Protein 1OBB (pdb70)

Radius of gyration: 33.07 Å; Cα contacts (8 Å, |Δi|>4): 1761; chains: 2; bounding box: 70×50×116 Å

CATH classification: 3.90.1820.10

Sequence (952 aa):
PSVKIGIIGAGSAVFSLRLVSDLCKTPGLSGSTVTLMDIDEERLDAILTIAKKYVEEVGADLKFEKTMNLDDVIIDADFVINTAMVGGHTYLEKVRQIGEKYGYYRGIDAQEFNMVSDYYTFSNYNQLKYFVDIARKIEKLSPKAWYLQAANPIFEGTTLVTRTVPIKAVGFHGHYGVMEIVEKLGLEEEKVDWQVAGVNHGIWLNRFRYNGGNAYPLLDKWIEEKSKDWKPENPFNDQLSPAAIDMYRFYGVMPIGDTVRNSSWRYHRDLETKKKWYGEPWGGADSEIGWKWYQDTLGKVTEITKKVAKFIKENPSVRLSDLGSVLGKDLSEKQFVLEVEKILDPERKSGEQHIPFIDALLNDNKARFVVNIPNKGIIHGIDDDVVVEVPALVDKNGIHPEKIEPPLPDRVVKYYLRPRIMRMEMALEAFLTGDIRRIIKELLYRDPRTKSDEQVEKVIEEILALPENEEMRKHYLKVKIGIIGAGSAVFSLRLVSDLCKTPGLSGSTVTLMDIDEERLDAILTIAKKYVEEVGADLKFEKTMNLDDVIIDADFVINTAMVGGHTYLEKVRQIGEKYGYYRGIDAQEFNMVSDYYTFSNYNQLKYFVDIARKIEKLSPKAWYLQAANPIFEGTTLVTRTVPIKAVGFHGHYGVMEIVEKLGLEEEKVDWQVAGVNHGIWLNRFRRYNGGNAYPLLDKWIEEKSKDWKPENPFNDQLSPAAIDMYRFYGVMPIGDTVRNSSWRYHRDLETKKKWYGEPWGGADSEIGWKWYQDTLGKVTEITKKVAKFIKENPSVRLSDLGSVLGKDLSEKQFVLEVEKILDPERKSGEQHIPFIDALLNDNKARFVVNIPNKGIIHGIDDDVVVEVPALVDKNGIHPEKIEPPLPDRVVKYYLRPRIMRMEMALEAFLTGDIRIIKELLYRDPRTKSDEQVEKVIEEILALPENEEMRKHYLK

Structure (mmCIF, N/CA/C/O backbone):
data_1OBB
#
_entry.id   1OBB
#
_cell.length_a   75.000
_cell.length_b   85.700
_cell.length_c   83.600
_cell.angle_alpha   90.00
_cell.angle_beta   106.00
_cell.angle_gamma   90.00
#
_symmetry.space_group_name_H-M   'P 1 21 1'
#
loop_
_entity.id
_entity.type
_entity.pdbx_description
1 polymer ALPHA-GLUCOSIDASE
2 branched alpha-D-glucopyranose-(1-4)-alpha-D-glucopyranose
3 non-polymer NICOTINAMIDE-ADENINE-DINUCLEOTIDE
4 water water
#
loop_
_atom_site.group_PDB
_atom_site.id
_atom_site.type_symbol
_atom_site.label_atom_id
_atom_site.label_alt_id
_atom_site.label_comp_id
_atom_site.label_asym_id
_atom_site.label_entity_id
_atom_site.label_seq_id
_atom_site.pdbx_PDB_ins_code
_atom_site.Cartn_x
_atom_site.Cartn_y
_atom_site.Cartn_z
_atom_site.occupancy
_atom_site.B_iso_or_equiv
_atom_site.auth_seq_id
_atom_site.auth_comp_id
_atom_site.auth_asym_id
_atom_site.auth_atom_id
_atom_site.pdbx_PDB_model_num
ATOM 1 N N . PRO A 1 2 ? 26.695 62.569 44.336 1.00 48.14 2 PRO A N 1
ATOM 2 C CA . PRO A 1 2 ? 25.697 61.488 44.583 1.00 46.89 2 PRO A CA 1
ATOM 3 C C . PRO A 1 2 ? 26.157 60.126 44.035 1.00 45.65 2 PRO A C 1
ATOM 4 O O . PRO A 1 2 ? 27.089 60.029 43.224 1.00 44.89 2 PRO A O 1
ATOM 8 N N . SER A 1 3 ? 25.492 59.076 44.489 1.00 43.59 3 SER A N 1
ATOM 9 C CA . SER A 1 3 ? 25.822 57.728 44.069 1.00 41.23 3 SER A CA 1
ATOM 10 C C . SER A 1 3 ? 25.191 57.441 42.692 1.00 39.01 3 SER A C 1
ATOM 11 O O . SER A 1 3 ? 24.005 57.679 42.492 1.00 37.64 3 SER A O 1
ATOM 14 N N . VAL A 1 4 ? 25.994 56.967 41.743 1.00 35.19 4 VAL A N 1
ATOM 15 C CA . VAL A 1 4 ? 25.480 56.615 40.424 1.00 32.26 4 VAL A CA 1
ATOM 16 C C . VAL A 1 4 ? 24.710 55.297 40.601 1.00 31.95 4 VAL A C 1
ATOM 17 O O . VAL A 1 4 ? 25.218 54.370 41.229 1.00 29.88 4 VAL A O 1
ATOM 21 N N . LYS A 1 5 ? 23.489 55.210 40.073 1.00 31.13 5 LYS A N 1
ATOM 22 C CA . LYS A 1 5 ? 22.721 53.972 40.209 1.00 31.70 5 LYS A CA 1
ATOM 23 C C . LYS A 1 5 ? 22.766 53.149 38.917 1.00 29.46 5 LYS A C 1
ATOM 24 O O . LYS A 1 5 ? 22.432 53.633 37.846 1.00 27.94 5 LYS A O 1
ATOM 30 N N . ILE A 1 6 ? 23.191 51.903 39.038 1.00 27.59 6 ILE A N 1
ATOM 31 C CA . ILE A 1 6 ? 23.291 51.025 37.900 1.00 27.06 6 ILE A CA 1
ATOM 32 C C . ILE A 1 6 ? 22.479 49.777 38.204 1.00 26.84 6 ILE A C 1
ATOM 33 O O . ILE A 1 6 ? 22.700 49.126 39.229 1.00 25.73 6 ILE A O 1
ATOM 38 N N . GLY A 1 7 ? 21.532 49.465 37.320 1.00 24.96 7 GLY A N 1
ATOM 39 C CA . GLY A 1 7 ? 20.705 48.280 37.497 1.00 25.80 7 GLY A CA 1
ATOM 40 C C . GLY A 1 7 ? 21.058 47.199 36.484 1.00 26.13 7 GLY A C 1
ATOM 41 O O . GLY A 1 7 ? 21.278 47.501 35.309 1.00 26.77 7 GLY A O 1
ATOM 42 N N . ILE A 1 8 ? 21.104 45.942 36.934 1.00 25.39 8 ILE A N 1
ATOM 43 C CA . ILE A 1 8 ? 21.428 44.828 36.071 1.00 23.49 8 ILE A CA 1
ATOM 44 C C . ILE A 1 8 ? 20.263 43.841 36.059 1.00 24.73 8 ILE A C 1
ATOM 45 O O . ILE A 1 8 ? 19.875 43.304 37.122 1.00 23.39 8 ILE A O 1
ATOM 50 N N . ILE A 1 9 ? 19.682 43.665 34.860 1.00 22.69 9 ILE A N 1
ATOM 51 C CA . ILE A 1 9 ? 18.545 42.755 34.624 1.00 22.95 9 ILE A CA 1
ATOM 52 C C . ILE A 1 9 ? 19.194 41.464 34.117 1.00 22.51 9 ILE A C 1
ATOM 53 O O . ILE A 1 9 ? 19.938 41.480 33.129 1.00 24.05 9 ILE A O 1
ATOM 58 N N . GLY A 1 10 ? 18.901 40.347 34.791 1.00 23.93 10 GLY A N 1
ATOM 59 C CA . GLY A 1 10 ? 19.527 39.075 34.456 1.00 23.10 10 GLY A CA 1
ATOM 60 C C . GLY A 1 10 ? 20.824 38.928 35.248 1.00 24.76 10 GLY A C 1
ATOM 61 O O . GLY A 1 10 ? 21.730 38.198 34.846 1.00 24.89 10 GLY A O 1
ATOM 62 N N . ALA A 1 11 ? 20.920 39.625 36.379 1.00 26.20 11 ALA A N 1
ATOM 63 C CA . ALA A 1 11 ? 22.128 39.605 37.208 1.00 28.44 11 ALA A CA 1
ATOM 64 C C . ALA A 1 11 ? 22.619 38.206 37.624 1.00 31.04 11 ALA A C 1
ATOM 65 O O . ALA A 1 11 ? 23.782 38.043 38.010 1.00 29.96 11 ALA A O 1
ATOM 67 N N . GLY A 1 12 ? 21.729 37.221 37.533 1.00 31.81 12 GLY A N 1
ATOM 68 C CA . GLY A 1 12 ? 22.066 35.851 37.871 1.00 33.46 12 GLY A CA 1
ATOM 69 C C . GLY A 1 12 ? 23.177 35.279 37.004 1.00 34.04 12 GLY A C 1
ATOM 70 O O . GLY A 1 12 ? 23.710 34.199 37.281 1.00 34.41 12 GLY A O 1
ATOM 71 N N . SER A 1 13 ? 23.513 35.988 35.933 1.00 33.40 13 SER A N 1
ATOM 72 C CA . SER A 1 13 ? 24.593 35.565 35.051 1.00 33.18 13 SER A CA 1
ATOM 73 C C . SER A 1 13 ? 25.864 36.069 35.771 1.00 33.25 13 SER A C 1
ATOM 74 O O . SER A 1 13 ? 26.353 37.184 35.539 1.00 31.97 13 SER A O 1
ATOM 77 N N . ALA A 1 14 ? 26.366 35.220 36.663 1.00 31.92 14 ALA A N 1
ATOM 78 C CA . ALA A 1 14 ? 27.504 35.507 37.528 1.00 32.38 14 ALA A CA 1
ATOM 79 C C . ALA A 1 14 ? 28.809 36.075 37.000 1.00 30.59 14 ALA A C 1
ATOM 80 O O . ALA A 1 14 ? 29.273 37.101 37.496 1.00 30.03 14 ALA A O 1
ATOM 82 N N . VAL A 1 15 ? 29.431 35.407 36.043 1.00 30.28 15 VAL A N 1
ATOM 83 C CA . VAL A 1 15 ? 30.695 35.911 35.534 1.00 30.41 15 VAL A CA 1
ATOM 84 C C . VAL A 1 15 ? 30.534 37.367 35.066 1.00 28.78 15 VAL A C 1
ATOM 85 O O . VAL A 1 15 ? 31.280 38.242 35.477 1.00 26.06 15 VAL A O 1
ATOM 89 N N . PHE A 1 16 ? 29.526 37.611 34.241 1.00 28.41 16 PHE A N 1
ATOM 90 C CA . PHE A 1 16 ? 29.227 38.952 33.734 1.00 27.84 16 PHE A CA 1
ATOM 91 C C . PHE A 1 16 ? 29.029 39.961 34.873 1.00 27.05 16 PHE A C 1
ATOM 92 O O . PHE A 1 16 ? 29.679 40.995 34.905 1.00 26.73 16 PHE A O 1
ATOM 100 N N . SER A 1 17 ? 28.136 39.660 35.811 1.00 26.13 17 SER A N 1
ATOM 101 C CA . SER A 1 17 ? 27.877 40.589 36.912 1.00 25.16 17 SER A CA 1
ATOM 102 C C . SER A 1 17 ? 29.124 40.876 37.738 1.00 26.36 17 SER A C 1
ATOM 103 O O . SER A 1 17 ? 29.363 42.027 38.091 1.00 25.46 17 SER A O 1
ATOM 106 N N . LEU A 1 18 ? 29.928 39.850 38.015 1.00 24.75 18 LEU A N 1
ATOM 107 C CA . LEU A 1 18 ? 31.133 40.034 38.820 1.00 27.15 18 LEU A CA 1
ATOM 108 C C . LEU A 1 18 ? 32.176 40.846 38.060 1.00 27.35 18 LEU A C 1
ATOM 109 O O . LEU A 1 18 ? 32.981 41.563 38.672 1.00 30.23 18 LEU A O 1
ATOM 114 N N . ARG A 1 19 ? 32.179 40.729 36.738 1.00 25.30 19 ARG A N 1
ATOM 115 C CA . ARG A 1 19 ? 33.122 41.506 35.936 1.00 26.90 19 ARG A CA 1
ATOM 116 C C . ARG A 1 19 ? 32.758 42.975 36.029 1.00 28.13 19 ARG A C 1
ATOM 117 O O . ARG A 1 19 ? 33.630 43.836 36.141 1.00 27.04 19 ARG A O 1
ATOM 125 N N . LEU A 1 20 ? 31.456 43.258 35.989 1.00 28.41 20 LEU A N 1
ATOM 126 C CA . LEU A 1 20 ? 30.972 44.633 36.085 1.00 27.15 20 LEU A CA 1
ATOM 127 C C . LEU A 1 20 ? 31.189 45.180 37.490 1.00 27.86 20 LEU A C 1
ATOM 128 O O . LEU A 1 20 ? 31.599 46.355 37.676 1.00 25.43 20 LEU A O 1
ATOM 133 N N . VAL A 1 21 ? 30.909 44.349 38.491 1.00 27.18 21 VAL A N 1
ATOM 134 C CA . VAL A 1 21 ? 31.105 44.786 39.868 1.00 28.02 21 VAL A CA 1
ATOM 135 C C . VAL A 1 21 ? 32.579 45.079 40.158 1.00 28.36 21 VAL A C 1
ATOM 136 O O . VAL A 1 21 ? 32.902 46.119 40.732 1.00 28.48 21 VAL A O 1
ATOM 140 N N . SER A 1 22 ? 33.465 44.171 39.759 1.00 27.79 22 SER A N 1
ATOM 141 C CA . SER A 1 22 ? 34.885 44.389 39.997 1.00 28.81 22 SER A CA 1
ATOM 142 C C . SER A 1 22 ? 35.407 45.600 39.204 1.00 28.85 22 SER A C 1
ATOM 143 O O . SER A 1 22 ? 36.252 46.351 39.696 1.00 27.49 22 SER A O 1
ATOM 146 N N . ASP A 1 23 ? 34.907 45.805 37.987 1.00 27.47 23 ASP A N 1
ATOM 147 C CA . ASP A 1 23 ? 35.378 46.943 37.207 1.00 27.18 23 ASP A CA 1
ATOM 148 C C . ASP A 1 23 ? 34.996 48.214 37.933 1.00 26.77 23 ASP A C 1
ATOM 149 O O . ASP A 1 23 ? 35.779 49.162 38.005 1.00 28.96 23 ASP A O 1
ATOM 154 N N . LEU A 1 24 ? 33.791 48.245 38.484 1.00 25.68 24 LEU A N 1
ATOM 155 C CA . LEU A 1 24 ? 33.364 49.436 39.199 1.00 25.68 24 LEU A CA 1
ATOM 156 C C . LEU A 1 24 ? 34.299 49.721 40.356 1.00 28.34 24 LEU A C 1
ATOM 157 O O . LEU A 1 24 ? 34.721 50.862 40.560 1.00 27.93 24 LEU A O 1
ATOM 162 N N . CYS A 1 25 ? 34.623 48.687 41.123 1.00 28.29 25 CYS A N 1
ATOM 163 C CA . CYS A 1 25 ? 35.513 48.865 42.265 1.00 30.42 25 CYS A CA 1
ATOM 164 C C . CYS A 1 25 ? 36.862 49.431 41.844 1.00 32.21 25 CYS A C 1
ATOM 165 O O . CYS A 1 25 ? 37.503 50.197 42.588 1.00 31.61 25 CYS A O 1
ATOM 168 N N . LYS A 1 26 ? 37.291 49.051 40.643 1.00 31.84 26 LYS A N 1
ATOM 169 C CA . LYS A 1 26 ? 38.556 49.513 40.104 1.00 31.55 26 LYS A CA 1
ATOM 170 C C . LYS A 1 26 ? 38.492 50.858 39.401 1.00 31.90 26 LYS A C 1
ATOM 171 O O . LYS A 1 26 ? 39.511 51.295 38.851 1.00 32.28 26 LYS A O 1
ATOM 177 N N . THR A 1 27 ? 37.330 51.518 39.438 1.00 31.22 27 THR A N 1
ATOM 178 C CA . THR A 1 27 ? 37.142 52.813 38.754 1.00 30.62 27 THR A CA 1
ATOM 179 C C . THR A 1 27 ? 36.877 53.925 39.759 1.00 32.22 27 THR A C 1
ATOM 180 O O . THR A 1 27 ? 35.741 54.118 40.191 1.00 32.09 27 THR A O 1
ATOM 184 N N . PRO A 1 28 ? 37.928 54.687 40.133 1.00 32.96 28 PRO A N 1
ATOM 185 C CA . PRO A 1 28 ? 37.868 55.798 41.101 1.00 34.35 28 PRO A CA 1
ATOM 186 C C . PRO A 1 28 ? 36.656 56.696 40.978 1.00 35.79 28 PRO A C 1
ATOM 187 O O . PRO A 1 28 ? 35.972 56.970 41.972 1.00 37.40 28 PRO A O 1
ATOM 191 N N . GLY A 1 29 ? 36.371 57.130 39.756 1.00 35.84 29 GLY A N 1
ATOM 192 C CA . GLY A 1 29 ? 35.245 58.016 39.526 1.00 36.68 29 GLY A CA 1
ATOM 193 C C . GLY A 1 29 ? 33.874 57.398 39.737 1.00 37.16 29 GLY A C 1
ATOM 194 O O . GLY A 1 29 ? 32.876 58.117 39.800 1.00 37.70 29 GLY A O 1
ATOM 195 N N . LEU A 1 30 ? 33.812 56.074 39.859 1.00 36.53 30 LEU A N 1
ATOM 196 C CA . LEU A 1 30 ? 32.524 55.401 40.020 1.00 36.11 30 LEU A CA 1
ATOM 197 C C . LEU A 1 30 ? 32.421 54.671 41.331 1.00 38.21 30 LEU A C 1
ATOM 198 O O . LEU A 1 30 ? 31.510 53.867 41.554 1.00 37.09 30 LEU A O 1
ATOM 203 N N . SER A 1 31 ? 33.375 54.944 42.210 1.00 39.80 31 SER A N 1
ATOM 204 C CA . SER A 1 31 ? 33.315 54.335 43.509 1.00 41.90 31 SER A CA 1
ATOM 205 C C . SER A 1 31 ? 32.075 54.912 44.183 1.00 40.57 31 SER A C 1
ATOM 206 O O . SER A 1 31 ? 31.609 56.032 43.853 1.00 41.10 31 SER A O 1
ATOM 209 N N . GLY A 1 32 ? 31.538 54.131 45.109 1.00 38.37 32 GLY A N 1
ATOM 210 C CA . GLY A 1 32 ? 30.365 54.546 45.839 1.00 35.61 32 GLY A CA 1
ATOM 211 C C . GLY A 1 32 ? 29.087 54.324 45.068 1.00 34.72 32 GLY A C 1
ATOM 212 O O . GLY A 1 32 ? 28.026 54.747 45.518 1.00 33.81 32 GLY A O 1
ATOM 213 N N . SER A 1 33 ? 29.164 53.677 43.907 1.00 33.13 33 SER A N 1
ATOM 214 C CA . SER A 1 33 ? 27.943 53.449 43.125 1.00 31.22 33 SER A CA 1
ATOM 215 C C . SER A 1 33 ? 27.032 52.416 43.779 1.00 30.58 33 SER A C 1
ATOM 216 O O . SER A 1 33 ? 27.479 51.592 44.565 1.00 31.20 33 SER A O 1
ATOM 219 N N . THR A 1 34 ? 25.747 52.471 43.445 1.00 29.83 34 THR A N 1
ATOM 220 C CA . THR A 1 34 ? 24.794 51.518 43.964 1.00 30.08 34 THR A CA 1
ATOM 221 C C . THR A 1 34 ? 24.368 50.652 42.791 1.00 30.53 34 THR A C 1
ATOM 222 O O . THR A 1 34 ? 23.914 51.152 41.749 1.00 29.82 34 THR A O 1
ATOM 226 N N . VAL A 1 35 ? 24.555 49.346 42.970 1.00 29.08 35 VAL A N 1
ATOM 227 C CA . VAL A 1 35 ? 24.218 48.354 41.971 1.00 28.18 35 VAL A CA 1
ATOM 228 C C . VAL A 1 35 ? 23.002 47.542 42.432 1.00 27.53 35 VAL A C 1
ATOM 229 O O . VAL A 1 35 ? 23.040 46.882 43.477 1.00 26.21 35 VAL A O 1
ATOM 233 N N . THR A 1 36 ? 21.922 47.609 41.662 1.00 27.50 36 THR A N 1
ATOM 234 C CA . THR A 1 36 ? 20.721 46.848 41.983 1.00 27.65 36 THR A CA 1
ATOM 235 C C . THR A 1 36 ? 20.771 45.652 41.064 1.00 27.89 36 THR A C 1
ATOM 236 O O . THR A 1 36 ? 20.817 45.798 39.828 1.00 26.59 36 THR A O 1
ATOM 240 N N . LEU A 1 37 ? 20.794 44.467 41.665 1.00 26.16 37 LEU A N 1
ATOM 241 C CA . LEU A 1 37 ? 20.849 43.218 40.908 1.00 27.31 37 LEU A CA 1
ATOM 242 C C . LEU A 1 37 ? 19.458 42.608 40.831 1.00 27.17 37 LEU A C 1
ATOM 243 O O . LEU A 1 37 ? 18.805 42.395 41.855 1.00 26.82 37 LEU A O 1
ATOM 248 N N . MET A 1 38 ? 18.997 42.347 39.617 1.00 27.88 38 MET A N 1
ATOM 249 C CA . MET A 1 38 ? 17.675 41.790 39.439 1.00 27.64 38 MET A CA 1
ATOM 250 C C . MET A 1 38 ? 17.650 40.503 38.616 1.00 28.15 38 MET A C 1
ATOM 251 O O . MET A 1 38 ? 18.390 40.345 37.633 1.00 25.98 38 MET A O 1
ATOM 256 N N . ASP A 1 39 ? 16.809 39.565 39.044 1.00 27.38 39 ASP A N 1
ATOM 257 C CA . ASP A 1 39 ? 16.635 38.314 38.330 1.00 28.66 39 ASP A CA 1
ATOM 258 C C . ASP A 1 39 ? 15.300 37.702 38.726 1.00 31.07 39 ASP A C 1
ATOM 259 O O . ASP A 1 39 ? 14.630 38.205 39.633 1.00 30.76 39 ASP A O 1
ATOM 264 N N . ILE A 1 40 ? 14.870 36.665 38.013 1.00 32.16 40 ILE A N 1
ATOM 265 C CA . ILE A 1 40 ? 13.623 35.999 38.393 1.00 34.59 40 ILE A CA 1
ATOM 266 C C . ILE A 1 40 ? 13.982 34.690 39.084 1.00 35.44 40 ILE A C 1
ATOM 267 O O . ILE A 1 40 ? 13.117 34.020 39.655 1.00 36.55 40 ILE A O 1
ATOM 272 N N . ASP A 1 41 ? 15.263 34.329 39.018 1.00 36.19 41 ASP A N 1
ATOM 273 C CA . ASP A 1 41 ? 15.750 33.112 39.644 1.00 37.49 41 ASP A CA 1
ATOM 274 C C . ASP A 1 41 ? 16.385 33.497 40.992 1.00 37.64 41 ASP A C 1
ATOM 275 O O . ASP A 1 41 ? 17.554 33.868 41.045 1.00 36.41 41 ASP A O 1
ATOM 280 N N . GLU A 1 42 ? 15.617 33.380 42.073 1.00 39.26 42 GLU A N 1
ATOM 281 C CA . GLU A 1 42 ? 16.094 33.752 43.400 1.00 40.89 42 GLU A CA 1
ATOM 282 C C . GLU A 1 42 ? 17.408 33.121 43.853 1.00 40.59 42 GLU A C 1
ATOM 283 O O . GLU A 1 42 ? 18.218 33.778 44.505 1.00 39.09 42 GLU A O 1
ATOM 289 N N . GLU A 1 43 ? 17.622 31.850 43.523 1.00 41.61 43 GLU A N 1
ATOM 290 C CA . GLU A 1 43 ? 18.856 31.166 43.904 1.00 42.14 43 GLU A CA 1
ATOM 291 C C . GLU A 1 43 ? 20.059 31.830 43.214 1.00 40.49 43 GLU A C 1
ATOM 292 O O . GLU A 1 43 ? 21.027 32.224 43.868 1.00 39.17 43 GLU A O 1
ATOM 298 N N . ARG A 1 44 ? 20.002 31.912 41.885 1.00 37.88 44 ARG A N 1
ATOM 299 C CA . ARG A 1 44 ? 21.097 32.510 41.124 1.00 36.33 44 ARG A CA 1
ATOM 300 C C . ARG A 1 44 ? 21.309 33.958 41.586 1.00 33.49 44 ARG A C 1
ATOM 301 O O . ARG A 1 44 ? 22.441 34.431 41.681 1.00 31.98 44 ARG A O 1
ATOM 309 N N . LEU A 1 45 ? 20.211 34.643 41.895 1.00 32.30 45 LEU A N 1
ATOM 310 C CA . LEU A 1 45 ? 20.281 36.024 42.355 1.00 33.10 45 LEU A CA 1
ATOM 311 C C . LEU A 1 45 ? 21.011 36.105 43.699 1.00 33.06 45 LEU A C 1
ATOM 312 O O . LEU A 1 45 ? 21.948 36.894 43.877 1.00 31.45 45 LEU A O 1
ATOM 317 N N . ASP A 1 46 ? 20.588 35.279 44.646 1.00 33.48 46 ASP A N 1
ATOM 318 C CA . ASP A 1 46 ? 21.220 35.268 45.971 1.00 35.06 46 ASP A CA 1
ATOM 319 C C . ASP A 1 46 ? 22.698 34.900 45.892 1.00 35.00 46 ASP A C 1
ATOM 320 O O . ASP A 1 46 ? 23.539 35.456 46.613 1.00 35.39 46 ASP A O 1
ATOM 325 N N . ALA A 1 47 ? 23.019 33.973 44.999 1.00 34.49 47 ALA A N 1
ATOM 326 C CA . ALA A 1 47 ? 24.398 33.538 44.826 1.00 34.70 47 ALA A CA 1
ATOM 327 C C . ALA A 1 47 ? 25.314 34.686 44.376 1.00 34.14 47 ALA A C 1
ATOM 328 O O . ALA A 1 47 ? 26.393 34.876 44.951 1.00 33.37 47 ALA A O 1
ATOM 330 N N . ILE A 1 48 ? 24.890 35.449 43.363 1.00 32.12 48 ILE A N 1
ATOM 331 C CA . ILE A 1 48 ? 25.726 36.549 42.882 1.00 31.70 48 ILE A CA 1
ATOM 332 C C . ILE A 1 48 ? 25.809 37.637 43.948 1.00 29.99 48 ILE A C 1
ATOM 333 O O . ILE A 1 48 ? 26.858 38.241 44.127 1.00 28.93 48 ILE A O 1
ATOM 338 N N . LEU A 1 49 ? 24.721 37.892 44.662 1.00 30.25 49 LEU A N 1
ATOM 339 C CA . LEU A 1 49 ? 24.768 38.898 45.741 1.00 31.17 49 LEU A CA 1
ATOM 340 C C . LEU A 1 49 ? 25.801 38.522 46.804 1.00 30.53 49 LEU A C 1
ATOM 341 O O . LEU A 1 49 ? 26.556 39.378 47.277 1.00 30.01 49 LEU A O 1
ATOM 346 N N . THR A 1 50 ? 25.841 37.241 47.158 1.00 29.43 50 THR A N 1
ATOM 347 C CA . THR A 1 50 ? 26.792 36.719 48.144 1.00 30.73 50 THR A CA 1
ATOM 348 C C . THR A 1 50 ? 28.216 36.907 47.687 1.00 31.28 50 THR A C 1
ATOM 349 O O . THR A 1 50 ? 29.065 37.372 48.439 1.00 30.60 50 THR A O 1
ATOM 353 N N . ILE A 1 51 ? 28.489 36.527 46.447 1.00 32.23 51 ILE A N 1
ATOM 354 C CA . ILE A 1 51 ? 29.839 36.633 45.949 1.00 32.97 51 ILE A CA 1
ATOM 355 C C . ILE A 1 51 ? 30.262 38.084 45.711 1.00 32.07 51 ILE A C 1
ATOM 356 O O . ILE A 1 51 ? 31.396 38.452 46.015 1.00 32.86 51 ILE A O 1
ATOM 361 N N . ALA A 1 52 ? 29.358 38.906 45.195 1.00 30.02 52 ALA A N 1
ATOM 362 C CA . ALA A 1 52 ? 29.690 40.303 44.938 1.00 31.34 52 ALA A CA 1
ATOM 363 C C . ALA A 1 52 ? 29.944 41.052 46.259 1.00 29.30 52 ALA A C 1
ATOM 364 O O . ALA A 1 52 ? 30.870 41.843 46.348 1.00 28.72 52 ALA A O 1
ATOM 366 N N . LYS A 1 53 ? 29.111 40.804 47.271 1.00 30.63 53 LYS A N 1
ATOM 367 C CA . LYS A 1 53 ? 29.297 41.442 48.578 1.00 31.96 53 LYS A CA 1
ATOM 368 C C . LYS A 1 53 ? 30.633 41.009 49.184 1.00 32.36 53 LYS A C 1
ATOM 369 O O . LYS A 1 53 ? 31.376 41.817 49.749 1.00 31.41 53 LYS A O 1
ATOM 375 N N . LYS A 1 54 ? 30.959 39.728 49.053 1.00 32.83 54 LYS A N 1
ATOM 376 C CA . LYS A 1 54 ? 32.228 39.246 49.574 1.00 33.37 54 LYS A CA 1
ATOM 377 C C . LYS A 1 54 ? 33.362 39.998 48.885 1.00 34.32 54 LYS A C 1
ATOM 378 O O . LYS A 1 54 ? 34.282 40.497 49.539 1.00 35.08 54 LYS A O 1
ATOM 384 N N . TYR A 1 55 ? 33.283 40.084 47.558 1.00 32.35 55 TYR A N 1
ATOM 385 C CA . TYR A 1 55 ? 34.319 40.754 46.766 1.00 32.85 55 TYR A CA 1
ATOM 386 C C . TYR A 1 55 ? 34.570 42.192 47.200 1.00 32.52 55 TYR A C 1
ATOM 387 O O . TYR A 1 55 ? 35.713 42.587 47.460 1.00 31.69 55 TYR A O 1
ATOM 396 N N . VAL A 1 56 ? 33.499 42.976 47.269 1.00 32.67 56 VAL A N 1
ATOM 397 C CA . VAL A 1 56 ? 33.607 44.384 47.645 1.00 33.06 56 VAL A CA 1
ATOM 398 C C . VAL A 1 56 ? 34.268 44.577 49.007 1.00 35.52 56 VAL A C 1
ATOM 399 O O . VAL A 1 56 ? 35.086 45.490 49.184 1.00 34.52 56 VAL A O 1
ATOM 403 N N . GLU A 1 57 ? 33.916 43.724 49.963 1.00 36.49 57 GLU A N 1
ATOM 404 C CA . GLU A 1 57 ? 34.490 43.819 51.307 1.00 39.70 57 GLU A CA 1
ATOM 405 C C . GLU A 1 57 ? 35.958 43.395 51.306 1.00 39.10 57 GLU A C 1
ATOM 406 O O . GLU A 1 57 ? 36.806 44.075 51.883 1.00 40.15 57 GLU A O 1
ATOM 412 N N . GLU A 1 58 ? 36.253 42.285 50.640 1.00 37.86 58 GLU A N 1
ATOM 413 C CA . GLU A 1 58 ? 37.615 41.786 50.543 1.00 39.21 58 GLU A CA 1
ATOM 414 C C . GLU A 1 58 ? 38.563 42.780 49.878 1.00 40.10 58 GLU A C 1
ATOM 415 O O . GLU A 1 58 ? 39.728 42.876 50.269 1.00 40.25 58 GLU A O 1
ATOM 421 N N . VAL A 1 59 ? 38.084 43.517 48.874 1.00 39.46 59 VAL A N 1
ATOM 422 C CA . VAL A 1 59 ? 38.945 44.477 48.185 1.00 39.58 59 VAL A CA 1
ATOM 423 C C . VAL A 1 59 ? 38.900 45.903 48.727 1.00 40.14 59 VAL A C 1
ATOM 424 O O . VAL A 1 59 ? 39.574 46.782 48.190 1.00 40.79 59 VAL A O 1
ATOM 428 N N . GLY A 1 60 ? 38.107 46.128 49.773 1.00 39.51 60 GLY A N 1
ATOM 429 C CA . GLY A 1 60 ? 38.014 47.445 50.387 1.00 40.03 60 GLY A CA 1
ATOM 430 C C . GLY A 1 60 ? 37.147 48.504 49.713 1.00 41.50 60 GLY A C 1
ATOM 431 O O . GLY A 1 60 ? 37.152 49.670 50.136 1.00 40.74 60 GLY A O 1
ATOM 432 N N . ALA A 1 61 ? 36.392 48.109 48.685 1.00 40.14 61 ALA A N 1
ATOM 433 C CA . ALA A 1 61 ? 35.533 49.033 47.942 1.00 40.97 61 ALA A CA 1
ATOM 434 C C . ALA A 1 61 ? 34.298 49.497 48.710 1.00 40.79 61 ALA A C 1
ATOM 435 O O . ALA A 1 61 ? 33.901 48.875 49.676 1.00 41.09 61 ALA A O 1
ATOM 437 N N . ASP A 1 62 ? 33.673 50.586 48.275 1.00 42.04 62 ASP A N 1
ATOM 438 C CA . ASP A 1 62 ? 32.486 51.028 48.983 1.00 45.46 62 ASP A CA 1
ATOM 439 C C . ASP A 1 62 ? 31.181 50.926 48.167 1.00 44.64 62 ASP A C 1
ATOM 440 O O . ASP A 1 62 ? 30.205 51.634 48.443 1.00 45.26 62 ASP A O 1
ATOM 445 N N . LEU A 1 63 ? 31.168 50.022 47.183 1.00 42.69 63 LEU A N 1
ATOM 446 C CA . LEU A 1 63 ? 29.983 49.765 46.349 1.00 41.55 63 LEU A CA 1
ATOM 447 C C . LEU A 1 63 ? 28.826 49.253 47.205 1.00 40.44 63 LEU A C 1
ATOM 448 O O . LEU A 1 63 ? 29.013 48.391 48.062 1.00 39.24 63 LEU A O 1
ATOM 453 N N . LYS A 1 64 ? 27.628 49.768 46.970 1.00 39.97 64 LYS A N 1
ATOM 454 C CA . LYS A 1 64 ? 26.469 49.310 47.723 1.00 39.85 64 LYS A CA 1
ATOM 455 C C . LYS A 1 64 ? 25.590 48.461 46.797 1.00 38.81 64 LYS A C 1
ATOM 456 O O . LYS A 1 64 ? 25.489 48.744 45.592 1.00 37.76 64 LYS A O 1
ATOM 462 N N . PHE A 1 65 ? 24.960 47.427 47.349 1.00 37.16 65 PHE A N 1
ATOM 463 C CA . PHE A 1 65 ? 24.087 46.550 46.558 1.00 37.02 65 PHE A CA 1
ATOM 464 C C . PHE A 1 65 ? 22.618 46.587 46.995 1.00 37.37 65 PHE A C 1
ATOM 465 O O . PHE A 1 65 ? 22.306 46.918 48.131 1.00 36.22 65 PHE A O 1
ATOM 473 N N . GLU A 1 66 ? 21.729 46.256 46.065 1.00 37.92 66 GLU A N 1
ATOM 474 C CA . GLU A 1 66 ? 20.311 46.129 46.342 1.00 37.83 66 GLU A CA 1
ATOM 475 C C . GLU A 1 66 ? 19.874 44.907 45.546 1.00 37.39 66 GLU A C 1
ATOM 476 O O . GLU A 1 66 ? 20.419 44.612 44.479 1.00 33.87 66 GLU A O 1
ATOM 482 N N . LYS A 1 67 ? 18.891 44.198 46.082 1.00 37.01 67 LYS A N 1
ATOM 483 C CA . LYS A 1 67 ? 18.358 42.993 45.469 1.00 38.19 67 LYS A CA 1
ATOM 484 C C . LYS A 1 67 ? 16.889 43.182 45.102 1.00 36.76 67 LYS A C 1
ATOM 485 O O . LYS A 1 67 ? 16.145 43.818 45.857 1.00 37.96 67 LYS A O 1
ATOM 491 N N . THR A 1 68 ? 16.474 42.658 43.944 1.00 34.76 68 THR A N 1
ATOM 492 C CA . THR A 1 68 ? 15.058 42.723 43.548 1.00 33.64 68 THR A CA 1
ATOM 493 C C . THR A 1 68 ? 14.698 41.717 42.457 1.00 34.96 68 THR A C 1
ATOM 494 O O . THR A 1 68 ? 15.552 41.258 41.683 1.00 32.68 68 THR A O 1
ATOM 498 N N . MET A 1 69 ? 13.424 41.351 42.420 1.00 34.30 69 MET A N 1
ATOM 499 C CA . MET A 1 69 ? 12.954 40.414 41.428 1.00 35.67 69 MET A CA 1
ATOM 500 C C . MET A 1 69 ? 11.928 41.176 40.641 1.00 34.43 69 MET A C 1
ATOM 501 O O . MET A 1 69 ? 11.184 40.620 39.845 1.00 32.82 69 MET A O 1
ATOM 506 N N . ASN A 1 70 ? 11.925 42.479 40.867 1.00 34.43 70 ASN A N 1
ATOM 507 C CA . ASN A 1 70 ? 10.960 43.360 40.247 1.00 35.28 70 ASN A CA 1
ATOM 508 C C . ASN A 1 70 ? 11.598 44.370 39.279 1.00 34.20 70 ASN A C 1
ATOM 509 O O . ASN A 1 70 ? 12.516 45.094 39.650 1.00 33.25 70 ASN A O 1
ATOM 514 N N . LEU A 1 71 ? 11.103 44.415 38.046 1.00 32.12 71 LEU A N 1
ATOM 515 C CA . LEU A 1 71 ? 11.627 45.317 37.017 1.00 32.10 71 LEU A CA 1
ATOM 516 C C . LEU A 1 71 ? 11.573 46.795 37.430 1.00 31.14 71 LEU A C 1
ATOM 517 O O . LEU A 1 71 ? 12.518 47.551 37.188 1.00 28.31 71 LEU A O 1
ATOM 522 N N . ASP A 1 72 ? 10.473 47.211 38.060 1.00 29.05 72 ASP A N 1
ATOM 523 C CA . ASP A 1 72 ? 10.348 48.609 38.464 1.00 30.88 72 ASP A CA 1
ATOM 524 C C . ASP A 1 72 ? 11.449 49.051 39.439 1.00 29.97 72 ASP A C 1
ATOM 525 O O . ASP A 1 72 ? 11.973 50.163 39.337 1.00 31.61 72 ASP A O 1
ATOM 530 N N . ASP A 1 73 ? 11.813 48.192 40.378 1.00 30.89 73 ASP A N 1
ATOM 531 C CA . ASP A 1 73 ? 12.829 48.579 41.352 1.00 31.59 73 ASP A CA 1
ATOM 532 C C . ASP A 1 73 ? 14.238 48.681 40.776 1.00 31.85 73 ASP A C 1
ATOM 533 O O . ASP A 1 73 ? 15.069 49.410 41.295 1.00 31.26 73 ASP A O 1
ATOM 538 N N . VAL A 1 74 ? 14.520 47.947 39.707 1.00 31.21 74 VAL A N 1
ATOM 539 C CA . VAL A 1 74 ? 15.844 48.031 39.134 1.00 28.69 74 VAL A CA 1
ATOM 540 C C . VAL A 1 74 ? 15.913 49.241 38.201 1.00 28.18 74 VAL A C 1
ATOM 541 O O . VAL A 1 74 ? 16.981 49.775 37.938 1.00 30.06 74 VAL A O 1
ATOM 545 N N . ILE A 1 75 ? 14.764 49.730 37.757 1.00 27.13 75 ILE A N 1
ATOM 546 C CA . ILE A 1 75 ? 14.742 50.858 36.831 1.00 27.18 75 ILE A CA 1
ATOM 547 C C . ILE A 1 75 ? 14.540 52.219 37.489 1.00 27.83 75 ILE A C 1
ATOM 548 O O . ILE A 1 75 ? 15.131 53.208 37.061 1.00 25.94 75 ILE A O 1
ATOM 553 N N . ILE A 1 76 ? 13.712 52.272 38.530 1.00 27.94 76 ILE A N 1
ATOM 554 C CA . ILE A 1 76 ? 13.439 53.545 39.214 1.00 30.05 76 ILE A CA 1
ATOM 555 C C . ILE A 1 76 ? 14.723 54.136 39.773 1.00 28.62 76 ILE A C 1
ATOM 556 O O . ILE A 1 76 ? 15.467 53.443 40.436 1.00 30.36 76 ILE A O 1
ATOM 561 N N . ASP A 1 77 ? 14.982 55.407 39.494 1.00 28.82 77 ASP A N 1
ATOM 562 C CA . ASP A 1 77 ? 16.188 56.059 39.985 1.00 31.91 77 ASP A CA 1
ATOM 563 C C . ASP A 1 77 ? 17.488 55.636 39.310 1.00 31.39 77 ASP A C 1
ATOM 564 O O . ASP A 1 77 ? 18.565 56.164 39.650 1.00 32.69 77 ASP A O 1
ATOM 569 N N . ALA A 1 78 ? 17.422 54.707 38.366 1.00 27.58 78 ALA A N 1
ATOM 570 C CA . ALA A 1 78 ? 18.648 54.278 37.695 1.00 25.73 78 ALA A CA 1
ATOM 571 C C . ALA A 1 78 ? 19.214 55.286 36.696 1.00 26.03 78 ALA A C 1
ATOM 572 O O . ALA A 1 78 ? 18.480 56.050 36.049 1.00 25.95 78 ALA A O 1
ATOM 574 N N . ASP A 1 79 ? 20.536 55.313 36.600 1.00 22.73 79 ASP A N 1
ATOM 575 C CA . ASP A 1 79 ? 21.230 56.159 35.639 1.00 23.30 79 ASP A CA 1
ATOM 576 C C . ASP A 1 79 ? 21.545 55.268 34.430 1.00 23.54 79 ASP A C 1
ATOM 577 O O . ASP A 1 79 ? 21.617 55.729 33.286 1.00 22.83 79 ASP A O 1
ATOM 582 N N . PHE A 1 80 ? 21.768 53.985 34.697 1.00 23.73 80 PHE A N 1
ATOM 583 C CA . PHE A 1 80 ? 22.041 53.037 33.618 1.00 25.89 80 PHE A CA 1
ATOM 584 C C . PHE A 1 80 ? 21.330 51.721 33.935 1.00 24.69 80 PHE A C 1
ATOM 585 O O . PHE A 1 80 ? 21.300 51.288 35.079 1.00 24.17 80 PHE A O 1
ATOM 593 N N . VAL A 1 81 ? 20.754 51.106 32.906 1.00 24.42 81 VAL A N 1
ATOM 594 C CA . VAL A 1 81 ? 20.060 49.834 33.063 1.00 21.85 81 VAL A CA 1
ATOM 595 C C . VAL A 1 81 ? 20.666 48.857 32.051 1.00 21.01 81 VAL A C 1
ATOM 596 O O . VAL A 1 81 ? 20.505 49.016 30.844 1.00 21.43 81 VAL A O 1
ATOM 600 N N . ILE A 1 82 ? 21.335 47.834 32.553 1.00 21.39 82 ILE A N 1
ATOM 601 C CA . ILE A 1 82 ? 22.012 46.877 31.706 1.00 21.21 82 ILE A CA 1
ATOM 602 C C . ILE A 1 82 ? 21.196 45.610 31.651 1.00 22.47 82 ILE A C 1
ATOM 603 O O . ILE A 1 82 ? 20.903 45.000 32.686 1.00 24.11 82 ILE A O 1
ATOM 608 N N . ASN A 1 83 ? 20.801 45.231 30.441 1.00 20.65 83 ASN A N 1
ATOM 609 C CA . ASN A 1 83 ? 20.005 44.036 30.273 1.00 22.60 83 ASN A CA 1
ATOM 610 C C . ASN A 1 83 ? 20.790 42.859 29.689 1.00 22.44 83 ASN A C 1
ATOM 611 O O . ASN A 1 83 ? 21.209 42.883 28.521 1.00 21.84 83 ASN A O 1
ATOM 616 N N . THR A 1 84 ? 20.955 41.830 30.507 1.00 22.87 84 THR A N 1
ATOM 617 C CA . THR A 1 84 ? 21.623 40.619 30.088 1.00 22.48 84 THR A CA 1
ATOM 618 C C . THR A 1 84 ? 20.664 39.413 30.257 1.00 24.44 84 THR A C 1
ATOM 619 O O . THR A 1 84 ? 21.100 38.274 30.173 1.00 25.49 84 THR A O 1
ATOM 623 N N . ALA A 1 85 ? 19.360 39.667 30.437 1.00 20.73 85 ALA A N 1
ATOM 624 C CA . ALA A 1 85 ? 18.393 38.573 30.602 1.00 25.25 85 ALA A CA 1
ATOM 625 C C . ALA A 1 85 ? 18.056 37.767 29.329 1.00 25.46 85 ALA A C 1
ATOM 626 O O . ALA A 1 85 ? 18.010 38.314 28.242 1.00 24.20 85 ALA A O 1
ATOM 628 N N . MET A 1 86 ? 17.827 36.460 29.464 1.00 27.17 86 MET A N 1
ATOM 629 C CA . MET A 1 86 ? 17.403 35.660 28.308 1.00 27.85 86 MET A CA 1
ATOM 630 C C . MET A 1 86 ? 16.073 34.997 28.698 1.00 27.97 86 MET A C 1
ATOM 631 O O . MET A 1 86 ? 16.051 33.949 29.331 1.00 26.17 86 MET A O 1
ATOM 636 N N . VAL A 1 87 ? 14.967 35.629 28.325 1.00 28.02 87 VAL A N 1
ATOM 637 C CA . VAL A 1 87 ? 13.645 35.114 28.652 1.00 27.91 87 VAL A CA 1
ATOM 638 C C . VAL A 1 87 ? 13.514 33.707 28.066 1.00 27.76 87 VAL A C 1
ATOM 639 O O . VAL A 1 87 ? 13.782 33.494 26.877 1.00 25.94 87 VAL A O 1
ATOM 643 N N . GLY A 1 88 ? 13.107 32.770 28.924 1.00 28.46 88 GLY A N 1
ATOM 644 C CA . GLY A 1 88 ? 12.944 31.380 28.530 1.00 26.75 88 GLY A CA 1
ATOM 645 C C . GLY A 1 88 ? 14.194 30.537 28.743 1.00 28.23 88 GLY A C 1
ATOM 646 O O . GLY A 1 88 ? 14.111 29.297 28.823 1.00 26.44 88 GLY A O 1
ATOM 647 N N . GLY A 1 89 ? 15.354 31.196 28.835 1.00 26.74 89 GLY A N 1
ATOM 648 C CA . GLY A 1 89 ? 16.617 30.489 29.034 1.00 27.83 89 GLY A CA 1
ATOM 649 C C . GLY A 1 89 ? 16.972 29.456 27.965 1.00 28.22 89 GLY A C 1
ATOM 650 O O . GLY A 1 89 ? 16.394 29.417 26.885 1.00 29.34 89 GLY A O 1
ATOM 651 N N . HIS A 1 90 ? 17.929 28.596 28.265 1.00 28.91 90 HIS A N 1
ATOM 652 C CA . HIS A 1 90 ? 18.325 27.592 27.298 1.00 31.24 90 HIS A CA 1
ATOM 653 C C . HIS A 1 90 ? 17.285 26.492 27.103 1.00 30.38 90 HIS A C 1
ATOM 654 O O . HIS A 1 90 ? 17.282 25.806 26.078 1.00 28.71 90 HIS A O 1
ATOM 661 N N . THR A 1 91 ? 16.384 26.349 28.067 1.00 30.43 91 THR A N 1
ATOM 662 C CA . THR A 1 91 ? 15.346 25.330 27.953 1.00 31.19 91 THR A CA 1
ATOM 663 C C . THR A 1 91 ? 14.395 25.724 26.803 1.00 29.87 91 THR A C 1
ATOM 664 O O . THR A 1 91 ? 13.997 24.883 25.999 1.00 29.25 91 THR A O 1
ATOM 668 N N . TYR A 1 92 ? 14.055 27.012 26.717 1.00 27.14 92 TYR A N 1
ATOM 669 C CA . TYR A 1 92 ? 13.184 27.468 25.641 1.00 26.09 92 TYR A CA 1
ATOM 670 C C . TYR A 1 92 ? 13.911 27.307 24.304 1.00 25.45 92 TYR A C 1
ATOM 671 O O . TYR A 1 92 ? 13.333 26.772 23.353 1.00 23.09 92 TYR A O 1
ATOM 680 N N . LEU A 1 93 ? 15.174 27.749 24.230 1.00 23.46 93 LEU A N 1
ATOM 681 C CA . LEU A 1 93 ? 15.935 27.626 22.990 1.00 26.12 93 LEU A CA 1
ATOM 682 C C . LEU A 1 93 ? 15.966 26.173 22.473 1.00 26.70 93 LEU A C 1
ATOM 683 O O . LEU A 1 93 ? 15.760 25.900 21.276 1.00 26.35 93 LEU A O 1
ATOM 688 N N . GLU A 1 94 ? 16.218 25.225 23.362 1.00 25.63 94 GLU A N 1
ATOM 689 C CA . GLU A 1 94 ? 16.293 23.862 22.874 1.00 26.45 94 GLU A CA 1
ATOM 690 C C . GLU A 1 94 ? 14.950 23.225 22.524 1.00 24.69 94 GLU A C 1
ATOM 691 O O . GLU A 1 94 ? 14.890 22.491 21.532 1.00 23.14 94 GLU A O 1
ATOM 697 N N . LYS A 1 95 ? 13.890 23.497 23.293 1.00 24.93 95 LYS A N 1
ATOM 698 C CA . LYS A 1 95 ? 12.567 22.934 22.972 1.00 27.52 95 LYS A CA 1
ATOM 699 C C . LYS A 1 95 ? 12.220 23.388 21.551 1.00 27.11 95 LYS A C 1
ATOM 700 O O . LYS A 1 95 ? 11.796 22.606 20.698 1.00 25.15 95 LYS A O 1
ATOM 706 N N . VAL A 1 96 ? 12.390 24.681 21.298 1.00 27.57 96 VAL A N 1
ATOM 707 C CA . VAL A 1 96 ? 12.111 25.205 19.954 1.00 24.81 96 VAL A CA 1
ATOM 708 C C . VAL A 1 96 ? 13.004 24.571 18.885 1.00 23.64 96 VAL A C 1
ATOM 709 O O . VAL A 1 96 ? 12.531 24.145 17.806 1.00 24.66 96 VAL A O 1
ATOM 713 N N . ARG A 1 97 ? 14.300 24.494 19.140 1.00 22.46 97 ARG A N 1
ATOM 714 C CA . ARG A 1 97 ? 15.179 23.884 18.153 1.00 24.11 97 ARG A CA 1
ATOM 715 C C . ARG A 1 97 ? 14.707 22.448 17.805 1.00 26.62 97 ARG A C 1
ATOM 716 O O . ARG A 1 97 ? 14.722 22.052 16.639 1.00 24.20 97 ARG A O 1
ATOM 724 N N . GLN A 1 98 ? 14.322 21.670 18.815 1.00 28.49 98 GLN A N 1
ATOM 725 C CA . GLN A 1 98 ? 13.854 20.296 18.578 1.00 29.84 98 GLN A CA 1
ATOM 726 C C . GLN A 1 98 ? 12.590 20.280 17.736 1.00 28.08 98 GLN A C 1
ATOM 727 O O . GLN A 1 98 ? 12.416 19.389 16.897 1.00 27.47 98 GLN A O 1
ATOM 733 N N . ILE A 1 99 ? 11.703 21.254 17.955 1.00 26.98 99 ILE A N 1
ATOM 734 C CA . ILE A 1 99 ? 10.481 21.334 17.170 1.00 25.59 99 ILE A CA 1
ATOM 735 C C . ILE A 1 99 ? 10.914 21.617 15.720 1.00 27.07 99 ILE A C 1
ATOM 736 O O . ILE A 1 99 ? 10.398 21.011 14.761 1.00 25.50 99 ILE A O 1
ATOM 741 N N . GLY A 1 100 ? 11.875 22.519 15.549 1.00 24.41 100 GLY A N 1
ATOM 742 C CA . GLY A 1 100 ? 12.329 22.813 14.204 1.00 23.95 100 GLY A CA 1
ATOM 743 C C . GLY A 1 100 ? 12.873 21.574 13.514 1.00 26.15 100 GLY A C 1
ATOM 744 O O . GLY A 1 100 ? 12.475 21.248 12.387 1.00 25.49 100 GLY A O 1
ATOM 745 N N . GLU A 1 101 ? 13.794 20.872 14.176 1.00 24.21 101 GLU A N 1
ATOM 746 C CA . GLU A 1 101 ? 14.389 19.683 13.581 1.00 27.81 101 GLU A CA 1
ATOM 747 C C . GLU A 1 101 ? 13.357 18.590 13.299 1.00 26.22 101 GLU A C 1
ATOM 748 O O . GLU A 1 101 ? 13.482 17.828 12.339 1.00 27.97 101 GLU A O 1
ATOM 754 N N . LYS A 1 102 ? 12.329 18.536 14.115 1.00 27.66 102 LYS A N 1
ATOM 755 C CA . LYS A 1 102 ? 11.283 17.542 13.894 1.00 28.98 102 LYS A CA 1
ATOM 756 C C . LYS A 1 102 ? 10.589 17.815 12.566 1.00 31.90 102 LYS A C 1
ATOM 757 O O . LYS A 1 102 ? 10.036 16.890 11.953 1.00 32.14 102 LYS A O 1
ATOM 763 N N . TYR A 1 103 ? 10.606 19.078 12.111 1.00 30.17 103 TYR A N 1
ATOM 764 C CA . TYR A 1 103 ? 9.986 19.413 10.846 1.00 28.45 103 TYR A CA 1
ATOM 765 C C . TYR A 1 103 ? 10.972 19.716 9.735 1.00 28.15 103 TYR A C 1
ATOM 766 O O . TYR A 1 103 ? 10.688 20.471 8.810 1.00 29.43 103 TYR A O 1
ATOM 775 N N . GLY A 1 104 ? 12.144 19.120 9.826 1.00 28.15 104 GLY A N 1
ATOM 776 C CA . GLY A 1 104 ? 13.120 19.276 8.774 1.00 29.16 104 GLY A CA 1
ATOM 777 C C . GLY A 1 104 ? 13.955 20.532 8.721 1.00 28.52 104 GLY A C 1
ATOM 778 O O . GLY A 1 104 ? 14.498 20.834 7.669 1.00 30.21 104 GLY A O 1
ATOM 779 N N . TYR A 1 105 ? 14.064 21.255 9.831 1.00 27.73 105 TYR A N 1
ATOM 780 C CA . TYR A 1 105 ? 14.896 22.460 9.854 1.00 26.20 105 TYR A CA 1
ATOM 781 C C . TYR A 1 105 ? 16.103 22.200 10.740 1.00 26.35 105 TYR A C 1
ATOM 782 O O . TYR A 1 105 ? 16.032 22.390 11.954 1.00 25.91 105 TYR A O 1
ATOM 791 N N . TYR A 1 106 ? 17.192 21.744 10.134 1.00 26.06 106 TYR A N 1
ATOM 792 C CA . TYR A 1 106 ? 18.422 21.438 10.856 1.00 27.47 106 TYR A CA 1
ATOM 793 C C . TYR A 1 106 ? 18.891 22.672 11.627 1.00 28.59 106 TYR A C 1
ATOM 794 O O . TYR A 1 106 ? 19.026 23.761 11.049 1.00 26.33 106 TYR A O 1
ATOM 803 N N . ARG A 1 107 ? 19.103 22.478 12.927 1.00 26.18 107 ARG A N 1
ATOM 804 C CA . ARG A 1 107 ? 19.535 23.524 13.852 1.00 27.00 107 ARG A CA 1
ATOM 805 C C . ARG A 1 107 ? 18.437 24.535 14.203 1.00 25.85 107 ARG A C 1
ATOM 806 O O . ARG A 1 107 ? 18.723 25.539 14.859 1.00 26.81 107 ARG A O 1
ATOM 814 N N . GLY A 1 108 ? 17.190 24.263 13.782 1.00 24.47 108 GLY A N 1
ATOM 815 C CA . GLY A 1 108 ? 16.046 25.114 14.112 1.00 23.91 108 GLY A CA 1
ATOM 816 C C . GLY A 1 108 ? 15.693 26.191 13.088 1.00 21.76 108 GLY A C 1
ATOM 817 O O . GLY A 1 108 ? 16.558 26.581 12.308 1.00 22.57 108 GLY A O 1
ATOM 818 N N . ILE A 1 109 ? 14.451 26.681 13.086 1.00 22.59 109 ILE A N 1
ATOM 819 C CA . ILE A 1 109 ? 14.062 27.702 12.102 1.00 21.76 109 ILE A CA 1
ATOM 820 C C . ILE A 1 109 ? 14.805 29.046 12.274 1.00 23.25 109 ILE A C 1
ATOM 821 O O . ILE A 1 109 ? 14.957 29.790 11.299 1.00 23.34 109 ILE A O 1
ATOM 826 N N . ASP A 1 110 ? 15.272 29.349 13.490 1.00 23.39 110 ASP A N 1
ATOM 827 C CA . ASP A 1 110 ? 15.982 30.619 13.748 1.00 23.97 110 ASP A CA 1
ATOM 828 C C . ASP A 1 110 ? 17.389 30.657 13.157 1.00 23.49 110 ASP A C 1
ATOM 829 O O . ASP A 1 110 ? 17.996 31.731 13.023 1.00 20.64 110 ASP A O 1
ATOM 834 N N . ALA A 1 111 ? 17.918 29.490 12.810 1.00 22.03 111 ALA A N 1
ATOM 835 C CA . ALA A 1 111 ? 19.244 29.429 12.183 1.00 24.36 111 ALA A CA 1
ATOM 836 C C . ALA A 1 111 ? 18.951 29.796 10.738 1.00 23.96 111 ALA A C 1
ATOM 837 O O . ALA A 1 111 ? 18.184 29.105 10.050 1.00 24.85 111 ALA A O 1
ATOM 839 N N . GLN A 1 112 ? 19.548 30.886 10.292 1.00 23.12 112 GLN A N 1
ATOM 840 C CA . GLN A 1 112 ? 19.313 31.390 8.955 1.00 21.35 112 GLN A CA 1
ATOM 841 C C . GLN A 1 112 ? 20.642 31.794 8.319 1.00 21.54 112 GLN A C 1
ATOM 842 O O . GLN A 1 112 ? 21.669 31.898 8.997 1.00 19.93 112 GLN A O 1
ATOM 848 N N . GLU A 1 113 ? 20.620 31.985 7.005 1.00 20.05 113 GLU A N 1
ATOM 849 C CA . GLU A 1 113 ? 21.797 32.465 6.285 1.00 19.17 113 GLU A CA 1
ATOM 850 C C . GLU A 1 113 ? 22.288 33.716 7.042 1.00 19.60 113 GLU A C 1
ATOM 851 O O . GLU A 1 113 ? 21.510 34.608 7.306 1.00 18.29 113 GLU A O 1
ATOM 857 N N . PHE A 1 114 ? 23.571 33.768 7.401 1.00 19.48 114 PHE A N 1
ATOM 858 C CA . PHE A 1 114 ? 24.160 34.897 8.124 1.00 21.00 114 PHE A CA 1
ATOM 859 C C . PHE A 1 114 ? 23.711 35.080 9.594 1.00 21.06 114 PHE A C 1
ATOM 860 O O . PHE A 1 114 ? 23.987 36.101 10.210 1.00 20.98 114 PHE A O 1
ATOM 868 N N . ASN A 1 115 ? 22.988 34.104 10.135 1.00 19.10 115 ASN A N 1
ATOM 869 C CA . ASN A 1 115 ? 22.670 34.093 11.558 1.00 19.94 115 ASN A CA 1
ATOM 870 C C . ASN A 1 115 ? 22.530 32.665 12.052 1.00 19.22 115 ASN A C 1
ATOM 871 O O . ASN A 1 115 ? 21.416 32.186 12.273 1.00 18.87 115 ASN A O 1
ATOM 876 N N . MET A 1 116 ? 23.681 32.007 12.238 1.00 21.09 116 MET A N 1
ATOM 877 C CA . MET A 1 116 ? 23.750 30.625 12.716 1.00 21.61 116 MET A CA 1
ATOM 878 C C . MET A 1 116 ? 24.009 30.553 14.217 1.00 21.87 116 MET A C 1
ATOM 879 O O . MET A 1 116 ? 23.908 29.474 14.822 1.00 22.26 116 MET A O 1
ATOM 884 N N . VAL A 1 117 ? 24.349 31.690 14.819 1.00 22.53 117 VAL A N 1
ATOM 885 C CA . VAL A 1 117 ? 24.627 31.728 16.256 1.00 22.15 117 VAL A CA 1
ATOM 886 C C . VAL A 1 117 ? 23.435 31.111 17.004 1.00 23.42 117 VAL A C 1
ATOM 887 O O . VAL A 1 117 ? 22.317 31.635 16.983 1.00 21.03 117 VAL A O 1
ATOM 891 N N . SER A 1 118 ? 23.698 29.976 17.664 1.00 22.50 118 SER A N 1
ATOM 892 C CA . SER A 1 118 ? 22.652 29.201 18.324 1.00 24.57 118 SER A CA 1
ATOM 893 C C . SER A 1 118 ? 21.770 29.839 19.363 1.00 23.72 118 SER A C 1
ATOM 894 O O . SER A 1 118 ? 20.666 29.347 19.594 1.00 24.33 118 SER A O 1
ATOM 897 N N . ASP A 1 119 ? 22.214 30.918 19.994 1.00 22.11 119 ASP A N 1
ATOM 898 C CA . ASP A 1 119 ? 21.350 31.548 20.973 1.00 22.87 119 ASP A CA 1
ATOM 899 C C . ASP A 1 119 ? 21.000 32.945 20.489 1.00 24.49 119 ASP A C 1
ATOM 900 O O . ASP A 1 119 ? 20.759 33.859 21.278 1.00 25.17 119 ASP A O 1
ATOM 905 N N . TYR A 1 120 ? 20.968 33.121 19.182 1.00 23.39 120 TYR A N 1
ATOM 906 C CA . TYR A 1 120 ? 20.623 34.440 18.645 1.00 22.99 120 TYR A CA 1
ATOM 907 C C . TYR A 1 120 ? 19.291 34.311 17.907 1.00 21.60 120 TYR A C 1
ATOM 908 O O . TYR A 1 120 ? 19.215 34.579 16.708 1.00 22.85 120 TYR A O 1
ATOM 917 N N . TYR A 1 121 ? 18.238 33.901 18.626 1.00 20.61 121 TYR A N 1
ATOM 918 C CA . TYR A 1 121 ? 16.907 33.737 18.019 1.00 20.07 121 TYR A CA 1
ATOM 919 C C . TYR A 1 121 ? 16.352 35.097 17.649 1.00 19.75 121 TYR A C 1
ATOM 920 O O . TYR A 1 121 ? 16.629 36.087 18.341 1.00 18.52 121 TYR A O 1
ATOM 929 N N . THR A 1 122 ? 15.592 35.168 16.556 1.00 19.68 122 THR A N 1
ATOM 930 C CA . THR A 1 122 ? 15.016 36.467 16.145 1.00 20.58 122 THR A CA 1
ATOM 931 C C . THR A 1 122 ? 13.528 36.360 15.789 1.00 20.52 122 THR A C 1
ATOM 932 O O . THR A 1 122 ? 12.825 37.377 15.717 1.00 21.77 122 THR A O 1
ATOM 936 N N . PHE A 1 123 ? 13.049 35.133 15.593 1.00 19.32 123 PHE A N 1
ATOM 937 C CA . PHE A 1 123 ? 11.654 34.896 15.230 1.00 20.67 123 PHE A CA 1
ATOM 938 C C . PHE A 1 123 ? 10.833 34.103 16.261 1.00 22.11 123 PHE A C 1
ATOM 939 O O . PHE A 1 123 ? 9.694 34.442 16.570 1.00 20.75 123 PHE A O 1
ATOM 947 N N . SER A 1 124 ? 11.396 33.038 16.793 1.00 20.90 124 SER A N 1
ATOM 948 C CA . SER A 1 124 ? 10.609 32.264 17.721 1.00 24.69 124 SER A CA 1
ATOM 949 C C . SER A 1 124 ? 10.604 32.841 19.136 1.00 25.02 124 SER A C 1
ATOM 950 O O . SER A 1 124 ? 9.768 32.450 19.929 1.00 25.63 124 SER A O 1
ATOM 953 N N . ASN A 1 125 ? 11.512 33.786 19.431 1.00 24.93 125 ASN A N 1
ATOM 954 C CA . ASN A 1 125 ? 11.641 34.379 20.763 1.00 22.99 125 ASN A CA 1
ATOM 955 C C . ASN A 1 125 ? 10.906 35.714 20.938 1.00 23.78 125 ASN A C 1
ATOM 956 O O . ASN A 1 125 ? 11.482 36.719 21.363 1.00 22.11 125 ASN A O 1
ATOM 961 N N . TYR A 1 126 ? 9.627 35.693 20.588 1.00 24.31 126 TYR A N 1
ATOM 962 C CA . TYR A 1 126 ? 8.745 36.832 20.737 1.00 23.29 126 TYR A CA 1
ATOM 963 C C . TYR A 1 126 ? 8.836 37.346 22.189 1.00 23.81 126 TYR A C 1
ATOM 964 O O . TYR A 1 126 ? 8.874 38.560 22.430 1.00 25.35 126 TYR A O 1
ATOM 973 N N . ASN A 1 127 ? 8.854 36.428 23.156 1.00 21.33 127 ASN A N 1
ATOM 974 C CA . ASN A 1 127 ? 8.888 36.826 24.559 1.00 21.83 127 ASN A CA 1
ATOM 975 C C . ASN A 1 127 ? 10.149 37.624 24.920 1.00 20.52 127 ASN A C 1
ATOM 976 O O . ASN A 1 127 ? 10.090 38.562 25.726 1.00 20.98 127 ASN A O 1
ATOM 981 N N . GLN A 1 128 ? 11.277 37.251 24.331 1.00 19.12 128 GLN A N 1
ATOM 982 C CA . GLN A 1 128 ? 12.532 37.970 24.569 1.00 20.40 128 GLN A CA 1
ATOM 983 C C . GLN A 1 128 ? 12.442 39.393 23.983 1.00 20.31 128 GLN A C 1
ATOM 984 O O . GLN A 1 128 ? 12.748 40.370 24.675 1.00 20.61 128 GLN A O 1
ATOM 990 N N . LEU A 1 129 ? 12.001 39.515 22.718 1.00 19.49 129 LEU A N 1
ATOM 991 C CA . LEU A 1 129 ? 11.856 40.819 22.049 1.00 20.49 129 LEU A CA 1
ATOM 992 C C . LEU A 1 129 ? 10.884 41.703 22.827 1.00 22.05 129 LEU A C 1
ATOM 993 O O . LEU A 1 129 ? 11.142 42.887 23.053 1.00 19.65 129 LEU A O 1
ATOM 998 N N . LYS A 1 130 ? 9.765 41.117 23.238 1.00 20.06 130 LYS A N 1
ATOM 999 C CA . LYS A 1 130 ? 8.758 41.840 24.005 1.00 22.04 130 LYS A CA 1
ATOM 1000 C C . LYS A 1 130 ? 9.354 42.365 25.329 1.00 21.81 130 LYS A C 1
ATOM 1001 O O . LYS A 1 130 ? 9.003 43.459 25.775 1.00 22.51 130 LYS A O 1
ATOM 1007 N N . TYR A 1 131 ? 10.246 41.593 25.951 1.00 20.76 131 TYR A N 1
ATOM 1008 C CA . TYR A 1 131 ? 10.855 42.031 27.219 1.00 22.19 131 TYR A CA 1
ATOM 1009 C C . TYR A 1 131 ? 11.743 43.257 26.986 1.00 22.28 131 TYR A C 1
ATOM 1010 O O . TYR A 1 131 ? 11.755 44.178 27.801 1.00 22.05 131 TYR A O 1
ATOM 1019 N N . PHE A 1 132 ? 12.476 43.273 25.872 1.00 21.83 132 PHE A N 1
ATOM 1020 C CA . PHE A 1 132 ? 13.329 44.421 25.549 1.00 21.48 132 PHE A CA 1
ATOM 1021 C C . PHE A 1 132 ? 12.436 45.674 25.507 1.00 22.56 132 PHE A C 1
ATOM 1022 O O . PHE A 1 132 ? 12.729 46.701 26.156 1.00 21.72 132 PHE A O 1
ATOM 1030 N N . VAL A 1 133 ? 11.339 45.587 24.751 1.00 22.56 133 VAL A N 1
ATOM 1031 C CA . VAL A 1 133 ? 10.436 46.719 24.611 1.00 23.78 133 VAL A CA 1
ATOM 1032 C C . VAL A 1 133 ? 9.813 47.103 25.947 1.00 24.51 133 VAL A C 1
ATOM 1033 O O . VAL A 1 133 ? 9.692 48.286 26.277 1.00 24.17 133 VAL A O 1
ATOM 1037 N N . ASP A 1 134 ? 9.425 46.108 26.729 1.00 24.16 134 ASP A N 1
ATOM 1038 C CA . ASP A 1 134 ? 8.818 46.394 28.004 1.00 25.44 134 ASP A CA 1
ATOM 1039 C C . ASP A 1 134 ? 9.768 47.097 28.950 1.00 24.51 134 ASP A C 1
ATOM 1040 O O . ASP A 1 134 ? 9.366 48.015 29.664 1.00 24.41 134 ASP A O 1
ATOM 1045 N N . ILE A 1 135 ? 11.038 46.712 28.922 1.00 24.17 135 ILE A N 1
ATOM 1046 C CA . ILE A 1 135 ? 12.027 47.352 29.769 1.00 22.62 135 ILE A CA 1
ATOM 1047 C C . ILE A 1 135 ? 12.198 48.785 29.304 1.00 23.43 135 ILE A C 1
ATOM 1048 O O . ILE A 1 135 ? 12.191 49.708 30.116 1.00 22.19 135 ILE A O 1
ATOM 1053 N N . ALA A 1 136 ? 12.337 48.972 27.992 1.00 22.55 136 ALA A N 1
ATOM 1054 C CA . ALA A 1 136 ? 12.526 50.313 27.449 1.00 24.78 136 ALA A CA 1
ATOM 1055 C C . ALA A 1 136 ? 11.357 51.244 27.779 1.00 23.96 136 ALA A C 1
ATOM 1056 O O . ALA A 1 136 ? 11.572 52.399 28.152 1.00 24.68 136 ALA A O 1
ATOM 1058 N N . ARG A 1 137 ? 10.126 50.755 27.657 1.00 24.25 137 ARG A N 1
ATOM 1059 C CA . ARG A 1 137 ? 8.961 51.588 27.967 1.00 26.83 137 ARG A CA 1
ATOM 1060 C C . ARG A 1 137 ? 8.951 51.946 29.449 1.00 26.80 137 ARG A C 1
ATOM 1061 O O . ARG A 1 137 ? 8.546 53.048 29.811 1.00 26.18 137 ARG A O 1
ATOM 1069 N N . LYS A 1 138 ? 9.377 51.016 30.309 1.00 27.17 138 LYS A N 1
ATOM 1070 C CA . LYS A 1 138 ? 9.422 51.307 31.740 1.00 27.69 138 LYS A CA 1
ATOM 1071 C C . LYS A 1 138 ? 10.481 52.355 32.045 1.00 27.34 138 LYS A C 1
ATOM 1072 O O . LYS A 1 138 ? 10.293 53.184 32.940 1.00 25.98 138 LYS A O 1
ATOM 1078 N N . ILE A 1 139 ? 11.594 52.316 31.308 1.00 25.60 139 ILE A N 1
ATOM 1079 C CA . ILE A 1 139 ? 12.641 53.313 31.483 1.00 25.37 139 ILE A CA 1
ATOM 1080 C C . ILE A 1 139 ? 12.041 54.680 31.057 1.00 25.69 139 ILE A C 1
ATOM 1081 O O . ILE A 1 139 ? 12.111 55.674 31.795 1.00 25.45 139 ILE A O 1
ATOM 1086 N N . GLU A 1 140 ? 11.435 54.723 29.880 1.00 26.08 140 GLU A N 1
ATOM 1087 C CA . GLU A 1 140 ? 10.807 55.948 29.387 1.00 28.60 140 GLU A CA 1
ATOM 1088 C C . GLU A 1 140 ? 9.843 56.541 30.455 1.00 28.08 140 GLU A C 1
ATOM 1089 O O . GLU A 1 140 ? 9.886 57.736 30.755 1.00 26.77 140 GLU A O 1
ATOM 1095 N N . LYS A 1 141 ? 9.010 55.694 31.037 1.00 27.31 141 LYS A N 1
ATOM 1096 C CA . LYS A 1 141 ? 8.053 56.140 32.057 1.00 30.18 141 LYS A CA 1
ATOM 1097 C C . LYS A 1 141 ? 8.649 56.475 33.433 1.00 30.10 141 LYS A C 1
ATOM 1098 O O . LYS A 1 141 ? 8.320 57.495 34.040 1.00 29.16 141 LYS A O 1
ATOM 1104 N N . LEU A 1 142 ? 9.527 55.610 33.920 1.00 30.33 142 LEU A N 1
ATOM 1105 C CA . LEU A 1 142 ? 10.096 55.762 35.244 1.00 30.97 142 LEU A CA 1
ATOM 1106 C C . LEU A 1 142 ? 11.424 56.482 35.384 1.00 32.30 142 LEU A C 1
ATOM 1107 O O . LEU A 1 142 ? 11.642 57.149 36.385 1.00 33.62 142 LEU A O 1
ATOM 1112 N N . SER A 1 143 ? 12.327 56.314 34.426 1.00 31.73 143 SER A N 1
ATOM 1113 C CA . SER A 1 143 ? 13.644 56.968 34.494 1.00 33.43 143 SER A CA 1
ATOM 1114 C C . SER A 1 143 ? 14.004 57.362 33.087 1.00 31.03 143 SER A C 1
ATOM 1115 O O . SER A 1 143 ? 14.919 56.800 32.505 1.00 31.88 143 SER A O 1
ATOM 1118 N N . PRO A 1 144 ? 13.294 58.349 32.531 1.00 30.48 144 PRO A N 1
ATOM 1119 C CA . PRO A 1 144 ? 13.501 58.838 31.169 1.00 30.73 144 PRO A CA 1
ATOM 1120 C C . PRO A 1 144 ? 14.898 59.213 30.722 1.00 32.46 144 PRO A C 1
ATOM 1121 O O . PRO A 1 144 ? 15.210 59.106 29.524 1.00 33.44 144 PRO A O 1
ATOM 1125 N N . LYS A 1 145 ? 15.754 59.632 31.646 1.00 30.24 145 LYS A N 1
ATOM 1126 C CA . LYS A 1 145 ? 17.088 60.012 31.228 1.00 32.29 145 LYS A CA 1
ATOM 1127 C C . LYS A 1 145 ? 18.124 58.904 31.361 1.00 30.46 145 LYS A C 1
ATOM 1128 O O . LYS A 1 145 ? 19.284 59.105 31.037 1.00 30.46 145 LYS A O 1
ATOM 1134 N N . ALA A 1 146 ? 17.708 57.736 31.829 1.00 28.59 146 ALA A N 1
ATOM 1135 C CA . ALA A 1 146 ? 18.646 56.637 31.980 1.00 28.40 146 ALA A CA 1
ATOM 1136 C C . ALA A 1 146 ? 19.012 56.009 30.631 1.00 27.85 146 ALA A C 1
ATOM 1137 O O . ALA A 1 146 ? 18.239 56.066 29.655 1.00 26.50 146 ALA A O 1
ATOM 1139 N N . TRP A 1 147 ? 20.202 55.413 30.588 1.00 25.93 147 TRP A N 1
ATOM 1140 C CA . TRP A 1 147 ? 20.659 54.723 29.388 1.00 24.90 147 TRP A CA 1
ATOM 1141 C C . TRP A 1 147 ? 20.273 53.247 29.460 1.00 24.12 147 TRP A C 1
ATOM 1142 O O . TRP A 1 147 ? 20.428 52.612 30.509 1.00 24.22 147 TRP A O 1
ATOM 1153 N N . TYR A 1 148 ? 19.786 52.708 28.345 1.00 22.18 148 TYR A N 1
ATOM 1154 C CA . TYR A 1 148 ? 19.459 51.273 28.258 1.00 23.81 148 TYR A CA 1
ATOM 1155 C C . TYR A 1 148 ? 20.643 50.618 27.531 1.00 22.22 148 TYR A C 1
ATOM 1156 O O . TYR A 1 148 ? 20.905 50.954 26.375 1.00 23.60 148 TYR A O 1
ATOM 1165 N N . LEU A 1 149 ? 21.363 49.723 28.215 1.00 22.38 149 LEU A N 1
ATOM 1166 C CA . LEU A 1 149 ? 22.527 49.031 27.652 1.00 24.86 149 LEU A CA 1
ATOM 1167 C C . LEU A 1 149 ? 22.170 47.568 27.381 1.00 26.38 149 LEU A C 1
ATOM 1168 O O . LEU A 1 149 ? 22.083 46.754 28.299 1.00 25.75 149 LEU A O 1
ATOM 1173 N N . GLN A 1 150 ? 21.964 47.265 26.111 1.00 25.12 150 GLN A N 1
ATOM 1174 C CA . GLN A 1 150 ? 21.577 45.938 25.668 1.00 27.72 150 GLN A CA 1
ATOM 1175 C C . GLN A 1 150 ? 22.771 44.978 25.555 1.00 26.04 150 GLN A C 1
ATOM 1176 O O . GLN A 1 150 ? 23.627 45.140 24.685 1.00 25.61 150 GLN A O 1
ATOM 1182 N N . ALA A 1 151 ? 22.833 43.994 26.445 1.00 26.45 151 ALA A N 1
ATOM 1183 C CA . ALA A 1 151 ? 23.905 42.998 26.401 1.00 25.72 151 ALA A CA 1
ATOM 1184 C C . ALA A 1 151 ? 23.344 41.656 25.885 1.00 27.34 151 ALA A C 1
ATOM 1185 O O . ALA A 1 151 ? 24.039 40.865 25.223 1.00 26.96 151 ALA A O 1
ATOM 1187 N N . ALA A 1 152 ? 22.070 41.412 26.141 1.00 25.24 152 ALA A N 1
ATOM 1188 C CA . ALA A 1 152 ? 21.438 40.165 25.695 1.00 24.32 152 ALA A CA 1
ATOM 1189 C C . ALA A 1 152 ? 21.170 40.069 24.189 1.00 23.58 152 ALA A C 1
ATOM 1190 O O . ALA A 1 152 ? 20.926 41.079 23.519 1.00 26.21 152 ALA A O 1
ATOM 1192 N N . ASN A 1 153 ? 21.177 38.849 23.655 1.00 22.76 153 ASN A N 1
ATOM 1193 C CA . ASN A 1 153 ? 20.879 38.614 22.242 1.00 22.84 153 ASN A CA 1
ATOM 1194 C C . ASN A 1 153 ? 19.372 38.486 22.068 1.00 21.33 153 ASN A C 1
ATOM 1195 O O . ASN A 1 153 ? 18.674 38.076 22.993 1.00 22.87 153 ASN A O 1
ATOM 1200 N N . PRO A 1 154 ? 18.851 38.848 20.876 1.00 21.49 154 PRO A N 1
ATOM 1201 C CA . PRO A 1 154 ? 19.650 39.343 19.745 1.00 19.59 154 PRO A CA 1
ATOM 1202 C C . PRO A 1 154 ? 19.988 40.839 19.863 1.00 19.84 154 PRO A C 1
ATOM 1203 O O . PRO A 1 154 ? 19.078 41.670 19.965 1.00 19.60 154 PRO A O 1
ATOM 1207 N N . ILE A 1 155 ? 21.276 41.192 19.856 1.00 17.97 155 ILE A N 1
ATOM 1208 C CA . ILE A 1 155 ? 21.643 42.618 19.942 1.00 18.84 155 ILE A CA 1
ATOM 1209 C C . ILE A 1 155 ? 21.239 43.442 18.726 1.00 18.79 155 ILE A C 1
ATOM 1210 O O . ILE A 1 155 ? 20.707 44.561 18.877 1.00 18.98 155 ILE A O 1
ATOM 1215 N N . PHE A 1 156 ? 21.495 42.928 17.521 1.00 18.80 156 PHE A N 1
ATOM 1216 C CA . PHE A 1 156 ? 21.123 43.665 16.298 1.00 20.30 156 PHE A CA 1
ATOM 1217 C C . PHE A 1 156 ? 19.589 43.954 16.269 1.00 19.97 156 PHE A C 1
ATOM 1218 O O . PHE A 1 156 ? 19.147 45.121 16.337 1.00 18.11 156 PHE A O 1
ATOM 1226 N N . GLU A 1 157 ? 18.780 42.907 16.157 1.00 18.40 157 GLU A N 1
ATOM 1227 C CA . GLU A 1 157 ? 17.307 43.068 16.146 1.00 19.30 157 GLU A CA 1
ATOM 1228 C C . GLU A 1 157 ? 16.785 43.862 17.363 1.00 18.24 157 GLU A C 1
ATOM 1229 O O . GLU A 1 157 ? 15.913 44.737 17.227 1.00 17.38 157 GLU A O 1
ATOM 1235 N N . GLY A 1 158 ? 17.322 43.546 18.538 1.00 18.29 158 GLY A N 1
ATOM 1236 C CA . GLY A 1 158 ? 16.868 44.160 19.782 1.00 20.26 158 GLY A CA 1
ATOM 1237 C C . GLY A 1 158 ? 17.104 45.656 19.880 1.00 20.19 158 GLY A C 1
ATOM 1238 O O . GLY A 1 158 ? 16.202 46.436 20.207 1.00 19.62 158 GLY A O 1
ATOM 1239 N N . THR A 1 159 ? 18.328 46.054 19.592 1.00 19.38 159 THR A N 1
ATOM 1240 C CA . THR A 1 159 ? 18.680 47.456 19.663 1.00 20.41 159 THR A CA 1
ATOM 1241 C C . THR A 1 159 ? 17.968 48.233 18.568 1.00 21.20 159 THR A C 1
ATOM 1242 O O . THR A 1 159 ? 17.547 49.369 18.795 1.00 22.24 159 THR A O 1
ATOM 1246 N N . THR A 1 160 ? 17.808 47.620 17.388 1.00 20.07 160 THR A N 1
ATOM 1247 C CA . THR A 1 160 ? 17.099 48.294 16.302 1.00 19.35 160 THR A CA 1
ATOM 1248 C C . THR A 1 160 ? 15.644 48.459 16.735 1.00 20.46 160 THR A C 1
ATOM 1249 O O . THR A 1 160 ? 15.042 49.529 16.575 1.00 20.93 160 THR A O 1
ATOM 1253 N N . LEU A 1 161 ? 15.076 47.404 17.302 1.00 18.02 161 LEU A N 1
ATOM 1254 C CA . LEU A 1 161 ? 13.667 47.470 17.723 1.00 19.88 161 LEU A CA 1
ATOM 1255 C C . LEU A 1 161 ? 13.428 48.582 18.763 1.00 19.52 161 LEU A C 1
ATOM 1256 O O . LEU A 1 161 ? 12.508 49.405 18.620 1.00 19.39 161 LEU A O 1
ATOM 1261 N N . VAL A 1 162 ? 14.252 48.612 19.808 1.00 20.49 162 VAL A N 1
ATOM 1262 C CA . VAL A 1 162 ? 14.138 49.632 20.850 1.00 19.45 162 VAL A CA 1
ATOM 1263 C C . VAL A 1 162 ? 14.389 51.084 20.377 1.00 20.82 162 VAL A C 1
ATOM 1264 O O . VAL A 1 162 ? 13.594 51.999 20.681 1.00 19.77 162 VAL A O 1
ATOM 1268 N N . THR A 1 163 ? 15.465 51.298 19.624 1.00 21.25 163 THR A N 1
ATOM 1269 C CA . THR A 1 163 ? 15.780 52.645 19.164 1.00 21.98 163 THR A CA 1
ATOM 1270 C C . THR A 1 163 ? 14.745 53.172 18.166 1.00 24.13 163 THR A C 1
ATOM 1271 O O . THR A 1 163 ? 14.507 54.380 18.113 1.00 22.28 163 THR A O 1
ATOM 1275 N N . ARG A 1 164 ? 14.123 52.283 17.387 1.00 22.20 164 ARG A N 1
ATOM 1276 C CA . ARG A 1 164 ? 13.119 52.739 16.438 1.00 23.37 164 ARG A CA 1
ATOM 1277 C C . ARG A 1 164 ? 11.783 53.011 17.135 1.00 24.80 164 ARG A C 1
ATOM 1278 O O . ARG A 1 164 ? 11.018 53.859 16.696 1.00 23.86 164 ARG A O 1
ATOM 1286 N N . THR A 1 165 ? 11.519 52.327 18.241 1.00 23.80 165 THR A N 1
ATOM 1287 C CA . THR A 1 165 ? 10.202 52.482 18.846 1.00 27.69 165 THR A CA 1
ATOM 1288 C C . THR A 1 165 ? 10.030 53.184 20.196 1.00 25.69 165 THR A C 1
ATOM 1289 O O . THR A 1 165 ? 8.926 53.601 20.530 1.00 25.54 165 THR A O 1
ATOM 1293 N N . VAL A 1 166 ? 11.092 53.284 20.984 1.00 25.60 166 VAL A N 1
ATOM 1294 C CA . VAL A 1 166 ? 10.988 53.923 22.295 1.00 25.43 166 VAL A CA 1
ATOM 1295 C C . VAL A 1 166 ? 11.978 55.085 22.335 1.00 26.41 166 VAL A C 1
ATOM 1296 O O . VAL A 1 166 ? 13.168 54.919 22.052 1.00 25.83 166 VAL A O 1
ATOM 1300 N N . PRO A 1 167 ? 11.499 56.287 22.686 1.00 27.48 167 PRO A N 1
ATOM 1301 C CA . PRO A 1 167 ? 12.410 57.431 22.726 1.00 27.12 167 PRO A CA 1
ATOM 1302 C C . PRO A 1 167 ? 13.320 57.544 23.957 1.00 28.21 167 PRO A C 1
ATOM 1303 O O . PRO A 1 167 ? 13.156 58.453 24.780 1.00 27.78 167 PRO A O 1
ATOM 1307 N N . ILE A 1 168 ? 14.286 56.632 24.087 1.00 26.24 168 ILE A N 1
ATOM 1308 C CA . ILE A 1 168 ? 15.234 56.684 25.210 1.00 24.58 168 ILE A CA 1
ATOM 1309 C C . ILE A 1 168 ? 16.626 56.507 24.653 1.00 23.27 168 ILE A C 1
ATOM 1310 O O . ILE A 1 168 ? 16.776 56.171 23.481 1.00 23.35 168 ILE A O 1
ATOM 1315 N N . LYS A 1 169 ? 17.650 56.723 25.480 1.00 23.47 169 LYS A N 1
ATOM 1316 C CA . LYS A 1 169 ? 19.014 56.557 25.007 1.00 24.64 169 LYS A CA 1
ATOM 1317 C C . LYS A 1 169 ? 19.292 55.067 25.142 1.00 25.47 169 LYS A C 1
ATOM 1318 O O . LYS A 1 169 ? 19.125 54.496 26.235 1.00 24.48 169 LYS A O 1
ATOM 1324 N N . ALA A 1 170 ? 19.713 54.444 24.045 1.00 25.30 170 ALA A N 1
ATOM 1325 C CA . ALA A 1 170 ? 19.960 52.995 24.053 1.00 25.52 170 ALA A CA 1
ATOM 1326 C C . ALA A 1 170 ? 21.142 52.635 23.161 1.00 26.51 170 ALA A C 1
ATOM 1327 O O . ALA A 1 170 ? 21.275 53.182 22.065 1.00 27.67 170 ALA A O 1
ATOM 1329 N N . VAL A 1 171 ? 21.977 51.712 23.633 1.00 23.88 171 VAL A N 1
ATOM 1330 C CA . VAL A 1 171 ? 23.143 51.276 22.871 1.00 24.89 171 VAL A CA 1
ATOM 1331 C C . VAL A 1 171 ? 23.330 49.795 23.185 1.00 23.94 171 VAL A C 1
ATOM 1332 O O . VAL A 1 171 ? 22.946 49.354 24.262 1.00 25.92 171 VAL A O 1
ATOM 1336 N N . GLY A 1 172 ? 23.889 49.038 22.251 1.00 23.87 172 GLY A N 1
ATOM 1337 C CA . GLY A 1 172 ? 24.166 47.621 22.501 1.00 25.20 172 GLY A CA 1
ATOM 1338 C C . GLY A 1 172 ? 25.667 47.425 22.568 1.00 27.36 172 GLY A C 1
ATOM 1339 O O . GLY A 1 172 ? 26.390 48.141 21.889 1.00 26.03 172 GLY A O 1
ATOM 1340 N N . PHE A 1 173 ? 26.152 46.486 23.387 1.00 29.56 173 PHE A N 1
ATOM 1341 C CA . PHE A 1 173 ? 27.594 46.239 23.513 1.00 33.11 173 PHE A CA 1
ATOM 1342 C C . PHE A 1 173 ? 27.908 44.759 23.392 1.00 36.42 173 PHE A C 1
ATOM 1343 O O . PHE A 1 173 ? 27.203 43.923 23.966 1.00 36.79 173 PHE A O 1
ATOM 1359 N N . HIS A 1 175 ? 31.519 41.817 22.810 1.00 50.04 175 HIS A N 1
ATOM 1360 C CA . HIS A 1 175 ? 32.956 41.527 22.865 1.00 52.10 175 HIS A CA 1
ATOM 1361 C C . HIS A 1 175 ? 33.507 40.971 21.540 1.00 52.17 175 HIS A C 1
ATOM 1362 O O . HIS A 1 175 ? 34.712 40.729 21.413 1.00 51.54 175 HIS A O 1
ATOM 1369 N N . GLY A 1 176 ? 32.621 40.782 20.562 1.00 51.70 176 GLY A N 1
ATOM 1370 C CA . GLY A 1 176 ? 33.008 40.240 19.265 1.00 50.98 176 GLY A CA 1
ATOM 1371 C C . GLY A 1 176 ? 34.278 40.745 18.589 1.00 50.61 176 GLY A C 1
ATOM 1372 O O . GLY A 1 176 ? 35.051 39.953 18.040 1.00 48.41 176 GLY A O 1
ATOM 1373 N N . HIS A 1 177 ? 34.510 42.053 18.646 1.00 50.54 177 HIS A N 1
ATOM 1374 C CA . HIS A 1 177 ? 35.672 42.651 18.001 1.00 51.59 177 HIS A CA 1
ATOM 1375 C C . HIS A 1 177 ? 37.056 42.191 18.495 1.00 51.39 177 HIS A C 1
ATOM 1376 O O . HIS A 1 177 ? 38.053 42.372 17.797 1.00 49.82 177 HIS A O 1
ATOM 1383 N N . TYR A 1 178 ? 37.126 41.599 19.685 1.00 51.82 178 TYR A N 1
ATOM 1384 C CA . TYR A 1 178 ? 38.416 41.139 20.198 1.00 51.36 178 TYR A CA 1
ATOM 1385 C C . TYR A 1 178 ? 39.000 40.005 19.344 1.00 49.04 178 TYR A C 1
ATOM 1386 O O . TYR A 1 178 ? 40.041 39.430 19.678 1.00 48.48 178 TYR A O 1
ATOM 1395 N N . GLY A 1 179 ? 38.320 39.678 18.245 1.00 45.92 179 GLY A N 1
ATOM 1396 C CA . GLY A 1 179 ? 38.831 38.651 17.349 1.00 40.84 179 GLY A CA 1
ATOM 1397 C C . GLY A 1 179 ? 40.027 39.286 16.662 1.00 38.54 179 GLY A C 1
ATOM 1398 O O . GLY A 1 179 ? 40.966 38.612 16.232 1.00 36.76 179 GLY A O 1
ATOM 1399 N N . VAL A 1 180 ? 39.993 40.613 16.571 1.00 36.41 180 VAL A N 1
ATOM 1400 C CA . VAL A 1 180 ? 41.079 41.345 15.957 1.00 36.69 180 VAL A CA 1
ATOM 1401 C C . VAL A 1 180 ? 42.368 41.002 16.709 1.00 36.47 180 VAL A C 1
ATOM 1402 O O . VAL A 1 180 ? 43.426 40.800 16.107 1.00 35.65 180 VAL A O 1
ATOM 1406 N N . MET A 1 181 ? 42.280 40.893 18.025 1.00 35.74 181 MET A N 1
ATOM 1407 C CA . MET A 1 181 ? 43.481 40.599 18.804 1.00 37.27 181 MET A CA 1
ATOM 1408 C C . MET A 1 181 ? 44.103 39.222 18.551 1.00 34.69 181 MET A C 1
ATOM 1409 O O . MET A 1 181 ? 45.313 39.052 18.733 1.00 33.36 181 MET A O 1
ATOM 1414 N N . GLU A 1 182 ? 43.299 38.241 18.128 1.00 33.70 182 GLU A N 1
ATOM 1415 C CA . GLU A 1 182 ? 43.847 36.909 17.845 1.00 31.91 182 GLU A CA 1
ATOM 1416 C C . GLU A 1 182 ? 44.657 36.957 16.563 1.00 32.45 182 GLU A C 1
ATOM 1417 O O . GLU A 1 182 ? 45.723 36.336 16.460 1.00 31.52 182 GLU A O 1
ATOM 1423 N N . ILE A 1 183 ? 44.148 37.697 15.578 1.00 31.54 183 ILE A N 1
ATOM 1424 C CA . ILE A 1 183 ? 44.850 37.845 14.309 1.00 31.26 183 ILE A CA 1
ATOM 1425 C C . ILE A 1 183 ? 46.183 38.572 14.549 1.00 32.05 183 ILE A C 1
ATOM 1426 O O . ILE A 1 183 ? 47.230 38.151 14.054 1.00 31.03 183 ILE A O 1
ATOM 1431 N N . VAL A 1 184 ? 46.137 39.651 15.324 1.00 31.37 184 VAL A N 1
ATOM 1432 C CA . VAL A 1 184 ? 47.334 40.425 15.636 1.00 33.06 184 VAL A CA 1
ATOM 1433 C C . VAL A 1 184 ? 48.391 39.540 16.321 1.00 34.54 184 VAL A C 1
ATOM 1434 O O . VAL A 1 184 ? 49.561 39.503 15.907 1.00 34.26 184 VAL A O 1
ATOM 1438 N N . GLU A 1 185 ? 47.983 38.819 17.357 1.00 34.92 185 GLU A N 1
ATOM 1439 C CA . GLU A 1 185 ? 48.921 37.956 18.066 1.00 38.08 185 GLU A CA 1
ATOM 1440 C C . GLU A 1 185 ? 49.509 36.844 17.173 1.00 38.60 185 GLU A C 1
ATOM 1441 O O . GLU A 1 185 ? 50.716 36.563 17.248 1.00 36.21 185 GLU A O 1
ATOM 1447 N N . LYS A 1 186 ? 48.682 36.240 16.312 1.00 37.00 186 LYS A N 1
ATOM 1448 C CA . LYS A 1 186 ? 49.161 35.170 15.437 1.00 38.65 186 LYS A CA 1
ATOM 1449 C C . LYS A 1 186 ? 50.166 35.691 14.399 1.00 37.96 186 LYS A C 1
ATOM 1450 O O . LYS A 1 186 ? 51.005 34.930 13.891 1.00 37.01 186 LYS A O 1
ATOM 1456 N N . LEU A 1 187 ? 50.092 36.983 14.091 1.00 37.11 187 LEU A N 1
ATOM 1457 C CA . LEU A 1 187 ? 51.011 37.571 13.122 1.00 35.60 187 LEU A CA 1
ATOM 1458 C C . LEU A 1 187 ? 52.233 38.128 13.826 1.00 35.61 187 LEU A C 1
ATOM 1459 O O . LEU A 1 187 ? 53.136 38.657 13.185 1.00 34.00 187 LEU A O 1
ATOM 1464 N N . GLY A 1 188 ? 52.249 38.007 15.148 1.00 36.20 188 GLY A N 1
ATOM 1465 C CA . GLY A 1 188 ? 53.370 38.512 15.928 1.00 37.16 188 GLY A CA 1
ATOM 1466 C C . GLY A 1 188 ? 53.483 40.024 15.952 1.00 37.88 188 GLY A C 1
ATOM 1467 O O . GLY A 1 188 ? 54.578 40.559 16.061 1.00 37.86 188 GLY A O 1
ATOM 1468 N N . LEU A 1 189 ? 52.358 40.724 15.872 1.00 36.53 189 LEU A N 1
ATOM 1469 C CA . LEU A 1 189 ? 52.388 42.177 15.875 1.00 39.12 189 LEU A CA 1
ATOM 1470 C C . LEU A 1 189 ? 52.029 42.784 17.229 1.00 41.23 189 LEU A C 1
ATOM 1471 O O . LEU A 1 189 ? 51.223 42.223 17.988 1.00 40.94 189 LEU A O 1
ATOM 1476 N N . GLU A 1 190 ? 52.615 43.939 17.531 1.00 43.17 190 GLU A N 1
ATOM 1477 C CA . GLU A 1 190 ? 52.315 44.612 18.790 1.00 46.68 190 GLU A CA 1
ATOM 1478 C C . GLU A 1 190 ? 50.942 45.263 18.651 1.00 47.15 190 GLU A C 1
ATOM 1479 O O . GLU A 1 190 ? 50.720 46.050 17.737 1.00 46.78 190 GLU A O 1
ATOM 1485 N N . GLU A 1 191 ? 50.025 44.942 19.557 1.00 48.57 191 GLU A N 1
ATOM 1486 C CA . GLU A 1 191 ? 48.675 45.494 19.480 1.00 50.85 191 GLU A CA 1
ATOM 1487 C C . GLU A 1 191 ? 48.654 47.022 19.399 1.00 50.52 191 GLU A C 1
ATOM 1488 O O . GLU A 1 191 ? 47.928 47.596 18.586 1.00 50.06 191 GLU A O 1
ATOM 1494 N N . GLU A 1 192 ? 49.465 47.677 20.222 1.00 49.84 192 GLU A N 1
ATOM 1495 C CA . GLU A 1 192 ? 49.510 49.137 20.242 1.00 50.20 192 GLU A CA 1
ATOM 1496 C C . GLU A 1 192 ? 50.032 49.740 18.938 1.00 48.37 192 GLU A C 1
ATOM 1497 O O . GLU A 1 192 ? 49.831 50.922 18.677 1.00 48.72 192 GLU A O 1
ATOM 1503 N N . LYS A 1 193 ? 50.704 48.933 18.125 1.00 46.39 193 LYS A N 1
ATOM 1504 C CA . LYS A 1 193 ? 51.225 49.404 16.847 1.00 44.78 193 LYS A CA 1
ATOM 1505 C C . LYS A 1 193 ? 50.232 49.174 15.695 1.00 41.88 193 LYS A C 1
ATOM 1506 O O . LYS A 1 193 ? 50.468 49.602 14.566 1.00 41.27 193 LYS A O 1
ATOM 1512 N N . VAL A 1 194 ? 49.131 48.495 15.981 1.00 39.20 194 VAL A N 1
ATOM 1513 C CA . VAL A 1 194 ? 48.132 48.198 14.953 1.00 37.26 194 VAL A CA 1
ATOM 1514 C C . VAL A 1 194 ? 47.022 49.245 14.877 1.00 36.11 194 VAL A C 1
ATOM 1515 O O . VAL A 1 194 ? 46.453 49.656 15.894 1.00 36.18 194 VAL A O 1
ATOM 1519 N N . ASP A 1 195 ? 46.712 49.673 13.660 1.00 33.04 195 ASP A N 1
ATOM 1520 C CA . ASP A 1 195 ? 45.653 50.650 13.445 1.00 33.10 195 ASP A CA 1
ATOM 1521 C C . ASP A 1 195 ? 44.525 49.851 12.796 1.00 30.80 195 ASP A C 1
ATOM 1522 O O . ASP A 1 195 ? 44.607 49.500 11.616 1.00 29.50 195 ASP A O 1
ATOM 1527 N N . TRP A 1 196 ? 43.502 49.527 13.578 1.00 29.24 196 TRP A N 1
ATOM 1528 C CA . TRP A 1 196 ? 42.389 48.743 13.054 1.00 28.31 196 TRP A CA 1
ATOM 1529 C C . TRP A 1 196 ? 41.041 49.419 13.203 1.00 26.70 196 TRP A C 1
ATOM 1530 O O . TRP A 1 196 ? 40.884 50.361 13.981 1.00 25.78 196 TRP A O 1
ATOM 1541 N N . GLN A 1 197 ? 40.084 48.951 12.415 1.00 25.89 197 GLN A N 1
ATOM 1542 C CA . GLN A 1 197 ? 38.702 49.419 12.508 1.00 25.97 197 GLN A CA 1
ATOM 1543 C C . GLN A 1 197 ? 37.802 48.253 12.049 1.00 25.74 197 GLN A C 1
ATOM 1544 O O . GLN A 1 197 ? 38.218 47.431 11.211 1.00 23.77 197 GLN A O 1
ATOM 1550 N N . VAL A 1 198 ? 36.618 48.136 12.660 1.00 25.02 198 VAL A N 1
ATOM 1551 C CA . VAL A 1 198 ? 35.632 47.134 12.252 1.00 24.26 198 VAL A CA 1
ATOM 1552 C C . VAL A 1 198 ? 34.319 47.842 11.998 1.00 23.83 198 VAL A C 1
ATOM 1553 O O . VAL A 1 198 ? 34.121 48.960 12.471 1.00 26.47 198 VAL A O 1
ATOM 1557 N N . ALA A 1 199 ? 33.435 47.204 11.227 1.00 23.23 199 ALA A N 1
ATOM 1558 C CA . ALA A 1 199 ? 32.135 47.797 10.905 1.00 21.77 199 ALA A CA 1
ATOM 1559 C C . ALA A 1 199 ? 31.189 46.740 10.358 1.00 20.82 199 ALA A C 1
ATOM 1560 O O . ALA A 1 199 ? 31.613 45.782 9.695 1.00 17.90 199 ALA A O 1
ATOM 1562 N N . GLY A 1 200 ? 29.899 46.941 10.621 1.00 20.33 200 GLY A N 1
ATOM 1563 C CA . GLY A 1 200 ? 28.888 46.025 10.133 1.00 19.14 200 GLY A CA 1
ATOM 1564 C C . GLY A 1 200 ? 27.708 46.071 11.084 1.00 19.84 200 GLY A C 1
ATOM 1565 O O . GLY A 1 200 ? 27.289 47.149 11.506 1.00 20.67 200 GLY A O 1
ATOM 1566 N N . VAL A 1 201 ? 27.145 44.919 11.396 1.00 18.34 201 VAL A N 1
ATOM 1567 C CA . VAL A 1 201 ? 26.045 44.878 12.352 1.00 17.94 201 VAL A CA 1
ATOM 1568 C C . VAL A 1 201 ? 26.560 43.895 13.407 1.00 18.89 201 VAL A C 1
ATOM 1569 O O . VAL A 1 201 ? 27.578 43.265 13.171 1.00 18.53 201 VAL A O 1
ATOM 1573 N N . ASN A 1 202 ? 25.871 43.757 14.544 1.00 17.02 202 ASN A N 1
ATOM 1574 C CA . ASN A 1 202 ? 26.350 42.865 15.586 1.00 19.54 202 ASN A CA 1
ATOM 1575 C C . ASN A 1 202 ? 26.455 41.434 15.039 1.00 19.00 202 ASN A C 1
ATOM 1576 O O . ASN A 1 202 ? 25.528 40.950 14.343 1.00 19.56 202 ASN A O 1
ATOM 1581 N N . HIS A 1 203 ? 27.579 40.776 15.333 1.00 18.84 203 HIS A N 1
ATOM 1582 C CA . HIS A 1 203 ? 27.866 39.431 14.821 1.00 19.40 203 HIS A CA 1
ATOM 1583 C C . HIS A 1 203 ? 27.881 39.449 13.281 1.00 19.94 203 HIS A C 1
ATOM 1584 O O . HIS A 1 203 ? 27.651 38.427 12.613 1.00 18.42 203 HIS A O 1
ATOM 1591 N N . GLY A 1 204 ? 28.129 40.624 12.721 1.00 21.28 204 GLY A N 1
ATOM 1592 C CA . GLY A 1 204 ? 28.189 40.739 11.278 1.00 20.23 204 GLY A CA 1
ATOM 1593 C C . GLY A 1 204 ? 29.161 41.877 10.975 1.00 22.64 204 GLY A C 1
ATOM 1594 O O . GLY A 1 204 ? 28.870 42.758 10.144 1.00 20.43 204 GLY A O 1
ATOM 1595 N N . ILE A 1 205 ? 30.312 41.857 11.661 1.00 21.81 205 ILE A N 1
ATOM 1596 C CA . ILE A 1 205 ? 31.322 42.897 11.493 1.00 20.94 205 ILE A CA 1
ATOM 1597 C C . ILE A 1 205 ? 32.562 42.442 10.729 1.00 21.61 205 ILE A C 1
ATOM 1598 O O . ILE A 1 205 ? 32.974 41.274 10.768 1.00 20.75 205 ILE A O 1
ATOM 1603 N N . TRP A 1 206 ? 33.163 43.409 10.056 1.00 21.74 206 TRP A N 1
ATOM 1604 C CA . TRP A 1 206 ? 34.320 43.167 9.208 1.00 20.81 206 TRP A CA 1
ATOM 1605 C C . TRP A 1 206 ? 35.492 44.089 9.515 1.00 22.67 206 TRP A C 1
ATOM 1606 O O . TRP A 1 206 ? 35.308 45.274 9.856 1.00 21.45 206 TRP A O 1
ATOM 1617 N N . LEU A 1 207 ? 36.699 43.546 9.356 1.00 21.38 207 LEU A N 1
ATOM 1618 C CA . LEU A 1 207 ? 37.915 44.308 9.605 1.00 22.76 207 LEU A CA 1
ATOM 1619 C C . LEU A 1 207 ? 38.159 45.186 8.375 1.00 23.95 207 LEU A C 1
ATOM 1620 O O . LEU A 1 207 ? 38.932 44.840 7.463 1.00 27.10 207 LEU A O 1
ATOM 1625 N N . ASN A 1 208 ? 37.483 46.330 8.341 1.00 23.42 208 ASN A N 1
ATOM 1626 C CA . ASN A 1 208 ? 37.574 47.216 7.194 1.00 23.90 208 ASN A CA 1
ATOM 1627 C C . ASN A 1 208 ? 38.906 47.927 7.087 1.00 25.33 208 ASN A C 1
ATOM 1628 O O . ASN A 1 208 ? 39.306 48.317 5.989 1.00 24.38 208 ASN A O 1
ATOM 1633 N N . ARG A 1 209 ? 39.568 48.113 8.230 1.00 25.40 209 ARG A N 1
ATOM 1634 C CA . ARG A 1 209 ? 40.886 48.759 8.248 1.00 26.65 209 ARG A CA 1
ATOM 1635 C C . ARG A 1 209 ? 41.829 47.900 9.082 1.00 26.80 209 ARG A C 1
ATOM 1636 O O . ARG A 1 209 ? 41.487 47.492 10.176 1.00 27.08 209 ARG A O 1
ATOM 1644 N N . PHE A 1 210 ? 43.014 47.604 8.547 1.00 29.20 210 PHE A N 1
ATOM 1645 C CA . PHE A 1 210 ? 43.995 46.785 9.261 1.00 27.59 210 PHE A CA 1
ATOM 1646 C C . PHE A 1 210 ? 45.368 47.231 8.773 1.00 29.42 210 PHE A C 1
ATOM 1647 O O . PHE A 1 210 ? 45.869 46.754 7.745 1.00 27.92 210 PHE A O 1
ATOM 1655 N N . ARG A 1 211 ? 45.952 48.154 9.523 1.00 31.05 211 ARG A N 1
ATOM 1656 C CA . ARG A 1 211 ? 47.250 48.735 9.193 1.00 34.26 211 ARG A CA 1
ATOM 1657 C C . ARG A 1 211 ? 48.291 48.495 10.292 1.00 35.46 211 ARG A C 1
ATOM 1658 O O . ARG A 1 211 ? 47.957 48.362 11.479 1.00 34.30 211 ARG A O 1
ATOM 1666 N N . TYR A 1 212 ? 49.556 48.419 9.891 1.00 36.56 212 TYR A N 1
ATOM 1667 C CA . TYR A 1 212 ? 50.632 48.197 10.847 1.00 40.59 212 TYR A CA 1
ATOM 1668 C C . TYR A 1 212 ? 51.867 48.927 10.338 1.00 42.05 212 TYR A C 1
ATOM 1669 O O . TYR A 1 212 ? 52.333 48.658 9.230 1.00 41.59 212 TYR A O 1
ATOM 1678 N N . ASN A 1 213 ? 52.388 49.848 11.142 1.00 43.81 213 ASN A N 1
ATOM 1679 C CA . ASN A 1 213 ? 53.567 50.621 10.753 1.00 46.54 213 ASN A CA 1
ATOM 1680 C C . ASN A 1 213 ? 53.347 51.448 9.502 1.00 46.48 213 ASN A C 1
ATOM 1681 O O . ASN A 1 213 ? 54.129 51.371 8.557 1.00 47.56 213 ASN A O 1
ATOM 1686 N N . GLY A 1 214 ? 52.273 52.227 9.499 1.00 46.53 214 GLY A N 1
ATOM 1687 C CA . GLY A 1 214 ? 51.961 53.076 8.362 1.00 46.54 214 GLY A CA 1
ATOM 1688 C C . GLY A 1 214 ? 51.586 52.397 7.051 1.00 46.37 214 GLY A C 1
ATOM 1689 O O . GLY A 1 214 ? 51.574 53.059 6.014 1.00 48.38 214 GLY A O 1
ATOM 1690 N N . GLY A 1 215 ? 51.288 51.098 7.063 1.00 43.86 215 GLY A N 1
ATOM 1691 C CA . GLY A 1 215 ? 50.927 50.424 5.819 1.00 41.69 215 GLY A CA 1
ATOM 1692 C C . GLY A 1 215 ? 49.819 49.386 5.965 1.00 39.66 215 GLY A C 1
ATOM 1693 O O . GLY A 1 215 ? 49.506 48.964 7.083 1.00 37.89 215 GLY A O 1
ATOM 1694 N N . ASN A 1 216 ? 49.213 48.978 4.851 1.00 37.36 216 ASN A N 1
ATOM 1695 C CA . ASN A 1 216 ? 48.151 47.979 4.914 1.00 35.48 216 ASN A CA 1
ATOM 1696 C C . ASN A 1 216 ? 48.795 46.689 5.417 1.00 34.99 216 ASN A C 1
ATOM 1697 O O . ASN A 1 216 ? 49.808 46.237 4.891 1.00 34.61 216 ASN A O 1
ATOM 1702 N N . ALA A 1 217 ? 48.214 46.104 6.455 1.00 32.46 217 ALA A N 1
ATOM 1703 C CA . ALA A 1 217 ? 48.763 44.900 7.036 1.00 30.22 217 ALA A CA 1
ATOM 1704 C C . ALA A 1 217 ? 48.152 43.608 6.500 1.00 30.19 217 ALA A C 1
ATOM 1705 O O . ALA A 1 217 ? 48.587 42.526 6.879 1.00 28.43 217 ALA A O 1
ATOM 1707 N N . TYR A 1 218 ? 47.136 43.690 5.637 1.00 29.30 218 TYR A N 1
ATOM 1708 C CA . TYR A 1 218 ? 46.587 42.439 5.116 1.00 28.33 218 TYR A CA 1
ATOM 1709 C C . TYR A 1 218 ? 47.662 41.566 4.436 1.00 28.77 218 TYR A C 1
ATOM 1710 O O . TYR A 1 218 ? 47.570 40.325 4.456 1.00 29.72 218 TYR A O 1
ATOM 1719 N N . PRO A 1 219 ? 48.700 42.181 3.830 1.00 29.97 219 PRO A N 1
ATOM 1720 C CA . PRO A 1 219 ? 49.678 41.277 3.217 1.00 31.11 219 PRO A CA 1
ATOM 1721 C C . PRO A 1 219 ? 50.284 40.327 4.245 1.00 30.84 219 PRO A C 1
ATOM 1722 O O . PRO A 1 219 ? 50.642 39.192 3.917 1.00 30.99 219 PRO A O 1
ATOM 1726 N N . LEU A 1 220 ? 50.372 40.773 5.491 1.00 30.85 220 LEU A N 1
ATOM 1727 C CA . LEU A 1 220 ? 50.932 39.931 6.544 1.00 31.15 220 LEU A CA 1
ATOM 1728 C C . LEU A 1 220 ? 49.993 38.770 6.817 1.00 32.18 220 LEU A C 1
ATOM 1729 O O . LEU A 1 220 ? 50.434 37.648 7.062 1.00 29.29 220 LEU A O 1
ATOM 1734 N N . LEU A 1 221 ? 48.687 39.035 6.769 1.00 31.09 221 LEU A N 1
ATOM 1735 C CA . LEU A 1 221 ? 47.730 37.955 6.985 1.00 30.37 221 LEU A CA 1
ATOM 1736 C C . LEU A 1 221 ? 47.855 36.984 5.811 1.00 30.29 221 LEU A C 1
ATOM 1737 O O . LEU A 1 221 ? 47.840 35.776 6.018 1.00 29.14 221 LEU A O 1
ATOM 1742 N N . ASP A 1 222 ? 47.988 37.514 4.588 1.00 31.11 222 ASP A N 1
ATOM 1743 C CA . ASP A 1 222 ? 48.137 36.666 3.405 1.00 32.97 222 ASP A CA 1
ATOM 1744 C C . ASP A 1 222 ? 49.340 35.733 3.591 1.00 33.43 222 ASP A C 1
ATOM 1745 O O . ASP A 1 222 ? 49.260 34.538 3.311 1.00 33.57 222 ASP A O 1
ATOM 1750 N N . LYS A 1 223 ? 50.451 36.283 4.075 1.00 36.27 223 LYS A N 1
ATOM 1751 C CA . LYS A 1 223 ? 51.650 35.480 4.355 1.00 37.26 223 LYS A CA 1
ATOM 1752 C C . LYS A 1 223 ? 51.330 34.381 5.380 1.00 35.85 223 LYS A C 1
ATOM 1753 O O . LYS A 1 223 ? 51.716 33.214 5.212 1.00 34.25 223 LYS A O 1
ATOM 1759 N N . TRP A 1 224 ? 50.612 34.736 6.443 1.00 34.98 224 TRP A N 1
ATOM 1760 C CA . TRP A 1 224 ? 50.272 33.741 7.447 1.00 34.31 224 TRP A CA 1
ATOM 1761 C C . TRP A 1 224 ? 49.421 32.610 6.853 1.00 34.87 224 TRP A C 1
ATOM 1762 O O . TRP A 1 224 ? 49.629 31.429 7.155 1.00 32.28 224 TRP A O 1
ATOM 1773 N N . ILE A 1 225 ? 48.441 32.967 6.019 1.00 34.30 225 ILE A N 1
ATOM 1774 C CA . ILE A 1 225 ? 47.571 31.959 5.403 1.00 33.71 225 ILE A CA 1
ATOM 1775 C C . ILE A 1 225 ? 48.377 31.014 4.484 1.00 34.66 225 ILE A C 1
ATOM 1776 O O . ILE A 1 225 ? 48.192 29.786 4.485 1.00 33.52 225 ILE A O 1
ATOM 1781 N N . GLU A 1 226 ? 49.282 31.591 3.707 1.00 37.29 226 GLU A N 1
ATOM 1782 C CA . GLU A 1 226 ? 50.084 30.792 2.792 1.00 40.78 226 GLU A CA 1
ATOM 1783 C C . GLU A 1 226 ? 51.036 29.837 3.505 1.00 40.92 226 GLU A C 1
ATOM 1784 O O . GLU A 1 226 ? 51.123 28.669 3.146 1.00 40.68 226 GLU A O 1
ATOM 1790 N N . GLU A 1 227 ? 51.708 30.341 4.538 1.00 42.74 227 GLU A N 1
ATOM 1791 C CA . GLU A 1 227 ? 52.718 29.596 5.286 1.00 43.21 227 GLU A CA 1
ATOM 1792 C C . GLU A 1 227 ? 52.323 28.803 6.521 1.00 44.20 227 GLU A C 1
ATOM 1793 O O . GLU A 1 227 ? 52.908 27.751 6.779 1.00 43.34 227 GLU A O 1
ATOM 1799 N N . LYS A 1 228 ? 51.335 29.273 7.282 1.00 43.37 228 LYS A N 1
ATOM 1800 C CA . LYS A 1 228 ? 50.957 28.570 8.502 1.00 43.39 228 LYS A CA 1
ATOM 1801 C C . LYS A 1 228 ? 49.523 28.034 8.634 1.00 43.06 228 LYS A C 1
ATOM 1802 O O . LYS A 1 228 ? 49.279 27.131 9.440 1.00 42.90 228 LYS A O 1
ATOM 1808 N N . SER A 1 229 ? 48.577 28.545 7.855 1.00 40.59 229 SER A N 1
ATOM 1809 C CA . SER A 1 229 ? 47.199 28.077 8.016 1.00 39.01 229 SER A CA 1
ATOM 1810 C C . SER A 1 229 ? 47.056 26.558 7.900 1.00 38.52 229 SER A C 1
ATOM 1811 O O . SER A 1 229 ? 46.158 25.948 8.496 1.00 36.43 229 SER A O 1
ATOM 1814 N N . LYS A 1 230 ? 47.938 25.932 7.135 1.00 39.27 230 LYS A N 1
ATOM 1815 C CA . LYS A 1 230 ? 47.863 24.487 6.991 1.00 40.16 230 LYS A CA 1
ATOM 1816 C C . LYS A 1 230 ? 47.945 23.783 8.349 1.00 39.55 230 LYS A C 1
ATOM 1817 O O . LYS A 1 230 ? 47.387 22.704 8.527 1.00 39.33 230 LYS A O 1
ATOM 1823 N N . ASP A 1 231 ? 48.610 24.399 9.316 1.00 39.60 231 ASP A N 1
ATOM 1824 C CA . ASP A 1 231 ? 48.755 23.783 10.640 1.00 39.92 231 ASP A CA 1
ATOM 1825 C C . ASP A 1 231 ? 47.700 24.251 11.642 1.00 39.07 231 ASP A C 1
ATOM 1826 O O . ASP A 1 231 ? 47.705 23.843 12.803 1.00 36.73 231 ASP A O 1
ATOM 1831 N N . TRP A 1 232 ? 46.788 25.103 11.185 1.00 38.29 232 TRP A N 1
ATOM 1832 C CA . TRP A 1 232 ? 45.749 25.648 12.059 1.00 35.62 232 TRP A CA 1
ATOM 1833 C C . TRP A 1 232 ? 44.830 24.599 12.674 1.00 35.36 232 TRP A C 1
ATOM 1834 O O . TRP A 1 232 ? 44.377 23.687 12.003 1.00 34.15 232 TRP A O 1
ATOM 1845 N N . LYS A 1 233 ? 44.543 24.750 13.960 1.00 36.22 233 LYS A N 1
ATOM 1846 C CA . LYS A 1 233 ? 43.659 23.832 14.675 1.00 37.16 233 LYS A CA 1
ATOM 1847 C C . LYS A 1 233 ? 42.937 24.664 15.725 1.00 35.57 233 LYS A C 1
ATOM 1848 O O . LYS A 1 233 ? 43.553 25.540 16.349 1.00 36.37 233 LYS A O 1
ATOM 1854 N N . PRO A 1 234 ? 41.623 24.429 15.917 1.00 34.74 234 PRO A N 1
ATOM 1855 C CA . PRO A 1 234 ? 40.883 25.198 16.921 1.00 33.96 234 PRO A CA 1
ATOM 1856 C C . PRO A 1 234 ? 41.073 24.633 18.338 1.00 33.94 234 PRO A C 1
ATOM 1857 O O . PRO A 1 234 ? 41.164 23.423 18.512 1.00 32.61 234 PRO A O 1
ATOM 1861 N N . GLU A 1 235 ? 41.103 25.507 19.341 1.00 33.23 235 GLU A N 1
ATOM 1862 C CA . GLU A 1 235 ? 41.290 25.069 20.724 1.00 34.50 235 GLU A CA 1
ATOM 1863 C C . GLU A 1 235 ? 39.961 24.721 21.382 1.00 33.45 235 GLU A C 1
ATOM 1864 O O . GLU A 1 235 ? 39.916 24.008 22.383 1.00 32.56 235 GLU A O 1
ATOM 1870 N N . ASN A 1 236 ? 38.873 25.246 20.838 1.00 30.42 236 ASN A N 1
ATOM 1871 C CA . ASN A 1 236 ? 37.563 24.939 21.380 1.00 29.50 236 ASN A CA 1
ATOM 1872 C C . ASN A 1 236 ? 36.562 25.251 20.268 1.00 27.95 236 ASN A C 1
ATOM 1873 O O . ASN A 1 236 ? 36.935 25.762 19.232 1.00 27.70 236 ASN A O 1
ATOM 1878 N N . PRO A 1 237 ? 35.292 24.946 20.472 1.00 29.41 237 PRO A N 1
ATOM 1879 C CA . PRO A 1 237 ? 34.282 25.209 19.431 1.00 29.68 237 PRO A CA 1
ATOM 1880 C C . PRO A 1 237 ? 34.192 26.627 18.885 1.00 29.47 237 PRO A C 1
ATOM 1881 O O . PRO A 1 237 ? 33.827 26.807 17.727 1.00 29.21 237 PRO A O 1
ATOM 1885 N N . PHE A 1 238 ? 34.523 27.622 19.709 1.00 29.65 238 PHE A N 1
ATOM 1886 C CA . PHE A 1 238 ? 34.426 29.032 19.320 1.00 28.97 238 PHE A CA 1
ATOM 1887 C C . PHE A 1 238 ? 35.687 29.644 18.719 1.00 30.10 238 PHE A C 1
ATOM 1888 O O . PHE A 1 238 ? 35.657 30.799 18.248 1.00 28.47 238 PHE A O 1
ATOM 1896 N N . ASN A 1 239 ? 36.773 28.877 18.720 1.00 28.57 239 ASN A N 1
ATOM 1897 C CA . ASN A 1 239 ? 38.076 29.343 18.233 1.00 29.16 239 ASN A CA 1
ATOM 1898 C C . ASN A 1 239 ? 38.204 29.278 16.702 1.00 28.76 239 ASN A C 1
ATOM 1899 O O . ASN A 1 239 ? 39.134 28.641 16.177 1.00 27.36 239 ASN A O 1
ATOM 1904 N N . ASP A 1 240 ? 37.306 29.954 15.980 1.00 28.26 240 ASP A N 1
ATOM 1905 C CA . ASP A 1 240 ? 37.346 29.903 14.518 1.00 27.57 240 ASP A CA 1
ATOM 1906 C C . ASP A 1 240 ? 37.753 31.168 13.760 1.00 27.31 240 ASP A C 1
ATOM 1907 O O . ASP A 1 240 ? 37.531 31.262 12.547 1.00 25.81 240 ASP A O 1
ATOM 1912 N N . GLN A 1 241 ? 38.363 32.128 14.451 1.00 25.85 241 GLN A N 1
ATOM 1913 C CA . GLN A 1 241 ? 38.760 33.356 13.801 1.00 25.36 241 GLN A CA 1
ATOM 1914 C C . GLN A 1 241 ? 39.686 33.127 12.596 1.00 26.03 241 GLN A C 1
ATOM 1915 O O . GLN A 1 241 ? 39.647 33.893 11.636 1.00 25.78 241 GLN A O 1
ATOM 1921 N N . LEU A 1 242 ? 40.495 32.070 12.623 1.00 25.83 242 LEU A N 1
ATOM 1922 C CA . LEU A 1 242 ? 41.396 31.780 11.499 1.00 26.91 242 LEU A CA 1
ATOM 1923 C C . LEU A 1 242 ? 41.110 30.433 10.828 1.00 28.11 242 LEU A C 1
ATOM 1924 O O . LEU A 1 242 ? 41.997 29.796 10.239 1.00 30.48 242 LEU A O 1
ATOM 1929 N N . SER A 1 243 ? 39.849 30.011 10.900 1.00 28.22 243 SER A N 1
ATOM 1930 C CA . SER A 1 243 ? 39.397 28.758 10.301 1.00 26.69 243 SER A CA 1
ATOM 1931 C C . SER A 1 243 ? 39.261 28.882 8.784 1.00 26.56 243 SER A C 1
ATOM 1932 O O . SER A 1 243 ? 39.346 29.971 8.230 1.00 26.02 243 SER A O 1
ATOM 1935 N N . PRO A 1 244 ? 39.076 27.751 8.095 1.00 25.96 244 PRO A N 1
ATOM 1936 C CA . PRO A 1 244 ? 38.918 27.802 6.640 1.00 26.89 244 PRO A CA 1
ATOM 1937 C C . PRO A 1 244 ? 37.704 28.671 6.273 1.00 24.99 244 PRO A C 1
ATOM 1938 O O . PRO A 1 244 ? 37.747 29.383 5.283 1.00 26.70 244 PRO A O 1
ATOM 1942 N N . ALA A 1 245 ? 36.643 28.593 7.083 1.00 25.75 245 ALA A N 1
ATOM 1943 C CA . ALA A 1 245 ? 35.419 29.388 6.879 1.00 25.07 245 ALA A CA 1
ATOM 1944 C C . ALA A 1 245 ? 35.806 30.879 6.878 1.00 24.09 245 ALA A C 1
ATOM 1945 O O . ALA A 1 245 ? 35.504 31.606 5.940 1.00 24.94 245 ALA A O 1
ATOM 1947 N N . ALA A 1 246 ? 36.516 31.321 7.909 1.00 24.12 246 ALA A N 1
ATOM 1948 C CA . ALA A 1 246 ? 36.934 32.718 7.964 1.00 25.30 246 ALA A CA 1
ATOM 1949 C C . ALA A 1 246 ? 37.812 33.131 6.785 1.00 24.82 246 ALA A C 1
ATOM 1950 O O . ALA A 1 246 ? 37.582 34.173 6.176 1.00 24.91 246 ALA A O 1
ATOM 1952 N N . ILE A 1 247 ? 38.838 32.339 6.478 1.00 24.46 247 ILE A N 1
ATOM 1953 C CA . ILE A 1 247 ? 39.740 32.657 5.379 1.00 24.61 247 ILE A CA 1
ATOM 1954 C C . ILE A 1 247 ? 38.997 32.748 4.029 1.00 24.09 247 ILE A C 1
ATOM 1955 O O . ILE A 1 247 ? 39.242 33.655 3.237 1.00 23.62 247 ILE A O 1
ATOM 1960 N N . ASP A 1 248 ? 38.097 31.795 3.799 1.00 24.91 248 ASP A N 1
ATOM 1961 C CA . ASP A 1 248 ? 37.303 31.746 2.568 1.00 25.91 248 ASP A CA 1
ATOM 1962 C C . ASP A 1 248 ? 36.376 32.962 2.450 1.00 23.41 248 ASP A C 1
ATOM 1963 O O . ASP A 1 248 ? 36.183 33.457 1.362 1.00 23.44 248 ASP A O 1
ATOM 1968 N N . MET A 1 249 ? 35.808 33.422 3.569 1.00 22.88 249 MET A N 1
ATOM 1969 C CA . MET A 1 249 ? 34.962 34.627 3.547 1.00 23.46 249 MET A CA 1
ATOM 1970 C C . MET A 1 249 ? 35.863 35.816 3.230 1.00 23.58 249 MET A C 1
ATOM 1971 O O . MET A 1 249 ? 35.509 36.699 2.445 1.00 22.41 249 MET A O 1
ATOM 1976 N N . TYR A 1 250 ? 37.057 35.825 3.825 1.00 24.42 250 TYR A N 1
ATOM 1977 C CA . TYR A 1 250 ? 38.005 36.898 3.581 1.00 24.30 250 TYR A CA 1
ATOM 1978 C C . TYR A 1 250 ? 38.366 36.971 2.087 1.00 24.00 250 TYR A C 1
ATOM 1979 O O . TYR A 1 250 ? 38.457 38.049 1.493 1.00 24.70 250 TYR A O 1
ATOM 1988 N N . ARG A 1 251 ? 38.576 35.810 1.488 1.00 22.89 251 ARG A N 1
ATOM 1989 C CA . ARG A 1 251 ? 38.944 35.771 0.076 1.00 24.50 251 ARG A CA 1
ATOM 1990 C C . ARG A 1 251 ? 37.829 36.293 -0.823 1.00 23.48 251 ARG A C 1
ATOM 1991 O O . ARG A 1 251 ? 38.081 37.041 -1.769 1.00 23.46 251 ARG A O 1
ATOM 1999 N N . PHE A 1 252 ? 36.594 35.931 -0.513 1.00 23.99 252 PHE A N 1
ATOM 2000 C CA . PHE A 1 252 ? 35.489 36.424 -1.320 1.00 24.48 252 PHE A CA 1
ATOM 2001 C C . PHE A 1 252 ? 35.142 37.916 -1.084 1.00 23.71 252 PHE A C 1
ATOM 2002 O O . PHE A 1 252 ? 35.004 38.682 -2.042 1.00 21.77 252 PHE A O 1
ATOM 2010 N N . TYR A 1 253 ? 34.954 38.310 0.180 1.00 22.79 253 TYR A N 1
ATOM 2011 C CA . TYR A 1 253 ? 34.570 39.680 0.510 1.00 23.88 253 TYR A CA 1
ATOM 2012 C C . TYR A 1 253 ? 35.691 40.726 0.452 1.00 23.60 253 TYR A C 1
ATOM 2013 O O . TYR A 1 253 ? 35.414 41.907 0.276 1.00 23.88 253 TYR A O 1
ATOM 2022 N N . GLY A 1 254 ? 36.942 40.307 0.637 1.00 25.33 254 GLY A N 1
ATOM 2023 C CA . GLY A 1 254 ? 38.050 41.256 0.568 1.00 24.94 254 GLY A CA 1
ATOM 2024 C C . GLY A 1 254 ? 38.540 41.772 1.906 1.00 25.01 254 GLY A C 1
ATOM 2025 O O . GLY A 1 254 ? 39.569 42.441 1.978 1.00 23.14 254 GLY A O 1
ATOM 2026 N N . VAL A 1 255 ? 37.780 41.499 2.962 1.00 25.04 255 VAL A N 1
ATOM 2027 C CA . VAL A 1 255 ? 38.137 41.890 4.327 1.00 23.89 255 VAL A CA 1
ATOM 2028 C C . VAL A 1 255 ? 37.766 40.728 5.249 1.00 23.22 255 VAL A C 1
ATOM 2029 O O . VAL A 1 255 ? 36.882 39.946 4.958 1.00 21.86 255 VAL A O 1
ATOM 2033 N N . MET A 1 256 ? 38.463 40.610 6.368 1.00 23.79 256 MET A N 1
ATOM 2034 C CA . MET A 1 256 ? 38.212 39.519 7.302 1.00 24.45 256 MET A CA 1
ATOM 2035 C C . MET A 1 256 ? 36.926 39.657 8.141 1.00 23.10 256 MET A C 1
ATOM 2036 O O . MET A 1 256 ? 36.662 40.730 8.673 1.00 23.09 256 MET A O 1
ATOM 2041 N N . PRO A 1 257 ? 36.103 38.590 8.226 1.00 22.49 257 PRO A N 1
ATOM 2042 C CA . PRO A 1 257 ? 34.887 38.692 9.054 1.00 23.25 257 PRO A CA 1
ATOM 2043 C C . PRO A 1 257 ? 35.490 38.597 10.466 1.00 24.33 257 PRO A C 1
ATOM 2044 O O . PRO A 1 257 ? 36.515 37.922 10.640 1.00 24.33 257 PRO A O 1
ATOM 2048 N N . ILE A 1 258 ? 34.897 39.257 11.459 1.00 22.21 258 ILE A N 1
ATOM 2049 C CA . ILE A 1 258 ? 35.470 39.242 12.815 1.00 22.92 258 ILE A CA 1
ATOM 2050 C C . ILE A 1 258 ? 34.561 38.637 13.898 1.00 24.57 258 ILE A C 1
ATOM 2051 O O . ILE A 1 258 ? 33.379 38.964 14.005 1.00 22.14 258 ILE A O 1
ATOM 2056 N N . GLY A 1 259 ? 35.128 37.754 14.717 1.00 24.35 259 GLY A N 1
ATOM 2057 C CA . GLY A 1 259 ? 34.341 37.176 15.798 1.00 24.09 259 GLY A CA 1
ATOM 2058 C C . GLY A 1 259 ? 33.227 36.257 15.330 1.00 24.42 259 GLY A C 1
ATOM 2059 O O . GLY A 1 259 ? 33.422 35.420 14.449 1.00 24.50 259 GLY A O 1
ATOM 2060 N N . ASP A 1 260 ? 32.045 36.434 15.916 1.00 23.42 260 ASP A N 1
ATOM 2061 C CA . ASP A 1 260 ? 30.882 35.608 15.592 1.00 26.07 260 ASP A CA 1
ATOM 2062 C C . ASP A 1 260 ? 30.438 35.743 14.161 1.00 25.04 260 ASP A C 1
ATOM 2063 O O . ASP A 1 260 ? 29.632 34.951 13.688 1.00 25.16 260 ASP A O 1
ATOM 2068 N N . THR A 1 261 ? 30.967 36.750 13.471 1.00 24.64 261 THR A N 1
ATOM 2069 C CA . THR A 1 261 ? 30.632 36.912 12.061 1.00 22.19 261 THR A CA 1
ATOM 2070 C C . THR A 1 261 ? 31.034 35.631 11.299 1.00 21.92 261 THR A C 1
ATOM 2071 O O . THR A 1 261 ? 30.383 35.258 10.328 1.00 23.45 261 THR A O 1
ATOM 2075 N N . VAL A 1 262 ? 32.102 34.964 11.747 1.00 20.45 262 VAL A N 1
ATOM 2076 C CA . VAL A 1 262 ? 32.580 33.736 11.085 1.00 21.33 262 VAL A CA 1
ATOM 2077 C C . VAL A 1 262 ? 31.537 32.619 11.170 1.00 20.89 262 VAL A C 1
ATOM 2078 O O . VAL A 1 262 ? 31.317 31.864 10.214 1.00 21.22 262 VAL A O 1
ATOM 2082 N N . ARG A 1 263 ? 30.888 32.510 12.318 1.00 20.41 263 ARG A N 1
ATOM 2083 C CA . ARG A 1 263 ? 29.832 31.511 12.476 1.00 23.01 263 ARG A CA 1
ATOM 2084 C C . ARG A 1 263 ? 28.665 31.849 11.541 1.00 22.47 263 ARG A C 1
ATOM 2085 O O . ARG A 1 263 ? 27.997 30.956 10.991 1.00 21.56 263 ARG A O 1
ATOM 2093 N N . ASN A 1 264 ? 28.442 33.150 11.372 1.00 19.48 264 ASN A N 1
ATOM 2094 C CA . ASN A 1 264 ? 27.334 33.659 10.574 1.00 21.17 264 ASN A CA 1
ATOM 2095 C C . ASN A 1 264 ? 27.632 33.752 9.080 1.00 21.65 264 ASN A C 1
ATOM 2096 O O . ASN A 1 264 ? 27.604 34.826 8.487 1.00 20.54 264 ASN A O 1
ATOM 2101 N N . SER A 1 265 ? 27.890 32.592 8.483 1.00 21.39 265 SER A N 1
ATOM 2102 C CA . SER A 1 265 ? 28.171 32.460 7.072 1.00 22.32 265 SER A CA 1
ATOM 2103 C C . SER A 1 265 ? 26.855 32.031 6.393 1.00 21.50 265 SER A C 1
ATOM 2104 O O . SER A 1 265 ? 25.794 31.925 7.043 1.00 21.72 265 SER A O 1
ATOM 2107 N N . SER A 1 266 ? 26.932 31.761 5.100 1.00 22.11 266 SER A N 1
ATOM 2108 C CA . SER A 1 266 ? 25.785 31.266 4.344 1.00 23.88 266 SER A CA 1
ATOM 2109 C C . SER A 1 266 ? 25.577 29.781 4.692 1.00 24.80 266 SER A C 1
ATOM 2110 O O . SER A 1 266 ? 26.362 29.197 5.440 1.00 26.55 266 SER A O 1
ATOM 2113 N N . TRP A 1 267 ? 24.527 29.167 4.164 1.00 24.96 267 TRP A N 1
ATOM 2114 C CA . TRP A 1 267 ? 24.277 27.745 4.429 1.00 24.80 267 TRP A CA 1
ATOM 2115 C C . TRP A 1 267 ? 25.394 26.823 3.889 1.00 26.49 267 TRP A C 1
ATOM 2116 O O . TRP A 1 267 ? 25.508 25.680 4.323 1.00 27.79 267 TRP A O 1
ATOM 2127 N N . ARG A 1 268 ? 26.229 27.324 2.977 1.00 26.15 268 ARG A N 1
ATOM 2128 C CA . ARG A 1 268 ? 27.299 26.519 2.399 1.00 27.26 268 ARG A CA 1
ATOM 2129 C C . ARG A 1 268 ? 28.179 25.786 3.429 1.00 27.99 268 ARG A C 1
ATOM 2130 O O . ARG A 1 268 ? 28.522 24.609 3.241 1.00 26.35 268 ARG A O 1
ATOM 2138 N N . TYR A 1 269 ? 28.544 26.463 4.517 1.00 27.80 269 TYR A N 1
ATOM 2139 C CA . TYR A 1 269 ? 29.409 25.830 5.519 1.00 28.15 269 TYR A CA 1
ATOM 2140 C C . TYR A 1 269 ? 28.663 25.026 6.573 1.00 28.50 269 TYR A C 1
ATOM 2141 O O . TYR A 1 269 ? 29.301 24.405 7.436 1.00 30.07 269 TYR A O 1
ATOM 2150 N N . HIS A 1 270 ? 27.338 25.004 6.490 1.00 26.47 270 HIS A N 1
ATOM 2151 C CA . HIS A 1 270 ? 26.500 24.346 7.499 1.00 27.14 270 HIS A CA 1
ATOM 2152 C C . HIS A 1 270 ? 25.474 23.342 6.979 1.00 26.26 270 HIS A C 1
ATOM 2153 O O . HIS A 1 270 ? 24.494 23.063 7.662 1.00 26.78 270 HIS A O 1
ATOM 2160 N N . ARG A 1 271 ? 25.672 22.802 5.791 1.00 27.68 271 ARG A N 1
ATOM 2161 C CA . ARG A 1 271 ? 24.679 21.868 5.252 1.00 30.13 271 ARG A CA 1
ATOM 2162 C C . ARG A 1 271 ? 24.481 20.655 6.161 1.00 30.88 271 ARG A C 1
ATOM 2163 O O . ARG A 1 271 ? 23.369 20.171 6.311 1.00 32.71 271 ARG A O 1
ATOM 2171 N N . ASP A 1 272 ? 25.559 20.180 6.777 1.00 31.04 272 ASP A N 1
ATOM 2172 C CA . ASP A 1 272 ? 25.497 19.039 7.697 1.00 31.08 272 ASP A CA 1
ATOM 2173 C C . ASP A 1 272 ? 26.719 19.059 8.623 1.00 30.42 272 ASP A C 1
ATOM 2174 O O . ASP A 1 272 ? 27.610 19.892 8.449 1.00 28.87 272 ASP A O 1
ATOM 2179 N N . LEU A 1 273 ? 26.764 18.150 9.602 1.00 30.54 273 LEU A N 1
ATOM 2180 C CA . LEU A 1 273 ? 27.871 18.107 10.554 1.00 31.14 273 LEU A CA 1
ATOM 2181 C C . LEU A 1 273 ? 29.230 17.970 9.900 1.00 31.65 273 LEU A C 1
ATOM 2182 O O . LEU A 1 273 ? 30.185 18.667 10.251 1.00 29.81 273 LEU A O 1
ATOM 2187 N N . GLU A 1 274 ? 29.328 17.071 8.926 1.00 32.83 274 GLU A N 1
ATOM 2188 C CA . GLU A 1 274 ? 30.602 16.877 8.267 1.00 32.61 274 GLU A CA 1
ATOM 2189 C C . GLU A 1 274 ? 31.045 18.124 7.520 1.00 31.35 274 GLU A C 1
ATOM 2190 O O . GLU A 1 274 ? 32.235 18.411 7.432 1.00 30.06 274 GLU A O 1
ATOM 2196 N N . THR A 1 275 ? 30.093 18.882 6.988 1.00 30.13 275 THR A N 1
ATOM 2197 C CA . THR A 1 275 ? 30.446 20.104 6.265 1.00 28.73 275 THR A CA 1
ATOM 2198 C C . THR A 1 275 ? 30.944 21.140 7.279 1.00 28.85 275 THR A C 1
ATOM 2199 O O . THR A 1 275 ? 31.920 21.879 7.028 1.00 25.93 275 THR A O 1
ATOM 2203 N N . LYS A 1 276 ? 30.261 21.172 8.424 1.00 27.32 276 LYS A N 1
ATOM 2204 C CA . LYS A 1 276 ? 30.633 22.061 9.518 1.00 27.30 276 LYS A CA 1
ATOM 2205 C C . LYS A 1 276 ? 32.058 21.733 9.965 1.00 27.25 276 LYS A C 1
ATOM 2206 O O . LYS A 1 276 ? 32.857 22.631 10.182 1.00 25.72 276 LYS A O 1
ATOM 2212 N N . LYS A 1 277 ? 32.379 20.445 10.101 1.00 26.72 277 LYS A N 1
ATOM 2213 C CA . LYS A 1 277 ? 33.739 20.067 10.506 1.00 28.92 277 LYS A CA 1
ATOM 2214 C C . LYS A 1 277 ? 34.777 20.537 9.470 1.00 28.11 277 LYS A C 1
ATOM 2215 O O . LYS A 1 277 ? 35.870 20.991 9.814 1.00 27.33 277 LYS A O 1
ATOM 2221 N N . LYS A 1 278 ? 34.434 20.431 8.194 1.00 27.99 278 LYS A N 1
ATOM 2222 C CA . LYS A 1 278 ? 35.337 20.871 7.132 1.00 28.77 278 LYS A CA 1
ATOM 2223 C C . LYS A 1 278 ? 35.688 22.371 7.190 1.00 27.96 278 LYS A C 1
ATOM 2224 O O . LYS A 1 278 ? 36.827 22.785 6.963 1.00 28.02 278 LYS A O 1
ATOM 2230 N N . TRP A 1 279 ? 34.702 23.197 7.465 1.00 27.69 279 TRP A N 1
ATOM 2231 C CA . TRP A 1 279 ? 34.962 24.633 7.468 1.00 26.39 279 TRP A CA 1
ATOM 2232 C C . TRP A 1 279 ? 35.371 25.228 8.802 1.00 24.85 279 TRP A C 1
ATOM 2233 O O . TRP A 1 279 ? 36.131 26.204 8.848 1.00 25.12 279 TRP A O 1
ATOM 2244 N N . TYR A 1 280 ? 34.896 24.618 9.881 1.00 24.14 280 TYR A N 1
ATOM 2245 C CA . TYR A 1 280 ? 35.162 25.110 11.226 1.00 26.51 280 TYR A CA 1
ATOM 2246 C C . TYR A 1 280 ? 36.167 24.318 12.055 1.00 27.81 280 TYR A C 1
ATOM 2247 O O . TYR A 1 280 ? 36.503 24.725 13.158 1.00 27.39 280 TYR A O 1
ATOM 2256 N N . GLY A 1 281 ? 36.624 23.189 11.513 1.00 30.46 281 GLY A N 1
ATOM 2257 C CA . GLY A 1 281 ? 37.622 22.358 12.176 1.00 30.34 281 GLY A CA 1
ATOM 2258 C C . GLY A 1 281 ? 37.139 21.204 13.040 1.00 32.15 281 GLY A C 1
ATOM 2259 O O . GLY A 1 281 ? 36.055 21.235 13.620 1.00 30.25 281 GLY A O 1
ATOM 2260 N N . GLU A 1 282 ? 37.965 20.159 13.114 1.00 33.51 282 GLU A N 1
ATOM 2261 C CA . GLU A 1 282 ? 37.663 18.994 13.951 1.00 33.71 282 GLU A CA 1
ATOM 2262 C C . GLU A 1 282 ? 38.051 19.393 15.375 1.00 31.89 282 GLU A C 1
ATOM 2263 O O . GLU A 1 282 ? 38.948 20.220 15.579 1.00 30.47 282 GLU A O 1
ATOM 2269 N N . PRO A 1 283 ? 37.430 18.767 16.384 1.00 32.26 283 PRO A N 1
ATOM 2270 C CA . PRO A 1 283 ? 36.432 17.696 16.317 1.00 31.38 283 PRO A CA 1
ATOM 2271 C C . PRO A 1 283 ? 34.984 18.134 16.387 1.00 31.62 283 PRO A C 1
ATOM 2272 O O . PRO A 1 283 ? 34.076 17.328 16.130 1.00 29.43 283 PRO A O 1
ATOM 2276 N N . TRP A 1 284 ? 34.782 19.408 16.731 1.00 29.35 284 TRP A N 1
ATOM 2277 C CA . TRP A 1 284 ? 33.455 19.968 16.956 1.00 28.92 284 TRP A CA 1
ATOM 2278 C C . TRP A 1 284 ? 32.612 20.445 15.780 1.00 28.49 284 TRP A C 1
ATOM 2279 O O . TRP A 1 284 ? 31.388 20.378 15.851 1.00 28.09 284 TRP A O 1
ATOM 2290 N N . GLY A 1 285 ? 33.247 20.935 14.719 1.00 28.27 285 GLY A N 1
ATOM 2291 C CA . GLY A 1 285 ? 32.472 21.477 13.607 1.00 27.69 285 GLY A CA 1
ATOM 2292 C C . GLY A 1 285 ? 31.923 22.828 14.068 1.00 27.30 285 GLY A C 1
ATOM 2293 O O . GLY A 1 285 ? 30.792 23.188 13.744 1.00 27.50 285 GLY A O 1
ATOM 2294 N N . GLY A 1 286 ? 32.703 23.560 14.869 1.00 27.56 286 GLY A N 1
ATOM 2295 C CA . GLY A 1 286 ? 32.269 24.867 15.349 1.00 27.38 286 GLY A CA 1
ATOM 2296 C C . GLY A 1 286 ? 31.283 24.890 16.507 1.00 26.13 286 GLY A C 1
ATOM 2297 O O . GLY A 1 286 ? 30.794 23.863 16.948 1.00 26.51 286 GLY A O 1
ATOM 2298 N N . ALA A 1 287 ? 30.974 26.089 16.988 1.00 25.08 287 ALA A N 1
ATOM 2299 C CA . ALA A 1 287 ? 30.073 26.256 18.123 1.00 24.47 287 ALA A CA 1
ATOM 2300 C C . ALA A 1 287 ? 28.631 25.933 17.831 1.00 24.22 287 ALA A C 1
ATOM 2301 O O . ALA A 1 287 ? 27.849 25.660 18.745 1.00 24.58 287 ALA A O 1
ATOM 2303 N N . ASP A 1 288 ? 28.261 25.953 16.562 1.00 24.57 288 ASP A N 1
ATOM 2304 C CA . ASP A 1 288 ? 26.871 25.752 16.221 1.00 25.81 288 ASP A CA 1
ATOM 2305 C C . ASP A 1 288 ? 26.440 24.396 15.699 1.00 27.62 288 ASP A C 1
ATOM 2306 O O . ASP A 1 288 ? 25.378 24.246 15.091 1.00 28.48 288 ASP A O 1
ATOM 2311 N N . SER A 1 289 ? 27.256 23.383 15.976 1.00 28.34 289 SER A N 1
ATOM 2312 C CA . SER A 1 289 ? 26.88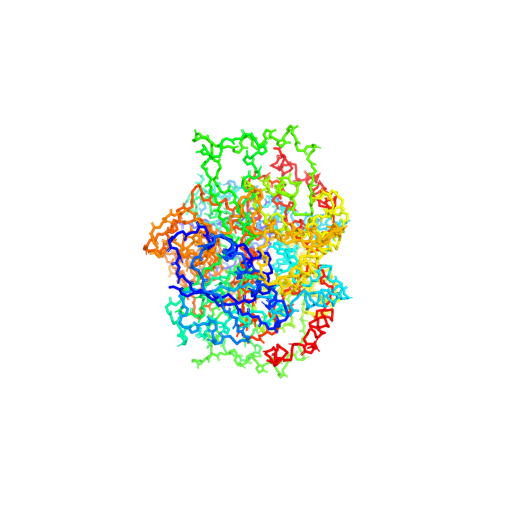9 22.016 15.594 1.00 29.07 289 SER A CA 1
ATOM 2313 C C . SER A 1 289 ? 26.269 21.473 16.873 1.00 30.51 289 SER A C 1
ATOM 2314 O O . SER A 1 289 ? 26.328 22.129 17.929 1.00 30.34 289 SER A O 1
ATOM 2317 N N . GLU A 1 290 ? 25.683 20.288 16.820 1.00 31.88 290 GLU A N 1
ATOM 2318 C CA . GLU A 1 290 ? 25.106 19.792 18.044 1.00 34.50 290 GLU A CA 1
ATOM 2319 C C . GLU A 1 290 ? 26.228 19.426 19.027 1.00 33.21 290 GLU A C 1
ATOM 2320 O O . GLU A 1 290 ? 26.048 19.541 20.227 1.00 32.84 290 GLU A O 1
ATOM 2326 N N . ILE A 1 291 ? 27.383 19.016 18.506 1.00 32.43 291 ILE A N 1
ATOM 2327 C CA . ILE A 1 291 ? 28.517 18.628 19.351 1.00 32.62 291 ILE A CA 1
ATOM 2328 C C . ILE A 1 291 ? 29.098 19.866 20.012 1.00 31.46 291 ILE A C 1
ATOM 2329 O O . ILE A 1 291 ? 29.246 19.947 21.237 1.00 31.17 291 ILE A O 1
ATOM 2334 N N . GLY A 1 292 ? 29.432 20.839 19.184 1.00 29.82 292 GLY A N 1
ATOM 2335 C CA . GLY A 1 292 ? 29.971 22.070 19.708 1.00 28.68 292 GLY A CA 1
ATOM 2336 C C . GLY A 1 292 ? 29.042 22.834 20.622 1.00 28.67 292 GLY A C 1
ATOM 2337 O O . GLY A 1 292 ? 29.515 23.416 21.594 1.00 25.96 292 GLY A O 1
ATOM 2338 N N . TRP A 1 293 ? 27.736 22.828 20.348 1.00 27.45 293 TRP A N 1
ATOM 2339 C CA . TRP A 1 293 ? 26.782 23.563 21.181 1.00 28.47 293 TRP A CA 1
ATOM 2340 C C . TRP A 1 293 ? 26.590 22.858 22.536 1.00 29.85 293 TRP A C 1
ATOM 2341 O O . TRP A 1 293 ? 26.391 23.516 23.564 1.00 28.59 293 TRP A O 1
ATOM 2352 N N . LYS A 1 294 ? 26.644 21.525 22.529 1.00 31.76 294 LYS A N 1
ATOM 2353 C CA . LYS A 1 294 ? 26.513 20.754 23.768 1.00 32.85 294 LYS A CA 1
ATOM 2354 C C . LYS A 1 294 ? 27.739 21.035 24.630 1.00 31.35 294 LYS A C 1
ATOM 2355 O O . LYS A 1 294 ? 27.644 21.127 25.843 1.00 33.09 294 LYS A O 1
ATOM 2361 N N . TRP A 1 295 ? 28.896 21.150 23.985 1.00 31.61 295 TRP A N 1
ATOM 2362 C CA . TRP A 1 295 ? 30.135 21.475 24.671 1.00 30.97 295 TRP A CA 1
ATOM 2363 C C . TRP A 1 295 ? 29.910 22.802 25.391 1.00 30.90 295 TRP A C 1
ATOM 2364 O O . TRP A 1 295 ? 30.259 22.972 26.558 1.00 29.14 295 TRP A O 1
ATOM 2375 N N . TYR A 1 296 ? 29.321 23.755 24.687 1.00 29.79 296 TYR A N 1
ATOM 2376 C CA . TYR A 1 296 ? 29.052 25.049 25.292 1.00 29.84 296 TYR A CA 1
ATOM 2377 C C . TYR A 1 296 ? 28.069 24.971 26.461 1.00 29.60 296 TYR A C 1
ATOM 2378 O O . TYR A 1 296 ? 28.339 25.491 27.547 1.00 30.55 296 TYR A O 1
ATOM 2387 N N . GLN A 1 297 ? 26.934 24.315 26.248 1.00 31.93 297 GLN A N 1
ATOM 2388 C CA . GLN A 1 297 ? 25.899 24.199 27.276 1.00 33.36 297 GLN A CA 1
ATOM 2389 C C . GLN A 1 297 ? 26.464 23.565 28.542 1.00 33.20 297 GLN A C 1
ATOM 2390 O O . GLN A 1 297 ? 26.127 23.983 29.656 1.00 33.40 297 GLN A O 1
ATOM 2396 N N . ASP A 1 298 ? 27.330 22.572 28.361 1.00 33.88 298 ASP A N 1
ATOM 2397 C CA . ASP A 1 298 ? 27.934 21.899 29.495 1.00 35.42 298 ASP A CA 1
ATOM 2398 C C . ASP A 1 298 ? 28.840 22.845 30.272 1.00 34.98 298 ASP A C 1
ATOM 2399 O O . ASP A 1 298 ? 28.781 22.861 31.503 1.00 33.33 298 ASP A O 1
ATOM 2404 N N . THR A 1 299 ? 29.669 23.638 29.587 1.00 35.71 299 THR A N 1
ATOM 2405 C CA . THR A 1 299 ? 30.508 24.564 30.340 1.00 36.90 299 THR A CA 1
ATOM 2406 C C . THR A 1 299 ? 29.609 25.534 31.115 1.00 36.33 299 THR A C 1
ATOM 2407 O O . THR A 1 299 ? 29.868 25.838 32.280 1.00 36.04 299 THR A O 1
ATOM 2411 N N . LEU A 1 300 ? 28.537 26.013 30.492 1.00 36.07 300 LEU A N 1
ATOM 2412 C CA . LEU A 1 300 ? 27.672 26.946 31.204 1.00 35.40 300 LEU A CA 1
ATOM 2413 C C . LEU A 1 300 ? 27.099 26.317 32.463 1.00 34.75 300 LEU A C 1
ATOM 2414 O O . LEU A 1 300 ? 27.026 26.972 33.511 1.00 33.05 300 LEU A O 1
ATOM 2419 N N . GLY A 1 301 ? 26.665 25.063 32.349 1.00 33.46 301 GLY A N 1
ATOM 2420 C CA . GLY A 1 301 ? 26.105 24.378 33.502 1.00 33.07 301 GLY A CA 1
ATOM 2421 C C . GLY A 1 301 ? 27.116 24.269 34.633 1.00 32.76 301 GLY A C 1
ATOM 2422 O O . GLY A 1 301 ? 26.796 24.504 35.804 1.00 32.71 301 GLY A O 1
ATOM 2423 N N . LYS A 1 302 ? 28.349 23.922 34.277 1.00 32.03 302 LYS A N 1
ATOM 2424 C CA . LYS A 1 302 ? 29.394 23.792 35.264 1.00 33.99 302 LYS A CA 1
ATOM 2425 C C . LYS A 1 302 ? 29.697 25.119 35.929 1.00 34.97 302 LYS A C 1
ATOM 2426 O O . LYS A 1 302 ? 29.935 25.151 37.143 1.00 34.03 302 LYS A O 1
ATOM 2432 N N . VAL A 1 303 ? 29.677 26.218 35.165 1.00 33.95 303 VAL A N 1
ATOM 2433 C CA . VAL A 1 303 ? 29.950 27.522 35.772 1.00 34.94 303 VAL A CA 1
ATOM 2434 C C . VAL A 1 303 ? 28.890 27.856 36.804 1.00 34.92 303 VAL A C 1
ATOM 2435 O O . VAL A 1 303 ? 29.199 28.341 37.889 1.00 36.12 303 VAL A O 1
ATOM 2439 N N . THR A 1 304 ? 27.636 27.590 36.478 1.00 35.81 304 THR A N 1
ATOM 2440 C CA . THR A 1 304 ? 26.565 27.868 37.425 1.00 37.54 304 THR A CA 1
ATOM 2441 C C . THR A 1 304 ? 26.689 26.973 38.678 1.00 37.26 304 THR A C 1
ATOM 2442 O O . THR A 1 304 ? 26.445 27.434 39.798 1.00 36.71 304 THR A O 1
ATOM 2446 N N . GLU A 1 305 ? 27.071 25.709 38.485 1.00 36.74 305 GLU A N 1
ATOM 2447 C CA . GLU A 1 305 ? 27.259 24.785 39.606 1.00 37.75 305 GLU A CA 1
ATOM 2448 C C . GLU A 1 305 ? 28.341 25.335 40.557 1.00 35.36 305 GLU A C 1
ATOM 2449 O O . GLU A 1 305 ? 28.138 25.446 41.767 1.00 35.65 305 GLU A O 1
ATOM 2455 N N . ILE A 1 306 ? 29.495 25.666 40.004 1.00 34.40 306 ILE A N 1
ATOM 2456 C CA . ILE A 1 306 ? 30.587 26.181 40.814 1.00 33.55 306 ILE A CA 1
ATOM 2457 C C . ILE A 1 306 ? 30.226 27.487 41.544 1.00 34.67 306 ILE A C 1
ATOM 2458 O O . ILE A 1 306 ? 30.661 27.708 42.675 1.00 33.56 306 ILE A O 1
ATOM 2463 N N . THR A 1 307 ? 29.438 28.346 40.901 1.00 34.01 307 THR A N 1
ATOM 2464 C CA . THR A 1 307 ? 29.052 29.606 41.518 1.00 35.10 307 THR A CA 1
ATOM 2465 C C . THR A 1 307 ? 28.205 29.305 42.744 1.00 35.95 307 THR A C 1
ATOM 2466 O O . THR A 1 307 ? 28.423 29.868 43.821 1.00 35.18 307 THR A O 1
ATOM 2470 N N . LYS A 1 308 ? 27.239 28.410 42.569 1.00 36.78 308 LYS A N 1
ATOM 2471 C CA . LYS A 1 308 ? 26.368 28.015 43.669 1.00 39.41 308 LYS A CA 1
ATOM 2472 C C . LYS A 1 308 ? 27.232 27.449 44.814 1.00 39.03 308 LYS A C 1
ATOM 2473 O O . LYS A 1 308 ? 27.043 27.806 45.984 1.00 39.60 308 LYS A O 1
ATOM 2479 N N . LYS A 1 309 ? 28.198 26.599 44.479 1.00 38.92 309 LYS A N 1
ATOM 2480 C CA . LYS A 1 309 ? 29.075 26.031 45.508 1.00 39.49 309 LYS A CA 1
ATOM 2481 C C . LYS A 1 309 ? 29.868 27.106 46.232 1.00 39.87 309 LYS A C 1
ATOM 2482 O O . LYS A 1 309 ? 29.943 27.114 47.465 1.00 39.02 309 LYS A O 1
ATOM 2488 N N . VAL A 1 310 ? 30.474 28.007 45.464 1.00 38.55 310 VAL A N 1
ATOM 2489 C CA . VAL A 1 310 ? 31.270 29.073 46.049 1.00 38.77 310 VAL A CA 1
ATOM 2490 C C . VAL A 1 310 ? 30.427 29.931 46.982 1.00 38.68 310 VAL A C 1
ATOM 2491 O O . VAL A 1 310 ? 30.858 30.256 48.081 1.00 39.48 310 VAL A O 1
ATOM 2495 N N . ALA A 1 311 ? 29.213 30.265 46.557 1.00 39.71 311 ALA A N 1
ATOM 2496 C CA . ALA A 1 311 ? 28.330 31.098 47.366 1.00 39.59 311 ALA A CA 1
ATOM 2497 C C . ALA A 1 311 ? 28.018 30.418 48.697 1.00 41.56 311 ALA A C 1
ATOM 2498 O O . ALA A 1 311 ? 28.096 31.034 49.769 1.00 40.28 311 ALA A O 1
ATOM 2500 N N . LYS A 1 312 ? 27.660 29.144 48.614 1.00 42.72 312 LYS A N 1
ATOM 2501 C CA . LYS A 1 312 ? 27.351 28.354 49.793 1.00 44.59 312 LYS A CA 1
ATOM 2502 C C . LYS A 1 312 ? 28.518 28.411 50.775 1.00 45.12 312 LYS A C 1
ATOM 2503 O O . LYS A 1 312 ? 28.356 28.769 51.951 1.00 45.92 312 LYS A O 1
ATOM 2509 N N . PHE A 1 313 ? 29.702 28.089 50.269 1.00 44.75 313 PHE A N 1
ATOM 2510 C CA . PHE A 1 313 ? 30.902 28.071 51.088 1.00 46.00 313 PHE A CA 1
ATOM 2511 C C . PHE A 1 313 ? 31.210 29.402 51.777 1.00 46.28 313 PHE A C 1
ATOM 2512 O O . PHE A 1 313 ? 31.647 29.406 52.933 1.00 44.68 313 PHE A O 1
ATOM 2520 N N . ILE A 1 314 ? 31.000 30.518 51.069 1.00 45.18 314 ILE A N 1
ATOM 2521 C CA . ILE A 1 314 ? 31.244 31.852 51.630 1.00 44.79 314 ILE A CA 1
ATOM 2522 C C . ILE A 1 314 ? 30.347 32.054 52.842 1.00 45.55 314 ILE A C 1
ATOM 2523 O O . ILE A 1 314 ? 30.771 32.602 53.868 1.00 44.93 314 ILE A O 1
ATOM 2528 N N . LYS A 1 315 ? 29.104 31.608 52.729 1.00 46.55 315 LYS A N 1
ATOM 2529 C CA . LYS A 1 315 ? 28.175 31.754 53.838 1.00 48.98 315 LYS A CA 1
ATOM 2530 C C . LYS A 1 315 ? 28.524 30.896 55.052 1.00 49.89 315 LYS A C 1
ATOM 2531 O O . LYS A 1 315 ? 28.275 31.300 56.185 1.00 49.72 315 LYS A O 1
ATOM 2537 N N . GLU A 1 316 ? 29.097 29.719 54.811 1.00 51.36 316 GLU A N 1
ATOM 2538 C CA . GLU A 1 316 ? 29.450 28.809 55.898 1.00 52.12 316 GLU A CA 1
ATOM 2539 C C . GLU A 1 316 ? 30.822 29.086 56.468 1.00 52.27 316 GLU A C 1
ATOM 2540 O O . GLU A 1 316 ? 31.093 28.749 57.614 1.00 52.63 316 GLU A O 1
ATOM 2546 N N . ASN A 1 317 ? 31.682 29.698 55.665 1.00 51.11 317 ASN A N 1
ATOM 2547 C CA . ASN A 1 317 ? 33.048 30.010 56.065 1.00 51.79 317 ASN A CA 1
ATOM 2548 C C . ASN A 1 317 ? 33.284 31.497 55.834 1.00 52.07 317 ASN A C 1
ATOM 2549 O O . ASN A 1 317 ? 34.058 31.880 54.961 1.00 51.98 317 ASN A O 1
ATOM 2554 N N . PRO A 1 318 ? 32.624 32.355 56.626 1.00 52.70 318 PRO A N 1
ATOM 2555 C CA . PRO A 1 318 ? 32.732 33.815 56.520 1.00 53.14 318 PRO A CA 1
ATOM 2556 C C . PRO A 1 318 ? 34.142 34.401 56.527 1.00 54.07 318 PRO A C 1
ATOM 2557 O O . PRO A 1 318 ? 34.328 35.567 56.176 1.00 54.74 318 PRO A O 1
ATOM 2561 N N . SER A 1 319 ? 35.133 33.610 56.923 1.00 54.37 319 SER A N 1
ATOM 2562 C CA . SER A 1 319 ? 36.500 34.110 56.981 1.00 55.25 319 SER A CA 1
ATOM 2563 C C . SER A 1 319 ? 37.296 33.843 55.711 1.00 55.12 319 SER A C 1
ATOM 2564 O O . SER A 1 319 ? 38.300 34.511 55.447 1.00 55.24 319 SER A O 1
ATOM 2567 N N . VAL A 1 320 ? 36.845 32.876 54.921 1.00 54.29 320 VAL A N 1
ATOM 2568 C CA . VAL A 1 320 ? 37.532 32.535 53.682 1.00 53.52 320 VAL A CA 1
ATOM 2569 C C . VAL A 1 320 ? 37.705 33.758 52.783 1.00 52.89 320 VAL A C 1
ATOM 2570 O O . VAL A 1 320 ? 36.860 34.653 52.757 1.00 52.57 320 VAL A O 1
ATOM 2574 N N . ARG A 1 321 ? 38.813 33.802 52.058 1.00 51.88 321 ARG A N 1
ATOM 2575 C CA . ARG A 1 321 ? 39.042 34.894 51.132 1.00 51.31 321 ARG A CA 1
ATOM 2576 C C . ARG A 1 321 ? 38.883 34.348 49.714 1.00 50.42 321 ARG A C 1
ATOM 2577 O O . ARG A 1 321 ? 39.271 33.209 49.419 1.00 49.29 321 ARG A O 1
ATOM 2585 N N . LEU A 1 322 ? 38.304 35.157 48.843 1.00 47.50 322 LEU A N 1
ATOM 2586 C CA . LEU A 1 322 ? 38.125 34.767 47.461 1.00 46.52 322 LEU A CA 1
ATOM 2587 C C . LEU A 1 322 ? 39.496 34.476 46.851 1.00 46.70 322 LEU A C 1
ATOM 2588 O O . LEU A 1 322 ? 39.610 33.726 45.891 1.00 45.24 322 LEU A O 1
ATOM 2593 N N . SER A 1 323 ? 40.545 35.088 47.392 1.00 47.39 323 SER A N 1
ATOM 2594 C CA . SER A 1 323 ? 41.876 34.835 46.853 1.00 48.80 323 SER A CA 1
ATOM 2595 C C . SER A 1 323 ? 42.407 33.490 47.354 1.00 50.70 323 SER A C 1
ATOM 2596 O O . SER A 1 323 ? 43.475 33.070 46.931 1.00 49.17 323 SER A O 1
ATOM 2599 N N . ASP A 1 324 ? 41.669 32.838 48.258 1.00 53.13 324 ASP A N 1
ATOM 2600 C CA . ASP A 1 324 ? 42.045 31.514 48.775 1.00 57.86 324 ASP A CA 1
ATOM 2601 C C . ASP A 1 324 ? 41.286 30.504 47.915 1.00 60.33 324 ASP A C 1
ATOM 2602 O O . ASP A 1 324 ? 40.902 29.419 48.353 1.00 62.38 324 ASP A O 1
ATOM 2607 N N . LEU A 1 325 ? 41.065 30.922 46.679 1.00 62.39 325 LEU A N 1
ATOM 2608 C CA . LEU A 1 325 ? 40.381 30.162 45.644 1.00 64.44 325 LEU A CA 1
ATOM 2609 C C . LEU A 1 325 ? 41.178 28.917 45.277 1.00 64.92 325 LEU A C 1
ATOM 2610 O O . LEU A 1 325 ? 42.390 28.984 45.095 1.00 64.54 325 LEU A O 1
ATOM 2615 N N . GLY A 1 326 ? 40.515 27.780 45.135 1.00 66.32 326 GLY A N 1
ATOM 2616 C CA . GLY A 1 326 ? 41.279 26.597 44.789 1.00 68.54 326 GLY A CA 1
ATOM 2617 C C . GLY A 1 326 ? 42.093 26.195 46.005 1.00 69.52 326 GLY A C 1
ATOM 2618 O O . GLY A 1 326 ? 43.324 26.283 46.045 1.00 69.98 326 GLY A O 1
ATOM 2619 N N . SER A 1 327 ? 41.344 25.777 47.014 1.00 69.67 327 SER A N 1
ATOM 2620 C CA . SER A 1 327 ? 41.827 25.315 48.301 1.00 69.64 327 SER A CA 1
ATOM 2621 C C . SER A 1 327 ? 40.473 24.866 48.807 1.00 70.12 327 SER A C 1
ATOM 2622 O O . SER A 1 327 ? 40.341 24.042 49.709 1.00 71.66 327 SER A O 1
ATOM 2625 N N . VAL A 1 328 ? 39.463 25.443 48.167 1.00 69.65 328 VAL A N 1
ATOM 2626 C CA . VAL A 1 328 ? 38.068 25.174 48.446 1.00 68.64 328 VAL A CA 1
ATOM 2627 C C . VAL A 1 328 ? 37.551 24.426 47.226 1.00 67.80 328 VAL A C 1
ATOM 2628 O O . VAL A 1 328 ? 36.737 23.509 47.330 1.00 68.37 328 VAL A O 1
ATOM 2632 N N . LEU A 1 329 ? 38.033 24.845 46.061 1.00 66.46 329 LEU A N 1
ATOM 2633 C CA . LEU A 1 329 ? 37.644 24.242 44.795 1.00 64.86 329 LEU A CA 1
ATOM 2634 C C . LEU A 1 329 ? 38.668 23.194 44.399 1.00 63.88 329 LEU A C 1
ATOM 2635 O O . LEU A 1 329 ? 39.853 23.324 44.709 1.00 63.63 329 LEU A O 1
ATOM 2640 N N . GLY A 1 330 ? 38.198 22.154 43.719 1.00 62.94 330 GLY A N 1
ATOM 2641 C CA . GLY A 1 330 ? 39.079 21.087 43.289 1.00 62.29 330 GLY A CA 1
ATOM 2642 C C . GLY A 1 330 ? 39.995 21.485 42.151 1.00 61.89 330 GLY A C 1
ATOM 2643 O O . GLY A 1 330 ? 40.307 22.664 41.963 1.00 61.28 330 GLY A O 1
ATOM 2644 N N . LYS A 1 331 ? 40.420 20.502 41.368 1.00 61.50 331 LYS A N 1
ATOM 2645 C CA . LYS A 1 331 ? 41.319 20.794 40.267 1.00 61.35 331 LYS A CA 1
ATOM 2646 C C . LYS A 1 331 ? 40.848 20.314 38.898 1.00 59.84 331 LYS A C 1
ATOM 2647 O O . LYS A 1 331 ? 41.675 20.095 38.016 1.00 59.78 331 LYS A O 1
ATOM 2653 N N . ASP A 1 332 ? 39.544 20.124 38.702 1.00 57.83 332 ASP A N 1
ATOM 2654 C CA . ASP A 1 332 ? 39.106 19.722 37.373 1.00 56.84 332 ASP A CA 1
ATOM 2655 C C . ASP A 1 332 ? 39.025 20.974 36.493 1.00 56.03 332 ASP A C 1
ATOM 2656 O O . ASP A 1 332 ? 38.874 22.090 37.001 1.00 55.13 332 ASP A O 1
ATOM 2661 N N . LEU A 1 333 ? 39.158 20.777 35.182 1.00 54.30 333 LEU A N 1
ATOM 2662 C CA . LEU A 1 333 ? 39.148 21.851 34.191 1.00 53.45 333 LEU A CA 1
ATOM 2663 C C . LEU A 1 333 ? 38.191 22.981 34.538 1.00 52.11 333 LEU A C 1
ATOM 2664 O O . LEU A 1 333 ? 38.541 24.163 34.491 1.00 52.05 333 LEU A O 1
ATOM 2669 N N . SER A 1 334 ? 36.971 22.601 34.869 1.00 50.59 334 SER A N 1
ATOM 2670 C CA . SER A 1 334 ? 35.931 23.547 35.220 1.00 49.77 334 SER A CA 1
ATOM 2671 C C . SER A 1 334 ? 36.356 24.515 36.338 1.00 48.72 334 SER A C 1
ATOM 2672 O O . SER A 1 334 ? 36.222 25.734 36.214 1.00 47.21 334 SER A O 1
ATOM 2675 N N . GLU A 1 335 ? 36.874 23.957 37.429 1.00 47.45 335 GLU A N 1
ATOM 2676 C CA . GLU A 1 335 ? 37.303 24.739 38.591 1.00 45.30 335 GLU A CA 1
ATOM 2677 C C . GLU A 1 335 ? 38.546 25.596 38.354 1.00 44.20 335 GLU A C 1
ATOM 2678 O O . GLU A 1 335 ? 38.590 26.762 38.752 1.00 44.13 335 GLU A O 1
ATOM 2684 N N . LYS A 1 336 ? 39.557 25.023 37.715 1.00 42.96 336 LYS A N 1
ATOM 2685 C CA . LYS A 1 336 ? 40.780 25.756 37.417 1.00 43.16 336 LYS A CA 1
ATOM 2686 C C . LYS A 1 336 ? 40.469 27.006 36.597 1.00 42.85 336 LYS A C 1
ATOM 2687 O O . LYS A 1 336 ? 41.050 28.065 36.826 1.00 42.11 336 LYS A O 1
ATOM 2693 N N . GLN A 1 337 ? 39.565 26.874 35.624 1.00 41.09 337 GLN A N 1
ATOM 2694 C CA . GLN A 1 337 ? 39.197 28.014 34.788 1.00 40.23 337 GLN A CA 1
ATOM 2695 C C . GLN A 1 337 ? 38.510 29.058 35.653 1.00 37.70 337 GLN A C 1
ATOM 2696 O O . GLN A 1 337 ? 38.802 30.245 35.541 1.00 37.75 337 GLN A O 1
ATOM 2702 N N . PHE A 1 338 ? 37.599 28.609 36.507 1.00 34.97 338 PHE A N 1
ATOM 2703 C CA . PHE A 1 338 ? 36.869 29.508 37.406 1.00 36.29 338 PHE A CA 1
ATOM 2704 C C . PHE A 1 338 ? 37.824 30.274 38.338 1.00 36.34 338 PHE A C 1
ATOM 2705 O O . PHE A 1 338 ? 37.581 31.441 38.667 1.00 35.85 338 PHE A O 1
ATOM 2713 N N . VAL A 1 339 ? 38.906 29.626 38.766 1.00 36.12 339 VAL A N 1
ATOM 2714 C CA . VAL A 1 339 ? 39.879 30.296 39.629 1.00 35.26 339 VAL A CA 1
ATOM 2715 C C . VAL A 1 339 ? 40.647 31.349 38.820 1.00 35.87 339 VAL A C 1
ATOM 2716 O O . VAL A 1 339 ? 40.956 32.439 39.323 1.00 36.11 339 VAL A O 1
ATOM 2720 N N . LEU A 1 340 ? 40.963 31.041 37.568 1.00 35.16 340 LEU A N 1
ATOM 2721 C CA . LEU A 1 340 ? 41.661 32.012 36.742 1.00 35.82 340 LEU A CA 1
ATOM 2722 C C . LEU A 1 340 ? 40.773 33.242 36.625 1.00 35.60 340 LEU A C 1
ATOM 2723 O O . LEU A 1 340 ? 41.253 34.367 36.708 1.00 34.30 340 LEU A O 1
ATOM 2728 N N . GLU A 1 341 ? 39.468 33.030 36.444 1.00 35.55 341 GLU A N 1
ATOM 2729 C CA . GLU A 1 341 ? 38.562 34.164 36.320 1.00 35.21 341 GLU A CA 1
ATOM 2730 C C . GLU A 1 341 ? 38.578 34.991 37.606 1.00 35.45 341 GLU A C 1
ATOM 2731 O O . GLU A 1 341 ? 38.668 36.226 37.553 1.00 33.74 341 GLU A O 1
ATOM 2737 N N . VAL A 1 342 ? 38.500 34.320 38.758 1.00 34.93 342 VAL A N 1
ATOM 2738 C CA . VAL A 1 342 ? 38.501 35.031 40.032 1.00 35.70 342 VAL A CA 1
ATOM 2739 C C . VAL A 1 342 ? 39.771 35.850 40.245 1.00 35.76 342 VAL A C 1
ATOM 2740 O O . VAL A 1 342 ? 39.717 36.972 40.757 1.00 34.61 342 VAL A O 1
ATOM 2744 N N . GLU A 1 343 ? 40.905 35.293 39.838 1.00 35.28 343 GLU A N 1
ATOM 2745 C CA . GLU A 1 343 ? 42.183 35.983 39.977 1.00 37.02 343 GLU A CA 1
ATOM 2746 C C . GLU A 1 343 ? 42.229 37.248 39.127 1.00 36.97 343 GLU A C 1
ATOM 2747 O O . GLU A 1 343 ? 42.766 38.276 39.563 1.00 36.61 343 GLU A O 1
ATOM 2753 N N . LYS A 1 344 ? 41.662 37.176 37.922 1.00 34.55 344 LYS A N 1
ATOM 2754 C CA . LYS A 1 344 ? 41.631 38.343 37.047 1.00 34.36 344 LYS A CA 1
ATOM 2755 C C . LYS A 1 344 ? 40.735 39.402 37.665 1.00 32.71 344 LYS A C 1
ATOM 2756 O O . LYS A 1 344 ? 41.081 40.580 37.641 1.00 32.74 344 LYS A O 1
ATOM 2762 N N . ILE A 1 345 ? 39.595 39.020 38.228 1.00 32.05 345 ILE A N 1
ATOM 2763 C CA . ILE A 1 345 ? 38.766 40.077 38.809 1.00 33.66 345 ILE A CA 1
ATOM 2764 C C . ILE A 1 345 ? 39.364 40.647 40.103 1.00 33.79 345 ILE A C 1
ATOM 2765 O O . ILE A 1 345 ? 39.160 41.828 40.422 1.00 35.91 345 ILE A O 1
ATOM 2770 N N . LEU A 1 346 ? 40.114 39.831 40.834 1.00 32.24 346 LEU A N 1
ATOM 2771 C CA . LEU A 1 346 ? 40.760 40.293 42.067 1.00 32.40 346 LEU A CA 1
ATOM 2772 C C . LEU A 1 346 ? 41.973 41.201 41.807 1.00 31.39 346 LEU A C 1
ATOM 2773 O O . LEU A 1 346 ? 42.394 41.939 42.694 1.00 33.28 346 LEU A O 1
ATOM 2778 N N . ASP A 1 347 ? 42.543 41.142 40.605 1.00 32.35 347 ASP A N 1
ATOM 2779 C CA . ASP A 1 347 ? 43.701 41.983 40.261 1.00 33.39 347 ASP A CA 1
ATOM 2780 C C . ASP A 1 347 ? 43.233 43.451 40.085 1.00 33.74 347 ASP A C 1
ATOM 2781 O O . ASP A 1 347 ? 42.581 43.791 39.098 1.00 31.82 347 ASP A O 1
ATOM 2786 N N . PRO A 1 348 ? 43.586 44.332 41.035 1.00 33.59 348 PRO A N 1
ATOM 2787 C CA . PRO A 1 348 ? 43.174 45.742 40.959 1.00 34.39 348 PRO A CA 1
ATOM 2788 C C . PRO A 1 348 ? 43.614 46.524 39.732 1.00 33.78 348 PRO A C 1
ATOM 2789 O O . PRO A 1 348 ? 43.005 47.547 39.397 1.00 33.00 348 PRO A O 1
ATOM 2793 N N . GLU A 1 349 ? 44.645 46.052 39.044 1.00 33.23 349 GLU A N 1
ATOM 2794 C CA . GLU A 1 349 ? 45.128 46.776 37.870 1.00 34.87 349 GLU A CA 1
ATOM 2795 C C . GLU A 1 349 ? 44.610 46.228 36.549 1.00 35.27 349 GLU A C 1
ATOM 2796 O O . GLU A 1 349 ? 44.978 46.724 35.483 1.00 35.41 349 GLU A O 1
ATOM 2802 N N . ARG A 1 350 ? 43.752 45.215 36.624 1.00 35.26 350 ARG A N 1
ATOM 2803 C CA . ARG A 1 350 ? 43.217 44.572 35.427 1.00 36.08 350 ARG A CA 1
ATOM 2804 C C . ARG A 1 350 ? 41.713 44.765 35.276 1.00 35.25 350 ARG A C 1
ATOM 2805 O O . ARG A 1 350 ? 40.960 44.363 36.155 1.00 35.00 350 ARG A O 1
ATOM 2813 N N . LYS A 1 351 ? 41.282 45.370 34.170 1.00 33.46 351 LYS A N 1
ATOM 2814 C CA . LYS A 1 351 ? 39.850 45.557 33.927 1.00 34.79 351 LYS A CA 1
ATOM 2815 C C . LYS A 1 351 ? 39.387 44.302 33.200 1.00 34.65 351 LYS A C 1
ATOM 2816 O O . LYS A 1 351 ? 40.211 43.593 32.573 1.00 33.34 351 LYS A O 1
ATOM 2822 N N . SER A 1 352 ? 38.094 43.999 33.279 1.00 32.63 352 SER A N 1
ATOM 2823 C CA . SER A 1 352 ? 37.580 42.772 32.658 1.00 31.84 352 SER A CA 1
ATOM 2824 C C . SER A 1 352 ? 37.558 42.749 31.129 1.00 33.25 352 SER A C 1
ATOM 2825 O O . SER A 1 352 ? 37.633 41.669 30.513 1.00 32.51 352 SER A O 1
ATOM 2828 N N . GLY A 1 353 ? 37.454 43.926 30.514 1.00 30.38 353 GLY A N 1
ATOM 2829 C CA . GLY A 1 353 ? 37.343 43.977 29.067 1.00 29.74 353 GLY A CA 1
ATOM 2830 C C . GLY A 1 353 ? 35.895 44.268 28.676 1.00 28.77 353 GLY A C 1
ATOM 2831 O O . GLY A 1 353 ? 35.635 44.636 27.541 1.00 29.01 353 GLY A O 1
ATOM 2832 N N . GLU A 1 354 ? 34.936 44.084 29.589 1.00 26.43 354 GLU A N 1
ATOM 2833 C CA . GLU A 1 354 ? 33.548 44.404 29.243 1.00 27.73 354 GLU A CA 1
ATOM 2834 C C . GLU A 1 354 ? 33.509 45.926 29.088 1.00 25.66 354 GLU A C 1
ATOM 2835 O O . GLU A 1 354 ? 34.117 46.635 29.870 1.00 23.99 354 GLU A O 1
ATOM 2841 N N . GLN A 1 355 ? 32.755 46.417 28.113 1.00 25.39 355 GLN A N 1
ATOM 2842 C CA . GLN A 1 355 ? 32.700 47.865 27.848 1.00 26.35 355 GLN A CA 1
ATOM 2843 C C . GLN A 1 355 ? 31.719 48.705 28.666 1.00 25.89 355 GLN A C 1
ATOM 2844 O O . GLN A 1 355 ? 31.781 49.927 28.628 1.00 25.24 355 GLN A O 1
ATOM 2850 N N . HIS A 1 356 ? 30.810 48.052 29.378 1.00 24.65 356 HIS A N 1
ATOM 2851 C CA . HIS A 1 356 ? 29.778 48.755 30.142 1.00 26.36 356 HIS A CA 1
ATOM 2852 C C . HIS A 1 356 ? 30.278 49.759 31.161 1.00 24.59 356 HIS A C 1
ATOM 2853 O O . HIS A 1 356 ? 29.892 50.943 31.118 1.00 24.23 356 HIS A O 1
ATOM 2860 N N . ILE A 1 357 ? 31.133 49.311 32.071 1.00 23.12 357 ILE A N 1
ATOM 2861 C CA . ILE A 1 357 ? 31.605 50.231 33.090 1.00 23.69 357 ILE A CA 1
ATOM 2862 C C . ILE A 1 357 ? 32.448 51.378 32.497 1.00 23.09 357 ILE A C 1
ATOM 2863 O O . ILE A 1 357 ? 32.218 52.545 32.834 1.00 25.63 357 ILE A O 1
ATOM 2868 N N . PRO A 1 358 ? 33.397 51.082 31.592 1.00 23.62 358 PRO A N 1
ATOM 2869 C CA . PRO A 1 358 ? 34.225 52.148 30.993 1.00 23.74 358 PRO A CA 1
ATOM 2870 C C . PRO A 1 358 ? 33.369 53.147 30.224 1.00 25.84 358 PRO A C 1
ATOM 2871 O O . PRO A 1 358 ? 33.703 54.327 30.101 1.00 23.14 358 PRO A O 1
ATOM 2875 N N . PHE A 1 359 ? 32.274 52.643 29.659 1.00 24.47 359 PHE A N 1
ATOM 2876 C CA . PHE A 1 359 ? 31.358 53.471 28.919 1.00 24.83 359 PHE A CA 1
ATOM 2877 C C . PHE A 1 359 ? 30.714 54.446 29.897 1.00 24.86 359 PHE A C 1
ATOM 2878 O O . PHE A 1 359 ? 30.604 55.643 29.612 1.00 26.01 359 PHE A O 1
ATOM 2886 N N . ILE A 1 360 ? 30.310 53.937 31.060 1.00 24.15 360 ILE A N 1
ATOM 2887 C CA . ILE A 1 360 ? 29.681 54.784 32.070 1.00 25.08 360 ILE A CA 1
ATOM 2888 C C . ILE A 1 360 ? 30.693 55.831 32.561 1.00 25.64 360 ILE A C 1
ATOM 2889 O O . ILE A 1 360 ? 30.374 57.030 32.691 1.00 26.53 360 ILE A O 1
ATOM 2894 N N . ASP A 1 361 ? 31.920 55.387 32.782 1.00 24.41 361 ASP A N 1
ATOM 2895 C CA . ASP A 1 361 ? 32.962 56.281 33.242 1.00 25.75 361 ASP A CA 1
ATOM 2896 C C . ASP A 1 361 ? 33.307 57.346 32.201 1.00 26.38 361 ASP A C 1
ATOM 2897 O O . ASP A 1 361 ? 33.655 58.482 32.561 1.00 28.00 361 ASP A O 1
ATOM 2902 N N . ALA A 1 362 ? 33.203 57.001 30.918 1.00 25.50 362 ALA A N 1
ATOM 2903 C CA . ALA A 1 362 ? 33.492 57.968 29.870 1.00 26.07 362 ALA A CA 1
ATOM 2904 C C . ALA A 1 362 ? 32.418 59.033 29.905 1.00 29.26 362 ALA A C 1
ATOM 2905 O O . ALA A 1 362 ? 32.707 60.244 29.923 1.00 29.08 362 ALA A O 1
ATOM 2907 N N . LEU A 1 363 ? 31.168 58.582 29.926 1.00 27.96 363 LEU A N 1
ATOM 2908 C CA . LEU A 1 363 ? 30.060 59.509 29.926 1.00 29.60 363 LEU A CA 1
ATOM 2909 C C . LEU A 1 363 ? 29.993 60.418 31.148 1.00 32.17 363 LEU A C 1
ATOM 2910 O O . LEU A 1 363 ? 29.820 61.636 31.003 1.00 33.52 363 LEU A O 1
ATOM 2915 N N . LEU A 1 364 ? 30.110 59.836 32.343 1.00 32.15 364 LEU A N 1
ATOM 2916 C CA . LEU A 1 364 ? 29.984 60.603 33.588 1.00 34.72 364 LEU A CA 1
ATOM 2917 C C . LEU A 1 364 ? 31.217 61.368 34.057 1.00 35.18 364 LEU A C 1
ATOM 2918 O O . LEU A 1 364 ? 31.096 62.492 34.576 1.00 34.55 364 LEU A O 1
ATOM 2923 N N . ASN A 1 365 ? 32.393 60.778 33.875 1.00 33.38 365 ASN A N 1
ATOM 2924 C CA . ASN A 1 365 ? 33.600 61.433 34.320 1.00 35.18 365 ASN A CA 1
ATOM 2925 C C . ASN A 1 365 ? 34.548 61.911 33.221 1.00 36.64 365 ASN A C 1
ATOM 2926 O O . ASN A 1 365 ? 35.667 62.329 33.504 1.00 37.27 365 ASN A O 1
ATOM 2931 N N . ASP A 1 366 ? 34.090 61.869 31.972 1.00 36.73 366 ASP A N 1
ATOM 2932 C CA . ASP A 1 366 ? 34.897 62.304 30.838 1.00 37.77 366 ASP A CA 1
ATOM 2933 C C . ASP A 1 366 ? 36.232 61.563 30.653 1.00 37.15 366 ASP A C 1
ATOM 2934 O O . ASP A 1 366 ? 37.188 62.115 30.106 1.00 36.27 366 ASP A O 1
ATOM 2939 N N . ASN A 1 367 ? 36.315 60.311 31.106 1.00 36.64 367 ASN A N 1
ATOM 2940 C CA . ASN A 1 367 ? 37.539 59.549 30.882 1.00 35.85 367 ASN A CA 1
ATOM 2941 C C . ASN A 1 367 ? 37.272 58.914 29.504 1.00 36.17 367 ASN A C 1
ATOM 2942 O O . ASN A 1 367 ? 36.792 57.778 29.400 1.00 33.83 367 ASN A O 1
ATOM 2947 N N . LYS A 1 368 ? 37.556 59.681 28.449 1.00 34.07 368 LYS A N 1
ATOM 2948 C CA . LYS A 1 368 ? 37.304 59.241 27.080 1.00 33.22 368 LYS A CA 1
ATOM 2949 C C . LYS A 1 368 ? 38.044 57.998 26.641 1.00 30.98 368 LYS A C 1
ATOM 2950 O O . LYS A 1 368 ? 39.185 57.733 27.046 1.00 30.19 368 LYS A O 1
ATOM 2956 N N . ALA A 1 369 ? 37.398 57.250 25.764 1.00 28.37 369 ALA A N 1
ATOM 2957 C CA . ALA A 1 369 ? 37.987 56.034 25.252 1.00 27.58 369 ALA A CA 1
ATOM 2958 C C . ALA A 1 369 ? 37.284 55.570 23.967 1.00 25.46 369 ALA A C 1
ATOM 2959 O O . ALA A 1 369 ? 36.242 56.079 23.585 1.00 26.71 369 ALA A O 1
ATOM 2961 N N . ARG A 1 370 ? 37.897 54.608 23.305 1.00 26.38 370 ARG A N 1
ATOM 2962 C CA . ARG A 1 370 ? 37.369 54.061 22.071 1.00 25.45 370 ARG A CA 1
ATOM 2963 C C . ARG A 1 370 ? 36.493 52.864 22.423 1.00 25.48 370 ARG A C 1
ATOM 2964 O O . ARG A 1 370 ? 36.882 52.046 23.248 1.00 25.32 370 ARG A O 1
ATOM 2972 N N . PHE A 1 371 ? 35.318 52.762 21.803 1.00 24.39 371 PHE A N 1
ATOM 2973 C CA . PHE A 1 371 ? 34.414 51.647 22.078 1.00 24.21 371 PHE A CA 1
ATOM 2974 C C . PHE A 1 371 ? 33.888 51.106 20.748 1.00 24.80 371 PHE A C 1
ATOM 2975 O O . PHE A 1 371 ? 33.992 51.776 19.728 1.00 25.89 371 PHE A O 1
ATOM 2983 N N . VAL A 1 372 ? 33.346 49.891 20.745 1.00 22.73 372 VAL A N 1
ATOM 2984 C CA . VAL A 1 372 ? 32.711 49.382 19.536 1.00 22.72 372 VAL A CA 1
ATOM 2985 C C . VAL A 1 372 ? 31.274 49.261 20.036 1.00 23.24 372 VAL A C 1
ATOM 2986 O O . VAL A 1 372 ? 30.985 48.452 20.933 1.00 25.14 372 VAL A O 1
ATOM 2990 N N . VAL A 1 373 ? 30.396 50.098 19.486 1.00 23.58 373 VAL A N 1
ATOM 2991 C CA . VAL A 1 373 ? 29.013 50.206 19.937 1.00 23.72 373 VAL A CA 1
ATOM 2992 C C . VAL A 1 373 ? 27.994 49.934 18.864 1.00 22.84 373 VAL A C 1
ATOM 2993 O O . VAL A 1 373 ? 28.281 50.097 17.678 1.00 21.38 373 VAL A O 1
ATOM 2997 N N . ASN A 1 374 ? 26.795 49.551 19.302 1.00 22.09 374 ASN A N 1
ATOM 2998 C CA . ASN A 1 374 ? 25.679 49.308 18.400 1.00 20.30 374 ASN A CA 1
ATOM 2999 C C . ASN A 1 374 ? 24.748 50.517 18.548 1.00 21.81 374 ASN A C 1
ATOM 3000 O O . ASN A 1 374 ? 24.117 50.713 19.607 1.00 20.25 374 ASN A O 1
ATOM 3005 N N . ILE A 1 375 ? 24.703 51.320 17.485 1.00 19.29 375 ILE A N 1
ATOM 3006 C CA . ILE A 1 375 ? 23.904 52.546 17.423 1.00 20.65 375 ILE A CA 1
ATOM 3007 C C . ILE A 1 375 ? 23.233 52.707 16.077 1.00 20.42 375 ILE A C 1
ATOM 3008 O O . ILE A 1 375 ? 23.645 52.106 15.084 1.00 19.30 375 ILE A O 1
ATOM 3013 N N . PRO A 1 376 ? 22.186 53.548 16.023 1.00 21.33 376 PRO A N 1
ATOM 3014 C CA . PRO A 1 376 ? 21.497 53.791 14.759 1.00 21.20 376 PRO A CA 1
ATOM 3015 C C . PRO A 1 376 ? 22.564 54.261 13.743 1.00 22.52 376 PRO A C 1
ATOM 3016 O O . PRO A 1 376 ? 23.417 55.107 14.047 1.00 22.95 376 PRO A O 1
ATOM 3020 N N . ASN A 1 377 ? 22.508 53.719 12.538 1.00 23.18 377 ASN A N 1
ATOM 3021 C CA . ASN A 1 377 ? 23.488 54.033 11.505 1.00 23.30 377 ASN A CA 1
ATOM 3022 C C . ASN A 1 377 ? 23.620 55.510 11.149 1.00 24.53 377 ASN A C 1
ATOM 3023 O O . ASN A 1 377 ? 24.729 56.031 11.099 1.00 23.33 377 ASN A O 1
ATOM 3028 N N . LYS A 1 378 ? 22.499 56.147 10.845 1.00 25.14 378 LYS A N 1
ATOM 3029 C CA . LYS A 1 378 ? 22.502 57.566 10.501 1.00 29.41 378 LYS A CA 1
ATOM 3030 C C . LYS A 1 378 ? 23.637 57.949 9.535 1.00 29.93 378 LYS A C 1
ATOM 3031 O O . LYS A 1 378 ? 24.360 58.919 9.760 1.00 32.89 378 LYS A O 1
ATOM 3037 N N . GLY A 1 379 ? 23.813 57.153 8.490 1.00 28.07 379 GLY A N 1
ATOM 3038 C CA . GLY A 1 379 ? 24.821 57.444 7.492 1.00 28.07 379 GLY A CA 1
ATOM 3039 C C . GLY A 1 379 ? 26.246 56.974 7.739 1.00 27.79 379 GLY A C 1
ATOM 3040 O O . GLY A 1 379 ? 27.098 57.160 6.867 1.00 27.44 379 GLY A O 1
ATOM 3041 N N . ILE A 1 380 ? 26.524 56.369 8.891 1.00 26.69 380 ILE A N 1
ATOM 3042 C CA . ILE A 1 380 ? 27.904 55.936 9.157 1.00 25.40 380 ILE A CA 1
ATOM 3043 C C . ILE A 1 380 ? 28.334 54.922 8.131 1.00 25.47 380 ILE A C 1
ATOM 3044 O O . ILE A 1 380 ? 29.376 55.092 7.501 1.00 25.69 380 ILE A O 1
ATOM 3049 N N . ILE A 1 381 ? 27.553 53.855 7.957 1.00 24.96 381 ILE A N 1
ATOM 3050 C CA . ILE A 1 381 ? 27.892 52.878 6.941 1.00 25.50 381 ILE A CA 1
ATOM 3051 C C . ILE A 1 381 ? 27.093 53.211 5.678 1.00 27.95 381 ILE A C 1
ATOM 3052 O O . ILE A 1 381 ? 25.868 53.319 5.711 1.00 24.93 381 ILE A O 1
ATOM 3057 N N . HIS A 1 382 ? 27.816 53.403 4.578 1.00 30.38 382 HIS A N 1
ATOM 3058 C CA . HIS A 1 382 ? 27.229 53.721 3.264 1.00 33.93 382 HIS A CA 1
ATOM 3059 C C . HIS A 1 382 ? 26.329 52.585 2.776 1.00 33.23 382 HIS A C 1
ATOM 3060 O O . HIS A 1 382 ? 26.675 51.404 2.913 1.00 32.74 382 HIS A O 1
ATOM 3067 N N . GLY A 1 383 ? 25.179 52.945 2.205 1.00 32.97 383 GLY A N 1
ATOM 3068 C CA . GLY A 1 383 ? 24.271 51.941 1.679 1.00 31.66 383 GLY A CA 1
ATOM 3069 C C . GLY A 1 383 ? 23.304 51.271 2.644 1.00 30.37 383 GLY A C 1
ATOM 3070 O O . GLY A 1 383 ? 22.523 50.418 2.234 1.00 32.11 383 GLY A O 1
ATOM 3071 N N . ILE A 1 384 ? 23.345 51.640 3.914 1.00 28.06 384 ILE A N 1
ATOM 3072 C CA . ILE A 1 384 ? 22.432 51.052 4.913 1.00 26.23 384 ILE A CA 1
ATOM 3073 C C . ILE A 1 384 ? 21.496 52.156 5.427 1.00 25.81 384 ILE A C 1
ATOM 3074 O O . ILE A 1 384 ? 21.931 53.288 5.592 1.00 22.81 384 ILE A O 1
ATOM 3079 N N . ASP A 1 385 ? 20.216 51.837 5.654 1.00 25.23 385 ASP A N 1
ATOM 3080 C CA . ASP A 1 385 ? 19.257 52.835 6.143 1.00 27.25 385 ASP A CA 1
ATOM 3081 C C . ASP A 1 385 ? 19.665 53.500 7.482 1.00 26.48 385 ASP A C 1
ATOM 3082 O O . ASP A 1 385 ? 20.335 52.889 8.337 1.00 24.94 385 ASP A O 1
ATOM 3087 N N . ASP A 1 386 ? 19.243 54.748 7.657 1.00 26.48 386 ASP A N 1
ATOM 3088 C CA . ASP A 1 386 ? 19.567 55.529 8.854 1.00 27.60 386 ASP A CA 1
ATOM 3089 C C . ASP A 1 386 ? 19.161 54.901 10.192 1.00 26.13 386 ASP A C 1
ATOM 3090 O O . ASP A 1 386 ? 19.850 55.087 11.201 1.00 24.42 386 ASP A O 1
ATOM 3095 N N . ASP A 1 387 ? 18.029 54.192 10.198 1.00 23.20 387 ASP A N 1
ATOM 3096 C CA . ASP A 1 387 ? 17.510 53.617 11.435 1.00 21.47 387 ASP A CA 1
ATOM 3097 C C . ASP A 1 387 ? 17.827 52.132 11.672 1.00 21.10 387 ASP A C 1
ATOM 3098 O O . ASP A 1 387 ? 17.159 51.488 12.471 1.00 20.64 387 ASP A O 1
ATOM 3103 N N . VAL A 1 388 ? 18.839 51.608 10.969 1.00 22.37 388 VAL A N 1
ATOM 3104 C CA . VAL A 1 388 ? 19.280 50.214 11.135 1.00 20.84 388 VAL A CA 1
ATOM 3105 C C . VAL A 1 388 ? 20.416 50.367 12.145 1.00 21.81 388 VAL A C 1
ATOM 3106 O O . VAL A 1 388 ? 21.302 51.215 11.957 1.00 21.97 388 VAL A O 1
ATOM 3110 N N . VAL A 1 389 ? 20.407 49.586 13.219 1.00 21.41 389 VAL A N 1
ATOM 3111 C CA . VAL A 1 389 ? 21.490 49.698 14.207 1.00 22.17 389 VAL A CA 1
ATOM 3112 C C . VAL A 1 389 ? 22.733 48.948 13.710 1.00 22.13 389 VAL A C 1
ATOM 3113 O O . VAL A 1 389 ? 22.649 47.769 13.359 1.00 22.45 389 VAL A O 1
ATOM 3117 N N . VAL A 1 390 ? 23.878 49.633 13.682 1.00 20.72 390 VAL A N 1
ATOM 3118 C CA . VAL A 1 390 ? 25.105 49.038 13.208 1.00 20.72 390 VAL A CA 1
ATOM 3119 C C . VAL A 1 390 ? 26.104 48.992 14.355 1.00 21.42 390 VAL A C 1
ATOM 3120 O O . VAL A 1 390 ? 25.911 49.621 15.400 1.00 21.64 390 VAL A O 1
ATOM 3124 N N . GLU A 1 391 ? 27.148 48.195 14.172 1.00 20.85 391 GLU A N 1
ATOM 3125 C CA . GLU A 1 391 ? 28.165 48.032 15.197 1.00 20.53 391 GLU A CA 1
ATOM 3126 C C . GLU A 1 391 ? 29.402 48.667 14.600 1.00 20.74 391 GLU A C 1
ATOM 3127 O O . GLU A 1 391 ? 29.956 48.138 13.637 1.00 22.81 391 GLU A O 1
ATOM 3133 N N . VAL A 1 392 ? 29.819 49.807 15.177 1.00 21.19 392 VAL A N 1
ATOM 3134 C CA . VAL A 1 392 ? 30.970 50.564 14.677 1.00 19.95 392 VAL A CA 1
ATOM 3135 C C . VAL A 1 392 ? 31.797 51.146 15.826 1.00 21.01 392 VAL A C 1
ATOM 3136 O O . VAL A 1 392 ? 31.346 51.155 16.967 1.00 20.13 392 VAL A O 1
ATOM 3140 N N . PRO A 1 393 ? 33.025 51.641 15.530 1.00 20.81 393 PRO A N 1
ATOM 3141 C CA . PRO A 1 393 ? 33.845 52.206 16.603 1.00 21.98 393 PRO A CA 1
ATOM 3142 C C . PRO A 1 393 ? 33.419 53.648 16.834 1.00 22.49 393 PRO A C 1
ATOM 3143 O O . PRO A 1 393 ? 32.914 54.299 15.918 1.00 21.57 393 PRO A O 1
ATOM 3147 N N . ALA A 1 394 ? 33.617 54.118 18.061 1.00 22.00 394 ALA A N 1
ATOM 3148 C CA . ALA A 1 394 ? 33.255 55.474 18.421 1.00 24.87 394 ALA A CA 1
ATOM 3149 C C . ALA A 1 394 ? 34.070 55.943 19.611 1.00 25.67 394 ALA A C 1
ATOM 3150 O O . ALA A 1 394 ? 34.438 55.162 20.482 1.00 22.62 394 ALA A O 1
ATOM 3152 N N . LEU A 1 395 ? 34.337 57.243 19.637 1.00 26.58 395 LEU A N 1
ATOM 3153 C CA . LEU A 1 395 ? 35.010 57.817 20.786 1.00 27.63 395 LEU A CA 1
ATOM 3154 C C . LEU A 1 395 ? 33.856 58.164 21.724 1.00 25.29 395 LEU A C 1
ATOM 3155 O O . LEU A 1 395 ? 32.848 58.694 21.292 1.00 24.33 395 LEU A O 1
ATOM 3160 N N . VAL A 1 396 ? 33.979 57.857 22.996 1.00 24.91 396 VAL A N 1
ATOM 3161 C CA . VAL A 1 396 ? 32.899 58.231 23.898 1.00 25.54 396 VAL A CA 1
ATOM 3162 C C . VAL A 1 396 ? 33.446 59.117 25.001 1.00 25.46 396 VAL A C 1
ATOM 3163 O O . VAL A 1 396 ? 34.502 58.829 25.571 1.00 24.53 396 VAL A O 1
ATOM 3167 N N . ASP A 1 397 ? 32.723 60.195 25.284 1.00 24.59 397 ASP A N 1
ATOM 3168 C CA . ASP A 1 397 ? 33.136 61.105 26.343 1.00 28.32 397 ASP A CA 1
ATOM 3169 C C . ASP A 1 397 ? 31.932 61.766 27.029 1.00 29.17 397 ASP A C 1
ATOM 3170 O O . ASP A 1 397 ? 30.788 61.326 26.849 1.00 27.58 397 ASP A O 1
ATOM 3175 N N . LYS A 1 398 ? 32.174 62.825 27.808 1.00 30.42 398 LYS A N 1
ATOM 3176 C CA . LYS A 1 398 ? 31.073 63.466 28.524 1.00 31.79 398 LYS A CA 1
ATOM 3177 C C . LYS A 1 398 ? 30.019 64.018 27.583 1.00 32.58 398 LYS A C 1
ATOM 3178 O O . LYS A 1 398 ? 28.850 64.199 27.962 1.00 31.90 398 LYS A O 1
ATOM 3184 N N . ASN A 1 399 ? 30.413 64.271 26.346 1.00 31.91 399 ASN A N 1
ATOM 3185 C CA . ASN A 1 399 ? 29.459 64.795 25.388 1.00 32.66 399 ASN A CA 1
ATOM 3186 C C . ASN A 1 399 ? 28.758 63.723 24.596 1.00 32.42 399 ASN A C 1
ATOM 3187 O O . ASN A 1 399 ? 28.025 64.027 23.648 1.00 31.82 399 ASN A O 1
ATOM 3192 N N . GLY A 1 400 ? 28.974 62.467 24.989 1.00 31.11 400 GLY A N 1
ATOM 3193 C CA . GLY A 1 400 ? 28.292 61.375 24.308 1.00 30.56 400 GLY A CA 1
ATOM 3194 C C . GLY A 1 400 ? 29.097 60.498 23.369 1.00 29.53 400 GLY A C 1
ATOM 3195 O O . GLY A 1 400 ? 30.317 60.432 23.452 1.00 29.61 400 GLY A O 1
ATOM 3196 N N . ILE A 1 401 ? 28.384 59.835 22.462 1.00 28.64 401 ILE A N 1
ATOM 3197 C CA . ILE A 1 401 ? 28.972 58.927 21.490 1.00 27.90 401 ILE A CA 1
ATOM 3198 C C . ILE A 1 401 ? 29.342 59.641 20.185 1.00 27.50 401 ILE A C 1
ATOM 3199 O O . ILE A 1 401 ? 28.483 60.232 19.543 1.00 27.80 401 ILE A O 1
ATOM 3204 N N . HIS A 1 402 ? 30.612 59.577 19.796 1.00 25.64 402 HIS A N 1
ATOM 3205 C CA . HIS A 1 402 ? 31.072 60.225 18.560 1.00 27.12 402 HIS A CA 1
ATOM 3206 C C . HIS A 1 402 ? 31.606 59.167 17.621 1.00 25.81 402 HIS A C 1
ATOM 3207 O O . HIS A 1 402 ? 32.761 58.758 17.751 1.00 23.61 402 HIS A O 1
ATOM 3214 N N . PRO A 1 403 ? 30.766 58.704 16.670 1.00 26.11 403 PRO A N 1
ATOM 3215 C CA . PRO A 1 403 ? 31.135 57.675 15.700 1.00 27.57 403 PRO A CA 1
ATOM 3216 C C . PRO A 1 403 ? 32.345 58.034 14.864 1.00 29.96 403 PRO A C 1
ATOM 3217 O O . PRO A 1 403 ? 32.484 59.171 14.406 1.00 27.77 403 PRO A O 1
ATOM 3221 N N . GLU A 1 404 ? 33.229 57.067 14.679 1.00 27.60 404 GLU A N 1
ATOM 3222 C CA . GLU A 1 404 ? 34.368 57.295 13.819 1.00 28.36 404 GLU A CA 1
ATOM 3223 C C . GLU A 1 404 ? 33.861 57.245 12.371 1.00 28.57 404 GLU A C 1
ATOM 3224 O O . GLU A 1 404 ? 32.779 56.721 12.089 1.00 27.51 404 GLU A O 1
ATOM 3230 N N . LYS A 1 405 ? 34.633 57.804 11.451 1.00 29.91 405 LYS A N 1
ATOM 3231 C CA . LYS A 1 405 ? 34.290 57.732 10.024 1.00 29.28 405 LYS A CA 1
ATOM 3232 C C . LYS A 1 405 ? 34.827 56.361 9.610 1.00 27.06 405 LYS A C 1
ATOM 3233 O O . LYS A 1 405 ? 35.917 55.972 10.039 1.00 26.41 405 LYS A O 1
ATOM 3239 N N . ILE A 1 406 ? 34.080 55.611 8.803 1.00 27.75 406 ILE A N 1
ATOM 3240 C CA . ILE A 1 406 ? 34.537 54.282 8.390 1.00 26.51 406 ILE A CA 1
ATOM 3241 C C . ILE A 1 406 ? 35.497 54.447 7.189 1.00 27.67 406 ILE A C 1
ATOM 3242 O O . ILE A 1 406 ? 35.090 54.896 6.120 1.00 25.63 406 ILE A O 1
ATOM 3247 N N . GLU A 1 407 ? 36.759 54.089 7.379 1.00 27.44 407 GLU A N 1
ATOM 3248 C CA . GLU A 1 407 ? 37.757 54.220 6.319 1.00 31.35 407 GLU A CA 1
ATOM 3249 C C . GLU A 1 407 ? 38.932 53.255 6.481 1.00 29.29 407 GLU A C 1
ATOM 3250 O O . GLU A 1 407 ? 39.564 53.186 7.544 1.00 28.91 407 GLU A O 1
ATOM 3256 N N . PRO A 1 408 ? 39.219 52.469 5.435 1.00 29.46 408 PRO A N 1
ATOM 3257 C CA . PRO A 1 408 ? 38.496 52.464 4.161 1.00 28.49 408 PRO A CA 1
ATOM 3258 C C . PRO A 1 408 ? 37.042 52.017 4.374 1.00 28.20 408 PRO A C 1
ATOM 3259 O O . PRO A 1 408 ? 36.732 51.330 5.357 1.00 27.03 408 PRO A O 1
ATOM 3263 N N . PRO A 1 409 ? 36.135 52.413 3.468 1.00 27.43 409 PRO A N 1
ATOM 3264 C CA . PRO A 1 409 ? 34.738 51.988 3.638 1.00 25.38 409 PRO A CA 1
ATOM 3265 C C . PRO A 1 409 ? 34.657 50.468 3.491 1.00 24.35 409 PRO A C 1
ATOM 3266 O O . PRO A 1 409 ? 35.574 49.824 2.948 1.00 22.89 409 PRO A O 1
ATOM 3270 N N . LEU A 1 410 ? 33.572 49.874 3.977 1.00 21.83 410 LEU A N 1
ATOM 3271 C CA . LEU A 1 410 ? 33.417 48.437 3.809 1.00 22.78 410 LEU A CA 1
ATOM 3272 C C . LEU A 1 410 ? 33.359 48.159 2.312 1.00 23.81 410 LEU A C 1
ATOM 3273 O O . LEU A 1 410 ? 32.841 48.971 1.565 1.00 24.09 410 LEU A O 1
ATOM 3278 N N . PRO A 1 411 ? 33.927 47.026 1.849 1.00 24.51 411 PRO A N 1
ATOM 3279 C CA . PRO A 1 411 ? 33.894 46.692 0.420 1.00 25.29 411 PRO A CA 1
ATOM 3280 C C . PRO A 1 411 ? 32.436 46.552 -0.022 1.00 24.82 411 PRO A C 1
ATOM 3281 O O . PRO A 1 411 ? 31.573 46.108 0.774 1.00 22.81 411 PRO A O 1
ATOM 3285 N N . ASP A 1 412 ? 32.150 46.933 -1.264 1.00 22.83 412 ASP A N 1
ATOM 3286 C CA . ASP A 1 412 ? 30.781 46.809 -1.761 1.00 24.45 412 ASP A CA 1
ATOM 3287 C C . ASP A 1 412 ? 30.237 45.393 -1.622 1.00 23.55 412 ASP A C 1
ATOM 3288 O O . ASP A 1 412 ? 29.044 45.225 -1.336 1.00 22.25 412 ASP A O 1
ATOM 3293 N N . ARG A 1 413 ? 31.074 44.369 -1.823 1.00 18.73 413 ARG A N 1
ATOM 3294 C CA . ARG A 1 413 ? 30.550 43.009 -1.700 1.00 20.63 413 ARG A CA 1
ATOM 3295 C C . ARG A 1 413 ? 29.992 42.764 -0.322 1.00 19.84 413 ARG A C 1
ATOM 3296 O O . ARG A 1 413 ? 28.998 42.047 -0.189 1.00 21.66 413 ARG A O 1
ATOM 3304 N N . VAL A 1 414 ? 30.653 43.306 0.709 1.00 20.74 414 VAL A N 1
ATOM 3305 C CA . VAL A 1 414 ? 30.155 43.093 2.056 1.00 21.08 414 VAL A CA 1
ATOM 3306 C C . VAL A 1 414 ? 28.777 43.717 2.229 1.00 22.57 414 VAL A C 1
ATOM 3307 O O . VAL A 1 414 ? 27.863 43.064 2.754 1.00 23.57 414 VAL A O 1
ATOM 3311 N N . VAL A 1 415 ? 28.615 44.964 1.778 1.00 21.74 415 VAL A N 1
ATOM 3312 C CA . VAL A 1 415 ? 27.325 45.650 1.909 1.00 21.57 415 VAL A CA 1
ATOM 3313 C C . VAL A 1 415 ? 26.227 44.986 1.067 1.00 22.07 415 VAL A C 1
ATOM 3314 O O . VAL A 1 415 ? 25.112 44.704 1.565 1.00 21.34 415 VAL A O 1
ATOM 3318 N N . LYS A 1 416 ? 26.537 44.720 -0.194 1.00 20.38 416 LYS A N 1
ATOM 3319 C CA . LYS A 1 416 ? 25.553 44.139 -1.122 1.00 21.32 416 LYS A CA 1
ATOM 3320 C C . LYS A 1 416 ? 25.173 42.690 -0.905 1.00 21.87 416 LYS A C 1
ATOM 3321 O O . LYS A 1 416 ? 23.993 42.331 -1.005 1.00 19.37 416 LYS A O 1
ATOM 3327 N N . TYR A 1 417 ? 26.161 41.862 -0.603 1.00 18.63 417 TYR A N 1
ATOM 3328 C CA . TYR A 1 417 ? 25.889 40.424 -0.504 1.00 19.70 417 TYR A CA 1
ATOM 3329 C C . TYR A 1 417 ? 25.845 39.799 0.899 1.00 20.01 417 TYR A C 1
ATOM 3330 O O . TYR A 1 417 ? 25.448 38.642 1.056 1.00 21.56 417 TYR A O 1
ATOM 3339 N N . TYR A 1 418 ? 26.282 40.547 1.907 1.00 19.10 418 TYR A N 1
ATOM 3340 C CA . TYR A 1 418 ? 26.240 40.035 3.259 1.00 19.12 418 TYR A CA 1
ATOM 3341 C C . TYR A 1 418 ? 25.276 40.854 4.128 1.00 17.34 418 TYR A C 1
ATOM 3342 O O . TYR A 1 418 ? 24.244 40.340 4.576 1.00 18.17 418 TYR A O 1
ATOM 3351 N N . LEU A 1 419 ? 25.583 42.134 4.328 1.00 16.65 419 LEU A N 1
ATOM 3352 C CA . LEU A 1 419 ? 24.756 42.992 5.186 1.00 17.71 419 LEU A CA 1
ATOM 3353 C C . LEU A 1 419 ? 23.322 43.196 4.702 1.00 18.35 419 LEU A C 1
ATOM 3354 O O . LEU A 1 419 ? 22.396 43.165 5.495 1.00 18.57 419 LEU A O 1
ATOM 3359 N N . ARG A 1 420 ? 23.128 43.431 3.413 1.00 17.94 420 ARG A N 1
ATOM 3360 C CA . ARG A 1 420 ? 21.757 43.630 2.922 1.00 19.65 420 ARG A CA 1
ATOM 3361 C C . ARG A 1 420 ? 20.815 42.450 3.159 1.00 18.72 420 ARG A C 1
ATOM 3362 O O . ARG A 1 420 ? 19.702 42.648 3.617 1.00 17.71 420 ARG A O 1
ATOM 3370 N N . PRO A 1 421 ? 21.239 41.214 2.861 1.00 17.32 421 PRO A N 1
ATOM 3371 C CA . PRO A 1 421 ? 20.305 40.105 3.124 1.00 18.48 421 PRO A CA 1
ATOM 3372 C C . PRO A 1 421 ? 20.114 39.924 4.636 1.00 18.15 421 PRO A C 1
ATOM 3373 O O . PRO A 1 421 ? 19.008 39.591 5.128 1.00 18.76 421 PRO A O 1
ATOM 3377 N N . ARG A 1 422 ? 21.186 40.148 5.395 1.00 17.61 422 ARG A N 1
ATOM 3378 C CA . ARG A 1 422 ? 21.094 40.002 6.865 1.00 18.84 422 ARG A CA 1
ATOM 3379 C C . ARG A 1 422 ? 20.102 41.058 7.417 1.00 18.49 422 ARG A C 1
ATOM 3380 O O . ARG A 1 422 ? 19.295 40.786 8.341 1.00 17.40 422 ARG A O 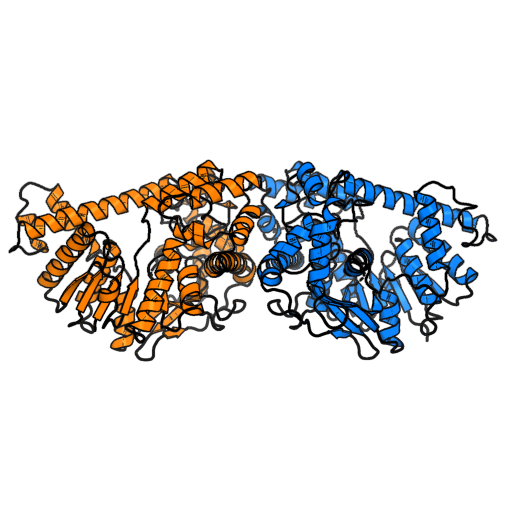1
ATOM 3388 N N . ILE A 1 423 ? 20.165 42.256 6.847 1.00 17.96 423 ILE A N 1
ATOM 3389 C CA . ILE A 1 423 ? 19.260 43.337 7.274 1.00 18.87 423 ILE A CA 1
ATOM 3390 C C . ILE A 1 423 ? 17.829 42.976 6.864 1.00 18.87 423 ILE A C 1
ATOM 3391 O O . ILE A 1 423 ? 16.894 43.222 7.619 1.00 17.64 423 ILE A O 1
ATOM 3396 N N . MET A 1 424 ? 17.659 42.382 5.684 1.00 18.96 424 MET A N 1
ATOM 3397 C CA . MET A 1 424 ? 16.311 42.009 5.277 1.00 19.98 424 MET A CA 1
ATOM 3398 C C . MET A 1 424 ? 15.687 41.068 6.324 1.00 19.98 424 MET A C 1
ATOM 3399 O O . MET A 1 424 ? 14.545 41.241 6.709 1.00 18.94 424 MET A O 1
ATOM 3404 N N . ARG A 1 425 ? 16.431 40.080 6.801 1.00 18.90 425 ARG A N 1
ATOM 3405 C CA . ARG A 1 425 ? 15.842 39.209 7.817 1.00 18.83 425 ARG A CA 1
ATOM 3406 C C . ARG A 1 425 ? 15.631 39.898 9.162 1.00 18.98 425 ARG A C 1
ATOM 3407 O O . ARG A 1 425 ? 14.726 39.533 9.926 1.00 18.98 425 ARG A O 1
ATOM 3415 N N . MET A 1 426 ? 16.461 40.880 9.483 1.00 16.82 426 MET A N 1
ATOM 3416 C CA . MET A 1 426 ? 16.220 41.649 10.701 1.00 18.85 426 MET A CA 1
ATOM 3417 C C . MET A 1 426 ? 14.882 42.396 10.490 1.00 18.55 426 MET A C 1
ATOM 3418 O O . MET A 1 426 ? 14.042 42.479 11.403 1.00 17.34 426 MET A O 1
ATOM 3423 N N . GLU A 1 427 ? 14.682 42.945 9.284 1.00 18.97 427 GLU A N 1
ATOM 3424 C CA . GLU A 1 427 ? 13.441 43.702 8.996 1.00 19.15 427 GLU A CA 1
ATOM 3425 C C . GLU A 1 427 ? 12.224 42.796 9.109 1.00 19.42 427 GLU A C 1
ATOM 3426 O O . GLU A 1 427 ? 11.174 43.206 9.604 1.00 17.06 427 GLU A O 1
ATOM 3432 N N . MET A 1 428 ? 12.354 41.556 8.645 1.00 17.06 428 MET A N 1
ATOM 3433 C CA . MET A 1 428 ? 11.223 40.620 8.776 1.00 18.68 428 MET A CA 1
ATOM 3434 C C . MET A 1 428 ? 10.927 40.310 10.243 1.00 16.59 428 MET A C 1
ATOM 3435 O O . MET A 1 428 ? 9.761 40.261 10.674 1.00 18.90 428 MET A O 1
ATOM 3440 N N . ALA A 1 429 ? 11.987 40.098 11.027 1.00 17.64 429 ALA A N 1
ATOM 3441 C CA . ALA A 1 429 ? 11.809 39.785 12.449 1.00 17.62 429 ALA A CA 1
ATOM 3442 C C . ALA A 1 429 ? 11.095 40.935 13.136 1.00 18.14 429 ALA A C 1
ATOM 3443 O O . ALA A 1 429 ? 10.161 40.724 13.911 1.00 16.21 429 ALA A O 1
ATOM 3445 N N . LEU A 1 430 ? 11.523 42.164 12.841 1.00 18.16 430 LEU A N 1
ATOM 3446 C CA . LEU A 1 430 ? 10.887 43.320 13.487 1.00 19.51 430 LEU A CA 1
ATOM 3447 C C . LEU A 1 430 ? 9.487 43.548 12.981 1.00 18.14 430 LEU A C 1
ATOM 3448 O O . LEU A 1 430 ? 8.608 43.912 13.775 1.00 19.08 430 LEU A O 1
ATOM 3453 N N . GLU A 1 431 ? 9.254 43.362 11.677 1.00 18.32 431 GLU A N 1
ATOM 3454 C CA . GLU A 1 431 ? 7.899 43.565 11.168 1.00 19.04 431 GLU A CA 1
ATOM 3455 C C . GLU A 1 431 ? 6.932 42.524 11.752 1.00 18.85 431 GLU A C 1
ATOM 3456 O O . GLU A 1 431 ? 5.803 42.869 12.106 1.00 17.94 431 GLU A O 1
ATOM 3462 N N . ALA A 1 432 ? 7.354 41.259 11.814 1.00 18.18 432 ALA A N 1
ATOM 3463 C CA . ALA A 1 432 ? 6.504 40.222 12.409 1.00 19.05 432 ALA A CA 1
ATOM 3464 C C . ALA A 1 432 ? 6.197 40.630 13.856 1.00 19.35 432 ALA A C 1
ATOM 3465 O O . ALA A 1 432 ? 5.038 40.639 14.276 1.00 20.78 432 ALA A O 1
ATOM 3467 N N . PHE A 1 433 ? 7.235 41.000 14.610 1.00 20.23 433 PHE A N 1
ATOM 3468 C CA . PHE A 1 433 ? 7.049 41.392 16.001 1.00 20.84 433 PHE A CA 1
ATOM 3469 C C . PHE A 1 433 ? 6.092 42.573 16.177 1.00 20.41 433 PHE A C 1
ATOM 3470 O O . PHE A 1 433 ? 5.180 42.527 17.007 1.00 19.19 433 PHE A O 1
ATOM 3478 N N . LEU A 1 434 ? 6.295 43.634 15.397 1.00 20.26 434 LEU A N 1
ATOM 3479 C CA . LEU A 1 434 ? 5.445 44.811 15.538 1.00 22.41 434 LEU A CA 1
ATOM 3480 C C . LEU A 1 434 ? 4.023 44.675 15.016 1.00 22.17 434 LEU A C 1
ATOM 3481 O O . LEU A 1 434 ? 3.100 45.219 15.613 1.00 23.39 434 LEU A O 1
ATOM 3486 N N . THR A 1 435 ? 3.845 43.974 13.901 1.00 20.64 435 THR A N 1
ATOM 3487 C CA . THR A 1 435 ? 2.515 43.855 13.300 1.00 23.04 435 THR A CA 1
ATOM 3488 C C . THR A 1 435 ? 1.684 42.646 13.737 1.00 24.71 435 THR A C 1
ATOM 3489 O O . THR A 1 435 ? 0.451 42.680 13.685 1.00 26.05 435 THR A O 1
ATOM 3493 N N . GLY A 1 436 ? 2.345 41.579 14.145 1.00 23.48 436 GLY A N 1
ATOM 3494 C CA . GLY A 1 436 ? 1.603 40.395 14.523 1.00 23.85 436 GLY A CA 1
ATOM 3495 C C . GLY A 1 436 ? 1.129 39.697 13.267 1.00 24.31 436 GLY A C 1
ATOM 3496 O O . GLY A 1 436 ? 0.247 38.846 13.332 1.00 24.76 436 GLY A O 1
ATOM 3497 N N . ASP A 1 437 ? 1.717 40.029 12.119 1.00 22.75 437 ASP A N 1
ATOM 3498 C CA . ASP A 1 437 ? 1.305 39.374 10.874 1.00 23.66 437 ASP A CA 1
ATOM 3499 C C . ASP A 1 437 ? 2.109 38.080 10.710 1.00 23.95 437 ASP A C 1
ATOM 3500 O O . ASP A 1 437 ? 3.268 38.117 10.303 1.00 21.21 437 ASP A O 1
ATOM 3505 N N . ILE A 1 438 ? 1.495 36.937 11.023 1.00 22.27 438 ILE A N 1
ATOM 3506 C CA . ILE A 1 438 ? 2.213 35.665 10.908 1.00 21.55 438 ILE A CA 1
ATOM 3507 C C . ILE A 1 438 ? 2.744 35.364 9.507 1.00 20.80 438 ILE A C 1
ATOM 3508 O O . ILE A 1 438 ? 3.713 34.616 9.347 1.00 20.36 438 ILE A O 1
ATOM 3513 N N A ARG A 1 439 ? 2.145 35.927 8.458 0.50 21.34 439 ARG A N 1
ATOM 3514 N N B ARG A 1 439 ? 2.134 35.973 8.500 0.50 21.11 439 ARG A N 1
ATOM 3515 C CA A ARG A 1 439 ? 2.677 35.621 7.128 0.50 21.64 439 ARG A CA 1
ATOM 3516 C CA B ARG A 1 439 ? 2.568 35.743 7.135 0.50 20.80 439 ARG A CA 1
ATOM 3517 C C A ARG A 1 439 ? 4.020 36.167 6.873 0.50 20.55 439 ARG A C 1
ATOM 3518 C C B ARG A 1 439 ? 4.125 36.047 6.951 0.50 20.95 439 ARG A C 1
ATOM 3519 O O A ARG A 1 439 ? 4.617 35.733 5.896 0.50 20.15 439 ARG A O 1
ATOM 3520 O O B ARG A 1 439 ? 4.830 35.500 6.112 0.50 21.29 439 ARG A O 1
ATOM 3535 N N . ILE A 1 440 ? 4.582 37.015 7.735 1.00 21.03 440 ILE A N 1
ATOM 3536 C CA . ILE A 1 440 ? 5.984 37.439 7.601 1.00 20.16 440 ILE A CA 1
ATOM 3537 C C . ILE A 1 440 ? 6.876 36.253 7.962 1.00 20.74 440 ILE A C 1
ATOM 3538 O O . ILE A 1 440 ? 7.866 35.981 7.283 1.00 19.36 440 ILE A O 1
ATOM 3543 N N . ILE A 1 441 ? 6.537 35.566 9.051 1.00 21.70 441 ILE A N 1
ATOM 3544 C CA . ILE A 1 441 ? 7.337 34.410 9.467 1.00 22.31 441 ILE A CA 1
ATOM 3545 C C . ILE A 1 441 ? 7.140 33.268 8.481 1.00 23.32 441 ILE A C 1
ATOM 3546 O O . ILE A 1 441 ? 8.054 32.502 8.217 1.00 22.51 441 ILE A O 1
ATOM 3551 N N . LYS A 1 442 ? 5.933 33.143 7.944 1.00 22.92 442 LYS A N 1
ATOM 3552 C CA . LYS A 1 442 ? 5.723 32.106 6.954 1.00 22.91 442 LYS A CA 1
ATOM 3553 C C . LYS A 1 442 ? 6.551 32.445 5.708 1.00 22.39 442 LYS A C 1
ATOM 3554 O O . LYS A 1 442 ? 7.085 31.555 5.058 1.00 21.20 442 LYS A O 1
ATOM 3560 N N . GLU A 1 443 ? 6.669 33.737 5.376 1.00 20.36 443 GLU A N 1
ATOM 3561 C CA . GLU A 1 443 ? 7.451 34.127 4.205 1.00 21.31 443 GLU A CA 1
ATOM 3562 C C . GLU A 1 443 ? 8.932 33.772 4.370 1.00 20.71 443 GLU A C 1
ATOM 3563 O O . GLU A 1 443 ? 9.594 33.328 3.424 1.00 21.16 443 GLU A O 1
ATOM 3569 N N . LEU A 1 444 ? 9.448 33.966 5.581 1.00 21.75 444 LEU A N 1
ATOM 3570 C CA . LEU A 1 444 ? 10.836 33.652 5.854 1.00 21.48 444 LEU A CA 1
ATOM 3571 C C . LEU A 1 444 ? 11.049 32.152 5.577 1.00 22.25 444 LEU A C 1
ATOM 3572 O O . LEU A 1 444 ? 12.022 31.750 4.923 1.00 22.75 444 LEU A O 1
ATOM 3577 N N . LEU A 1 445 ? 10.108 31.338 6.049 1.00 21.29 445 LEU A N 1
ATOM 3578 C CA . LEU A 1 445 ? 10.221 29.889 5.838 1.00 21.72 445 LEU A CA 1
ATOM 3579 C C . LEU A 1 445 ? 9.915 29.469 4.392 1.00 20.88 445 LEU A C 1
ATOM 3580 O O . LEU A 1 445 ? 10.507 28.500 3.909 1.00 22.26 445 LEU A O 1
ATOM 3585 N N . TYR A 1 446 ? 9.029 30.177 3.681 1.00 21.35 446 TYR A N 1
ATOM 3586 C CA . TYR A 1 446 ? 8.772 29.787 2.285 1.00 23.79 446 TYR A CA 1
ATOM 3587 C C . TYR A 1 446 ? 10.055 29.906 1.438 1.00 25.50 446 TYR A C 1
ATOM 3588 O O . TYR A 1 446 ? 10.244 29.151 0.484 1.00 23.95 446 TYR A O 1
ATOM 3597 N N . ARG A 1 447 ? 10.932 30.843 1.814 1.00 24.83 447 ARG A N 1
ATOM 3598 C CA . ARG A 1 447 ? 12.210 31.120 1.127 1.00 24.36 447 ARG A CA 1
ATOM 3599 C C . ARG A 1 447 ? 13.397 30.377 1.681 1.00 23.81 447 ARG A C 1
ATOM 3600 O O . ARG A 1 447 ? 14.483 30.446 1.127 1.00 26.04 447 ARG A O 1
ATOM 3608 N N . ASP A 1 448 ? 13.187 29.692 2.792 1.00 25.22 448 ASP A N 1
ATOM 3609 C CA . ASP A 1 448 ? 14.252 28.952 3.454 1.00 25.30 448 ASP A CA 1
AT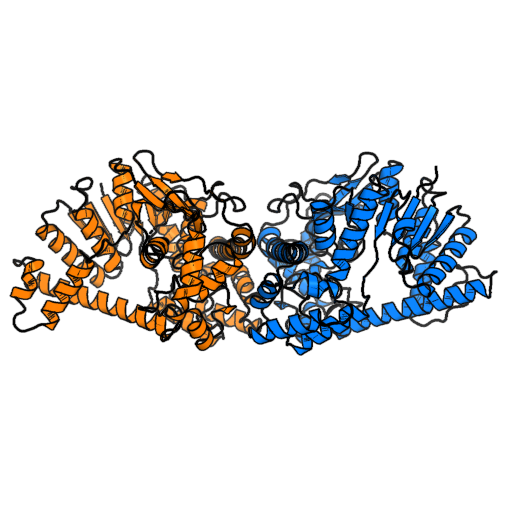OM 3610 C C . ASP A 1 448 ? 14.637 27.755 2.614 1.00 25.09 448 ASP A C 1
ATOM 3611 O O . ASP A 1 448 ? 13.773 27.011 2.158 1.00 25.45 448 ASP A O 1
ATOM 3616 N N . PRO A 1 449 ? 15.944 27.533 2.422 1.00 26.15 449 PRO A N 1
ATOM 3617 C CA . PRO A 1 449 ? 16.338 26.379 1.609 1.00 27.58 449 PRO A CA 1
ATOM 3618 C C . PRO A 1 449 ? 15.905 25.023 2.174 1.00 27.90 449 PRO A C 1
ATOM 3619 O O . PRO A 1 449 ? 15.859 24.025 1.452 1.00 29.77 449 PRO A O 1
ATOM 3623 N N . ARG A 1 450 ? 15.557 24.982 3.452 1.00 26.92 450 ARG A N 1
ATOM 3624 C CA . ARG A 1 450 ? 15.179 23.713 4.072 1.00 26.92 450 ARG A CA 1
ATOM 3625 C C . ARG A 1 450 ? 13.706 23.366 3.914 1.00 28.38 450 ARG A C 1
ATOM 3626 O O . ARG A 1 450 ? 13.304 22.215 4.164 1.00 27.01 450 ARG A O 1
ATOM 3634 N N . THR A 1 451 ? 12.908 24.362 3.515 1.00 26.11 451 THR A N 1
ATOM 3635 C CA . THR A 1 451 ? 11.482 24.191 3.311 1.00 26.85 451 THR A CA 1
ATOM 3636 C C . THR A 1 451 ? 11.161 23.419 2.007 1.00 28.08 451 THR A C 1
ATOM 3637 O O . THR A 1 451 ? 11.657 23.733 0.905 1.00 27.35 451 THR A O 1
ATOM 3641 N N . LYS A 1 452 ? 10.326 22.405 2.158 1.00 28.25 452 LYS A N 1
ATOM 3642 C CA . LYS A 1 452 ? 9.948 21.552 1.043 1.00 30.29 452 LYS A CA 1
ATOM 3643 C C . LYS A 1 452 ? 8.461 21.633 0.721 1.00 28.26 452 LYS A C 1
ATOM 3644 O O . LYS A 1 452 ? 8.020 21.270 -0.383 1.00 27.73 452 LYS A O 1
ATOM 3650 N N . SER A 1 453 ? 7.676 22.125 1.663 1.00 27.04 453 SER A N 1
ATOM 3651 C CA . SER A 1 453 ? 6.246 22.218 1.418 1.00 27.39 453 SER A CA 1
ATOM 3652 C C . SER A 1 453 ? 5.557 23.265 2.305 1.00 27.73 453 SER A C 1
ATOM 3653 O O . SER A 1 453 ? 6.130 23.711 3.295 1.00 28.04 453 SER A O 1
ATOM 3656 N N . ASP A 1 454 ? 4.328 23.634 1.957 1.00 26.92 454 ASP A N 1
ATOM 3657 C CA . ASP A 1 454 ? 3.562 24.568 2.774 1.00 28.80 454 ASP A CA 1
ATOM 3658 C C . ASP A 1 454 ? 3.108 23.949 4.085 1.00 28.78 454 ASP A C 1
ATOM 3659 O O . ASP A 1 454 ? 2.961 24.640 5.093 1.00 26.97 454 ASP A O 1
ATOM 3664 N N . GLU A 1 455 ? 2.858 22.644 4.068 1.00 27.96 455 GLU A N 1
ATOM 3665 C CA . GLU A 1 455 ? 2.394 21.953 5.266 1.00 28.34 455 GLU A CA 1
ATOM 3666 C C . GLU A 1 455 ? 3.462 21.987 6.359 1.00 26.48 455 GLU A C 1
ATOM 3667 O O . GLU A 1 455 ? 3.157 22.198 7.534 1.00 25.83 455 GLU A O 1
ATOM 3673 N N . GLN A 1 456 ? 4.707 21.793 5.945 1.00 25.85 456 GLN A N 1
ATOM 3674 C CA . GLN A 1 456 ? 5.875 21.842 6.825 1.00 26.09 456 GLN A CA 1
ATOM 3675 C C . GLN A 1 456 ? 5.936 23.210 7.572 1.00 26.26 456 GLN A C 1
ATOM 3676 O O . GLN A 1 456 ? 6.161 23.276 8.778 1.00 22.85 456 GLN A O 1
ATOM 3682 N N . VAL A 1 457 ? 5.726 24.293 6.830 1.00 24.76 457 VAL A N 1
ATOM 3683 C CA . VAL A 1 457 ? 5.742 25.628 7.405 1.00 24.27 457 VAL A CA 1
ATOM 3684 C C . VAL A 1 457 ? 4.604 25.793 8.393 1.00 24.44 457 VAL A C 1
ATOM 3685 O O . VAL A 1 457 ? 4.801 26.296 9.512 1.00 24.26 457 VAL A O 1
ATOM 3689 N N . GLU A 1 458 ? 3.398 25.379 8.007 1.00 23.66 458 GLU A N 1
ATOM 3690 C CA . GLU A 1 458 ? 2.280 25.516 8.923 1.00 24.07 458 GLU A CA 1
ATOM 3691 C C . GLU A 1 458 ? 2.492 24.746 10.216 1.00 24.94 458 GLU A C 1
ATOM 3692 O O . GLU A 1 458 ? 2.168 25.249 11.300 1.00 24.80 458 GLU A O 1
ATOM 3698 N N . LYS A 1 459 ? 3.019 23.520 10.109 1.00 25.33 459 LYS A N 1
ATOM 3699 C CA . LYS A 1 459 ? 3.198 22.694 11.295 1.00 26.30 459 LYS A CA 1
ATOM 3700 C C . LYS A 1 459 ? 4.273 23.189 12.251 1.00 24.02 459 LYS A C 1
ATOM 3701 O O . LYS A 1 459 ? 4.050 23.207 13.466 1.00 23.39 459 LYS A O 1
ATOM 3707 N N . VAL A 1 460 ? 5.435 23.590 11.728 1.00 24.12 460 VAL A N 1
ATOM 3708 C CA . VAL A 1 460 ? 6.471 24.042 12.640 1.00 23.44 460 VAL A CA 1
ATOM 3709 C C . VAL A 1 460 ? 5.994 25.298 13.380 1.00 25.37 460 VAL A C 1
ATOM 3710 O O . VAL A 1 460 ? 6.199 25.429 14.594 1.00 23.25 460 VAL A O 1
ATOM 3714 N N . ILE A 1 461 ? 5.317 26.208 12.672 1.00 24.51 461 ILE A N 1
ATOM 3715 C CA . ILE A 1 461 ? 4.828 27.421 13.311 1.00 24.71 461 ILE A CA 1
ATOM 3716 C C . ILE A 1 461 ? 3.758 27.122 14.340 1.00 24.15 461 ILE A C 1
ATOM 3717 O O . ILE A 1 461 ? 3.782 27.656 15.445 1.00 24.13 461 ILE A O 1
ATOM 3722 N N . GLU A 1 462 ? 2.810 26.274 13.968 1.00 24.68 462 GLU A N 1
ATOM 3723 C CA . GLU A 1 462 ? 1.736 25.907 14.897 1.00 25.24 462 GLU A CA 1
ATOM 3724 C C . GLU A 1 462 ? 2.301 25.303 16.195 1.00 23.82 462 GLU A C 1
ATOM 3725 O O . GLU A 1 462 ? 1.838 25.648 17.268 1.00 24.65 462 GLU A O 1
ATOM 3731 N N . GLU A 1 463 ? 3.272 24.399 16.094 1.00 24.83 463 GLU A N 1
ATOM 3732 C CA . GLU A 1 463 ? 3.812 23.763 17.303 1.00 27.17 463 GLU A CA 1
ATOM 3733 C C . GLU A 1 463 ? 4.559 24.753 18.205 1.00 25.65 463 GLU A C 1
ATOM 3734 O O . GLU A 1 463 ? 4.493 24.666 19.421 1.00 24.05 463 GLU A O 1
ATOM 3740 N N . ILE A 1 464 ? 5.276 25.693 17.600 1.00 25.02 464 ILE A N 1
ATOM 3741 C CA . ILE A 1 464 ? 5.994 26.695 18.384 1.00 24.95 464 ILE A CA 1
ATOM 3742 C C . ILE A 1 464 ? 5.002 27.607 19.085 1.00 24.45 464 ILE A C 1
ATOM 3743 O O . ILE A 1 464 ? 5.155 27.915 20.269 1.00 24.42 464 ILE A O 1
ATOM 3748 N N . LEU A 1 465 ? 3.973 28.043 18.364 1.00 26.11 465 LEU A N 1
ATOM 3749 C CA . LEU A 1 465 ? 2.966 28.911 18.955 1.00 25.16 465 LEU A CA 1
ATOM 3750 C C . LEU A 1 465 ? 2.082 28.197 19.999 1.00 27.27 465 LEU A C 1
ATOM 3751 O O . LEU A 1 465 ? 1.372 28.849 20.756 1.00 24.98 465 LEU A O 1
ATOM 3756 N N . ALA A 1 466 ? 2.122 26.865 20.024 1.00 29.01 466 ALA A N 1
ATOM 3757 C CA . ALA A 1 466 ? 1.307 26.099 20.979 1.00 29.59 466 ALA A CA 1
ATOM 3758 C C . ALA A 1 466 ? 2.027 25.838 22.308 1.00 32.15 466 ALA A C 1
ATOM 3759 O O . ALA A 1 466 ? 1.405 25.355 23.263 1.00 32.15 466 ALA A O 1
ATOM 3761 N N . LEU A 1 467 ? 3.328 26.144 22.379 1.00 31.88 467 LEU A N 1
ATOM 3762 C CA . LEU A 1 467 ? 4.053 25.958 23.624 1.00 32.87 467 LEU A CA 1
ATOM 3763 C C . LEU A 1 467 ? 3.376 26.804 24.697 1.00 34.07 467 LEU A C 1
ATOM 3764 O O . LEU A 1 467 ? 2.894 27.904 24.430 1.00 33.46 467 LEU A O 1
ATOM 3769 N N . PRO A 1 468 ? 3.302 26.282 25.931 1.00 35.79 468 PRO A N 1
ATOM 3770 C CA . PRO A 1 468 ? 2.676 26.955 27.076 1.00 35.71 468 PRO A CA 1
ATOM 3771 C C . PRO A 1 468 ? 3.206 28.357 27.367 1.00 33.52 468 PRO A C 1
ATOM 3772 O O . PRO A 1 468 ? 2.447 29.248 27.731 1.00 34.44 468 PRO A O 1
ATOM 3776 N N . GLU A 1 469 ? 4.510 28.547 27.236 1.00 32.66 469 GLU A N 1
ATOM 3777 C CA . GLU A 1 469 ? 5.074 29.871 27.479 1.00 33.02 469 GLU A CA 1
ATOM 3778 C C . GLU A 1 469 ? 4.800 30.850 26.339 1.00 31.00 469 GLU A C 1
ATOM 3779 O O . GLU A 1 469 ? 5.190 32.014 26.438 1.00 30.53 469 GLU A O 1
ATOM 3785 N N . ASN A 1 470 ? 4.164 30.383 25.257 1.00 29.13 470 ASN A N 1
ATOM 3786 C CA . ASN A 1 470 ? 3.859 31.257 24.117 1.00 29.14 470 ASN A CA 1
ATOM 3787 C C . ASN A 1 470 ? 2.412 31.635 23.928 1.00 29.25 470 ASN A C 1
ATOM 3788 O O . ASN A 1 470 ? 2.012 31.945 22.818 1.00 26.54 470 ASN A O 1
ATOM 3793 N N . GLU A 1 471 ? 1.616 31.615 24.995 1.00 29.63 471 GLU A N 1
ATOM 3794 C CA . GLU A 1 471 ? 0.223 31.974 24.841 1.00 31.66 471 GLU A CA 1
ATOM 3795 C C . GLU A 1 471 ? 0.030 33.411 24.342 1.00 30.90 471 GLU A C 1
ATOM 3796 O O . GLU A 1 471 ? -0.767 33.645 23.424 1.00 30.49 471 GLU A O 1
ATOM 3802 N N . GLU A 1 472 ? 0.735 34.393 24.903 1.00 30.69 472 GLU A N 1
ATOM 3803 C CA . GLU A 1 472 ? 0.491 35.721 24.373 1.00 29.77 472 GLU A CA 1
ATOM 3804 C C . GLU A 1 472 ? 1.077 35.873 22.970 1.00 28.32 472 GLU A C 1
ATOM 3805 O O . GLU A 1 472 ? 0.521 36.592 22.157 1.00 26.42 472 GLU A O 1
ATOM 3811 N N . MET A 1 473 ? 2.152 35.144 22.673 1.00 27.40 473 MET A N 1
ATOM 3812 C CA . MET A 1 473 ? 2.742 35.195 21.337 1.00 26.49 473 MET A CA 1
ATOM 3813 C C . MET A 1 473 ? 1.673 34.683 20.355 1.00 26.84 473 MET A C 1
ATOM 3814 O O . MET A 1 473 ? 1.411 35.305 19.336 1.00 23.13 473 MET A O 1
ATOM 3819 N N . ARG A 1 474 ? 1.046 33.549 20.672 1.00 27.11 474 ARG A N 1
ATOM 3820 C CA . ARG A 1 474 ? 0.011 33.003 19.778 1.00 27.60 474 ARG A CA 1
ATOM 3821 C C . ARG A 1 474 ? -1.106 34.025 19.577 1.00 27.54 474 ARG A C 1
ATOM 3822 O O . ARG A 1 474 ? -1.547 34.270 18.457 1.00 27.80 474 ARG A O 1
ATOM 3830 N N . LYS A 1 475 ? -1.554 34.655 20.650 1.00 27.60 475 LYS A N 1
ATOM 3831 C CA . LYS A 1 475 ? -2.627 35.624 20.474 1.00 31.44 475 LYS A CA 1
ATOM 3832 C C . LYS A 1 475 ? -2.157 36.817 19.646 1.00 29.82 475 LYS A C 1
ATOM 3833 O O . LYS A 1 475 ? -2.911 37.359 18.841 1.00 29.01 475 LYS A O 1
ATOM 3839 N N . HIS A 1 476 ? -0.902 37.207 19.818 1.00 27.55 476 HIS A N 1
ATOM 3840 C CA . HIS A 1 476 ? -0.364 38.355 19.058 1.00 26.79 476 HIS A CA 1
ATOM 3841 C C . HIS A 1 476 ? -0.408 38.065 17.560 1.00 25.88 476 HIS A C 1
ATOM 3842 O O . HIS A 1 476 ? -0.702 38.950 16.753 1.00 22.46 476 HIS A O 1
ATOM 3849 N N . TYR A 1 477 ? -0.144 36.808 17.201 1.00 24.55 477 TYR A N 1
ATOM 3850 C CA . TYR A 1 477 ? -0.100 36.414 15.805 1.00 27.24 477 TYR A CA 1
ATOM 3851 C C . TYR A 1 477 ? -1.397 35.929 15.153 1.00 28.75 477 TYR A C 1
ATOM 3852 O O . TYR A 1 477 ? -1.418 35.655 13.960 1.00 30.39 477 TYR A O 1
ATOM 3861 N N . LEU A 1 478 ? -2.454 35.808 15.941 1.00 34.44 478 LEU A N 1
ATOM 3862 C CA . LEU A 1 478 ? -3.768 35.389 15.439 1.00 35.96 478 LEU A CA 1
ATOM 3863 C C . LEU A 1 478 ? -4.257 36.351 14.353 1.00 38.26 478 LEU A C 1
ATOM 3864 O O . LEU A 1 478 ? -4.245 37.578 14.528 1.00 36.21 478 LEU A O 1
ATOM 3869 N N . LYS A 1 479 ? -4.693 35.798 13.227 1.00 42.27 479 LYS A N 1
ATOM 3870 C CA . LYS A 1 479 ? -5.194 36.635 12.137 1.00 44.78 479 LYS A CA 1
ATOM 3871 C C . LYS A 1 479 ? -6.444 37.388 12.591 1.00 45.70 479 LYS A C 1
ATOM 3872 O O . LYS A 1 479 ? -7.322 36.760 13.236 1.00 47.64 479 LYS A O 1
ATOM 3878 N N . ARG A 1 480 ? -6.530 38.599 12.296 1.00 45.77 480 ARG A N 1
ATOM 3879 N N . VAL B 1 4 ? 14.875 60.027 -41.254 1.00 40.34 4 VAL B N 1
ATOM 3880 C CA . VAL B 1 4 ? 15.078 59.222 -40.001 1.00 38.52 4 VAL B CA 1
ATOM 3881 C C . VAL B 1 4 ? 15.446 57.778 -40.342 1.00 37.42 4 VAL B C 1
ATOM 3882 O O . VAL B 1 4 ? 14.737 57.136 -41.111 1.00 37.38 4 VAL B O 1
ATOM 3886 N N . LYS B 1 5 ? 16.558 57.277 -39.803 1.00 35.55 5 LYS B N 1
ATOM 3887 C CA . LYS B 1 5 ? 16.941 55.891 -40.055 1.00 34.62 5 LYS B CA 1
ATOM 3888 C C . LYS B 1 5 ? 16.780 55.090 -38.770 1.00 33.09 5 LYS B C 1
ATOM 3889 O O . LYS B 1 5 ? 17.275 55.489 -37.712 1.00 32.80 5 LYS B O 1
ATOM 3895 N N . ILE B 1 6 ? 16.120 53.947 -38.883 1.00 30.29 6 ILE B N 1
ATOM 3896 C CA . ILE B 1 6 ? 15.887 53.075 -37.748 1.00 29.89 6 ILE B CA 1
ATOM 3897 C C . ILE B 1 6 ? 16.529 51.749 -38.070 1.00 28.99 6 ILE B C 1
ATOM 3898 O O . ILE B 1 6 ? 16.238 51.154 -39.117 1.00 28.17 6 ILE B O 1
ATOM 3903 N N . GLY B 1 7 ? 17.418 51.295 -37.188 1.00 26.99 7 GLY B N 1
ATOM 3904 C CA . GLY B 1 7 ? 18.081 50.022 -37.404 1.00 28.47 7 GLY B CA 1
ATOM 3905 C C . GLY B 1 7 ? 17.539 49.006 -36.424 1.00 28.47 7 GLY B C 1
ATOM 3906 O O . GLY B 1 7 ? 17.320 49.320 -35.254 1.00 28.36 7 GLY B O 1
ATOM 3907 N N . ILE B 1 8 ? 17.315 47.791 -36.891 1.00 27.97 8 ILE B N 1
ATOM 3908 C CA . ILE B 1 8 ? 16.788 46.758 -36.047 1.00 27.22 8 ILE B CA 1
ATOM 3909 C C . ILE B 1 8 ? 17.713 45.547 -36.038 1.00 29.58 8 ILE B C 1
ATOM 3910 O O . ILE B 1 8 ? 17.887 44.859 -37.065 1.00 28.57 8 ILE B O 1
ATOM 3915 N N . ILE B 1 9 ? 18.283 45.280 -34.865 1.00 27.03 9 ILE B N 1
ATOM 3916 C CA . ILE B 1 9 ? 19.194 44.173 -34.673 1.00 25.13 9 ILE B CA 1
ATOM 3917 C C . ILE B 1 9 ? 18.407 42.937 -34.253 1.00 26.69 9 ILE B C 1
ATOM 3918 O O . ILE B 1 9 ? 17.657 42.962 -33.272 1.00 25.27 9 ILE B O 1
ATOM 3923 N N . GLY B 1 10 ? 18.569 41.853 -35.010 1.00 27.16 10 GLY B N 1
ATOM 3924 C CA . GLY B 1 10 ? 17.824 40.625 -34.727 1.00 27.48 10 GLY B CA 1
ATOM 3925 C C . GLY B 1 10 ? 16.473 40.639 -35.458 1.00 27.26 10 GLY B C 1
ATOM 3926 O O . GLY B 1 10 ? 15.502 39.964 -35.044 1.00 27.91 10 GLY B O 1
ATOM 3927 N N . ALA B 1 11 ? 16.412 41.397 -36.551 1.00 27.43 11 ALA B N 1
ATOM 3928 C CA . ALA B 1 11 ? 15.180 41.535 -37.353 1.00 28.24 11 ALA B CA 1
ATOM 3929 C C . ALA B 1 11 ? 14.487 40.220 -37.704 1.00 30.41 11 ALA B C 1
ATOM 3930 O O . ALA B 1 11 ? 13.299 40.200 -38.064 1.00 30.75 11 ALA B O 1
ATOM 3932 N N . GLY B 1 12 ? 15.216 39.118 -37.593 1.00 30.89 12 GLY B N 1
ATOM 3933 C CA . GLY B 1 12 ? 14.631 37.825 -37.883 1.00 32.78 12 GLY B CA 1
ATOM 3934 C C . GLY B 1 12 ? 13.550 37.468 -36.865 1.00 34.89 12 GLY B C 1
ATOM 3935 O O . GLY B 1 12 ? 12.864 36.468 -37.016 1.00 36.27 12 GLY B O 1
ATOM 3936 N N . SER B 1 13 ? 13.415 38.271 -35.814 1.00 35.58 13 SER B N 1
ATOM 3937 C CA . SER B 1 13 ? 12.394 38.040 -34.783 1.00 36.64 13 SER B CA 1
ATOM 3938 C C . SER B 1 13 ? 11.122 38.547 -35.463 1.00 36.69 13 SER B C 1
ATOM 3939 O O . SER B 1 13 ? 10.790 39.726 -35.374 1.00 37.75 13 SER B O 1
ATOM 3942 N N . ALA B 1 14 ? 10.443 37.629 -36.151 1.00 35.77 14 ALA B N 1
ATOM 3943 C CA . ALA B 1 14 ? 9.244 37.881 -36.963 1.00 35.22 14 ALA B CA 1
ATOM 3944 C C . ALA B 1 14 ? 8.117 38.746 -36.421 1.00 34.43 14 ALA B C 1
ATOM 3945 O O . ALA B 1 14 ? 7.760 39.775 -37.015 1.00 33.41 14 ALA B O 1
ATOM 3947 N N . VAL B 1 15 ? 7.533 38.319 -35.313 1.00 33.71 15 VAL B N 1
ATOM 3948 C CA . VAL B 1 15 ? 6.413 39.068 -34.767 1.00 33.11 15 VAL B CA 1
ATOM 3949 C C . VAL B 1 15 ? 6.823 40.489 -34.423 1.00 33.03 15 VAL B C 1
ATOM 3950 O O . VAL B 1 15 ? 6.146 41.462 -34.796 1.00 33.31 15 VAL B O 1
ATOM 3954 N N . PHE B 1 16 ? 7.962 40.625 -33.752 1.00 32.55 16 PHE B N 1
ATOM 3955 C CA . PHE B 1 16 ? 8.445 41.937 -33.371 1.00 31.56 16 PHE B CA 1
ATOM 3956 C C . PHE B 1 16 ? 8.669 42.816 -34.589 1.00 31.60 16 PHE B C 1
ATOM 3957 O O . PHE B 1 16 ? 8.251 43.977 -34.620 1.00 31.15 16 PHE B O 1
ATOM 3965 N N . SER B 1 17 ? 9.357 42.272 -35.590 1.00 31.07 17 SER B N 1
ATOM 3966 C CA . SER B 1 17 ? 9.665 43.051 -36.788 1.00 32.39 17 SER B CA 1
ATOM 3967 C C . SER B 1 17 ? 8.445 43.442 -37.611 1.00 30.84 17 SER B C 1
ATOM 3968 O O . SER B 1 17 ? 8.309 44.607 -38.007 1.00 30.50 17 SER B O 1
ATOM 3971 N N . LEU B 1 18 ? 7.565 42.482 -37.849 1.00 29.92 18 LEU B N 1
ATOM 3972 C CA . LEU B 1 18 ? 6.361 42.751 -38.626 1.00 31.04 18 LEU B CA 1
ATOM 3973 C C . LEU B 1 18 ? 5.454 43.742 -37.887 1.00 32.74 18 LEU B C 1
ATOM 3974 O O . LEU B 1 18 ? 4.790 44.553 -38.532 1.00 33.19 18 LEU B O 1
ATOM 3979 N N . ARG B 1 19 ? 5.445 43.719 -36.550 1.00 32.29 19 ARG B N 1
ATOM 3980 C CA . ARG B 1 19 ? 4.619 44.683 -35.824 1.00 33.01 19 ARG B CA 1
ATOM 3981 C C . ARG B 1 19 ? 5.203 46.093 -35.959 1.00 33.29 19 ARG B C 1
ATOM 3982 O O . ARG B 1 19 ? 4.449 47.074 -36.048 1.00 31.94 19 ARG B O 1
ATOM 3990 N N . LEU B 1 20 ? 6.530 46.225 -35.952 1.00 31.63 20 LEU B N 1
ATOM 3991 C CA . LEU B 1 20 ? 7.096 47.564 -36.093 1.00 34.33 20 LEU B CA 1
ATOM 3992 C C . LEU B 1 20 ? 6.811 48.051 -37.516 1.00 34.26 20 LEU B C 1
ATOM 3993 O O . LEU B 1 20 ? 6.509 49.221 -37.740 1.00 34.01 20 LEU B O 1
ATOM 3998 N N . VAL B 1 21 ? 6.916 47.144 -38.478 1.00 34.74 21 VAL B N 1
ATOM 3999 C CA . VAL B 1 21 ? 6.642 47.471 -39.881 1.00 35.75 21 VAL B CA 1
ATOM 4000 C C . VAL B 1 21 ? 5.211 48.015 -39.954 1.00 34.98 21 VAL B C 1
ATOM 4001 O O . VAL B 1 21 ? 4.962 49.129 -40.431 1.00 35.59 21 VAL B O 1
ATOM 4005 N N . SER B 1 22 ? 4.277 47.234 -39.443 1.00 33.59 22 SER B N 1
ATOM 4006 C CA . SER B 1 22 ? 2.881 47.632 -39.461 1.00 34.67 22 SER B CA 1
ATOM 4007 C C . SER B 1 22 ? 2.648 49.008 -38.835 1.00 34.26 22 SER B C 1
ATOM 4008 O O . SER B 1 22 ? 2.012 49.875 -39.449 1.00 34.08 22 SER B O 1
ATOM 4011 N N . ASP B 1 23 ? 3.162 49.226 -37.624 1.00 33.35 23 ASP B N 1
ATOM 4012 C CA . ASP B 1 23 ? 2.958 50.527 -36.972 1.00 34.10 23 ASP B CA 1
ATOM 4013 C C . ASP B 1 23 ? 3.638 51.677 -37.690 1.00 33.03 23 ASP B C 1
ATOM 4014 O O . ASP B 1 23 ? 3.081 52.775 -37.761 1.00 31.66 23 ASP B O 1
ATOM 4019 N N . LEU B 1 24 ? 4.834 51.434 -38.212 1.00 32.53 24 LEU B N 1
ATOM 4020 C CA . LEU B 1 24 ? 5.544 52.467 -38.954 1.00 34.21 24 LEU B CA 1
ATOM 4021 C C . LEU B 1 24 ? 4.674 52.911 -40.143 1.00 35.15 24 LEU B C 1
ATOM 4022 O O . LEU B 1 24 ? 4.561 54.105 -40.420 1.00 33.87 24 LEU B O 1
ATOM 4027 N N . CYS B 1 25 ? 4.044 51.950 -40.822 1.00 35.11 25 CYS B N 1
ATOM 4028 C CA . CYS B 1 25 ? 3.183 52.259 -41.976 1.00 35.45 25 CYS B CA 1
ATOM 4029 C C . CYS B 1 25 ? 1.993 53.139 -41.605 1.00 35.94 25 CYS B C 1
ATOM 4030 O O . CYS B 1 25 ? 1.511 53.896 -42.437 1.00 36.13 25 CYS B O 1
ATOM 4033 N N . LYS B 1 26 ? 1.538 53.033 -40.358 1.00 35.89 26 LYS B N 1
ATOM 4034 C CA . LYS B 1 26 ? 0.395 53.792 -39.846 1.00 36.82 26 LYS B CA 1
ATOM 4035 C C . LYS B 1 26 ? 0.782 55.063 -39.075 1.00 37.15 26 LYS B C 1
ATOM 4036 O O . LYS B 1 26 ? -0.061 55.673 -38.410 1.00 36.92 26 LYS B O 1
ATOM 4042 N N . THR B 1 27 ? 2.048 55.466 -39.150 1.00 36.48 27 THR B N 1
ATOM 4043 C CA . THR B 1 27 ? 2.494 56.645 -38.426 1.00 36.37 27 THR B CA 1
ATOM 4044 C C . THR B 1 27 ? 2.949 57.704 -39.426 1.00 37.30 27 THR B C 1
ATOM 4045 O O . THR B 1 27 ? 4.142 57.807 -39.752 1.00 36.19 27 THR B O 1
ATOM 4049 N N . PRO B 1 28 ? 1.997 58.524 -39.910 1.00 36.94 28 PRO B N 1
ATOM 4050 C CA . PRO B 1 28 ? 2.287 59.580 -40.884 1.00 37.73 28 PRO B CA 1
ATOM 4051 C C . PRO B 1 28 ? 3.530 60.388 -40.561 1.00 36.90 28 PRO B C 1
ATOM 4052 O O . PRO B 1 28 ? 4.269 60.770 -41.460 1.00 37.91 28 PRO B O 1
ATOM 4056 N N . GLY B 1 29 ? 3.770 60.615 -39.272 1.00 36.95 29 GLY B N 1
ATOM 4057 C CA . GLY B 1 29 ? 4.921 61.391 -38.845 1.00 36.29 29 GLY B CA 1
ATOM 4058 C C . GLY B 1 29 ? 6.280 60.782 -39.144 1.00 37.59 29 GLY B C 1
ATOM 4059 O O . GLY B 1 29 ? 7.287 61.481 -39.118 1.00 37.27 29 GLY B O 1
ATOM 4060 N N . LEU B 1 30 ? 6.324 59.482 -39.417 1.00 37.16 30 LEU B N 1
ATOM 4061 C CA . LEU B 1 30 ? 7.585 58.845 -39.715 1.00 37.88 30 LEU B CA 1
ATOM 4062 C C . LEU B 1 30 ? 7.710 58.452 -41.176 1.00 38.30 30 LEU B C 1
ATOM 4063 O O . LEU B 1 30 ? 8.659 57.758 -41.573 1.00 38.65 30 LEU B O 1
ATOM 4068 N N . SER B 1 31 ? 6.751 58.906 -41.983 1.00 38.48 31 SER B N 1
ATOM 4069 C CA . SER B 1 31 ? 6.774 58.621 -43.412 1.00 39.10 31 SER B CA 1
ATOM 4070 C C . SER B 1 31 ? 8.121 59.101 -43.948 1.00 37.98 31 SER B C 1
ATOM 4071 O O . SER B 1 31 ? 8.652 60.132 -43.501 1.00 39.27 31 SER B O 1
ATOM 4074 N N . GLY B 1 32 ? 8.692 58.348 -44.878 1.00 36.90 32 GLY B N 1
ATOM 4075 C CA . GLY B 1 32 ? 9.970 58.745 -45.450 1.00 37.49 32 GLY B CA 1
ATOM 4076 C C . GLY B 1 32 ? 11.171 58.110 -44.772 1.00 37.92 32 GLY B C 1
ATOM 4077 O O . GLY B 1 32 ? 12.292 58.217 -45.270 1.00 37.45 32 GLY B O 1
ATOM 40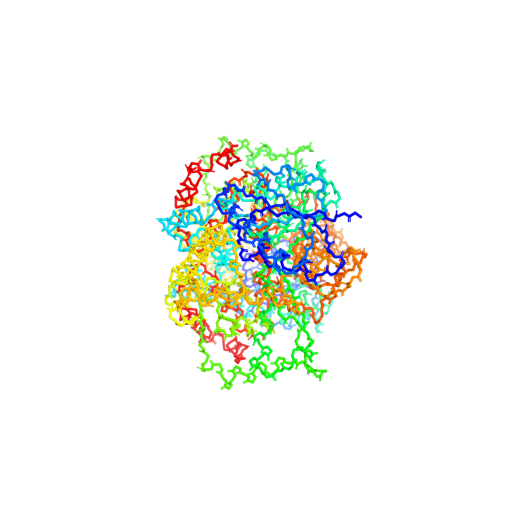78 N N . SER B 1 33 ? 10.933 57.432 -43.649 1.00 36.47 33 SER B N 1
ATOM 4079 C CA . SER B 1 33 ? 12.008 56.790 -42.895 1.00 37.19 33 SER B CA 1
ATOM 4080 C C . SER B 1 33 ? 12.627 55.579 -43.585 1.00 37.12 33 SER B C 1
ATOM 4081 O O . SER B 1 33 ? 11.996 54.916 -44.400 1.00 36.79 33 SER B O 1
ATOM 4084 N N . THR B 1 34 ? 13.879 55.305 -43.235 1.00 38.01 34 THR B N 1
ATOM 4085 C CA . THR B 1 34 ? 14.619 54.166 -43.764 1.00 37.27 34 THR B CA 1
ATOM 4086 C C . THR B 1 34 ? 14.774 53.163 -42.625 1.00 35.69 34 THR B C 1
ATOM 4087 O O . THR B 1 34 ? 15.144 53.523 -41.506 1.00 35.09 34 THR B O 1
ATOM 4091 N N . VAL B 1 35 ? 14.477 51.906 -42.906 1.00 35.02 35 VAL B N 1
ATOM 4092 C CA . VAL B 1 35 ? 14.577 50.857 -41.894 1.00 35.10 35 VAL B CA 1
ATOM 4093 C C . VAL B 1 35 ? 15.583 49.813 -42.344 1.00 34.21 35 VAL B C 1
ATOM 4094 O O . VAL B 1 35 ? 15.393 49.171 -43.367 1.00 34.59 35 VAL B O 1
ATOM 4098 N N . THR B 1 36 ? 16.647 49.641 -41.568 1.00 32.71 36 THR B N 1
ATOM 4099 C CA . THR B 1 36 ? 17.686 48.668 -41.879 1.00 32.05 36 THR B CA 1
ATOM 4100 C C . THR B 1 36 ? 17.507 47.444 -41.004 1.00 31.00 36 THR B C 1
ATOM 4101 O O . THR B 1 36 ? 17.567 47.535 -39.770 1.00 31.18 36 THR B O 1
ATOM 4105 N N . LEU B 1 37 ? 17.252 46.310 -41.638 1.00 29.40 37 LEU B N 1
ATOM 4106 C CA . LEU B 1 37 ? 17.057 45.065 -40.911 1.00 30.57 37 LEU B CA 1
ATOM 4107 C C . LEU B 1 37 ? 18.393 44.309 -40.885 1.00 31.55 37 LEU B C 1
ATOM 4108 O O . LEU B 1 37 ? 19.059 44.166 -41.909 1.00 31.57 37 LEU B O 1
ATOM 4113 N N . MET B 1 38 ? 18.789 43.853 -39.703 1.00 31.51 38 MET B N 1
ATOM 4114 C CA . MET B 1 38 ? 20.059 43.154 -39.545 1.00 31.46 38 MET B CA 1
ATOM 4115 C C . MET B 1 38 ? 19.849 41.879 -38.712 1.00 32.70 38 MET B C 1
ATOM 4116 O O . MET B 1 38 ? 19.079 41.858 -37.745 1.00 31.37 38 MET B O 1
ATOM 4121 N N . ASP B 1 39 ? 20.486 40.800 -39.148 1.00 33.36 39 ASP B N 1
ATOM 4122 C CA . ASP B 1 39 ? 20.427 39.522 -38.452 1.00 36.12 39 ASP B CA 1
ATOM 4123 C C . ASP B 1 39 ? 21.611 38.713 -38.983 1.00 36.89 39 ASP B C 1
ATOM 4124 O O . ASP B 1 39 ? 22.232 39.095 -39.981 1.00 38.35 39 ASP B O 1
ATOM 4129 N N . ILE B 1 40 ? 21.947 37.625 -38.306 1.00 38.19 40 ILE B N 1
ATOM 4130 C CA . ILE B 1 40 ? 23.031 36.776 -38.776 1.00 39.08 40 ILE B CA 1
ATOM 4131 C C . ILE B 1 40 ? 22.436 35.566 -39.495 1.00 39.33 40 ILE B C 1
ATOM 4132 O O . ILE B 1 40 ? 23.163 34.798 -40.118 1.00 38.84 40 ILE B O 1
ATOM 4137 N N . ASP B 1 41 ? 21.113 35.401 -39.409 1.00 38.28 41 ASP B N 1
ATOM 4138 C CA . ASP B 1 41 ? 20.427 34.302 -40.093 1.00 39.63 41 ASP B CA 1
ATOM 4139 C C . ASP B 1 41 ? 19.876 34.891 -41.405 1.00 41.02 41 ASP B C 1
ATOM 4140 O O . ASP B 1 41 ? 18.793 35.496 -41.442 1.00 38.65 41 ASP B O 1
ATOM 4145 N N . GLU B 1 42 ? 20.650 34.722 -42.473 1.00 41.21 42 GLU B N 1
ATOM 4146 C CA . GLU B 1 42 ? 20.308 35.271 -43.782 1.00 42.28 42 GLU B CA 1
ATOM 4147 C C . GLU B 1 42 ? 18.895 34.923 -44.251 1.00 41.10 42 GLU B C 1
ATOM 4148 O O . GLU B 1 42 ? 18.184 35.759 -44.821 1.00 40.48 42 GLU B O 1
ATOM 4154 N N . GLU B 1 43 ? 18.502 33.688 -43.992 1.00 40.49 43 GLU B N 1
ATOM 4155 C CA . GLU B 1 43 ? 17.200 33.172 -44.381 1.00 41.69 43 GLU B CA 1
ATOM 4156 C C . GLU B 1 43 ? 16.008 33.853 -43.681 1.00 39.88 43 GLU B C 1
ATOM 4157 O O . GLU B 1 43 ? 15.072 34.302 -44.331 1.00 37.33 43 GLU B O 1
ATOM 4163 N N . ARG B 1 44 ? 16.038 33.919 -42.355 1.00 38.60 44 ARG B N 1
ATOM 4164 C CA . ARG B 1 44 ? 14.945 34.562 -41.627 1.00 37.46 44 ARG B CA 1
ATOM 4165 C C . ARG B 1 44 ? 14.977 36.055 -41.991 1.00 35.33 44 ARG B C 1
ATOM 4166 O O . ARG B 1 44 ? 13.935 36.702 -42.108 1.00 35.06 44 ARG B O 1
ATOM 4174 N N . LEU B 1 45 ? 16.174 36.593 -42.193 1.00 33.58 45 LEU B N 1
ATOM 4175 C CA . LEU B 1 45 ? 16.315 38.008 -42.548 1.00 33.10 45 LEU B CA 1
ATOM 4176 C C . LEU B 1 45 ? 15.655 38.342 -43.905 1.00 33.79 45 LEU B C 1
ATOM 4177 O O . LEU B 1 45 ? 14.888 39.317 -44.031 1.00 32.06 45 LEU B O 1
ATOM 4182 N N . ASP B 1 46 ? 15.954 37.542 -44.921 1.00 35.30 46 ASP B N 1
ATOM 4183 C CA . ASP B 1 46 ? 15.376 37.775 -46.253 1.00 36.35 46 ASP B CA 1
ATOM 4184 C C . ASP B 1 46 ? 13.853 37.684 -46.222 1.00 34.86 46 ASP B C 1
ATOM 4185 O O . ASP B 1 46 ? 13.154 38.494 -46.836 1.00 33.25 46 ASP B O 1
ATOM 4190 N N . ALA B 1 47 ? 13.346 36.693 -45.500 1.00 34.71 47 ALA B N 1
ATOM 4191 C CA . ALA B 1 47 ? 11.910 36.484 -45.382 1.00 34.91 47 ALA B CA 1
ATOM 4192 C C . ALA B 1 47 ? 11.194 37.708 -44.793 1.00 34.12 47 ALA B C 1
ATOM 4193 O O . ALA B 1 47 ? 10.182 38.164 -45.327 1.00 33.90 47 ALA B O 1
ATOM 4195 N N . ILE B 1 48 ? 11.719 38.249 -43.696 1.00 32.23 48 ILE B N 1
ATOM 4196 C CA . ILE B 1 48 ? 11.085 39.414 -43.084 1.00 30.98 48 ILE B CA 1
ATOM 4197 C C . ILE B 1 48 ? 11.176 40.607 -44.031 1.00 31.34 48 ILE B C 1
ATOM 4198 O O . ILE B 1 48 ? 10.222 41.362 -44.190 1.00 30.74 48 ILE B O 1
ATOM 4203 N N . LEU B 1 49 ? 12.326 40.772 -44.672 1.00 32.12 49 LEU B N 1
ATOM 4204 C CA . LEU B 1 49 ? 12.512 41.868 -45.621 1.00 31.90 49 LEU B CA 1
ATOM 4205 C C . LEU B 1 49 ? 11.524 41.744 -46.786 1.00 32.85 49 LEU B C 1
ATOM 4206 O O . LEU B 1 49 ? 10.941 42.746 -47.222 1.00 33.50 49 LEU B O 1
ATOM 4211 N N . THR B 1 50 ? 11.351 40.518 -47.285 1.00 32.02 50 THR B N 1
ATOM 4212 C CA . THR B 1 50 ? 10.430 40.242 -48.393 1.00 34.01 50 THR B CA 1
ATOM 4213 C C . THR B 1 50 ? 8.983 40.584 -47.999 1.00 33.57 50 THR B C 1
ATOM 4214 O O . THR B 1 50 ? 8.277 41.263 -48.737 1.00 34.49 50 THR B O 1
ATOM 4218 N N . ILE B 1 51 ? 8.548 40.120 -46.835 1.00 32.59 51 ILE B N 1
ATOM 4219 C CA . ILE B 1 51 ? 7.188 40.412 -46.374 1.00 32.56 51 ILE B CA 1
ATOM 4220 C C . ILE B 1 51 ? 7.009 41.913 -46.116 1.00 32.54 51 ILE B C 1
ATOM 4221 O O . ILE B 1 51 ? 6.015 42.514 -46.539 1.00 32.70 51 ILE B O 1
ATOM 4226 N N . ALA B 1 52 ? 7.985 42.520 -45.444 1.00 33.10 52 ALA B N 1
ATOM 4227 C CA . ALA B 1 52 ? 7.951 43.943 -45.101 1.00 32.77 52 ALA B CA 1
ATOM 4228 C C . ALA B 1 52 ? 7.775 44.860 -46.326 1.00 34.06 52 ALA B C 1
ATOM 4229 O O . ALA B 1 52 ? 6.887 45.728 -46.337 1.00 32.89 52 ALA B O 1
ATOM 4231 N N . LYS B 1 53 ? 8.621 44.683 -47.345 1.00 33.11 53 LYS B N 1
ATOM 4232 C CA . LYS B 1 53 ? 8.520 45.510 -48.542 1.00 35.10 53 LYS B CA 1
ATOM 4233 C C . LYS B 1 53 ? 7.203 45.262 -49.268 1.00 34.44 53 LYS B C 1
ATOM 4234 O O . LYS B 1 53 ? 6.602 46.186 -49.820 1.00 33.13 53 LYS B O 1
ATOM 4240 N N . LYS B 1 54 ? 6.734 44.026 -49.240 1.00 34.29 54 LYS B N 1
ATOM 4241 C CA . LYS B 1 54 ? 5.489 43.705 -49.911 1.00 35.78 54 LYS B CA 1
ATOM 4242 C C . LYS B 1 54 ? 4.296 44.384 -49.221 1.00 36.50 54 LYS B C 1
ATOM 4243 O O . LYS B 1 54 ? 3.370 44.863 -49.883 1.00 37.32 54 LYS B O 1
ATOM 4249 N N . TYR B 1 55 ? 4.325 44.430 -47.889 1.00 36.35 55 TYR B N 1
ATOM 4250 C CA . TYR B 1 55 ? 3.262 45.055 -47.096 1.00 34.35 55 TYR B CA 1
ATOM 4251 C C . TYR B 1 55 ? 3.256 46.567 -47.318 1.00 35.16 55 TYR B C 1
ATOM 4252 O O . TYR B 1 55 ? 2.195 47.191 -47.494 1.00 34.97 55 TYR B O 1
ATOM 4261 N N . VAL B 1 56 ? 4.450 47.157 -47.301 1.00 34.09 56 VAL B N 1
ATOM 4262 C CA . VAL B 1 56 ? 4.611 48.584 -47.512 1.00 35.88 56 VAL B CA 1
ATOM 4263 C C . VAL B 1 56 ? 4.018 48.997 -48.870 1.00 37.41 56 VAL B C 1
ATOM 4264 O O . VAL B 1 56 ? 3.348 50.029 -48.990 1.00 36.09 56 VAL B O 1
ATOM 4268 N N . GLU B 1 57 ? 4.270 48.174 -49.881 1.00 40.69 57 GLU B N 1
ATOM 4269 C CA . GLU B 1 57 ? 3.769 48.422 -51.234 1.00 44.65 57 GLU B CA 1
ATOM 4270 C C . GLU B 1 57 ? 2.254 48.464 -51.180 1.00 46.30 57 GLU B C 1
ATOM 4271 O O . GLU B 1 57 ? 1.603 49.405 -51.653 1.00 48.16 57 GLU B O 1
ATOM 4277 N N . GLU B 1 58 ? 1.703 47.403 -50.611 1.00 47.52 58 GLU B N 1
ATOM 4278 C CA . GLU B 1 58 ? 0.281 47.265 -50.449 1.00 48.64 58 GLU B CA 1
ATOM 4279 C C . GLU B 1 58 ? -0.374 48.512 -49.885 1.00 49.00 58 GLU B C 1
ATOM 4280 O O . GLU B 1 58 ? -1.102 49.196 -50.593 1.00 49.40 58 GLU B O 1
ATOM 4286 N N . VAL B 1 59 ? -0.112 48.820 -48.618 1.00 47.18 59 VAL B N 1
ATOM 4287 C CA . VAL B 1 59 ? -0.746 49.983 -47.994 1.00 46.72 59 VAL B CA 1
ATOM 4288 C C . VAL B 1 59 ? -0.274 51.348 -48.502 1.00 46.10 59 VAL B C 1
ATOM 4289 O O . VAL B 1 59 ? -0.758 52.382 -48.041 1.00 46.71 59 VAL B O 1
ATOM 4293 N N . GLY B 1 60 ? 0.671 51.348 -49.437 1.00 45.79 60 GLY B N 1
ATOM 4294 C CA . GLY B 1 60 ? 1.161 52.590 -50.011 1.00 44.53 60 GLY B CA 1
ATOM 4295 C C . GLY B 1 60 ? 1.955 53.525 -49.122 1.00 45.49 60 GLY B C 1
ATOM 4296 O O . GLY B 1 60 ? 1.960 54.744 -49.346 1.00 45.74 60 GLY B O 1
ATOM 4297 N N . ALA B 1 61 ? 2.633 52.975 -48.117 1.00 44.81 61 ALA B N 1
ATOM 4298 C CA . ALA B 1 61 ? 3.440 53.796 -47.213 1.00 44.21 61 ALA B CA 1
ATOM 4299 C C . ALA B 1 61 ? 4.760 54.151 -47.872 1.00 43.24 61 ALA B C 1
ATOM 4300 O O . ALA B 1 61 ? 5.214 53.468 -48.785 1.00 43.13 61 ALA B O 1
ATOM 4302 N N . ASP B 1 62 ? 5.369 55.228 -47.404 1.00 43.32 62 ASP B N 1
ATOM 4303 C CA . ASP B 1 62 ? 6.632 55.682 -47.937 1.00 44.05 62 ASP B CA 1
ATOM 4304 C C . ASP B 1 62 ? 7.752 55.289 -46.981 1.00 44.41 62 ASP B C 1
ATOM 4305 O O . ASP B 1 62 ? 8.156 56.077 -46.121 1.00 45.76 62 ASP B O 1
ATOM 4310 N N . LEU B 1 63 ? 8.242 54.064 -47.127 1.00 42.71 63 LEU B N 1
ATOM 4311 C CA . LEU B 1 63 ? 9.320 53.565 -46.281 1.00 42.10 63 LEU B CA 1
ATOM 4312 C C . LEU B 1 63 ? 10.295 52.726 -47.094 1.00 42.85 63 LEU B C 1
ATOM 4313 O O . LEU B 1 63 ? 9.877 51.883 -47.892 1.00 41.71 63 LEU B O 1
ATOM 4318 N N . LYS B 1 64 ? 11.587 52.946 -46.858 1.00 43.32 64 LYS B N 1
ATOM 4319 C CA . LYS B 1 64 ? 12.654 52.214 -47.542 1.00 44.57 64 LYS B CA 1
ATOM 4320 C C . LYS B 1 64 ? 13.208 51.159 -46.588 1.00 43.59 64 LYS B C 1
ATOM 4321 O O . LYS B 1 64 ? 13.644 51.468 -45.483 1.00 43.35 64 LYS B O 1
ATOM 4327 N N . PHE B 1 65 ? 13.177 49.912 -47.019 1.00 45.02 65 PHE B N 1
ATOM 4328 C CA . PHE B 1 65 ? 13.651 48.803 -46.207 1.00 46.16 65 PHE B CA 1
ATOM 4329 C C . PHE B 1 65 ? 14.871 48.198 -46.863 1.00 48.37 65 PHE B C 1
ATOM 4330 O O . PHE B 1 65 ? 14.881 47.960 -48.082 1.00 49.63 65 PHE B O 1
ATOM 4338 N N . GLU B 1 66 ? 15.902 47.956 -46.063 1.00 47.76 66 GLU B N 1
ATOM 4339 C CA . GLU B 1 66 ? 17.117 47.326 -46.554 1.00 48.01 66 GLU B CA 1
ATOM 4340 C C . GLU B 1 66 ? 17.542 46.286 -45.529 1.00 47.46 66 GLU B C 1
ATOM 4341 O O . GLU B 1 66 ? 17.005 46.233 -44.416 1.00 46.99 66 GLU B O 1
ATOM 4347 N N . LYS B 1 67 ? 18.500 45.454 -45.907 1.00 46.04 67 LYS B N 1
ATOM 4348 C CA . LYS B 1 67 ? 18.991 44.434 -45.002 1.00 44.79 67 LYS B CA 1
ATOM 4349 C C . LYS B 1 67 ? 20.518 44.495 -44.972 1.00 44.17 67 LYS B C 1
ATOM 4350 O O . LYS B 1 67 ? 21.142 45.068 -45.874 1.00 43.37 67 LYS B O 1
ATOM 4356 N N . THR B 1 68 ? 21.100 43.921 -43.919 1.00 41.92 68 THR B N 1
ATOM 4357 C CA . THR B 1 68 ? 22.550 43.863 -43.741 1.00 40.08 68 THR B CA 1
ATOM 4358 C C . THR B 1 68 ? 22.806 42.761 -42.715 1.00 39.79 68 THR B C 1
ATOM 4359 O O . THR B 1 68 ? 21.925 42.458 -41.916 1.00 36.20 68 THR B O 1
ATOM 4363 N N . MET B 1 69 ? 23.982 42.135 -42.753 1.00 39.26 69 MET B N 1
ATOM 4364 C CA . MET B 1 69 ? 24.305 41.065 -41.794 1.00 39.37 69 MET B CA 1
ATOM 4365 C C . MET B 1 69 ? 25.481 41.559 -41.020 1.00 39.22 69 MET B C 1
ATOM 4366 O O . MET B 1 69 ? 26.172 40.819 -40.308 1.00 37.08 69 MET B O 1
ATOM 4371 N N . ASN B 1 70 ? 25.658 42.860 -41.166 1.00 38.05 70 ASN B N 1
ATOM 4372 C CA . ASN B 1 70 ? 26.743 43.581 -40.583 1.00 39.14 70 ASN B CA 1
ATOM 4373 C C . ASN B 1 70 ? 26.244 44.574 -39.557 1.00 38.41 70 ASN B C 1
ATOM 4374 O O . ASN B 1 70 ? 25.442 45.456 -39.878 1.00 37.15 70 ASN B O 1
ATOM 4379 N N . LEU B 1 71 ? 26.749 44.433 -38.332 1.00 37.95 71 LEU B N 1
ATOM 4380 C CA . LEU B 1 71 ? 26.384 45.299 -37.209 1.00 36.98 71 LEU B CA 1
ATOM 4381 C C . LEU B 1 71 ? 26.721 46.783 -37.438 1.00 35.80 71 LEU B C 1
ATOM 4382 O O . LEU B 1 71 ? 25.951 47.673 -37.067 1.00 33.44 71 LEU B O 1
ATOM 4387 N N . ASP B 1 72 ? 27.876 47.057 -38.036 1.00 34.08 72 ASP B N 1
ATOM 4388 C CA . ASP B 1 72 ? 28.268 48.431 -38.312 1.00 33.11 72 ASP B CA 1
ATOM 4389 C C . ASP B 1 72 ? 27.294 49.117 -39.271 1.00 32.96 72 ASP B C 1
ATOM 4390 O O . ASP B 1 72 ? 27.003 50.314 -39.145 1.00 34.07 72 ASP B O 1
ATOM 4395 N N . ASP B 1 73 ? 26.798 48.378 -40.248 1.00 32.97 73 ASP B N 1
ATOM 4396 C CA . ASP B 1 73 ? 25.909 49.028 -41.201 1.00 32.93 73 ASP B CA 1
ATOM 4397 C C . ASP B 1 73 ? 24.561 49.403 -40.635 1.00 34.00 73 ASP B C 1
ATOM 4398 O O . ASP B 1 73 ? 24.003 50.451 -40.994 1.00 36.52 73 ASP B O 1
ATOM 4403 N N . VAL B 1 74 ? 24.049 48.595 -39.722 1.00 32.01 74 VAL B N 1
ATOM 4404 C CA . VAL B 1 74 ? 22.755 48.914 -39.127 1.00 32.04 74 VAL B CA 1
ATOM 4405 C C . VAL B 1 74 ? 22.887 50.128 -38.185 1.00 31.51 74 VAL B C 1
ATOM 4406 O O . VAL B 1 74 ? 21.953 50.899 -38.029 1.00 29.56 74 VAL B O 1
ATOM 4410 N N . ILE B 1 75 ? 24.068 50.337 -37.598 1.00 30.75 75 ILE B N 1
ATOM 4411 C CA . ILE B 1 75 ? 24.263 51.464 -36.687 1.00 30.20 75 ILE B CA 1
ATOM 4412 C C . ILE B 1 75 ? 24.638 52.797 -37.336 1.00 30.07 75 ILE B C 1
ATOM 4413 O O . ILE B 1 75 ? 24.168 53.853 -36.924 1.00 27.16 75 ILE B O 1
ATOM 4418 N N . ILE B 1 76 ? 25.499 52.768 -38.347 1.00 30.87 76 ILE B N 1
ATOM 4419 C CA . ILE B 1 76 ? 25.894 54.023 -38.987 1.00 32.01 76 ILE B CA 1
ATOM 4420 C C . ILE B 1 76 ? 24.680 54.786 -39.543 1.00 32.28 76 ILE B C 1
ATOM 4421 O O . ILE B 1 76 ? 23.791 54.193 -40.154 1.00 32.40 76 ILE B O 1
ATOM 4426 N N . ASP B 1 77 ? 24.651 56.091 -39.304 1.00 31.78 77 ASP B N 1
ATOM 4427 C CA . ASP B 1 77 ? 23.587 56.959 -39.786 1.00 35.11 77 ASP B CA 1
ATOM 4428 C C . ASP B 1 77 ? 22.242 56.728 -39.083 1.00 36.07 77 ASP B C 1
ATOM 4429 O O . ASP B 1 77 ? 21.264 57.419 -39.367 1.00 35.76 77 ASP B O 1
ATOM 4434 N N . ALA B 1 78 ? 22.185 55.774 -38.157 1.00 34.93 78 ALA B N 1
ATOM 4435 C CA . ALA B 1 78 ? 20.921 55.516 -37.460 1.00 33.49 78 ALA B CA 1
ATOM 4436 C C . ALA B 1 78 ? 20.609 56.533 -36.372 1.00 32.01 78 ALA B C 1
ATOM 4437 O O . ALA B 1 78 ? 21.501 57.082 -35.718 1.00 31.76 78 ALA B O 1
ATOM 4439 N N . ASP B 1 79 ? 19.319 56.807 -36.204 1.00 30.68 79 ASP B N 1
ATOM 4440 C CA . ASP B 1 79 ? 18.837 57.724 -35.179 1.00 29.30 79 ASP B CA 1
ATOM 4441 C C . ASP B 1 79 ? 18.311 56.880 -34.032 1.00 27.84 79 ASP B C 1
ATOM 4442 O O . ASP B 1 79 ? 18.273 57.328 -32.894 1.00 27.97 79 ASP B O 1
ATOM 4447 N N . PHE B 1 80 ? 17.909 55.656 -34.364 1.00 28.42 80 PHE B N 1
ATOM 4448 C CA . PHE B 1 80 ? 17.377 54.711 -33.400 1.00 28.54 80 PHE B CA 1
ATOM 4449 C C . PHE B 1 80 ? 17.877 53.350 -33.773 1.00 28.59 80 PHE B C 1
ATOM 4450 O O . PHE B 1 80 ? 17.835 52.960 -34.943 1.00 28.04 80 PHE B O 1
ATOM 4458 N N . VAL B 1 81 ? 18.342 52.617 -32.765 1.00 27.57 81 VAL B N 1
ATOM 4459 C CA . VAL B 1 81 ? 18.842 51.266 -32.971 1.00 25.49 81 VAL B CA 1
ATOM 4460 C C . VAL B 1 81 ? 18.051 50.419 -31.979 1.00 25.59 81 VAL B C 1
ATOM 4461 O O . VAL B 1 81 ? 18.157 50.612 -30.768 1.00 28.19 81 VAL B O 1
ATOM 4465 N N . ILE B 1 82 ? 17.254 49.498 -32.511 1.00 25.39 82 ILE B N 1
ATOM 4466 C CA 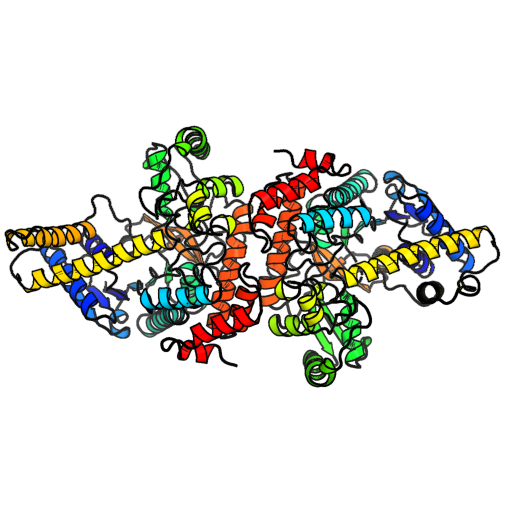. ILE B 1 82 ? 16.411 48.621 -31.725 1.00 26.32 82 ILE B CA 1
ATOM 4467 C C . ILE B 1 82 ? 17.007 47.215 -31.715 1.00 25.48 82 ILE B C 1
ATOM 4468 O O . ILE B 1 82 ? 17.225 46.593 -32.771 1.00 26.18 82 ILE B O 1
ATOM 4473 N N . ASN B 1 83 ? 17.296 46.735 -30.512 1.00 24.31 83 ASN B N 1
ATOM 4474 C CA . ASN B 1 83 ? 17.869 45.416 -30.344 1.00 22.68 83 ASN B CA 1
ATOM 4475 C C . ASN B 1 83 ? 16.889 44.374 -29.817 1.00 23.19 83 ASN B C 1
ATOM 4476 O O . ASN B 1 83 ? 16.463 44.421 -28.653 1.00 23.99 83 ASN B O 1
ATOM 4481 N N . THR B 1 84 ? 16.543 43.423 -30.676 1.00 23.15 84 THR B N 1
ATOM 4482 C CA . THR B 1 84 ? 15.645 42.344 -30.306 1.00 23.70 84 THR B CA 1
ATOM 4483 C C . THR B 1 84 ? 16.353 40.999 -30.524 1.00 24.69 84 THR B C 1
ATOM 4484 O O . THR B 1 84 ? 15.723 39.936 -30.512 1.00 24.92 84 THR B O 1
ATOM 4488 N N . ALA B 1 85 ? 17.672 41.041 -30.690 1.00 24.05 85 ALA B N 1
ATOM 4489 C CA . ALA B 1 85 ? 18.427 39.811 -30.908 1.00 27.11 85 ALA B CA 1
ATOM 4490 C C . ALA B 1 85 ? 18.702 39.007 -29.638 1.00 27.81 85 ALA B C 1
ATOM 4491 O O . ALA B 1 85 ? 18.870 39.581 -28.561 1.00 26.96 85 ALA B O 1
ATOM 4493 N N . MET B 1 86 ? 18.727 37.684 -29.780 1.00 29.45 86 MET B N 1
ATOM 4494 C CA . MET B 1 86 ? 19.061 36.788 -28.679 1.00 30.70 86 MET B CA 1
ATOM 4495 C C . MET B 1 86 ? 20.248 35.913 -29.124 1.00 30.43 86 MET B C 1
ATOM 4496 O O . MET B 1 86 ? 20.084 34.962 -29.892 1.00 31.29 86 MET B O 1
ATOM 4501 N N . VAL B 1 87 ? 21.440 36.251 -28.641 1.00 29.85 87 VAL B N 1
ATOM 4502 C CA . VAL B 1 87 ? 22.665 35.521 -28.976 1.00 29.81 87 VAL B CA 1
ATOM 4503 C C . VAL B 1 87 ? 22.535 34.067 -28.547 1.00 30.75 87 VAL B C 1
ATOM 4504 O O . VAL B 1 87 ? 22.162 33.777 -27.403 1.00 30.65 87 VAL B O 1
ATOM 4508 N N . GLY B 1 88 ? 22.807 33.156 -29.485 1.00 31.66 88 GLY B N 1
ATOM 4509 C CA . GLY B 1 88 ? 22.710 31.733 -29.199 1.00 29.92 88 GLY B CA 1
ATOM 4510 C C . GLY B 1 88 ? 21.319 31.166 -29.450 1.00 30.78 88 GLY B C 1
ATOM 4511 O O . GLY B 1 88 ? 21.161 29.948 -29.577 1.00 29.07 88 GLY B O 1
ATOM 4512 N N . GLY B 1 89 ? 20.308 32.040 -29.507 1.00 30.56 89 GLY B N 1
ATOM 4513 C CA . GLY B 1 89 ? 18.937 31.603 -29.738 1.00 30.74 89 GLY B CA 1
ATOM 4514 C C . GLY B 1 89 ? 18.382 30.661 -28.694 1.00 31.04 89 GLY B C 1
ATOM 4515 O O . GLY B 1 89 ? 18.978 30.470 -27.618 1.00 32.50 89 GLY B O 1
ATOM 4516 N N . HIS B 1 90 ? 17.230 30.075 -28.993 1.00 30.24 90 HIS B N 1
ATOM 4517 C CA . HIS B 1 90 ? 16.609 29.157 -28.060 1.00 31.63 90 HIS B CA 1
ATOM 4518 C C . HIS B 1 90 ? 17.426 27.875 -27.925 1.00 32.61 90 HIS B C 1
ATOM 4519 O O . HIS B 1 90 ? 17.324 27.174 -26.923 1.00 32.42 90 HIS B O 1
ATOM 4526 N N . THR B 1 91 ? 18.227 27.577 -28.946 1.00 31.92 91 THR B N 1
ATOM 4527 C CA . THR B 1 91 ? 19.076 26.392 -28.925 1.00 33.40 91 THR B CA 1
ATOM 4528 C C . THR B 1 91 ? 20.037 26.468 -27.741 1.00 31.95 91 THR B C 1
ATOM 4529 O O . THR B 1 91 ? 20.111 25.550 -26.944 1.00 31.48 91 THR B O 1
ATOM 4533 N N . TYR B 1 92 ? 20.755 27.574 -27.631 1.00 31.25 92 TYR B N 1
ATOM 4534 C CA . TYR B 1 92 ? 21.669 27.759 -26.516 1.00 32.33 92 TYR B CA 1
ATOM 4535 C C . TYR B 1 92 ? 20.920 27.715 -25.171 1.00 31.59 92 TYR B C 1
ATOM 4536 O O . TYR B 1 92 ? 21.401 27.115 -24.200 1.00 31.22 92 TYR B O 1
ATOM 4545 N N . LEU B 1 93 ? 19.751 28.358 -25.113 1.00 30.98 93 LEU B N 1
ATOM 4546 C CA . LEU B 1 93 ? 18.973 28.387 -23.883 1.00 31.09 93 LEU B CA 1
ATOM 4547 C C . LEU B 1 93 ? 18.658 26.970 -23.409 1.00 33.29 93 LEU B C 1
ATOM 4548 O O . LEU B 1 93 ? 18.916 26.630 -22.256 1.00 32.89 93 LEU B O 1
ATOM 4553 N N . GLU B 1 94 ? 18.101 26.133 -24.282 1.00 32.47 94 GLU B N 1
ATOM 4554 C CA . GLU B 1 94 ? 17.769 24.781 -23.855 1.00 33.72 94 GLU B CA 1
ATOM 4555 C C . GLU B 1 94 ? 19.010 23.912 -23.569 1.00 32.42 94 GLU B C 1
ATOM 4556 O O . GLU B 1 94 ? 19.010 23.116 -22.648 1.00 33.02 94 GLU B O 1
ATOM 4562 N N . LYS B 1 95 ? 20.063 24.102 -24.342 1.00 32.93 95 LYS B N 1
ATOM 4563 C CA . LYS B 1 95 ? 21.329 23.396 -24.156 1.00 34.65 95 LYS B CA 1
ATOM 4564 C C . LYS B 1 95 ? 21.758 23.620 -22.683 1.00 34.31 95 LYS B C 1
ATOM 4565 O O . LYS B 1 95 ? 21.975 22.679 -21.905 1.00 33.50 95 LYS B O 1
ATOM 4571 N N . VAL B 1 96 ? 21.872 24.890 -22.311 1.00 32.68 96 VAL B N 1
ATOM 4572 C CA . VAL B 1 96 ? 22.247 25.267 -20.953 1.00 31.59 96 VAL B CA 1
ATOM 4573 C C . VAL B 1 96 ? 21.237 24.781 -19.906 1.00 29.92 96 VAL B C 1
ATOM 4574 O O . VAL B 1 96 ? 21.631 24.329 -18.840 1.00 31.38 96 VAL B O 1
ATOM 4578 N N . ARG B 1 97 ? 19.941 24.867 -20.191 1.00 28.17 97 ARG B N 1
ATOM 4579 C CA . ARG B 1 97 ? 18.956 24.400 -19.223 1.00 27.26 97 ARG B CA 1
ATOM 4580 C C . ARG B 1 97 ? 19.116 22.893 -18.946 1.00 28.55 97 ARG B C 1
ATOM 4581 O O . ARG B 1 97 ? 18.947 22.445 -17.805 1.00 24.78 97 ARG B O 1
ATOM 4589 N N . GLN B 1 98 ? 19.392 22.123 -20.006 1.00 29.22 98 GLN B N 1
ATOM 4590 C CA . GLN B 1 98 ? 19.551 20.669 -19.896 1.00 31.41 98 GLN B CA 1
ATOM 4591 C C . GLN B 1 98 ? 20.736 20.375 -18.968 1.00 29.99 98 GLN B C 1
ATOM 4592 O O . GLN B 1 98 ? 20.690 19.478 -18.117 1.00 31.20 98 GLN B O 1
ATOM 4598 N N . ILE B 1 99 ? 21.798 21.144 -19.137 1.00 28.66 99 ILE B N 1
ATOM 4599 C CA . ILE B 1 99 ? 22.964 20.989 -18.304 1.00 30.23 99 ILE B CA 1
ATOM 4600 C C . ILE B 1 99 ? 22.595 21.243 -16.839 1.00 31.02 99 ILE B C 1
ATOM 4601 O O . ILE B 1 99 ? 22.944 20.455 -15.959 1.00 30.03 99 ILE B O 1
ATOM 4606 N N . GLY B 1 100 ? 21.851 22.322 -16.582 1.00 29.92 100 GLY B N 1
ATOM 4607 C CA . GLY B 1 100 ? 21.480 22.629 -15.218 1.00 27.96 100 GLY B CA 1
ATOM 4608 C C . GLY B 1 100 ? 20.689 21.507 -14.598 1.00 28.26 100 GLY B C 1
ATOM 4609 O O . GLY B 1 100 ? 20.973 21.064 -13.484 1.00 25.58 100 GLY B O 1
ATOM 4610 N N . GLU B 1 101 ? 19.697 21.024 -15.332 1.00 29.22 101 GLU B N 1
ATOM 4611 C CA . GLU B 1 101 ? 18.867 19.952 -14.820 1.00 31.42 101 GLU B CA 1
ATOM 4612 C C . GLU B 1 101 ? 19.671 18.679 -14.593 1.00 32.28 101 GLU B C 1
ATOM 4613 O O . GLU B 1 101 ? 19.352 17.900 -13.693 1.00 31.58 101 GLU B O 1
ATOM 4619 N N . LYS B 1 102 ? 20.709 18.483 -15.395 1.00 32.56 102 LYS B N 1
ATOM 4620 C CA . LYS B 1 102 ? 21.555 17.288 -15.265 1.00 34.61 102 LYS B CA 1
ATOM 4621 C C . LYS B 1 102 ? 22.150 17.323 -13.853 1.00 35.89 102 LYS B C 1
ATOM 4622 O O . LYS B 1 102 ? 22.180 16.303 -13.152 1.00 35.32 102 LYS B O 1
ATOM 4628 N N . TYR B 1 103 ? 22.569 18.516 -13.425 1.00 34.52 103 TYR B N 1
ATOM 4629 C CA . TYR B 1 103 ? 23.136 18.693 -12.097 1.00 34.87 103 TYR B CA 1
ATOM 4630 C C . TYR B 1 103 ? 22.161 19.084 -10.991 1.00 33.68 103 TYR B C 1
ATOM 4631 O O . TYR B 1 103 ? 22.554 19.695 -9.985 1.00 35.06 103 TYR B O 1
ATOM 4640 N N . GLY B 1 104 ? 20.889 18.733 -11.176 1.00 31.23 104 GLY B N 1
ATOM 4641 C CA . GLY B 1 104 ? 19.880 18.981 -10.159 1.00 31.34 104 GLY B CA 1
ATOM 4642 C C . GLY B 1 104 ? 19.210 20.350 -10.015 1.00 31.28 104 GLY B C 1
ATOM 4643 O O . GLY B 1 104 ? 18.538 20.603 -9.004 1.00 30.85 104 GLY B O 1
ATOM 4644 N N . TYR B 1 105 ? 19.369 21.215 -11.016 1.00 29.94 105 TYR B N 1
ATOM 4645 C CA . TYR B 1 105 ? 18.748 22.544 -10.979 1.00 30.28 105 TYR B CA 1
ATOM 4646 C C . TYR B 1 105 ? 17.543 22.550 -11.904 1.00 27.77 105 TYR B C 1
ATOM 4647 O O . TYR B 1 105 ? 17.681 22.779 -13.093 1.00 28.63 105 TYR B O 1
ATOM 4656 N N . TYR B 1 106 ? 16.376 22.287 -11.338 1.00 28.91 106 TYR B N 1
ATOM 4657 C CA . TYR B 1 106 ? 15.120 22.251 -12.084 1.00 28.91 106 TYR B CA 1
ATOM 4658 C C . TYR B 1 106 ? 14.918 23.604 -12.761 1.00 29.13 106 TYR B C 1
ATOM 4659 O O . TYR B 1 106 ? 14.973 24.644 -12.095 1.00 26.66 106 TYR B O 1
ATOM 4668 N N . ARG B 1 107 ? 14.732 23.554 -14.085 1.00 27.00 107 ARG B N 1
ATOM 4669 C CA . ARG B 1 107 ? 14.532 24.697 -14.975 1.00 26.09 107 ARG B CA 1
ATOM 4670 C C . ARG B 1 107 ? 15.802 25.469 -15.267 1.00 26.72 107 ARG B C 1
ATOM 4671 O O . ARG B 1 107 ? 15.749 26.517 -15.906 1.00 27.28 107 ARG B O 1
ATOM 4679 N N . GLY B 1 108 ? 16.941 24.936 -14.814 1.00 26.79 108 GLY B N 1
ATOM 4680 C CA . GLY B 1 108 ? 18.231 25.559 -15.086 1.00 26.24 108 GLY B CA 1
ATOM 4681 C C . GLY B 1 108 ? 18.724 26.521 -14.022 1.00 27.30 108 GLY B C 1
ATOM 4682 O O . GLY B 1 108 ? 17.919 27.100 -13.287 1.00 27.57 108 GLY B O 1
ATOM 4683 N N . ILE B 1 109 ? 20.032 26.749 -13.967 1.00 27.66 109 ILE B N 1
ATOM 4684 C CA . ILE B 1 109 ? 20.588 27.637 -12.943 1.00 26.92 109 ILE B CA 1
ATOM 4685 C C . ILE B 1 109 ? 20.148 29.113 -13.060 1.00 26.61 109 ILE B C 1
ATOM 4686 O O . ILE B 1 109 ? 20.191 29.824 -12.070 1.00 26.36 109 ILE B O 1
ATOM 4691 N N . ASP B 1 110 ? 19.750 29.565 -14.252 1.00 26.64 110 ASP B N 1
ATOM 4692 C CA . ASP B 1 110 ? 19.307 30.963 -14.424 1.00 25.72 110 ASP B CA 1
ATOM 4693 C C . ASP B 1 110 ? 17.917 31.194 -13.830 1.00 25.04 110 ASP B C 1
ATOM 4694 O O . ASP B 1 110 ? 17.507 32.340 -13.652 1.00 23.49 110 ASP B O 1
ATOM 4699 N N . ALA B 1 111 ? 17.186 30.114 -13.543 1.00 23.76 111 ALA B N 1
ATOM 4700 C CA . ALA B 1 111 ? 15.887 30.257 -12.902 1.00 26.15 111 ALA B CA 1
ATOM 4701 C C . ALA B 1 111 ? 16.246 30.530 -11.433 1.00 26.70 111 ALA B C 1
ATOM 4702 O O . ALA B 1 111 ? 16.902 29.709 -10.768 1.00 24.73 111 ALA B O 1
ATOM 4704 N N . GLN B 1 112 ? 15.858 31.701 -10.945 1.00 25.12 112 GLN B N 1
ATOM 4705 C CA . GLN B 1 112 ? 16.157 32.092 -9.576 1.00 23.12 112 GLN B CA 1
ATOM 4706 C C . GLN B 1 112 ? 14.909 32.712 -8.951 1.00 23.06 112 GLN B C 1
ATOM 4707 O O . GLN B 1 112 ? 13.947 33.054 -9.641 1.00 19.49 112 GLN B O 1
ATOM 4713 N N . GLU B 1 113 ? 14.943 32.839 -7.634 1.00 21.46 113 GLU B N 1
ATOM 4714 C CA . GLU B 1 113 ? 13.854 33.490 -6.903 1.00 23.06 113 GLU B CA 1
ATOM 4715 C C . GLU B 1 113 ? 13.651 34.871 -7.557 1.00 22.54 113 GLU B C 1
ATOM 4716 O O . GLU B 1 113 ? 14.604 35.636 -7.725 1.00 20.58 113 GLU B O 1
ATOM 4722 N N . PHE B 1 114 ? 12.403 35.168 -7.919 1.00 22.23 114 PHE B N 1
ATOM 4723 C CA . PHE B 1 114 ? 12.036 36.428 -8.580 1.00 21.81 114 PHE B CA 1
ATOM 4724 C C . PHE B 1 114 ? 12.529 36.569 -10.016 1.00 21.19 114 PHE B C 1
ATOM 4725 O O . PHE B 1 114 ? 12.481 37.651 -10.584 1.00 21.98 114 PHE B O 1
ATOM 4733 N N . ASN B 1 115 ? 13.048 35.483 -10.601 1.00 19.86 115 ASN B N 1
ATOM 4734 C CA . ASN B 1 115 ? 13.397 35.491 -12.031 1.00 20.65 115 ASN B CA 1
ATOM 4735 C C . ASN B 1 115 ? 13.266 34.076 -12.601 1.00 22.93 115 ASN B C 1
ATOM 4736 O O . ASN B 1 115 ? 14.283 33.408 -12.820 1.00 22.98 115 ASN B O 1
ATOM 4741 N N . MET B 1 116 ? 12.010 33.651 -12.813 1.00 22.05 116 MET B N 1
ATOM 4742 C CA . MET B 1 116 ? 11.639 32.352 -13.373 1.00 22.93 116 MET B CA 1
ATOM 4743 C C . MET B 1 116 ? 11.410 32.444 -14.895 1.00 23.43 116 MET B C 1
ATOM 4744 O O . MET B 1 116 ? 11.342 31.410 -15.571 1.00 22.39 116 MET B O 1
ATOM 4749 N N . VAL B 1 117 ? 11.283 33.665 -15.441 1.00 20.62 117 VAL B N 1
ATOM 4750 C CA . VAL B 1 117 ? 11.029 33.811 -16.886 1.00 21.14 117 VAL B CA 1
ATOM 4751 C C . VAL B 1 117 ? 12.087 32.999 -17.653 1.00 23.05 117 VAL B C 1
ATOM 4752 O O . VAL B 1 117 ? 13.299 33.317 -17.632 1.00 20.18 117 VAL B O 1
ATOM 4756 N N . SER B 1 118 ? 11.626 31.953 -18.341 1.00 23.06 118 SER B N 1
ATOM 4757 C CA . SER B 1 118 ? 12.547 31.024 -19.007 1.00 25.10 118 SER B CA 1
ATOM 4758 C C . SER B 1 118 ? 13.573 31.514 -20.013 1.00 25.79 118 SER B C 1
ATOM 4759 O O . SER B 1 118 ? 14.572 30.826 -20.238 1.00 28.00 118 SER B O 1
ATOM 4762 N N . ASP B 1 119 ? 13.359 32.676 -20.624 1.00 24.70 119 ASP B N 1
ATOM 4763 C CA . ASP B 1 119 ? 14.317 33.181 -21.584 1.00 25.97 119 ASP B CA 1
ATOM 4764 C C . ASP B 1 119 ? 15.003 34.423 -21.027 1.00 25.55 119 ASP B C 1
ATOM 4765 O O . ASP B 1 119 ? 15.592 35.206 -21.763 1.00 27.57 119 ASP B O 1
ATOM 4770 N N . TYR B 1 120 ? 14.931 34.592 -19.715 1.00 24.66 120 TYR B N 1
ATOM 4771 C CA . TYR B 1 120 ? 15.548 35.752 -19.078 1.00 23.06 120 TYR B CA 1
ATOM 4772 C C . TYR B 1 120 ? 16.831 35.371 -18.350 1.00 22.83 120 TYR B C 1
ATOM 4773 O O . TYR B 1 120 ? 16.969 35.581 -17.132 1.00 21.23 120 TYR B O 1
ATOM 4782 N N . TYR B 1 121 ? 17.774 34.785 -19.093 1.00 23.22 121 TYR B N 1
ATOM 4783 C CA . TYR B 1 121 ? 19.052 34.386 -18.507 1.00 22.37 121 TYR B CA 1
ATOM 4784 C C . TYR B 1 121 ? 19.852 35.617 -18.112 1.00 21.39 121 TYR B C 1
ATOM 4785 O O . TYR B 1 121 ? 19.788 36.669 -18.755 1.00 20.81 121 TYR B O 1
ATOM 4794 N N . THR B 1 122 ? 20.603 35.490 -17.031 1.00 20.40 122 THR B N 1
ATOM 4795 C CA . THR B 1 122 ? 21.404 36.597 -16.554 1.00 21.64 122 THR B CA 1
ATOM 4796 C C . THR B 1 122 ? 22.838 36.187 -16.199 1.00 22.91 122 THR B C 1
ATOM 4797 O O . THR B 1 122 ? 23.699 37.053 -16.042 1.00 23.65 122 THR B O 1
ATOM 4801 N N . PHE B 1 123 ? 23.093 34.886 -16.075 1.00 24.51 123 PHE B N 1
ATOM 4802 C CA . PHE B 1 123 ? 24.450 34.433 -15.722 1.00 24.94 123 PHE B CA 1
ATOM 4803 C C . PHE B 1 123 ? 25.117 33.564 -16.786 1.00 26.58 123 PHE B C 1
ATOM 4804 O O . PHE B 1 123 ? 26.292 33.758 -17.107 1.00 26.78 123 PHE B O 1
ATOM 4812 N N . SER B 1 124 ? 24.373 32.617 -17.339 1.00 26.28 124 SER B N 1
ATOM 4813 C CA . SER B 1 124 ? 24.962 31.741 -18.354 1.00 28.37 124 SER B CA 1
ATOM 4814 C C . SER B 1 124 ? 25.058 32.393 -19.740 1.00 28.67 124 SER B C 1
ATOM 4815 O O . SER B 1 124 ? 25.840 31.944 -20.582 1.00 27.73 124 SER B O 1
ATOM 4818 N N . ASN B 1 125 ? 24.294 33.471 -19.964 1.00 27.77 125 ASN B N 1
ATOM 4819 C CA . ASN B 1 125 ? 24.268 34.133 -21.258 1.00 27.33 125 ASN B CA 1
ATOM 4820 C C . ASN B 1 125 ? 25.233 35.289 -21.373 1.00 27.17 125 ASN B C 1
ATOM 4821 O O . ASN B 1 125 ? 24.873 36.401 -21.776 1.00 26.53 125 ASN B O 1
ATOM 4826 N N . TYR B 1 126 ? 26.483 35.011 -21.021 1.00 26.66 126 TYR B N 1
ATOM 4827 C CA . TYR B 1 126 ? 27.559 35.976 -21.111 1.00 26.60 126 TYR B CA 1
ATOM 4828 C C . TYR B 1 126 ? 27.601 36.573 -22.524 1.00 25.00 126 TYR B C 1
ATOM 4829 O O . TYR B 1 126 ? 27.796 37.769 -22.694 1.00 24.95 126 TYR B O 1
ATOM 4838 N N . ASN B 1 127 ? 27.440 35.729 -23.537 1.00 25.32 127 ASN B N 1
ATOM 4839 C CA . ASN B 1 127 ? 27.520 36.214 -24.923 1.00 26.55 127 ASN B CA 1
ATOM 4840 C C . ASN B 1 127 ? 26.475 37.287 -25.268 1.00 24.97 127 ASN B C 1
ATOM 4841 O O . ASN B 1 127 ? 26.764 38.252 -25.976 1.00 24.47 127 ASN B O 1
ATOM 4846 N N . GLN B 1 128 ? 25.271 37.103 -24.740 1.00 23.93 128 GLN B N 1
ATOM 4847 C CA . GLN B 1 128 ? 24.162 38.044 -24.929 1.00 24.93 128 GLN B CA 1
ATOM 4848 C C . GLN B 1 128 ? 24.498 39.397 -24.272 1.00 24.01 128 GLN B C 1
ATOM 4849 O O . GLN B 1 128 ? 24.364 40.461 -24.881 1.00 25.79 128 GLN B O 1
ATOM 4855 N N . LEU B 1 129 ? 24.952 39.356 -23.015 1.00 25.28 129 LEU B N 1
ATOM 4856 C CA . LEU B 1 129 ? 25.306 40.565 -22.285 1.00 22.58 129 LEU B CA 1
ATOM 4857 C C . LEU B 1 129 ? 26.442 41.301 -22.981 1.00 25.48 129 LEU B C 1
ATOM 4858 O O . LEU B 1 129 ? 26.427 42.528 -23.094 1.00 23.77 129 LEU B O 1
ATOM 4863 N N . LYS B 1 130 ? 27.438 40.553 -23.454 1.00 26.05 130 LYS B N 1
ATOM 4864 C CA . LYS B 1 130 ? 28.533 41.197 -24.154 1.00 27.06 130 LYS B CA 1
ATOM 4865 C C . LYS B 1 130 ? 28.023 41.856 -25.432 1.00 26.27 130 LYS B C 1
ATOM 4866 O O . LYS B 1 130 ? 28.495 42.910 -25.802 1.00 26.19 130 LYS B O 1
ATOM 4872 N N . TYR B 1 131 ? 27.057 41.245 -26.111 1.00 27.00 131 TYR B N 1
ATOM 4873 C CA . TYR B 1 131 ? 26.549 41.868 -27.349 1.00 26.02 131 TYR B CA 1
ATOM 4874 C C . TYR B 1 131 ? 25.919 43.226 -27.037 1.00 26.43 131 TYR B C 1
ATOM 4875 O O . TYR B 1 131 ? 26.141 44.192 -27.773 1.00 26.39 131 TYR B O 1
ATOM 4884 N N . PHE B 1 132 ? 25.141 43.302 -25.946 1.00 25.03 132 PHE B N 1
ATOM 4885 C CA . PHE B 1 132 ? 24.506 44.561 -25.565 1.00 25.96 132 PHE B CA 1
ATOM 4886 C C . PHE B 1 132 ? 25.584 45.624 -25.459 1.00 25.36 132 PHE B C 1
ATOM 4887 O O . PHE B 1 132 ? 25.431 46.738 -25.968 1.00 26.10 132 PHE B O 1
ATOM 4895 N N . VAL B 1 133 ? 26.679 45.288 -24.780 1.00 27.28 133 VAL B N 1
ATOM 4896 C CA . VAL B 1 133 ? 27.756 46.245 -24.632 1.00 27.96 133 VAL B CA 1
ATOM 4897 C C . VAL B 1 133 ? 28.433 46.525 -25.974 1.00 28.31 133 VAL B C 1
ATOM 4898 O O . VAL B 1 133 ? 28.701 47.668 -26.291 1.00 25.99 133 VAL B O 1
ATOM 4902 N N . ASP B 1 134 ? 28.698 45.487 -26.760 1.00 28.62 134 ASP B N 1
ATOM 4903 C CA . ASP B 1 134 ? 29.338 45.712 -28.048 1.00 30.69 134 ASP B CA 1
ATOM 4904 C C . ASP B 1 134 ? 28.497 46.655 -28.911 1.00 29.77 134 ASP B C 1
ATOM 4905 O O . ASP B 1 134 ? 29.012 47.620 -29.471 1.00 29.06 134 ASP B O 1
ATOM 4910 N N . ILE B 1 135 ? 27.198 46.393 -28.983 1.00 28.80 135 ILE B N 1
ATOM 4911 C CA . ILE B 1 135 ? 26.293 47.234 -29.744 1.00 27.74 135 ILE B CA 1
ATOM 4912 C C . ILE B 1 135 ? 26.389 48.668 -29.238 1.00 27.21 135 ILE B C 1
ATOM 4913 O O . ILE B 1 135 ? 26.568 49.620 -30.018 1.00 26.84 135 ILE B O 1
ATOM 4918 N N . ALA B 1 136 ? 26.269 48.823 -27.920 1.00 26.72 136 ALA B N 1
ATOM 4919 C CA . ALA B 1 136 ? 26.325 50.140 -27.298 1.00 28.10 136 ALA B CA 1
ATOM 4920 C C . ALA B 1 136 ? 27.627 50.902 -27.587 1.00 28.20 136 ALA B C 1
ATOM 4921 O O . ALA B 1 136 ? 27.590 52.093 -27.869 1.00 27.23 136 ALA B O 1
ATOM 4923 N N . ARG B 1 137 ? 28.772 50.232 -27.478 1.00 29.80 137 ARG B N 1
ATOM 4924 C CA . ARG B 1 137 ? 30.066 50.904 -27.744 1.00 32.90 137 ARG B CA 1
ATOM 4925 C C . ARG B 1 137 ? 30.153 51.346 -29.217 1.00 32.05 137 ARG B C 1
ATOM 4926 O O . ARG B 1 137 ? 30.666 52.418 -29.520 1.00 33.86 137 ARG B O 1
ATOM 4934 N N . LYS B 1 138 ? 29.652 50.522 -30.125 1.00 31.34 138 LYS B N 1
ATOM 4935 C CA . LYS B 1 138 ? 29.655 50.908 -31.536 1.00 34.21 138 LYS B CA 1
ATOM 4936 C C . LYS B 1 138 ? 28.749 52.117 -31.769 1.00 33.21 138 LYS B C 1
ATOM 4937 O O . LYS B 1 138 ? 29.063 52.991 -32.570 1.00 33.75 138 LYS B O 1
ATOM 4943 N N . ILE B 1 139 ? 27.635 52.183 -31.047 1.00 33.59 139 ILE B N 1
ATOM 4944 C CA . ILE B 1 139 ? 26.725 53.317 -31.177 1.00 32.87 139 ILE B CA 1
ATOM 4945 C C . ILE B 1 139 ? 27.479 54.578 -30.752 1.00 33.36 139 ILE B C 1
ATOM 4946 O O . ILE B 1 139 ? 27.413 55.620 -31.412 1.00 32.23 139 ILE B O 1
ATOM 4951 N N . GLU B 1 140 ? 28.189 54.470 -29.628 1.00 34.00 140 GLU B N 1
ATOM 4952 C CA . GLU B 1 140 ? 28.971 55.575 -29.082 1.00 35.69 140 GLU B CA 1
ATOM 4953 C C . GLU B 1 140 ? 30.037 56.022 -30.098 1.00 35.30 140 GLU B C 1
ATOM 4954 O O . GLU B 1 140 ? 30.271 57.210 -30.275 1.00 33.70 140 GLU B O 1
ATOM 4960 N N . LYS B 1 141 ? 30.650 55.046 -30.757 1.00 35.51 141 LYS B N 1
ATOM 4961 C CA . LYS B 1 141 ? 31.702 55.277 -31.747 1.00 39.45 141 LYS B CA 1
ATOM 4962 C C . LYS B 1 141 ? 31.199 55.851 -33.068 1.00 38.91 141 LYS B C 1
ATOM 4963 O O . LYS B 1 141 ? 31.699 56.874 -33.545 1.00 39.31 141 LYS B O 1
ATOM 4969 N N . LEU B 1 142 ? 30.206 55.169 -33.638 1.00 37.99 142 LEU B N 1
ATOM 4970 C CA . LEU B 1 142 ? 29.639 55.496 -34.946 1.00 36.84 142 LEU B CA 1
ATOM 4971 C C . LEU B 1 142 ? 28.435 56.447 -35.062 1.00 36.95 142 LEU B C 1
ATOM 4972 O O . LEU B 1 142 ? 28.296 57.159 -36.074 1.00 35.09 142 LEU B O 1
ATOM 4977 N N . SER B 1 143 ? 27.547 56.436 -34.073 1.00 35.50 143 SER B N 1
ATOM 4978 C CA . SER B 1 143 ? 26.372 57.299 -34.103 1.00 36.45 143 SER B CA 1
ATOM 4979 C C . SER B 1 143 ? 26.021 57.655 -32.662 1.00 36.37 143 SER B C 1
ATOM 4980 O O . SER B 1 143 ? 24.958 57.295 -32.151 1.00 34.21 143 SER B O 1
ATOM 4983 N N . PRO B 1 144 ? 26.929 58.367 -31.989 1.00 38.11 144 PRO B N 1
ATOM 4984 C CA . PRO B 1 144 ? 26.760 58.791 -30.594 1.00 38.46 144 PRO B CA 1
ATOM 4985 C C . PRO B 1 144 ? 25.408 59.399 -30.229 1.00 39.03 144 PRO B C 1
ATOM 4986 O O . PRO B 1 144 ? 25.012 59.361 -29.068 1.00 39.52 144 PRO B O 1
ATOM 4990 N N . LYS B 1 145 ? 24.698 59.961 -31.198 1.00 39.29 145 LYS B N 1
ATOM 4991 C CA . LYS B 1 145 ? 23.407 60.570 -30.883 1.00 39.75 145 LYS B CA 1
ATOM 4992 C C . LYS B 1 145 ? 22.214 59.609 -30.992 1.00 38.21 145 LYS B C 1
ATOM 4993 O O . LYS B 1 145 ? 21.093 59.945 -30.593 1.00 37.27 145 LYS B O 1
ATOM 4999 N N . ALA B 1 146 ? 22.449 58.419 -31.523 1.00 35.31 146 ALA B N 1
ATOM 5000 C CA . ALA B 1 146 ? 21.359 57.462 -31.664 1.00 33.11 146 ALA B CA 1
ATOM 5001 C C . ALA B 1 146 ? 20.858 57.011 -30.303 1.00 32.29 146 ALA B C 1
ATOM 5002 O O . ALA B 1 146 ? 21.600 57.055 -29.301 1.00 32.01 146 ALA B O 1
ATOM 5004 N N . TRP B 1 147 ? 19.588 56.611 -30.264 1.00 31.42 147 TRP B N 1
ATOM 5005 C CA . TRP B 1 147 ? 18.991 56.068 -29.044 1.00 30.97 147 TRP B CA 1
ATOM 5006 C C . TRP B 1 147 ? 19.129 54.552 -29.159 1.00 29.12 147 TRP B C 1
ATOM 5007 O O . TRP B 1 147 ? 18.919 54.006 -30.232 1.00 29.16 147 TRP B O 1
ATOM 5018 N N . TYR B 1 148 ? 19.510 53.887 -28.073 1.00 26.28 148 TYR B N 1
ATOM 5019 C CA . TYR B 1 148 ? 19.590 52.428 -28.047 1.00 27.43 148 TYR B CA 1
ATOM 5020 C C . TYR B 1 148 ? 18.263 51.972 -27.387 1.00 26.41 148 TYR B C 1
ATOM 5021 O O . TYR B 1 148 ? 17.987 52.332 -26.244 1.00 27.37 148 TYR B O 1
ATOM 5030 N N . LEU B 1 149 ? 17.448 51.203 -28.111 1.00 25.39 149 LEU B N 1
ATOM 5031 C CA . LEU B 1 149 ? 16.155 50.746 -27.595 1.00 26.91 149 LEU B CA 1
ATOM 5032 C C . LEU B 1 149 ? 16.243 49.243 -27.408 1.00 27.01 149 LEU B C 1
ATOM 5033 O O . LEU B 1 149 ? 16.314 48.508 -28.383 1.00 27.28 149 LEU B O 1
ATOM 5038 N N . GLN B 1 150 ? 16.228 48.784 -26.168 1.00 25.32 150 GLN B N 1
ATOM 5039 C CA . GLN B 1 150 ? 16.363 47.364 -25.976 1.00 26.32 150 GLN B CA 1
ATOM 5040 C C . GLN B 1 150 ? 15.083 46.620 -25.719 1.00 26.26 150 GLN B C 1
ATOM 5041 O O . GLN B 1 150 ? 14.362 46.893 -24.760 1.00 26.20 150 GLN B O 1
ATOM 5047 N N . ALA B 1 151 ? 14.845 45.653 -26.592 1.00 26.49 151 ALA B N 1
ATOM 5048 C CA . ALA B 1 151 ? 13.688 44.790 -26.541 1.00 24.93 151 ALA B CA 1
ATOM 5049 C C . ALA B 1 151 ? 14.129 43.426 -26.040 1.00 25.19 151 ALA B C 1
ATOM 5050 O O . ALA B 1 151 ? 13.398 42.740 -25.327 1.00 26.53 151 ALA B O 1
ATOM 5052 N N . ALA B 1 152 ? 15.338 43.035 -26.416 1.00 22.92 152 ALA B N 1
ATOM 5053 C CA . ALA B 1 152 ? 15.881 41.736 -26.024 1.00 23.92 152 ALA B CA 1
ATOM 5054 C C . ALA B 1 152 ? 16.044 41.611 -24.509 1.00 22.51 152 ALA B C 1
ATOM 5055 O O . ALA B 1 152 ? 16.332 42.583 -23.835 1.00 23.28 152 ALA B O 1
ATOM 5057 N N . ASN B 1 153 ? 15.891 40.395 -23.990 1.00 23.75 153 ASN B N 1
ATOM 5058 C CA . ASN B 1 153 ? 16.084 40.138 -22.571 1.00 22.29 153 ASN B CA 1
ATOM 5059 C C . ASN B 1 153 ? 17.527 39.692 -22.334 1.00 21.54 153 ASN B C 1
ATOM 5060 O O . ASN B 1 153 ? 18.138 39.087 -23.212 1.00 23.33 153 ASN B O 1
ATOM 5065 N N . PRO B 1 154 ? 18.055 39.909 -21.113 1.00 21.74 154 PRO B N 1
ATOM 5066 C CA . PRO B 1 154 ? 17.290 40.498 -20.009 1.00 22.36 154 PRO B CA 1
ATOM 5067 C C . PRO B 1 154 ? 17.279 42.031 -20.024 1.00 20.95 154 PRO B C 1
ATOM 5068 O O . PRO B 1 154 ? 18.336 42.672 -20.045 1.00 22.73 154 PRO B O 1
ATOM 5072 N N . ILE B 1 155 ? 16.089 42.630 -19.978 1.00 19.08 155 ILE B N 1
ATOM 5073 C CA . ILE B 1 155 ? 16.026 44.093 -20.026 1.00 19.15 155 ILE B CA 1
ATOM 5074 C C . ILE B 1 155 ? 16.609 44.763 -18.785 1.00 18.56 155 ILE B C 1
ATOM 5075 O O . ILE B 1 155 ? 17.378 45.710 -18.886 1.00 20.38 155 ILE B O 1
ATOM 5080 N N . PHE B 1 156 ? 16.238 44.263 -17.604 1.00 20.66 156 PHE B N 1
ATOM 5081 C CA . PHE B 1 156 ? 16.731 44.818 -16.348 1.00 20.13 156 PHE B CA 1
ATOM 5082 C C . PHE B 1 156 ? 18.262 44.775 -16.301 1.00 20.39 156 PHE B C 1
ATOM 5083 O O . PHE B 1 156 ? 18.893 45.814 -16.292 1.00 17.00 156 PHE B O 1
ATOM 5091 N N . GLU B 1 157 ? 18.865 43.586 -16.257 1.00 22.04 157 GLU B N 1
ATOM 5092 C CA . GLU B 1 157 ? 20.340 43.493 -16.247 1.00 21.66 157 GLU B CA 1
ATOM 5093 C C . GLU B 1 157 ? 21.003 44.215 -17.444 1.00 22.07 157 GLU B C 1
ATOM 5094 O O . GLU B 1 157 ? 21.986 44.979 -17.285 1.00 22.36 157 GLU B O 1
ATOM 5100 N N . GLY B 1 158 ? 20.454 43.985 -18.638 1.00 22.11 158 GLY B N 1
ATOM 5101 C CA . GLY B 1 158 ? 21.018 44.562 -19.856 1.00 20.98 158 GLY B CA 1
ATOM 5102 C C . GLY B 1 158 ? 21.007 46.070 -19.892 1.00 21.19 158 GLY B C 1
ATOM 5103 O O . GLY B 1 158 ? 22.027 46.696 -20.177 1.00 20.93 158 GLY B O 1
ATOM 5104 N N . THR B 1 159 ? 19.862 46.674 -19.595 1.00 19.30 159 THR B N 1
ATOM 5105 C CA . THR B 1 159 ? 19.787 48.127 -19.597 1.00 22.85 159 THR B CA 1
ATOM 5106 C C . THR B 1 159 ? 20.604 48.740 -18.454 1.00 23.73 159 THR B C 1
ATOM 5107 O O . THR B 1 159 ? 21.205 49.807 -18.626 1.00 23.83 159 THR B O 1
ATOM 5111 N N . THR B 1 160 ? 20.635 48.070 -17.297 1.00 23.09 160 THR B N 1
ATOM 5112 C CA . THR B 1 160 ? 21.428 48.590 -16.172 1.00 21.88 160 THR B CA 1
ATOM 5113 C C . THR B 1 160 ? 22.885 48.509 -16.615 1.00 23.05 160 THR B C 1
ATOM 5114 O O . THR B 1 160 ? 23.657 49.464 -16.459 1.00 22.81 160 THR B O 1
ATOM 5118 N N . LEU B 1 161 ? 23.253 47.383 -17.208 1.00 21.18 161 LEU B N 1
ATOM 5119 C CA . LEU B 1 161 ? 24.644 47.234 -17.642 1.00 22.61 161 LEU B CA 1
ATOM 5120 C C . LEU B 1 161 ? 25.063 48.328 -18.643 1.00 23.41 161 LEU B C 1
ATOM 5121 O O . LEU B 1 161 ? 26.098 49.010 -18.441 1.00 22.90 161 LEU B O 1
ATOM 5126 N N . VAL B 1 162 ? 24.283 48.497 -19.710 1.00 23.58 162 VAL B N 1
ATOM 5127 C CA . VAL B 1 162 ? 24.574 49.506 -20.732 1.00 23.87 162 VAL B CA 1
ATOM 5128 C C . VAL B 1 162 ? 24.624 50.927 -20.203 1.00 26.56 162 VAL B C 1
ATOM 5129 O O . VAL B 1 162 ? 25.613 51.655 -20.469 1.00 27.22 162 VAL B O 1
ATOM 5133 N N . THR B 1 163 ? 23.597 51.342 -19.449 1.00 25.57 163 THR B N 1
ATOM 5134 C CA . THR B 1 163 ? 23.567 52.717 -18.912 1.00 26.13 163 THR B CA 1
ATOM 5135 C C . THR B 1 163 ? 24.675 53.001 -17.909 1.00 26.31 163 THR B C 1
ATOM 5136 O O . THR B 1 163 ? 25.144 54.139 -17.779 1.00 26.54 163 THR B O 1
ATOM 5140 N N . ARG B 1 164 ? 25.113 51.986 -17.183 1.00 26.18 164 ARG B N 1
ATOM 5141 C CA . ARG B 1 164 ? 26.200 52.230 -16.233 1.00 26.45 164 ARG B CA 1
ATOM 5142 C C . ARG B 1 164 ? 27.552 52.301 -16.918 1.00 26.60 164 ARG B C 1
ATOM 5143 O O . ARG B 1 164 ? 28.464 52.947 -16.422 1.00 27.70 164 ARG B O 1
ATOM 5151 N N . THR B 1 165 ? 27.685 51.657 -18.062 1.00 27.09 165 THR B N 1
ATOM 5152 C CA . THR B 1 165 ? 29.001 51.625 -18.680 1.00 31.70 165 THR B CA 1
ATOM 5153 C C . THR B 1 165 ? 29.255 52.399 -19.965 1.00 30.54 165 THR B C 1
ATOM 5154 O O . THR B 1 165 ? 30.408 52.719 -20.267 1.00 29.78 165 THR B O 1
ATOM 5158 N N . VAL B 1 166 ? 28.210 52.714 -20.719 1.00 28.78 166 VAL B N 1
ATOM 5159 C CA . VAL B 1 166 ? 28.407 53.430 -21.974 1.00 30.06 166 VAL B CA 1
ATOM 5160 C C . VAL B 1 166 ? 27.599 54.716 -21.958 1.00 30.12 166 VAL B C 1
ATOM 5161 O O . VAL B 1 166 ? 26.392 54.698 -21.695 1.00 29.55 166 VAL B O 1
ATOM 5165 N N . PRO B 1 167 ? 28.242 55.851 -22.264 1.00 29.50 167 PRO B N 1
ATOM 5166 C CA . PRO B 1 167 ? 27.525 57.129 -22.252 1.00 31.30 167 PRO B CA 1
ATOM 5167 C C . PRO B 1 167 ? 26.618 57.438 -23.458 1.00 33.63 167 PRO B C 1
ATOM 5168 O O . PRO B 1 167 ? 26.853 58.414 -24.175 1.00 35.95 167 PRO B O 1
ATOM 5172 N N . ILE B 1 168 ? 25.596 56.616 -23.686 1.00 31.97 168 ILE B N 1
ATOM 5173 C CA . ILE B 1 168 ? 24.665 56.847 -24.796 1.00 31.44 168 ILE B CA 1
ATOM 5174 C C . ILE B 1 168 ? 23.255 56.834 -24.226 1.00 30.99 168 ILE B C 1
ATOM 5175 O O . ILE B 1 168 ? 23.053 56.426 -23.085 1.00 30.48 168 ILE B O 1
ATOM 5180 N N . LYS B 1 169 ? 22.288 57.276 -25.024 1.00 30.09 169 LYS B N 1
ATOM 5181 C CA . LYS B 1 169 ? 20.896 57.287 -24.597 1.00 30.69 169 LYS B CA 1
ATOM 5182 C C . LYS B 1 169 ? 20.374 55.876 -24.805 1.00 30.75 169 LYS B C 1
ATOM 5183 O O . LYS B 1 169 ? 20.487 55.304 -25.903 1.00 28.55 169 LYS B O 1
ATOM 5189 N N . ALA B 1 170 ? 19.836 55.304 -23.731 1.00 29.59 170 ALA B N 1
ATOM 5190 C CA . ALA B 1 170 ? 19.313 53.956 -23.785 1.00 29.76 170 ALA B CA 1
ATOM 5191 C C . ALA B 1 170 ? 18.046 53.824 -22.938 1.00 29.63 170 ALA B C 1
ATOM 5192 O O . ALA B 1 170 ? 17.943 54.415 -21.869 1.00 31.71 170 ALA B O 1
ATOM 5194 N N . VAL B 1 171 ? 17.092 53.045 -23.430 1.00 28.99 171 VAL B N 1
ATOM 5195 C CA . VAL B 1 171 ? 15.862 52.811 -22.687 1.00 28.32 171 VAL B CA 1
ATOM 5196 C C . VAL B 1 171 ? 15.458 51.378 -22.998 1.00 26.67 171 VAL B C 1
ATOM 5197 O O . VAL B 1 171 ? 15.782 50.862 -24.070 1.00 28.86 171 VAL B O 1
ATOM 5201 N N . GLY B 1 172 ? 14.768 50.729 -22.074 1.00 26.33 172 GLY B N 1
ATOM 5202 C CA . GLY B 1 172 ? 14.276 49.378 -22.315 1.00 25.74 172 GLY B CA 1
ATOM 5203 C C . GLY B 1 172 ? 12.756 49.433 -22.422 1.00 27.38 172 GLY B C 1
ATOM 5204 O O . GLY B 1 172 ? 12.132 50.228 -21.707 1.00 25.06 172 GLY B O 1
ATOM 5205 N N . PHE B 1 173 ? 12.172 48.614 -23.304 1.00 28.80 173 PHE B N 1
ATOM 5206 C CA . PHE B 1 173 ? 10.723 48.566 -23.535 1.00 33.73 173 PHE B CA 1
ATOM 5207 C C . PHE B 1 173 ? 10.172 47.159 -23.516 1.00 36.69 173 PHE B C 1
ATOM 5208 O O . PHE B 1 173 ? 10.712 46.245 -24.160 1.00 36.09 173 PHE B O 1
ATOM 5224 N N . HIS B 1 175 ? 6.124 44.803 -22.918 1.00 45.60 175 HIS B N 1
ATOM 5225 C CA . HIS B 1 175 ? 4.665 44.846 -22.966 1.00 47.69 175 HIS B CA 1
ATOM 5226 C C . HIS B 1 175 ? 3.945 44.325 -21.694 1.00 48.22 175 HIS B C 1
ATOM 5227 O O . HIS B 1 175 ? 2.711 44.410 -21.578 1.00 48.12 175 HIS B O 1
ATOM 5234 N N . GLY B 1 176 ? 4.716 43.817 -20.733 1.00 48.23 176 GLY B N 1
ATOM 5235 C CA . GLY B 1 176 ? 4.142 43.296 -19.495 1.00 47.32 176 GLY B CA 1
ATOM 5236 C C . GLY B 1 176 ? 3.075 44.122 -18.781 1.00 46.56 176 GLY B C 1
ATOM 5237 O O . GLY B 1 176 ? 2.057 43.580 -18.323 1.00 46.36 176 GLY B O 1
ATOM 5238 N N . HIS B 1 177 ? 3.283 45.432 -18.689 1.00 44.85 177 HIS B N 1
ATOM 5239 C CA . HIS B 1 177 ? 2.333 46.299 -17.999 1.00 43.98 177 HIS B CA 1
ATOM 5240 C C . HIS B 1 177 ? 0.883 46.163 -18.466 1.00 43.58 177 HIS B C 1
ATOM 5241 O O . HIS B 1 177 ? -0.034 46.572 -17.746 1.00 41.35 177 HIS B O 1
ATOM 5248 N N . TYR B 1 178 ? 0.672 45.594 -19.657 1.00 44.03 178 TYR B N 1
ATOM 5249 C CA . TYR B 1 178 ? -0.692 45.423 -20.182 1.00 43.24 178 TYR B CA 1
ATOM 5250 C C . TYR B 1 178 ? -1.598 44.539 -19.338 1.00 40.91 178 TYR B C 1
ATOM 5251 O O . TYR B 1 178 ? -2.809 44.453 -19.603 1.00 40.78 178 TYR B O 1
ATOM 5260 N N . GLY B 1 179 ? -1.009 43.866 -18.346 1.00 36.09 179 GLY B N 1
ATOM 5261 C CA . GLY B 1 179 ? -1.795 43.038 -17.461 1.00 29.83 179 GLY B CA 1
ATOM 5262 C C . GLY B 1 179 ? -2.809 43.932 -16.775 1.00 28.95 179 GLY B C 1
ATOM 5263 O O . GLY B 1 179 ? -3.863 43.459 -16.316 1.00 26.24 179 GLY B O 1
ATOM 5264 N N . VAL B 1 180 ? -2.500 45.231 -16.696 1.00 26.58 180 VAL B N 1
ATOM 5265 C CA . VAL B 1 180 ? -3.427 46.158 -16.059 1.00 27.56 180 VAL B CA 1
ATOM 5266 C C . VAL B 1 180 ? -4.753 46.132 -16.826 1.00 27.77 180 VAL B C 1
ATOM 5267 O O . VAL B 1 180 ? -5.813 46.072 -16.214 1.00 27.58 180 VAL B O 1
ATOM 5271 N N . MET B 1 181 ? -4.694 46.152 -18.160 1.00 29.06 181 MET B N 1
ATOM 5272 C CA . MET B 1 181 ? -5.929 46.147 -18.938 1.00 30.84 181 MET B CA 1
ATOM 5273 C C . MET B 1 181 ? -6.782 44.910 -18.689 1.00 30.01 181 MET B C 1
ATOM 5274 O O . MET B 1 181 ? -8.012 45.003 -18.670 1.00 29.95 181 MET B O 1
ATOM 5279 N N . GLU B 1 182 ? -6.154 43.748 -18.505 1.00 28.33 182 GLU B N 1
ATOM 5280 C CA . GLU B 1 182 ? -6.948 42.545 -18.237 1.00 27.20 182 GLU B CA 1
ATOM 5281 C C . GLU B 1 182 ? -7.728 42.730 -16.946 1.00 26.55 182 GLU B C 1
ATOM 5282 O O . GLU B 1 182 ? -8.902 42.334 -16.831 1.00 26.46 182 GLU B O 1
ATOM 5288 N N . ILE B 1 183 ? -7.074 43.294 -15.937 1.00 26.12 183 ILE B N 1
ATOM 5289 C CA . ILE B 1 183 ? -7.758 43.516 -14.660 1.00 24.72 183 ILE B CA 1
ATOM 5290 C C . ILE B 1 183 ? -8.936 44.471 -14.874 1.00 25.61 183 ILE B C 1
ATOM 5291 O O . ILE B 1 183 ? -10.054 44.232 -14.377 1.00 24.83 183 ILE B O 1
ATOM 5296 N N . VAL B 1 184 ? -8.680 45.548 -15.610 1.00 23.99 184 VAL B N 1
ATOM 5297 C CA . VAL B 1 184 ? -9.723 46.548 -15.890 1.00 27.36 184 VAL B CA 1
ATOM 5298 C C . VAL B 1 184 ? -10.928 45.893 -16.568 1.00 29.71 184 VAL B C 1
ATOM 5299 O O . VAL B 1 184 ? -12.078 46.060 -16.113 1.00 30.26 184 VAL B O 1
ATOM 5303 N N . GLU B 1 185 ? -10.654 45.126 -17.627 1.00 31.80 185 GLU B N 1
ATOM 5304 C CA . GLU B 1 185 ? -11.702 44.412 -18.362 1.00 35.08 185 GLU B CA 1
ATOM 5305 C C . GLU B 1 185 ? -12.466 43.394 -17.499 1.00 34.79 185 GLU B C 1
ATOM 5306 O O . GLU B 1 185 ? -13.697 43.375 -17.506 1.00 34.29 185 GLU B O 1
ATOM 5312 N N . LYS B 1 186 ? -11.762 42.554 -16.748 1.00 33.63 186 LYS B N 1
ATOM 5313 C CA . LYS B 1 186 ? -12.462 41.559 -15.943 1.00 34.60 186 LYS B CA 1
ATOM 5314 C C . LYS B 1 186 ? -13.329 42.189 -14.865 1.00 33.62 186 LYS B C 1
ATOM 5315 O O . LYS B 1 186 ? -14.347 41.618 -14.469 1.00 31.64 186 LYS B O 1
ATOM 5321 N N . LEU B 1 187 ? -12.948 43.376 -14.399 1.00 31.93 187 LEU B N 1
ATOM 5322 C CA . LEU B 1 187 ? -13.734 44.042 -13.369 1.00 31.51 187 LEU B CA 1
ATOM 5323 C C . LEU B 1 187 ? -14.889 44.826 -13.999 1.00 31.91 187 LEU B C 1
ATOM 5324 O O . LEU B 1 187 ? -15.741 45.341 -13.293 1.00 31.39 187 LEU B O 1
ATOM 5329 N N . GLY B 1 188 ? -14.882 44.930 -15.325 1.00 31.69 188 GLY B N 1
ATOM 5330 C CA . GLY B 1 188 ? -15.942 45.626 -16.039 1.00 33.81 188 GLY B CA 1
ATOM 5331 C C . GLY B 1 188 ? -15.874 47.140 -15.965 1.00 35.17 188 GLY B C 1
ATOM 5332 O O . GLY B 1 188 ? -16.890 47.828 -16.016 1.00 35.07 188 GLY B O 1
ATOM 5333 N N . LEU B 1 189 ? -14.666 47.670 -15.866 1.00 32.97 189 LEU B N 1
ATOM 5334 C CA . LEU B 1 189 ? -14.486 49.109 -15.756 1.00 33.52 189 LEU B CA 1
ATOM 5335 C C . LEU B 1 189 ? -14.236 49.828 -17.070 1.00 33.16 189 LEU B C 1
ATOM 5336 O O . LEU B 1 189 ? -13.691 49.258 -18.000 1.00 31.97 189 LEU B O 1
ATOM 5341 N N . GLU B 1 190 ? -14.659 51.089 -17.134 1.00 36.02 190 GLU B N 1
ATOM 5342 C CA . GLU B 1 190 ? -14.406 51.918 -18.302 1.00 39.74 190 GLU B CA 1
ATOM 5343 C C . GLU B 1 190 ? -12.932 52.371 -18.189 1.00 39.55 190 GLU B C 1
ATOM 5344 O O . GLU B 1 190 ? -12.553 53.067 -17.244 1.00 38.07 190 GLU B O 1
ATOM 5350 N N . GLU B 1 191 ? -12.125 51.962 -19.157 1.00 39.00 191 GLU B N 1
ATOM 5351 C CA . GLU B 1 191 ? -10.705 52.272 -19.179 1.00 40.58 191 GLU B CA 1
ATOM 5352 C C . GLU B 1 191 ? -10.377 53.751 -18.974 1.00 39.84 191 GLU B C 1
ATOM 5353 O O . GLU B 1 191 ? -9.459 54.076 -18.219 1.00 37.47 191 GLU B O 1
ATOM 5359 N N . GLU B 1 192 ? -11.124 54.643 -19.624 1.00 37.73 192 GLU B N 1
ATOM 5360 C CA . GLU B 1 192 ? -10.845 56.061 -19.490 1.00 38.36 192 GLU B CA 1
ATOM 5361 C C . GLU B 1 192 ? -11.121 56.640 -18.107 1.00 37.22 192 GLU B C 1
ATOM 5362 O O . GLU B 1 192 ? -10.703 57.770 -17.807 1.00 38.27 192 GLU B O 1
ATOM 5368 N N . LYS B 1 193 ? -11.805 55.882 -17.252 1.00 33.29 193 LYS B N 1
ATOM 5369 C CA . LYS B 1 193 ? -12.079 56.354 -15.906 1.00 31.84 193 LYS B CA 1
ATOM 5370 C C . LYS B 1 193 ? -11.095 55.741 -14.907 1.00 28.96 193 LYS B C 1
ATOM 5371 O O . LYS B 1 193 ? -11.174 55.993 -13.701 1.00 26.47 193 LYS B O 1
ATOM 5377 N N . VAL B 1 194 ? -10.157 54.945 -15.407 1.00 27.68 194 VAL B N 1
ATOM 5378 C CA . VAL B 1 194 ? -9.190 54.320 -14.505 1.00 24.78 194 VAL B CA 1
ATOM 5379 C C . VAL B 1 194 ? -7.881 55.091 -14.476 1.00 23.86 194 VAL B C 1
ATOM 5380 O O . VAL B 1 194 ? -7.277 55.359 -15.514 1.00 24.20 194 VAL B O 1
ATOM 5384 N N . ASP B 1 195 ? -7.454 55.419 -13.266 1.00 22.44 195 ASP B N 1
ATOM 5385 C CA . ASP B 1 195 ? -6.224 56.147 -13.024 1.00 21.73 195 ASP B CA 1
ATOM 5386 C C . ASP B 1 195 ? -5.302 55.116 -12.390 1.00 21.14 195 ASP B C 1
ATOM 5387 O O . ASP B 1 195 ? -5.475 54.748 -11.233 1.00 21.84 195 ASP B O 1
ATOM 5392 N N . TRP B 1 196 ? -4.345 54.638 -13.172 1.00 22.09 196 TRP B N 1
ATOM 5393 C CA . TRP B 1 196 ? -3.421 53.611 -12.689 1.00 21.35 196 TRP B CA 1
ATOM 5394 C C . TRP B 1 196 ? -1.960 53.990 -12.831 1.00 20.76 196 TRP B C 1
ATOM 5395 O O . TRP B 1 196 ? -1.602 54.864 -13.611 1.00 22.50 196 TRP B O 1
ATOM 5406 N N . GLN B 1 197 ? -1.115 53.300 -12.076 1.00 20.50 197 GLN B N 1
ATOM 5407 C CA . GLN B 1 197 ? 0.328 53.493 -12.189 1.00 18.86 197 GLN B CA 1
ATOM 5408 C C . GLN B 1 197 ? 0.974 52.155 -11.823 1.00 19.83 197 GLN B C 1
ATOM 5409 O O . GLN B 1 197 ? 0.406 51.399 -11.036 1.00 18.16 197 GLN B O 1
ATOM 5415 N N . VAL B 1 198 ? 2.130 51.858 -12.418 1.00 20.07 198 VAL B N 1
ATOM 5416 C CA . VAL B 1 198 ? 2.893 50.671 -12.049 1.00 18.94 198 VAL B CA 1
ATOM 5417 C C . VAL B 1 198 ? 4.318 51.189 -11.795 1.00 18.33 198 VAL B C 1
ATOM 5418 O O . VAL B 1 198 ? 4.673 52.305 -12.226 1.00 18.72 198 VAL B O 1
ATOM 5422 N N . ALA B 1 199 ? 5.090 50.424 -11.021 1.00 16.83 199 ALA B N 1
ATOM 5423 C CA . ALA B 1 199 ? 6.479 50.763 -10.711 1.00 18.83 199 ALA B CA 1
ATOM 5424 C C . ALA B 1 199 ? 7.200 49.487 -10.242 1.00 18.32 199 ALA B C 1
ATOM 5425 O O . ALA B 1 199 ? 6.573 48.586 -9.663 1.00 19.33 199 ALA B O 1
ATOM 5427 N N . GLY B 1 200 ? 8.505 49.437 -10.479 1.00 19.46 200 GLY B N 1
ATOM 5428 C CA . GLY B 1 200 ? 9.325 48.300 -10.067 1.00 19.51 200 GLY B CA 1
ATOM 5429 C C . GLY B 1 200 ? 10.511 48.194 -11.014 1.00 19.03 200 GLY B C 1
ATOM 5430 O O . GLY B 1 200 ? 11.075 49.207 -11.410 1.00 19.12 200 GLY B O 1
ATOM 5431 N N . VAL B 1 201 ? 10.921 46.971 -11.338 1.00 18.16 201 VAL B N 1
ATOM 5432 C CA . VAL B 1 201 ? 11.995 46.770 -12.314 1.00 17.54 201 VAL B CA 1
ATOM 5433 C C . VAL B 1 201 ? 11.338 45.929 -13.409 1.00 19.50 201 VAL B C 1
ATOM 5434 O O . VAL B 1 201 ? 10.215 45.418 -13.222 1.00 19.65 201 VAL B O 1
ATOM 5438 N N . ASN B 1 202 ? 12.003 45.771 -14.548 1.00 18.75 202 ASN B N 1
ATOM 5439 C CA . ASN B 1 202 ? 11.396 44.991 -15.624 1.00 20.00 202 ASN B CA 1
ATOM 5440 C C . ASN B 1 202 ? 11.014 43.591 -15.114 1.00 21.11 202 ASN B C 1
ATOM 5441 O O . ASN B 1 202 ? 11.817 42.956 -14.409 1.00 18.29 202 ASN B O 1
ATOM 5446 N N . HIS B 1 203 ? 9.794 43.133 -15.472 1.00 19.11 203 HIS B N 1
ATOM 5447 C CA . HIS B 1 203 ? 9.233 41.851 -15.028 1.00 19.65 203 HIS B CA 1
ATOM 5448 C C . HIS B 1 203 ? 9.194 41.805 -13.479 1.00 19.58 203 HIS B C 1
ATOM 5449 O O . HIS B 1 203 ? 9.222 40.730 -12.860 1.00 17.47 203 HIS B O 1
ATOM 5456 N N . GLY B 1 204 ? 9.129 42.989 -12.867 1.00 19.79 204 GLY B N 1
ATOM 5457 C CA . GLY B 1 204 ? 9.093 43.117 -11.418 1.00 18.87 204 GLY B CA 1
ATOM 5458 C C . GLY B 1 204 ? 8.354 44.397 -11.053 1.00 17.82 204 GLY B C 1
ATOM 5459 O O . GLY B 1 204 ? 8.796 45.141 -10.170 1.00 20.04 204 GLY B O 1
ATOM 5460 N N . ILE B 1 205 ? 7.206 44.622 -11.708 1.00 17.73 205 ILE B N 1
ATOM 5461 C CA . ILE B 1 205 ? 6.402 45.832 -11.492 1.00 17.44 205 ILE B CA 1
ATOM 5462 C C . ILE B 1 205 ? 5.113 45.496 -10.778 1.00 17.94 205 ILE B C 1
ATOM 5463 O O . ILE B 1 205 ? 4.576 44.373 -10.871 1.00 16.68 205 ILE B O 1
ATOM 5468 N N . TRP B 1 206 ? 4.612 46.497 -10.073 1.00 18.02 206 TRP B N 1
ATOM 5469 C CA . TRP B 1 206 ? 3.441 46.361 -9.234 1.00 16.77 206 TRP B CA 1
ATOM 5470 C C . TRP B 1 206 ? 2.525 47.521 -9.503 1.00 19.11 206 TRP B C 1
ATOM 5471 O O . TRP B 1 206 ? 2.987 48.618 -9.820 1.00 18.94 206 TRP B O 1
ATOM 5482 N N . LEU B 1 207 ? 1.232 47.263 -9.338 1.00 18.16 207 LEU B N 1
ATOM 5483 C CA . LEU B 1 207 ? 0.178 48.253 -9.550 1.00 19.69 207 LEU B CA 1
ATOM 5484 C C . LEU B 1 207 ? 0.096 49.128 -8.303 1.00 19.77 207 LEU B C 1
ATOM 5485 O O . LEU B 1 207 ? -0.750 48.928 -7.440 1.00 20.19 207 LEU B O 1
ATOM 5490 N N . ASN B 1 208 ? 1.012 50.093 -8.186 1.00 19.80 208 ASN B N 1
ATOM 5491 C CA . ASN B 1 208 ? 1.039 50.911 -6.986 1.00 20.08 208 ASN B CA 1
ATOM 5492 C C . ASN B 1 208 ? -0.160 51.847 -6.823 1.00 19.36 208 ASN B C 1
ATOM 5493 O O . ASN B 1 208 ? -0.451 52.315 -5.709 1.00 20.60 208 ASN B O 1
ATOM 5498 N N . ARG B 1 209 ? -0.821 52.134 -7.933 1.00 19.55 209 ARG B N 1
ATOM 5499 C CA . ARG B 1 209 ? -1.996 53.012 -7.930 1.00 20.93 209 ARG B CA 1
ATOM 5500 C C . ARG B 1 209 ? -3.050 52.374 -8.810 1.00 20.84 209 ARG B C 1
ATOM 5501 O O . ARG B 1 209 ? -2.771 52.027 -9.946 1.00 19.60 209 ARG B O 1
ATOM 5509 N N . PHE B 1 210 ? -4.271 52.260 -8.294 1.00 22.08 210 PHE B N 1
ATOM 5510 C CA . PHE B 1 210 ? -5.369 51.672 -9.058 1.00 23.72 210 PHE B CA 1
ATOM 5511 C C . PHE B 1 210 ? -6.630 52.373 -8.545 1.00 24.21 210 PHE B C 1
ATOM 5512 O O . PHE B 1 210 ? -7.168 52.053 -7.470 1.00 24.80 210 PHE B O 1
ATOM 5520 N N A ARG B 1 211 ? -7.097 53.350 -9.311 0.50 24.62 211 ARG B N 1
ATOM 5521 N N B ARG B 1 211 ? -7.096 53.343 -9.321 0.50 25.56 211 ARG B N 1
ATOM 5522 C CA A ARG B 1 211 ? -8.272 54.112 -8.906 0.50 25.34 211 ARG B CA 1
ATOM 5523 C CA B ARG B 1 211 ? -8.274 54.113 -8.942 0.50 27.03 211 ARG B CA 1
ATOM 5524 C C A ARG B 1 211 ? -9.283 54.156 -10.065 0.50 25.52 211 ARG B C 1
ATOM 5525 C C B ARG B 1 211 ? -9.269 54.199 -10.047 0.50 24.38 211 ARG B C 1
ATOM 5526 O O A ARG B 1 211 ? -8.909 54.082 -11.208 0.50 25.37 211 ARG B O 1
ATOM 5527 O O B ARG B 1 211 ? -8.950 53.971 -11.228 0.50 26.18 211 ARG B O 1
ATOM 5542 N N . TYR B 1 212 ? -10.535 54.387 -9.709 1.00 26.15 212 TYR B N 1
ATOM 5543 C CA . TYR B 1 212 ? -11.578 54.449 -10.705 1.00 27.50 212 TYR B CA 1
ATOM 5544 C C . TYR B 1 212 ? -12.511 55.570 -10.299 1.00 27.51 212 TYR B C 1
ATOM 5545 O O . TYR B 1 212 ? -13.028 55.570 -9.196 1.00 27.06 212 TYR B O 1
ATOM 5554 N N . ASN B 1 213 ? -12.694 56.527 -11.196 1.00 30.02 213 ASN B N 1
ATOM 5555 C CA . ASN B 1 213 ? -13.535 57.682 -10.914 1.00 31.02 213 ASN B CA 1
ATOM 5556 C C . ASN B 1 213 ? -13.040 58.329 -9.637 1.00 30.94 213 ASN B C 1
ATOM 5557 O O . ASN B 1 213 ? -13.832 58.794 -8.815 1.00 30.25 213 ASN B O 1
ATOM 5562 N N . GLY B 1 214 ? -11.719 58.292 -9.455 1.00 31.34 214 GLY B N 1
ATOM 5563 C CA . GLY B 1 214 ? -11.120 58.925 -8.298 1.00 33.98 214 GLY B CA 1
ATOM 5564 C C . GLY B 1 214 ? -11.008 58.171 -6.990 1.00 35.10 214 GLY B C 1
ATOM 5565 O O . GLY B 1 214 ? -10.261 58.611 -6.118 1.00 36.68 214 GLY B O 1
ATOM 5566 N N . GLY B 1 215 ? -11.729 57.057 -6.833 1.00 33.70 215 GLY B N 1
ATOM 5567 C CA . GLY B 1 215 ? -11.644 56.305 -5.591 1.00 31.91 215 GLY B CA 1
ATOM 5568 C C . GLY B 1 215 ? -10.752 55.083 -5.744 1.00 29.88 215 GLY B C 1
ATOM 5569 O O . GLY B 1 215 ? -10.499 54.639 -6.859 1.00 31.09 215 GLY B O 1
ATOM 5570 N N . ASN B 1 216 ? -10.277 54.541 -4.630 1.00 30.19 216 ASN B N 1
ATOM 5571 C CA . ASN B 1 216 ? -9.425 53.366 -4.671 1.00 29.34 216 ASN B CA 1
ATOM 5572 C C . ASN B 1 216 ? -10.228 52.233 -5.324 1.00 28.04 216 ASN B C 1
ATOM 5573 O O . ASN B 1 216 ? -11.355 51.954 -4.918 1.00 25.80 216 ASN B O 1
ATOM 5578 N N . ALA B 1 217 ? -9.671 51.603 -6.354 1.00 26.28 217 ALA B N 1
ATOM 5579 C CA . ALA B 1 217 ? -10.384 50.519 -7.030 1.00 25.96 217 ALA B CA 1
ATOM 5580 C C . ALA B 1 217 ? -10.008 49.101 -6.537 1.00 26.64 217 ALA B C 1
ATOM 5581 O O . ALA B 1 217 ? -10.627 48.117 -6.966 1.00 23.54 217 ALA B O 1
ATOM 5583 N N . TYR B 1 218 ? -9.002 48.985 -5.659 1.00 25.46 218 TYR B N 1
ATOM 5584 C CA . TYR B 1 218 ? -8.644 47.653 -5.146 1.00 25.11 218 TYR B CA 1
ATOM 5585 C C . TYR B 1 218 ? -9.849 46.918 -4.499 1.00 26.53 218 TYR B C 1
ATOM 5586 O O . TYR B 1 218 ? -9.927 45.693 -4.556 1.00 25.76 218 TYR B O 1
ATOM 5595 N N . PRO B 1 219 ? -10.782 47.654 -3.857 1.00 26.63 219 PRO B N 1
ATOM 5596 C CA . PRO B 1 219 ? -11.943 46.972 -3.254 1.00 27.19 219 PRO B CA 1
ATOM 5597 C C . PRO B 1 219 ? -12.738 46.248 -4.321 1.00 26.72 219 PRO B C 1
ATOM 5598 O O . PRO B 1 219 ? -13.364 45.236 -4.035 1.00 27.82 219 PRO B O 1
ATOM 5602 N N . LEU B 1 220 ? -12.697 46.752 -5.553 1.00 25.90 220 LEU B N 1
ATOM 5603 C CA . LEU B 1 220 ? -13.391 46.108 -6.668 1.00 26.90 220 LEU B CA 1
ATOM 5604 C C . LEU B 1 220 ? -12.668 44.812 -7.050 1.00 27.35 220 LEU B C 1
ATOM 5605 O O . LEU B 1 220 ? -13.301 43.838 -7.467 1.00 24.90 220 LEU B O 1
ATOM 5610 N N . LEU B 1 221 ? -11.340 44.794 -6.919 1.00 24.72 221 LEU B N 1
ATOM 5611 C CA . LEU B 1 221 ? -10.615 43.562 -7.224 1.00 24.58 221 LEU B CA 1
ATOM 5612 C C . LEU B 1 221 ? -10.897 42.560 -6.101 1.00 24.90 221 LEU B C 1
ATOM 5613 O O . LEU B 1 221 ? -11.030 41.349 -6.341 1.00 25.39 221 LEU B O 1
ATOM 5618 N N . ASP B 1 222 ? -10.987 43.065 -4.873 1.00 26.83 222 ASP B N 1
ATOM 5619 C CA . ASP B 1 222 ? -11.270 42.203 -3.720 1.00 27.21 222 ASP B CA 1
ATOM 5620 C C . ASP B 1 222 ? -12.634 41.511 -3.937 1.00 29.29 222 ASP B C 1
ATOM 5621 O O . ASP B 1 222 ? -12.791 40.323 -3.636 1.00 28.27 222 ASP B O 1
ATOM 5626 N N . LYS B 1 223 ? -13.601 42.265 -4.460 1.00 29.46 223 LYS B N 1
ATOM 5627 C CA . LYS B 1 223 ? -14.943 41.747 -4.755 1.00 32.30 223 LYS B CA 1
ATOM 5628 C C . LYS B 1 223 ? -14.815 40.611 -5.768 1.00 32.63 223 LYS B C 1
ATOM 5629 O O . LYS B 1 223 ? -15.387 39.529 -5.581 1.00 32.31 223 LYS B O 1
ATOM 5635 N N . TRP B 1 224 ? -14.059 40.857 -6.838 1.00 31.62 224 TRP B N 1
ATOM 5636 C CA . TRP B 1 224 ? -13.853 39.852 -7.882 1.00 32.01 224 TRP B CA 1
ATOM 5637 C C . TRP B 1 224 ? -13.187 38.602 -7.330 1.00 31.12 224 TRP B C 1
ATOM 5638 O O . TRP B 1 224 ? -13.572 37.474 -7.660 1.00 31.31 224 TRP B O 1
ATOM 5649 N N . ILE B 1 225 ? -12.176 38.790 -6.496 1.00 30.82 225 ILE B N 1
ATOM 5650 C CA . ILE B 1 225 ? -11.486 37.648 -5.912 1.00 31.00 225 ILE B CA 1
ATOM 5651 C C . ILE B 1 225 ? -12.483 36.842 -5.081 1.00 34.07 225 ILE B C 1
ATOM 5652 O O . ILE B 1 225 ? -12.630 35.621 -5.252 1.00 31.49 225 ILE B O 1
ATOM 5657 N N . GLU B 1 226 ? -13.192 37.537 -4.202 1.00 35.08 226 GLU B N 1
ATOM 5658 C CA . GLU B 1 226 ? -14.145 36.869 -3.334 1.00 39.61 226 GLU B CA 1
ATOM 5659 C C . GLU B 1 226 ? -15.296 36.182 -4.078 1.00 39.71 226 GLU B C 1
ATOM 5660 O O . GLU B 1 226 ? -15.748 35.110 -3.670 1.00 38.78 226 GLU B O 1
ATOM 5666 N N . GLU B 1 227 ? -15.755 36.768 -5.176 1.00 39.78 227 GLU B N 1
ATOM 5667 C CA . GLU B 1 227 ? -16.887 36.178 -5.874 1.00 41.92 227 GLU B CA 1
ATOM 5668 C C . GLU B 1 227 ? -16.640 35.431 -7.184 1.00 41.61 227 GLU B C 1
ATOM 5669 O O . GLU B 1 227 ? -17.415 34.539 -7.530 1.00 41.61 227 GLU B O 1
ATOM 5675 N N . LYS B 1 228 ? -15.575 35.761 -7.906 1.00 39.51 228 LYS B N 1
ATOM 5676 C CA . LYS B 1 228 ? -15.329 35.116 -9.188 1.00 38.22 228 LYS B CA 1
ATOM 5677 C C . LYS B 1 228 ? -14.030 34.343 -9.407 1.00 38.70 228 LYS B C 1
ATOM 5678 O O . LYS B 1 228 ? -13.926 33.610 -10.407 1.00 38.70 228 LYS B O 1
ATOM 5684 N N . SER B 1 229 ? -13.044 34.488 -8.515 1.00 35.58 229 SER B N 1
ATOM 5685 C CA . SER B 1 229 ? -11.770 33.796 -8.728 1.00 34.29 229 SER B CA 1
ATOM 5686 C C . SER B 1 229 ? -11.879 32.272 -8.778 1.00 34.71 229 SER B C 1
ATOM 5687 O O . SER B 1 229 ? -11.143 31.610 -9.523 1.00 34.08 229 SER B O 1
ATOM 5690 N N . LYS B 1 230 ? -12.799 31.724 -7.996 1.00 36.03 230 LYS B N 1
ATOM 5691 C CA . LYS B 1 230 ? -13.016 30.281 -7.980 1.00 38.02 230 LYS B CA 1
ATOM 5692 C C . LYS B 1 230 ? -13.379 29.736 -9.365 1.00 37.41 230 LYS B C 1
ATOM 5693 O O . LYS B 1 230 ? -13.245 28.544 -9.597 1.00 38.51 230 LYS B O 1
ATOM 5699 N N . ASP B 1 231 ? -13.840 30.590 -10.281 1.00 37.24 231 ASP B N 1
ATOM 5700 C CA . ASP B 1 231 ? -14.191 30.110 -11.623 1.00 37.74 231 ASP B CA 1
ATOM 5701 C C . ASP B 1 231 ? -13.129 30.465 -12.653 1.00 36.74 231 ASP B C 1
ATOM 5702 O O . ASP B 1 231 ? -13.283 30.168 -13.845 1.00 35.04 231 ASP B O 1
ATOM 5707 N N . TRP B 1 232 ? -12.058 31.116 -12.197 1.00 33.01 232 TRP B N 1
ATOM 5708 C CA . TRP B 1 232 ? -10.977 31.527 -13.086 1.00 31.07 232 TRP B CA 1
ATOM 5709 C C . TRP B 1 232 ? -10.200 30.335 -13.656 1.00 31.93 232 TRP B C 1
ATOM 5710 O O . TRP B 1 232 ? -9.922 29.379 -12.939 1.00 30.25 232 TRP B O 1
ATOM 5721 N N . LYS B 1 233 ? -9.860 30.409 -14.942 1.00 32.26 233 LYS B N 1
ATOM 5722 C CA . LYS B 1 233 ? -9.016 29.410 -15.610 1.00 34.53 233 LYS B CA 1
ATOM 5723 C C . LYS B 1 233 ? -8.185 30.160 -16.638 1.00 32.32 233 LYS B C 1
ATOM 5724 O O . LYS B 1 233 ? -8.652 31.124 -17.234 1.00 34.52 233 LYS B O 1
ATOM 5730 N N . PRO B 1 234 ? -6.927 29.753 -16.846 1.00 31.14 234 PRO B N 1
ATOM 5731 C CA . PRO B 1 234 ? -6.107 30.455 -17.835 1.00 30.41 234 PRO B CA 1
ATOM 5732 C C . PRO B 1 234 ? -6.390 29.984 -19.267 1.00 32.21 234 PRO B C 1
ATOM 5733 O O . PRO B 1 234 ? -6.616 28.788 -19.488 1.00 30.59 234 PRO B O 1
ATOM 5737 N N . GLU B 1 235 ? -6.349 30.925 -20.223 1.00 32.41 235 GLU B N 1
ATOM 5738 C CA . GLU B 1 235 ? -6.585 30.652 -21.653 1.00 32.80 235 GLU B CA 1
ATOM 5739 C C . GLU B 1 235 ? -5.371 30.053 -22.356 1.00 32.65 235 GLU B C 1
ATOM 5740 O O . GLU B 1 235 ? -5.494 29.423 -23.412 1.00 32.81 235 GLU B O 1
ATOM 5746 N N . ASN B 1 236 ? -4.191 30.295 -21.799 1.00 29.45 236 ASN B N 1
ATOM 5747 C CA . ASN B 1 236 ? -2.944 29.769 -22.353 1.00 29.32 236 ASN B CA 1
ATOM 5748 C C . ASN B 1 236 ? -1.928 29.789 -21.200 1.00 28.75 236 ASN B C 1
ATOM 5749 O O . ASN B 1 236 ? -2.261 30.230 -20.103 1.00 28.10 236 ASN B O 1
ATOM 5754 N N . PRO B 1 237 ? -0.689 29.320 -21.428 1.00 27.29 237 PRO B N 1
ATOM 5755 C CA . PRO B 1 237 ? 0.301 29.309 -20.341 1.00 26.10 237 PRO B CA 1
ATOM 5756 C C . PRO B 1 237 ? 0.683 30.685 -19.747 1.00 27.07 237 PRO B C 1
ATOM 5757 O O . PRO B 1 237 ? 1.104 30.757 -18.612 1.00 24.79 237 PRO B O 1
ATOM 5761 N N . PHE B 1 238 ? 0.547 31.752 -20.529 1.00 26.22 238 PHE B N 1
ATOM 5762 C CA . PHE B 1 238 ? 0.929 33.108 -20.091 1.00 27.15 238 PHE B CA 1
ATOM 5763 C C . PHE B 1 238 ? -0.181 33.891 -19.391 1.00 27.61 238 PHE B C 1
ATOM 5764 O O . PHE B 1 238 ? 0.078 34.931 -18.793 1.00 29.81 238 PHE B O 1
ATOM 5772 N N . ASN B 1 239 ? -1.399 33.372 -19.426 1.00 26.53 239 ASN B N 1
ATOM 5773 C CA . ASN B 1 239 ? -2.570 34.068 -18.893 1.00 27.15 239 ASN B CA 1
ATOM 5774 C C . ASN B 1 239 ? -2.706 33.937 -17.366 1.00 26.25 239 ASN B C 1
ATOM 5775 O O . ASN B 1 239 ? -3.714 33.462 -16.864 1.00 27.71 239 ASN B O 1
ATOM 5780 N N . ASP B 1 240 ? -1.695 34.384 -16.619 1.00 24.65 240 ASP B N 1
ATOM 5781 C CA . ASP B 1 240 ? -1.734 34.234 -15.168 1.00 24.02 240 ASP B CA 1
ATOM 5782 C C . ASP B 1 240 ? -1.933 35.500 -14.333 1.00 22.36 240 ASP B C 1
ATOM 5783 O O . ASP B 1 240 ? -1.737 35.481 -13.096 1.00 21.43 240 ASP B O 1
ATOM 5788 N N . GLN B 1 241 ? -2.360 36.583 -14.984 1.00 22.36 241 GLN B N 1
ATOM 5789 C CA . GLN B 1 241 ? -2.571 37.835 -14.249 1.00 23.15 241 GLN B CA 1
ATOM 5790 C C . GLN B 1 241 ? -3.527 37.747 -13.076 1.00 23.22 241 GLN B C 1
ATOM 5791 O O . GLN B 1 241 ? -3.359 38.482 -12.100 1.00 22.75 241 GLN B O 1
ATOM 5797 N N . LEU B 1 242 ? -4.534 36.867 -13.157 1.00 22.87 242 LEU B N 1
ATOM 5798 C CA . LEU B 1 242 ? -5.512 36.715 -12.080 1.00 22.95 242 LEU B CA 1
ATOM 5799 C C . LEU B 1 242 ? -5.471 35.323 -11.448 1.00 25.74 242 LEU B C 1
ATOM 5800 O O . LEU B 1 242 ? -6.426 34.875 -10.809 1.00 24.66 242 LEU B O 1
ATOM 5805 N N . SER B 1 243 ? -4.336 34.660 -11.633 1.00 23.74 243 SER B N 1
ATOM 5806 C CA . SER B 1 243 ? -4.083 33.329 -11.087 1.00 23.61 243 SER B CA 1
ATOM 5807 C C . SER B 1 243 ? -3.954 33.353 -9.541 1.00 24.12 243 SER B C 1
ATOM 5808 O O . SER B 1 243 ? -3.849 34.414 -8.913 1.00 23.91 243 SER B O 1
ATOM 5811 N N . PRO B 1 244 ? -3.952 32.174 -8.921 1.00 21.81 244 PRO B N 1
ATOM 5812 C CA . PRO B 1 244 ? -3.817 32.057 -7.477 1.00 22.23 244 PRO B CA 1
ATOM 5813 C C . PRO B 1 244 ? -2.489 32.665 -7.024 1.00 21.27 244 PRO B C 1
ATOM 5814 O O . PRO B 1 244 ? -2.410 33.215 -5.930 1.00 21.59 244 PRO B O 1
ATOM 5818 N N . ALA B 1 245 ? -1.458 32.517 -7.862 1.00 21.26 245 ALA B N 1
ATOM 5819 C CA . ALA B 1 245 ? -0.154 33.086 -7.581 1.00 21.17 245 ALA B CA 1
ATOM 5820 C C . ALA B 1 245 ? -0.258 34.619 -7.475 1.00 22.93 245 ALA B C 1
ATOM 5821 O O . ALA B 1 245 ? 0.227 35.246 -6.499 1.00 21.38 245 ALA B O 1
ATOM 5823 N N . ALA B 1 246 ? -0.868 35.220 -8.488 1.00 20.06 246 ALA B N 1
ATOM 5824 C CA . ALA B 1 246 ? -1.004 36.674 -8.502 1.00 21.11 246 ALA B CA 1
ATOM 5825 C C . ALA B 1 246 ? -1.772 37.161 -7.265 1.00 21.24 246 ALA B C 1
ATOM 5826 O O . ALA B 1 246 ? -1.332 38.084 -6.581 1.00 20.68 246 ALA B O 1
ATOM 5828 N N . ILE B 1 247 ? -2.908 36.519 -6.974 1.00 21.55 247 ILE B N 1
ATOM 5829 C CA . ILE B 1 247 ? -3.749 36.889 -5.835 1.00 22.25 247 ILE B CA 1
ATOM 5830 C C . ILE B 1 247 ? -2.989 36.751 -4.523 1.00 21.50 247 ILE B C 1
ATOM 5831 O O . ILE B 1 247 ? -3.106 37.584 -3.612 1.00 20.80 247 ILE B O 1
ATOM 5836 N N . ASP B 1 248 ? -2.231 35.666 -4.411 1.00 22.91 248 ASP B N 1
ATOM 5837 C CA . ASP B 1 248 ? -1.475 35.418 -3.192 1.00 22.03 248 ASP B CA 1
ATOM 5838 C C . ASP B 1 248 ? -0.379 36.473 -3.002 1.00 21.73 248 ASP B C 1
ATOM 5839 O O . ASP B 1 248 ? -0.160 36.933 -1.884 1.00 22.75 248 ASP B O 1
ATOM 5844 N N . MET B 1 249 ? 0.293 36.853 -4.083 1.00 20.60 249 MET B N 1
ATOM 5845 C CA . MET B 1 249 ? 1.337 37.887 -3.998 1.00 19.56 249 MET B CA 1
ATOM 5846 C C . MET B 1 249 ? 0.648 39.196 -3.599 1.00 19.62 249 MET B C 1
ATOM 5847 O O . MET B 1 249 ? 1.126 39.924 -2.732 1.00 21.70 249 MET B O 1
ATOM 5852 N N . TYR B 1 250 ? -0.495 39.479 -4.204 1.00 19.80 250 TYR B N 1
ATOM 5853 C CA . TYR B 1 250 ? -1.261 40.691 -3.871 1.00 20.48 250 TYR B CA 1
ATOM 5854 C C . TYR B 1 250 ? -1.605 40.714 -2.371 1.00 20.05 250 TYR B C 1
ATOM 5855 O O . TYR B 1 250 ? -1.454 41.737 -1.673 1.00 19.81 250 TYR B O 1
ATOM 5864 N N . ARG B 1 251 ? -2.083 39.585 -1.859 1.00 20.26 251 ARG B N 1
ATOM 5865 C CA . ARG B 1 251 ? -2.406 39.511 -0.444 1.00 20.69 251 ARG B CA 1
ATOM 5866 C C . ARG B 1 251 ? -1.201 39.773 0.486 1.00 20.27 251 ARG B C 1
ATOM 5867 O O . ARG B 1 251 ? -1.345 40.386 1.542 1.00 19.79 251 ARG B O 1
ATOM 5875 N N . PHE B 1 252 ? -0.006 39.342 0.089 1.00 20.49 252 PHE B N 1
ATOM 5876 C CA . PHE B 1 252 ? 1.168 39.559 0.948 1.00 18.20 252 PHE B CA 1
ATOM 5877 C C . PHE B 1 252 ? 1.741 40.952 0.807 1.00 19.07 252 PHE B C 1
ATOM 5878 O O . PHE B 1 252 ? 2.007 41.643 1.813 1.00 20.18 252 PHE B O 1
ATOM 5886 N N . TYR B 1 253 ? 1.956 41.347 -0.436 1.00 17.27 253 TYR B N 1
ATOM 5887 C CA . TYR B 1 253 ? 2.584 42.636 -0.734 1.00 20.24 253 TYR B CA 1
ATOM 5888 C C . TYR B 1 253 ? 1.683 43.878 -0.641 1.00 21.79 253 TYR B C 1
ATOM 5889 O O . TYR B 1 253 ? 2.194 44.984 -0.467 1.00 23.35 253 TYR B O 1
ATOM 5898 N N . GLY B 1 254 ? 0.364 43.703 -0.724 1.00 20.65 254 GLY B N 1
ATOM 5899 C CA . GLY B 1 254 ? -0.528 44.851 -0.654 1.00 20.65 254 GLY B CA 1
ATOM 5900 C C . GLY B 1 254 ? -0.902 45.475 -1.993 1.00 20.95 254 GLY B C 1
ATOM 5901 O O . GLY B 1 254 ? -1.839 46.285 -2.047 1.00 21.77 254 GLY B O 1
ATOM 5902 N N . VAL B 1 255 ? -0.178 45.130 -3.058 1.00 18.41 255 VAL B N 1
ATOM 5903 C CA . VAL B 1 255 ? -0.462 45.618 -4.386 1.00 19.70 255 VAL B CA 1
ATOM 5904 C C . VAL B 1 255 ? -0.336 44.460 -5.346 1.00 19.21 255 VAL B C 1
ATOM 5905 O O . VAL B 1 255 ? 0.363 43.501 -5.055 1.00 20.31 255 VAL B O 1
ATOM 5909 N N . MET B 1 256 ? -1.030 44.539 -6.471 1.00 19.78 256 MET B N 1
ATOM 5910 C CA . MET B 1 256 ? -0.989 43.472 -7.465 1.00 21.45 256 MET B CA 1
ATOM 5911 C C . MET B 1 256 ? 0.259 43.439 -8.318 1.00 21.31 256 MET B C 1
ATOM 5912 O O . MET B 1 256 ? 0.697 44.477 -8.859 1.00 19.29 256 MET B O 1
ATOM 5917 N N . PRO B 1 257 ? 0.873 42.240 -8.437 1.00 19.29 257 PRO B N 1
ATOM 5918 C CA . PRO B 1 257 ? 2.068 42.108 -9.274 1.00 20.13 257 PRO B CA 1
ATOM 5919 C C . PRO B 1 257 ? 1.475 42.169 -10.692 1.00 20.24 257 PRO B C 1
ATOM 5920 O O . PRO B 1 257 ? 0.392 41.637 -10.943 1.00 19.86 257 PRO B O 1
ATOM 5924 N N . ILE B 1 258 ? 2.192 42.764 -11.630 1.00 19.93 258 ILE B N 1
ATOM 5925 C CA . ILE B 1 258 ? 1.653 42.930 -12.993 1.00 17.78 258 ILE B CA 1
ATOM 5926 C C . ILE B 1 258 ? 2.468 42.222 -14.061 1.00 20.23 258 ILE B C 1
ATOM 5927 O O . ILE B 1 258 ? 3.713 42.254 -14.044 1.00 18.62 258 ILE B O 1
ATOM 5932 N N . GLY B 1 259 ? 1.756 41.565 -14.973 1.00 20.15 259 GLY B N 1
ATOM 5933 C CA . GLY B 1 259 ? 2.402 40.906 -16.092 1.00 20.53 259 GLY B CA 1
ATOM 5934 C C . GLY B 1 259 ? 3.341 39.771 -15.698 1.00 21.29 259 GLY B C 1
ATOM 5935 O O . GLY B 1 259 ? 3.006 38.928 -14.880 1.00 19.41 259 GLY B O 1
ATOM 5936 N N . ASP B 1 260 ? 4.532 39.777 -16.281 1.00 20.98 260 ASP B N 1
ATOM 5937 C CA . ASP B 1 260 ? 5.531 38.752 -16.002 1.00 22.78 260 ASP B CA 1
ATOM 5938 C C . ASP B 1 260 ? 5.971 38.696 -14.543 1.00 23.30 260 ASP B C 1
ATOM 5939 O O . ASP B 1 260 ? 6.579 37.724 -14.085 1.00 21.94 260 ASP B O 1
ATOM 5944 N N . THR B 1 261 ? 5.669 39.755 -13.807 1.00 22.25 261 THR B N 1
ATOM 5945 C CA . THR B 1 261 ? 6.025 39.761 -12.392 1.00 21.50 261 THR B CA 1
ATOM 5946 C C . THR B 1 261 ? 5.399 38.543 -11.717 1.00 21.18 261 THR B C 1
ATOM 5947 O O . THR B 1 261 ? 5.990 37.968 -10.781 1.00 20.63 261 THR B O 1
ATOM 5951 N N . VAL B 1 262 ? 4.217 38.129 -12.194 1.00 21.88 262 VAL B N 1
ATOM 5952 C CA . VAL B 1 262 ? 3.498 37.006 -11.575 1.00 21.89 262 VAL B CA 1
ATOM 5953 C C . VAL B 1 262 ? 4.305 35.693 -11.702 1.00 20.05 262 VAL B C 1
ATOM 5954 O O . VAL B 1 262 ? 4.317 34.859 -10.783 1.00 20.51 262 VAL B O 1
ATOM 5958 N N . ARG B 1 263 ? 4.959 35.534 -12.843 1.00 20.48 263 ARG B N 1
ATOM 5959 C CA . ARG B 1 263 ? 5.820 34.364 -13.112 1.00 21.26 263 ARG B CA 1
ATOM 5960 C C . ARG B 1 263 ? 7.046 34.448 -12.179 1.00 21.23 263 ARG B C 1
ATOM 5961 O O . ARG B 1 263 ? 7.584 33.432 -11.725 1.00 21.42 263 ARG B O 1
ATOM 5969 N N . ASN B 1 264 ? 7.472 35.674 -11.887 1.00 20.54 264 ASN B N 1
ATOM 5970 C CA . ASN B 1 264 ? 8.630 35.902 -11.045 1.00 21.11 264 ASN B CA 1
ATOM 5971 C C . ASN B 1 264 ? 8.405 35.952 -9.543 1.00 21.96 264 ASN B C 1
ATOM 5972 O O . ASN B 1 264 ? 8.660 36.977 -8.892 1.00 21.96 264 ASN B O 1
ATOM 5977 N N . SER B 1 265 ? 7.921 34.840 -9.002 1.00 21.75 265 SER B N 1
ATOM 5978 C CA . SER B 1 265 ? 7.669 34.710 -7.595 1.00 21.72 265 SER B CA 1
ATOM 5979 C C . SER B 1 265 ? 8.869 33.990 -6.978 1.00 20.64 265 SER B C 1
ATOM 5980 O O . SER B 1 265 ? 9.873 33.759 -7.634 1.00 20.37 265 SER B O 1
ATOM 5983 N N . SER B 1 266 ? 8.744 33.646 -5.710 1.00 21.69 266 SER B N 1
ATOM 5984 C CA . SER B 1 266 ? 9.784 32.911 -5.003 1.00 22.23 266 SER B CA 1
ATOM 5985 C C . SER B 1 266 ? 9.687 31.425 -5.419 1.00 24.52 266 SER B C 1
ATOM 5986 O O . SER B 1 266 ? 8.793 31.041 -6.186 1.00 23.26 266 SER B O 1
ATOM 5989 N N . TRP B 1 267 ? 10.606 30.599 -4.914 1.00 24.27 267 TRP B N 1
ATOM 5990 C CA . TRP B 1 267 ? 10.577 29.171 -5.236 1.00 24.31 267 TRP B CA 1
ATOM 5991 C C . TRP B 1 267 ? 9.317 28.461 -4.737 1.00 24.89 267 TRP B C 1
ATOM 5992 O O . TRP B 1 267 ? 8.990 27.375 -5.215 1.00 26.23 267 TRP B O 1
ATOM 6003 N N . ARG B 1 268 ? 8.597 29.071 -3.790 1.00 22.21 268 ARG B N 1
ATOM 6004 C CA . ARG B 1 268 ? 7.408 28.439 -3.252 1.00 23.42 268 ARG B CA 1
ATOM 6005 C C . ARG B 1 268 ? 6.423 27.924 -4.310 1.00 23.62 268 ARG B C 1
ATOM 6006 O O . ARG B 1 268 ? 5.896 26.815 -4.173 1.00 22.35 268 ARG B O 1
ATOM 6014 N N . TYR B 1 269 ? 6.159 28.726 -5.347 1.00 21.79 269 TYR B N 1
ATOM 6015 C CA . TYR B 1 269 ? 5.206 28.338 -6.394 1.00 22.86 269 TYR B CA 1
ATOM 6016 C C . TYR B 1 269 ? 5.851 27.510 -7.512 1.00 25.55 269 TYR B C 1
ATOM 6017 O O . TYR B 1 269 ? 5.159 27.131 -8.461 1.00 27.10 269 TYR B O 1
ATOM 6026 N N . HIS B 1 270 ? 7.150 27.208 -7.412 1.00 23.55 270 HIS B N 1
ATOM 6027 C CA . HIS B 1 270 ? 7.838 26.496 -8.486 1.00 26.22 270 HIS B CA 1
ATOM 6028 C C . HIS B 1 270 ? 8.659 25.283 -8.048 1.00 26.60 270 HIS B C 1
ATOM 6029 O O . HIS B 1 270 ? 9.612 24.904 -8.734 1.00 27.91 270 HIS B O 1
ATOM 6036 N N . ARG B 1 271 ? 8.278 24.667 -6.936 1.00 28.75 271 ARG B N 1
ATOM 6037 C CA . ARG B 1 271 ? 9.046 23.533 -6.424 1.00 30.39 271 ARG B CA 1
ATOM 6038 C C . ARG B 1 271 ? 9.075 22.351 -7.384 1.00 31.92 271 ARG B C 1
ATOM 6039 O O . ARG B 1 271 ? 10.117 21.679 -7.537 1.00 32.76 271 ARG B O 1
ATOM 6047 N N . ASP B 1 272 ? 7.952 22.116 -8.055 1.00 31.18 272 ASP B N 1
ATOM 6048 C CA . ASP B 1 272 ? 7.840 21.021 -9.019 1.00 31.57 272 ASP B CA 1
ATOM 6049 C C . ASP B 1 272 ? 6.653 21.326 -9.912 1.00 31.77 272 ASP B C 1
ATOM 6050 O O . ASP B 1 272 ? 5.964 22.339 -9.714 1.00 29.63 272 ASP B O 1
ATOM 6055 N N . LEU B 1 273 ? 6.389 20.459 -10.890 1.00 31.47 273 LEU B N 1
ATOM 6056 C CA . LEU B 1 273 ? 5.277 20.708 -11.797 1.00 30.05 273 LEU B CA 1
ATOM 6057 C C . LEU B 1 273 ? 3.915 20.774 -11.126 1.00 30.98 273 LEU B C 1
ATOM 6058 O O . LEU B 1 273 ? 3.104 21.666 -11.439 1.00 31.30 273 LEU B O 1
ATOM 6063 N N . GLU B 1 274 ? 3.639 19.860 -10.197 1.00 30.77 274 GLU B N 1
ATOM 6064 C CA . GLU B 1 274 ? 2.333 19.902 -9.571 1.00 32.49 274 GLU B CA 1
ATOM 6065 C C . GLU B 1 274 ? 2.113 21.212 -8.801 1.00 30.22 274 GLU B C 1
ATOM 6066 O O . GLU B 1 274 ? 0.999 21.745 -8.769 1.00 29.10 274 GLU B O 1
ATOM 6072 N N . THR B 1 275 ? 3.180 21.736 -8.203 1.00 28.80 275 THR B N 1
ATOM 6073 C CA . THR B 1 275 ? 3.079 22.982 -7.448 1.00 28.28 275 THR B CA 1
ATOM 6074 C C . THR B 1 275 ? 2.822 24.122 -8.446 1.00 26.28 275 THR B C 1
ATOM 6075 O O . THR B 1 275 ? 2.032 25.017 -8.169 1.00 25.46 275 THR B O 1
ATOM 6079 N N . LYS B 1 276 ? 3.480 24.086 -9.601 1.00 26.31 276 LYS B N 1
ATOM 6080 C CA . LYS B 1 276 ? 3.250 25.122 -10.627 1.00 25.95 276 LYS B CA 1
ATOM 6081 C C . LYS B 1 276 ? 1.789 25.076 -11.082 1.00 26.49 276 LYS B C 1
ATOM 6082 O O . LYS B 1 276 ? 1.159 26.118 -11.315 1.00 23.73 276 LYS B O 1
ATOM 6088 N N . LYS B 1 277 ? 1.223 23.873 -11.201 1.00 26.40 277 LYS B N 1
ATOM 6089 C CA . LYS B 1 277 ? -0.166 23.793 -11.628 1.00 26.48 277 LYS B CA 1
ATOM 6090 C C . LYS B 1 277 ? -1.094 24.379 -10.581 1.00 24.92 277 LYS B C 1
ATOM 6091 O O . LYS B 1 277 ? -2.081 25.018 -10.918 1.00 26.28 277 LYS B O 1
ATOM 6097 N N . LYS B 1 278 ? -0.784 24.154 -9.316 1.00 24.96 278 LYS B N 1
ATOM 6098 C CA . LYS B 1 278 ? -1.612 24.654 -8.238 1.00 26.25 278 LYS B CA 1
ATOM 6099 C C . LYS B 1 278 ? -1.655 26.185 -8.271 1.00 25.56 278 LYS B C 1
ATOM 6100 O O . LYS B 1 278 ? -2.705 26.802 -8.146 1.00 25.34 278 LYS B O 1
ATOM 6106 N N . TRP B 1 279 ? -0.504 26.788 -8.499 1.00 24.62 279 TRP B N 1
ATOM 6107 C CA . TRP B 1 279 ? -0.414 28.246 -8.473 1.00 25.10 279 TRP B CA 1
ATOM 6108 C C . TRP B 1 279 ? -0.685 29.004 -9.770 1.00 23.49 279 TRP B C 1
ATOM 6109 O O . TRP B 1 279 ? -1.169 30.153 -9.755 1.00 26.18 279 TRP B O 1
ATOM 6120 N N . TYR B 1 280 ? -0.408 28.364 -10.890 1.00 22.19 280 TYR B N 1
ATOM 6121 C CA . TYR B 1 280 ? -0.559 28.987 -12.183 1.00 23.81 280 TYR B CA 1
ATOM 6122 C C . TYR B 1 280 ? -1.686 28.406 -13.031 1.00 26.65 280 TYR B C 1
ATOM 6123 O O . TYR B 1 280 ? -1.939 28.891 -14.150 1.00 25.61 280 TYR B O 1
ATOM 6132 N N . GLY B 1 281 ? -2.355 27.384 -12.488 1.00 26.38 281 GLY B N 1
ATOM 6133 C CA . GLY B 1 281 ? -3.488 26.786 -13.179 1.00 28.10 281 GLY B CA 1
ATOM 6134 C C . GLY B 1 281 ? -3.229 25.608 -14.099 1.00 29.03 281 GLY B C 1
ATOM 6135 O O . GLY B 1 281 ? -2.120 25.400 -14.587 1.00 28.73 281 GLY B O 1
ATOM 6136 N N . GLU B 1 282 ? -4.290 24.841 -14.338 1.00 31.28 282 GLU B N 1
ATOM 6137 C CA . GLU B 1 282 ? -4.254 23.663 -15.217 1.00 31.83 282 GLU B CA 1
ATOM 6138 C C . GLU B 1 282 ? -4.520 24.150 -16.638 1.00 32.35 282 GLU B C 1
ATOM 6139 O O . GLU B 1 282 ? -5.190 25.151 -16.843 1.00 32.34 282 GLU B O 1
ATOM 6145 N N . PRO B 1 283 ? -4.001 23.450 -17.645 1.00 32.58 283 PRO B N 1
ATOM 6146 C CA . PRO B 1 283 ? -3.185 22.237 -17.591 1.00 31.80 283 PRO B CA 1
ATOM 6147 C C . PRO B 1 283 ? -1.676 22.473 -17.692 1.00 31.46 283 PRO B C 1
ATOM 6148 O O . PRO B 1 283 ? -0.902 21.523 -17.524 1.00 32.91 283 PRO B O 1
ATOM 6152 N N . TRP B 1 284 ? -1.246 23.710 -17.962 1.00 29.76 284 TRP B N 1
ATOM 6153 C CA . TRP B 1 284 ? 0.184 23.960 -18.172 1.00 29.46 284 TRP B CA 1
ATOM 6154 C C . TRP B 1 284 ? 1.117 24.237 -16.998 1.00 29.02 284 TRP B C 1
ATOM 6155 O O . TRP B 1 284 ? 2.329 24.007 -17.095 1.00 29.63 284 TRP B O 1
ATOM 6166 N N . GLY B 1 285 ? 0.579 24.743 -15.901 1.00 28.01 285 GLY B N 1
ATOM 6167 C CA . GLY B 1 285 ? 1.455 25.070 -14.783 1.00 26.77 285 GLY B CA 1
ATOM 6168 C C . GLY B 1 285 ? 2.249 26.335 -15.123 1.00 27.02 285 GLY B C 1
ATOM 6169 O O . GLY B 1 285 ? 3.393 26.485 -14.695 1.00 24.38 285 GLY B O 1
ATOM 6170 N N . GLY B 1 286 ? 1.645 27.237 -15.903 1.00 26.05 286 GLY B N 1
ATOM 6171 C CA . GLY B 1 286 ? 2.327 28.475 -16.250 1.00 26.77 286 GLY B CA 1
ATOM 6172 C C . GLY B 1 286 ? 3.256 28.375 -17.429 1.00 27.45 286 GLY B C 1
ATOM 6173 O O . GLY B 1 286 ? 3.516 27.282 -17.929 1.00 28.17 286 GLY B O 1
ATOM 6174 N N . ALA B 1 287 ? 3.799 29.514 -17.851 1.00 24.83 287 ALA B N 1
ATOM 6175 C CA . ALA B 1 287 ? 4.665 29.546 -19.017 1.00 26.59 287 ALA B CA 1
ATOM 6176 C C . ALA B 1 287 ? 6.050 28.977 -18.774 1.00 24.76 287 ALA B C 1
ATOM 6177 O O . ALA B 1 287 ? 6.767 28.675 -19.723 1.00 24.13 287 ALA B O 1
ATOM 6179 N N . ASP B 1 288 ? 6.408 28.821 -17.503 1.00 24.79 288 ASP B N 1
ATOM 6180 C CA . ASP B 1 288 ? 7.741 28.368 -17.152 1.00 25.55 288 ASP B CA 1
ATOM 6181 C C . ASP B 1 288 ? 7.927 26.922 -16.682 1.00 27.09 288 ASP B C 1
ATOM 6182 O O . ASP B 1 288 ? 8.939 26.574 -16.053 1.00 25.14 288 ASP B O 1
ATOM 6187 N N . SER B 1 289 ? 6.943 26.090 -16.999 1.00 29.05 289 SER B N 1
ATOM 6188 C CA . SER B 1 289 ? 7.027 24.658 -16.718 1.00 31.17 289 SER B CA 1
ATOM 6189 C C . SER B 1 289 ? 7.574 24.089 -18.033 1.00 33.40 289 SER B C 1
ATOM 6190 O O . SER B 1 289 ? 7.703 24.801 -19.023 1.00 32.55 289 SER B O 1
ATOM 6193 N N . GLU B 1 290 ? 7.895 22.809 -18.067 1.00 34.47 290 GLU B N 1
ATOM 6194 C CA . GLU B 1 290 ? 8.393 22.283 -19.323 1.00 36.77 290 GLU B CA 1
ATOM 6195 C C . GLU B 1 290 ? 7.235 22.247 -20.349 1.00 34.02 290 GLU B C 1
ATOM 6196 O O . GLU B 1 290 ? 7.448 22.515 -21.531 1.00 35.56 290 GLU B O 1
ATOM 6202 N N . ILE B 1 291 ? 6.015 21.963 -19.890 1.00 33.94 291 ILE B N 1
ATOM 6203 C CA . ILE B 1 291 ? 4.828 21.912 -20.776 1.00 33.77 291 ILE B CA 1
ATOM 6204 C C . ILE B 1 291 ? 4.504 23.312 -21.362 1.00 32.31 291 ILE B C 1
ATOM 6205 O O . ILE B 1 291 ? 4.311 23.497 -22.563 1.00 30.07 291 ILE B O 1
ATOM 6210 N N . GLY B 1 292 ? 4.411 24.291 -20.470 1.00 30.87 292 GLY B N 1
ATOM 6211 C CA . GLY B 1 292 ? 4.090 25.644 -20.883 1.00 29.23 292 GLY B CA 1
ATOM 6212 C C . GLY B 1 292 ? 5.157 26.229 -21.766 1.00 26.96 292 GLY B C 1
ATOM 6213 O O . GLY B 1 292 ? 4.839 26.857 -22.775 1.00 27.25 292 GLY B O 1
ATOM 6214 N N . TRP B 1 293 ? 6.422 26.029 -21.409 1.00 25.80 293 TRP B N 1
ATOM 6215 C CA . TRP B 1 293 ? 7.487 26.571 -22.228 1.00 27.45 293 TRP B CA 1
ATOM 6216 C C . TRP B 1 293 ? 7.508 25.895 -23.607 1.00 30.41 293 TRP B C 1
ATOM 6217 O O . TRP B 1 293 ? 7.740 26.550 -24.622 1.00 31.09 293 TRP B O 1
ATOM 6228 N N . LYS B 1 294 ? 7.245 24.598 -23.654 1.00 31.29 294 LYS B N 1
ATOM 6229 C CA . LYS B 1 294 ? 7.219 23.907 -24.943 1.00 34.28 294 LYS B CA 1
ATOM 6230 C C . LYS B 1 294 ? 6.086 24.497 -25.818 1.00 33.57 294 LYS B C 1
ATOM 6231 O O . LYS B 1 294 ? 6.266 24.739 -27.010 1.00 33.69 294 LYS B O 1
ATOM 6237 N N . TRP B 1 295 ? 4.924 24.730 -25.206 1.00 33.17 295 TRP B N 1
ATOM 6238 C CA . TRP B 1 295 ? 3.772 25.307 -25.890 1.00 32.54 295 TRP B CA 1
ATOM 6239 C C . TRP B 1 295 ? 4.235 26.599 -26.573 1.00 32.97 295 TRP B C 1
ATOM 6240 O O . TRP B 1 295 ? 3.963 26.848 -27.756 1.00 31.81 295 TRP B O 1
ATOM 6251 N N . TYR B 1 296 ? 4.944 27.424 -25.816 1.00 30.79 296 TYR B N 1
ATOM 6252 C CA . TYR B 1 296 ? 5.476 28.668 -26.355 1.00 30.56 296 TYR B CA 1
ATOM 6253 C C . TYR B 1 296 ? 6.526 28.439 -27.461 1.00 31.35 296 TYR B C 1
ATOM 6254 O O . TYR B 1 296 ? 6.543 29.142 -28.491 1.00 31.06 296 TYR B O 1
ATOM 6263 N N . GLN B 1 297 ? 7.428 27.478 -27.256 1.00 33.44 297 GLN B N 1
ATOM 6264 C CA . GLN B 1 297 ? 8.453 27.218 -28.278 1.00 35.03 297 GLN B CA 1
ATOM 6265 C C . GLN B 1 297 ? 7.774 26.821 -29.591 1.00 33.61 297 GLN B C 1
ATOM 6266 O O . GLN B 1 297 ? 8.187 27.237 -30.666 1.00 34.03 297 GLN B O 1
ATOM 6272 N N . ASP B 1 298 ? 6.726 26.020 -29.488 1.00 35.25 298 ASP B N 1
ATOM 6273 C CA . ASP B 1 298 ? 5.986 25.591 -30.666 1.00 34.95 298 ASP B CA 1
ATOM 6274 C C . ASP B 1 298 ? 5.437 26.805 -31.414 1.00 35.40 298 ASP B C 1
ATOM 6275 O O . ASP B 1 298 ? 5.554 26.885 -32.649 1.00 36.63 298 ASP B O 1
ATOM 6280 N N . THR B 1 299 ? 4.866 27.775 -30.696 1.00 34.46 299 THR B N 1
ATOM 6281 C CA . THR B 1 299 ? 4.349 28.953 -31.390 1.00 32.14 299 THR B CA 1
ATOM 6282 C C . THR B 1 299 ? 5.448 29.665 -32.155 1.00 32.49 299 THR B C 1
ATOM 6283 O O . THR B 1 299 ? 5.229 30.104 -33.279 1.00 32.04 299 THR B O 1
ATOM 6287 N N . LEU B 1 300 ? 6.643 29.763 -31.576 1.00 31.38 300 LEU B N 1
ATOM 6288 C CA . LEU B 1 300 ? 7.739 30.458 -32.254 1.00 31.92 300 LEU B CA 1
ATOM 6289 C C . LEU B 1 300 ? 8.159 29.736 -33.534 1.00 33.22 300 LEU B C 1
ATOM 6290 O O . LEU B 1 300 ? 8.410 30.366 -34.574 1.00 31.97 300 LEU B O 1
ATOM 6295 N N . GLY B 1 301 ? 8.275 28.414 -33.444 1.00 34.19 301 GLY B N 1
ATOM 6296 C CA . GLY B 1 301 ? 8.637 27.638 -34.616 1.00 36.24 301 GLY B CA 1
ATOM 6297 C C . GLY B 1 301 ? 7.570 27.804 -35.694 1.00 36.98 301 GLY B C 1
ATOM 6298 O O . GLY B 1 301 ? 7.871 27.977 -36.878 1.00 36.47 301 GLY B O 1
ATOM 6299 N N . LYS B 1 302 ? 6.311 27.756 -35.287 1.00 36.78 302 LYS B N 1
ATOM 6300 C CA . LYS B 1 302 ? 5.246 27.920 -36.254 1.00 37.90 302 LYS B CA 1
ATOM 6301 C C . LYS B 1 302 ? 5.356 29.271 -36.964 1.00 37.03 302 LYS B C 1
ATOM 6302 O O . LYS B 1 302 ? 5.294 29.343 -38.196 1.00 35.51 302 LYS B O 1
ATOM 6308 N N . VAL B 1 303 ? 5.548 30.346 -36.204 1.00 36.03 303 VAL B N 1
ATOM 6309 C CA . VAL B 1 303 ? 5.675 31.660 -36.823 1.00 35.87 303 VAL B CA 1
ATOM 6310 C C . VAL B 1 303 ? 6.822 31.727 -37.819 1.00 36.33 303 VAL B C 1
ATOM 6311 O O . VAL B 1 303 ? 6.667 32.255 -38.915 1.00 35.00 303 VAL B O 1
ATOM 6315 N N . THR B 1 304 ? 7.988 31.216 -37.458 1.00 35.52 304 THR B N 1
ATOM 6316 C CA . THR B 1 304 ? 9.065 31.297 -38.426 1.00 38.77 304 THR B CA 1
ATOM 6317 C C . THR B 1 304 ? 8.746 30.497 -39.719 1.00 39.34 304 THR B C 1
ATOM 6318 O O . THR B 1 304 ? 9.010 30.983 -40.827 1.00 39.58 304 THR B O 1
ATOM 6322 N N . GLU B 1 305 ? 8.160 29.306 -39.594 1.00 41.01 305 GLU B N 1
ATOM 6323 C CA . GLU B 1 305 ? 7.801 28.507 -40.778 1.00 43.05 305 GLU B CA 1
ATOM 6324 C C . GLU B 1 305 ? 6.850 29.330 -41.673 1.00 42.38 305 GLU B C 1
ATOM 6325 O O . GLU B 1 305 ? 7.038 29.441 -42.894 1.00 41.80 305 GLU B O 1
ATOM 6331 N N . ILE B 1 306 ? 5.821 29.891 -41.046 1.00 41.59 306 ILE B N 1
ATOM 6332 C CA . ILE B 1 306 ? 4.832 30.716 -41.734 1.00 41.64 306 ILE B CA 1
ATOM 6333 C C . ILE B 1 306 ? 5.487 31.801 -42.590 1.00 39.31 306 ILE B C 1
ATOM 6334 O O . ILE B 1 306 ? 5.213 31.913 -43.789 1.00 39.17 306 ILE B O 1
ATOM 6339 N N . THR B 1 307 ? 6.348 32.604 -41.975 1.00 36.97 307 THR B N 1
ATOM 6340 C CA . THR B 1 307 ? 6.999 33.696 -42.692 1.00 36.64 307 THR B CA 1
ATOM 6341 C C . THR B 1 307 ? 7.910 33.264 -43.829 1.00 37.91 307 THR B C 1
ATOM 6342 O O . THR B 1 307 ? 8.117 34.020 -44.783 1.00 38.00 307 THR B O 1
ATOM 6346 N N . LYS B 1 308 ? 8.481 32.070 -43.730 1.00 37.43 308 LYS B N 1
ATOM 6347 C CA . LYS B 1 308 ? 9.346 31.604 -44.806 1.00 38.21 308 LYS B CA 1
ATOM 6348 C C . LYS B 1 308 ? 8.464 31.133 -45.960 1.00 36.63 308 LYS B C 1
ATOM 6349 O O . LYS B 1 308 ? 8.743 31.430 -47.115 1.00 32.45 308 LYS B O 1
ATOM 6355 N N . LYS B 1 309 ? 7.389 30.423 -45.630 1.00 38.29 309 LYS B N 1
ATOM 6356 C CA . LYS B 1 309 ? 6.468 29.931 -46.659 1.00 39.99 309 LYS B CA 1
ATOM 6357 C C . LYS B 1 309 ? 5.911 31.124 -47.427 1.00 39.76 309 LYS B C 1
ATOM 6358 O O . LYS B 1 309 ? 5.931 31.141 -48.659 1.00 41.20 309 LYS B O 1
ATOM 6364 N N . VAL B 1 310 ? 5.422 32.126 -46.701 1.00 38.42 310 VAL B N 1
ATOM 6365 C CA . VAL B 1 310 ? 4.852 33.309 -47.337 1.00 37.39 310 VAL B CA 1
ATOM 6366 C C . VAL B 1 310 ? 5.880 34.131 -48.115 1.00 38.57 310 VAL B C 1
ATOM 6367 O O . VAL B 1 310 ? 5.580 34.635 -49.210 1.00 37.94 310 VAL B O 1
ATOM 6371 N N . ALA B 1 311 ? 7.088 34.279 -47.574 1.00 37.99 311 ALA B N 1
ATOM 6372 C CA . ALA B 1 311 ? 8.098 35.037 -48.298 1.00 37.67 311 ALA B CA 1
ATOM 6373 C C . ALA B 1 311 ? 8.343 34.362 -49.651 1.00 37.45 311 ALA B C 1
ATOM 6374 O O . ALA B 1 311 ? 8.537 35.037 -50.652 1.00 36.85 311 ALA B O 1
ATOM 6376 N N . LYS B 1 312 ? 8.306 33.033 -49.669 1.00 37.45 312 LYS B N 1
ATOM 6377 C CA . LYS B 1 312 ? 8.518 32.278 -50.894 1.00 40.26 312 LYS B CA 1
ATOM 6378 C C . LYS B 1 312 ? 7.423 32.600 -51.915 1.00 39.55 312 LYS B C 1
ATOM 6379 O O . LYS B 1 312 ? 7.713 32.931 -53.061 1.00 39.00 312 LYS B O 1
ATOM 6385 N N . PHE B 1 313 ? 6.172 32.496 -51.479 1.00 39.55 313 PHE B N 1
ATOM 6386 C CA . PHE B 1 313 ? 5.021 32.770 -52.330 1.00 40.36 313 PHE B CA 1
ATOM 6387 C C . PHE B 1 313 ? 5.148 34.152 -52.955 1.00 40.68 313 PHE B C 1
ATOM 6388 O O . PHE B 1 313 ? 4.826 34.347 -54.131 1.00 41.01 313 PHE B O 1
ATOM 6396 N N . ILE B 1 314 ? 5.600 35.110 -52.153 1.00 41.19 314 ILE B N 1
ATOM 6397 C CA . ILE B 1 314 ? 5.770 36.487 -52.603 1.00 42.18 314 ILE B CA 1
ATOM 6398 C C . ILE B 1 314 ? 6.723 36.576 -53.782 1.00 44.07 314 ILE B C 1
ATOM 6399 O O . ILE B 1 314 ? 6.496 37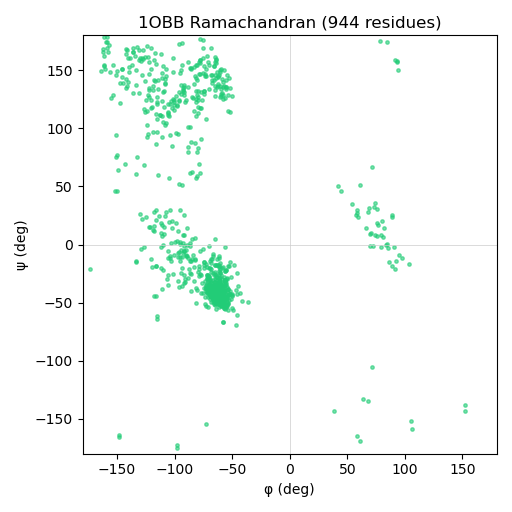.329 -54.738 1.00 43.66 314 ILE B O 1
ATOM 6404 N N . LYS B 1 315 ? 7.798 35.800 -53.717 1.00 46.31 315 LYS B N 1
ATOM 6405 C CA . LYS B 1 315 ? 8.779 35.807 -54.788 1.00 47.99 315 LYS B CA 1
ATOM 6406 C C . LYS B 1 315 ? 8.248 35.023 -55.992 1.00 48.98 315 LYS B C 1
ATOM 6407 O O . LYS B 1 315 ? 8.527 35.377 -57.134 1.00 49.25 315 LYS B O 1
ATOM 6413 N N . GLU B 1 316 ? 7.461 33.979 -55.740 1.00 49.01 316 GLU B N 1
ATOM 6414 C CA . GLU B 1 316 ? 6.910 33.189 -56.839 1.00 49.52 316 GLU B CA 1
ATOM 6415 C C . GLU B 1 316 ? 5.781 33.923 -57.566 1.00 49.31 316 GLU B C 1
ATOM 6416 O O . GLU B 1 316 ? 5.442 33.568 -58.691 1.00 50.05 316 GLU B O 1
ATOM 6422 N N . ASN B 1 317 ? 5.222 34.952 -56.928 1.00 49.28 317 ASN B N 1
ATOM 6423 C CA . ASN B 1 317 ? 4.104 35.738 -57.478 1.00 48.25 317 ASN B CA 1
ATOM 6424 C C . ASN B 1 317 ? 4.366 37.247 -57.327 1.00 47.64 317 ASN B C 1
ATOM 6425 O O . ASN B 1 317 ? 3.588 37.970 -56.704 1.00 46.48 317 ASN B O 1
ATOM 6430 N N . PRO B 1 318 ? 5.446 37.742 -57.942 1.00 47.41 318 PRO B N 1
ATOM 6431 C CA . PRO B 1 318 ? 5.909 39.137 -57.933 1.00 47.58 318 PRO B CA 1
ATOM 6432 C C . PRO B 1 318 ? 4.896 40.253 -58.195 1.00 47.78 318 PRO B C 1
ATOM 6433 O O . PRO B 1 318 ? 4.961 41.316 -57.564 1.00 47.97 318 PRO B O 1
ATOM 6437 N N . SER B 1 319 ? 3.969 40.030 -59.124 1.00 47.00 319 SER B N 1
ATOM 6438 C CA . SER B 1 319 ? 2.995 41.069 -59.460 1.00 46.72 319 SER B CA 1
ATOM 6439 C C . SER B 1 319 ? 1.750 41.116 -58.584 1.00 46.16 319 SER B C 1
ATOM 6440 O O . SER B 1 319 ? 1.013 42.097 -58.624 1.00 46.19 319 SER B O 1
ATOM 6443 N N . VAL B 1 320 ? 1.520 40.067 -57.801 1.00 45.87 320 VAL B N 1
ATOM 6444 C CA . VAL B 1 320 ? 0.339 39.978 -56.932 1.00 45.72 320 VAL B CA 1
ATOM 6445 C C . VAL B 1 320 ? 0.474 40.750 -55.617 1.00 46.55 320 VAL B C 1
ATOM 6446 O O . VAL B 1 320 ? 1.535 40.763 -55.005 1.00 46.49 320 VAL B O 1
ATOM 6450 N N . ARG B 1 321 ? -0.597 41.391 -55.166 1.00 47.27 321 ARG B N 1
ATOM 6451 C CA . ARG B 1 321 ? -0.508 42.112 -53.899 1.00 48.44 321 ARG B CA 1
ATOM 6452 C C . ARG B 1 321 ? -0.604 41.102 -52.748 1.00 48.47 321 ARG B C 1
ATOM 6453 O O . ARG B 1 321 ? -1.148 40.000 -52.931 1.00 46.18 321 ARG B O 1
ATOM 6461 N N . LEU B 1 322 ? -0.065 41.459 -51.577 1.00 47.64 322 LEU B N 1
ATOM 6462 C CA . LEU B 1 322 ? -0.091 40.549 -50.425 1.00 47.26 322 LEU B CA 1
ATOM 6463 C C . LEU B 1 322 ? -1.504 40.097 -50.085 1.00 47.54 322 LEU B C 1
ATOM 6464 O O . LEU B 1 322 ? -1.756 38.906 -49.891 1.00 47.22 322 LEU B O 1
ATOM 6469 N N . SER B 1 323 ? -2.433 41.046 -50.035 1.00 48.86 323 SER B N 1
ATOM 6470 C CA . SER B 1 323 ? -3.821 40.734 -49.702 1.00 50.47 323 SER B CA 1
ATOM 6471 C C . SER B 1 323 ? -4.525 39.880 -50.756 1.00 51.52 323 SER B C 1
ATOM 6472 O O . SER B 1 323 ? -5.631 39.400 -50.521 1.00 51.65 323 SER B O 1
ATOM 6475 N N . ASP B 1 324 ? -3.897 39.700 -51.919 1.00 51.82 324 ASP B N 1
ATOM 6476 C CA . ASP B 1 324 ? -4.495 38.889 -52.980 1.00 51.89 324 ASP B CA 1
ATOM 6477 C C . ASP B 1 324 ? -3.738 37.577 -53.187 1.00 51.59 324 ASP B C 1
ATOM 6478 O O . ASP B 1 324 ? -4.126 36.773 -54.030 1.00 50.98 324 ASP B O 1
ATOM 6483 N N . LEU B 1 325 ? -2.673 37.352 -52.424 1.00 51.77 325 LEU B N 1
ATOM 6484 C CA . LEU B 1 325 ? -1.882 36.130 -52.598 1.00 53.58 325 LEU B CA 1
ATOM 6485 C C . LEU B 1 325 ? -2.668 34.822 -52.536 1.00 54.52 325 LEU B C 1
ATOM 6486 O O . LEU B 1 325 ? -2.371 33.889 -53.282 1.00 54.54 325 LEU B O 1
ATOM 6491 N N . GLY B 1 326 ? -3.654 34.737 -51.649 1.00 55.99 326 GLY B N 1
ATOM 6492 C CA . GLY B 1 326 ? -4.432 33.515 -51.575 1.00 57.90 326 GLY B CA 1
ATOM 6493 C C . GLY B 1 326 ? -5.059 33.212 -52.932 1.00 59.50 326 GLY B C 1
ATOM 6494 O O . GLY B 1 326 ? -5.171 32.048 -53.338 1.00 59.68 326 GLY B O 1
ATOM 6495 N N . SER B 1 327 ? -5.447 34.276 -53.635 1.00 60.02 327 SER B N 1
ATOM 6496 C CA . SER B 1 327 ? -6.084 34.188 -54.948 1.00 61.86 327 SER B CA 1
ATOM 6497 C C . SER B 1 327 ? -5.289 33.405 -55.990 1.00 62.61 327 SER B C 1
ATOM 6498 O O . SER B 1 327 ? -5.858 32.924 -56.971 1.00 63.07 327 SER B O 1
ATOM 6501 N N . VAL B 1 328 ? -3.983 33.288 -55.782 1.00 62.81 328 VAL B N 1
ATOM 6502 C CA . VAL B 1 328 ? -3.116 32.579 -56.720 1.00 64.23 328 VAL B CA 1
ATOM 6503 C C . VAL B 1 328 ? -2.704 31.185 -56.219 1.00 64.64 328 VAL B C 1
ATOM 6504 O O . VAL B 1 328 ? -2.173 30.379 -56.979 1.00 64.83 328 VAL B O 1
ATOM 6508 N N . LEU B 1 329 ? -2.958 30.899 -54.946 1.00 65.36 329 LEU B N 1
ATOM 6509 C CA . LEU B 1 329 ? -2.579 29.612 -54.367 1.00 65.53 329 LEU B CA 1
ATOM 6510 C C . LEU B 1 329 ? -3.669 28.549 -54.524 1.00 65.99 329 LEU B C 1
ATOM 6511 O O . LEU B 1 329 ? -3.633 27.494 -53.877 1.00 65.46 329 LEU B O 1
ATOM 6516 N N . GLY B 1 330 ? -4.634 28.844 -55.391 1.00 66.42 330 GLY B N 1
ATOM 6517 C CA . GLY B 1 330 ? -5.729 27.929 -55.668 1.00 66.86 330 GLY B CA 1
ATOM 6518 C C . GLY B 1 330 ? -6.321 27.121 -54.526 1.00 67.31 330 GLY B C 1
ATOM 6519 O O . GLY B 1 330 ? -6.431 27.586 -53.393 1.00 67.87 330 GLY B O 1
ATOM 6520 N N . LYS B 1 331 ? -6.696 25.887 -54.847 1.00 67.86 331 LYS B N 1
ATOM 6521 C CA . LYS B 1 331 ? -7.322 24.960 -53.904 1.00 67.77 331 LYS B CA 1
ATOM 6522 C C . LYS B 1 331 ? -6.532 24.673 -52.623 1.00 66.97 331 LYS B C 1
ATOM 6523 O O . LYS B 1 331 ? -7.002 23.929 -51.759 1.00 66.52 331 LYS B O 1
ATOM 6529 N N . ASP B 1 332 ? -5.342 25.255 -52.494 1.00 65.52 332 ASP B N 1
ATOM 6530 C CA . ASP B 1 332 ? -4.518 25.015 -51.312 1.00 64.37 332 ASP B CA 1
ATOM 6531 C C . ASP B 1 332 ? -4.839 25.928 -50.127 1.00 63.40 332 ASP B C 1
ATOM 6532 O O . ASP B 1 332 ? -4.226 26.984 -49.951 1.00 63.32 332 ASP B O 1
ATOM 6537 N N . LEU B 1 333 ? -5.788 25.505 -49.304 1.00 62.02 333 LEU B N 1
ATOM 6538 C CA . LEU B 1 333 ? -6.178 26.287 -48.143 1.00 61.04 333 LEU B CA 1
ATOM 6539 C C . LEU B 1 333 ? -5.019 26.494 -47.170 1.00 59.58 333 LEU B C 1
ATOM 6540 O O . LEU B 1 333 ? -4.883 27.565 -46.580 1.00 58.71 333 LEU B O 1
ATOM 6545 N N . SER B 1 334 ? -4.182 25.476 -47.004 1.00 58.63 334 SER B N 1
ATOM 6546 C CA . SER B 1 334 ? -3.057 25.587 -46.084 1.00 57.22 334 SER B CA 1
ATOM 6547 C C . SER B 1 334 ? -2.192 26.791 -46.449 1.00 55.46 334 SER B C 1
ATOM 6548 O O . SER B 1 334 ? -1.811 27.577 -45.581 1.00 55.74 334 SER B O 1
ATOM 6551 N N . GLU B 1 335 ? -1.899 26.954 -47.731 1.00 53.50 335 GLU B N 1
ATOM 6552 C CA . GLU B 1 335 ? -1.079 28.080 -48.159 1.00 51.65 335 GLU B CA 1
ATOM 6553 C C . GLU B 1 335 ? -1.831 29.400 -48.026 1.00 50.38 335 GLU B C 1
ATOM 6554 O O . GLU B 1 335 ? -1.235 30.443 -47.713 1.00 47.79 335 GLU B O 1
ATOM 6560 N N . LYS B 1 336 ? -3.135 29.363 -48.282 1.00 47.37 336 LYS B N 1
ATOM 6561 C CA . LYS B 1 336 ? -3.926 30.568 -48.155 1.00 46.21 336 LYS B CA 1
ATOM 6562 C C . LYS B 1 336 ? -3.959 30.941 -46.677 1.00 44.67 336 LYS B C 1
ATOM 6563 O O . LYS B 1 336 ? -3.919 32.124 -46.331 1.00 43.49 336 LYS B O 1
ATOM 6569 N N . GLN B 1 337 ? -4.010 29.926 -45.811 1.00 43.12 337 GLN B N 1
ATOM 6570 C CA . GLN B 1 337 ? -4.051 30.158 -44.368 1.00 42.60 337 GLN B CA 1
ATOM 6571 C C . GLN B 1 337 ? -2.729 30.754 -43.880 1.00 40.58 337 GLN B C 1
ATOM 6572 O O . GLN B 1 337 ? -2.725 31.576 -42.954 1.00 39.24 337 GLN B O 1
ATOM 6578 N N . PHE B 1 338 ? -1.613 30.333 -44.481 1.00 38.23 338 PHE B N 1
ATOM 6579 C CA . PHE B 1 338 ? -0.306 30.880 -44.101 1.00 36.57 338 PHE B CA 1
ATOM 6580 C C . PHE B 1 338 ? -0.317 32.390 -44.339 1.00 35.72 338 PHE B C 1
ATOM 6581 O O . PHE B 1 338 ? 0.103 33.162 -43.485 1.00 33.50 338 PHE B O 1
ATOM 6589 N N . VAL B 1 339 ? -0.780 32.808 -45.515 1.00 32.91 339 VAL B N 1
ATOM 6590 C CA . VAL B 1 339 ? -0.815 34.221 -45.825 1.00 31.91 339 VAL B CA 1
ATOM 6591 C C . VAL B 1 339 ? -1.675 34.942 -44.796 1.00 32.13 339 VAL B C 1
ATOM 6592 O O . VAL B 1 339 ? -1.271 35.986 -44.283 1.00 32.63 339 VAL B O 1
ATOM 6596 N N . LEU B 1 340 ? -2.849 34.393 -44.477 1.00 32.77 340 LEU B N 1
ATOM 6597 C CA . LEU B 1 340 ? -3.706 35.044 -43.500 1.00 33.05 340 LEU B CA 1
ATOM 6598 C C . LEU B 1 340 ? -3.011 35.101 -42.138 1.00 34.46 340 LEU B C 1
ATOM 6599 O O . LEU B 1 340 ? -3.153 36.081 -41.413 1.00 35.41 340 LEU B O 1
ATOM 6604 N N . GLU B 1 341 ? -2.270 34.049 -41.794 1.00 33.46 341 GLU B N 1
ATOM 6605 C CA . GLU B 1 341 ? -1.542 34.005 -40.531 1.00 35.75 341 GLU B CA 1
ATOM 6606 C C . GLU B 1 341 ? -0.581 35.202 -40.483 1.00 34.74 341 GLU B C 1
ATOM 6607 O O . GLU B 1 341 ? -0.478 35.900 -39.465 1.00 37.06 341 GLU B O 1
ATOM 6613 N N . VAL B 1 342 ? 0.141 35.445 -41.571 1.00 33.27 342 VAL B N 1
ATOM 6614 C CA . VAL B 1 342 ? 1.075 36.564 -41.585 1.00 33.58 342 VAL B CA 1
ATOM 6615 C C . VAL B 1 342 ? 0.354 37.906 -41.473 1.00 34.66 342 VAL B C 1
ATOM 6616 O O . VAL B 1 342 ? 0.794 38.801 -40.753 1.00 32.22 342 VAL B O 1
ATOM 6620 N N . GLU B 1 343 ? -0.762 38.047 -42.183 1.00 35.25 343 GLU B N 1
ATOM 6621 C CA . GLU B 1 343 ? -1.505 39.303 -42.160 1.00 35.42 343 GLU B CA 1
ATOM 6622 C C . GLU B 1 343 ? -2.012 39.596 -40.765 1.00 34.49 343 GLU B C 1
ATOM 6623 O O . GLU B 1 343 ? -2.079 40.756 -40.353 1.00 32.29 343 GLU B O 1
ATOM 6629 N N . LYS B 1 344 ? -2.356 38.531 -40.051 1.00 33.63 344 LYS B N 1
ATOM 6630 C CA . LYS B 1 344 ? -2.842 38.605 -38.672 1.00 35.97 344 LYS B CA 1
ATOM 6631 C C . LYS B 1 344 ? -1.746 39.187 -37.753 1.00 35.65 344 LYS B C 1
ATOM 6632 O O . LYS B 1 344 ? -2.019 39.937 -36.812 1.00 33.83 344 LYS B O 1
ATOM 6638 N N . ILE B 1 345 ? -0.491 38.847 -38.041 1.00 35.35 345 ILE B N 1
ATOM 6639 C CA . ILE B 1 345 ? 0.611 39.350 -37.244 1.00 34.06 345 ILE B CA 1
ATOM 6640 C C . ILE B 1 345 ? 0.802 40.826 -37.510 1.00 33.18 345 ILE B C 1
ATOM 6641 O O . ILE B 1 345 ? 1.022 41.610 -36.587 1.00 32.00 345 ILE B O 1
ATOM 6646 N N . LEU B 1 346 ? 0.702 41.208 -38.780 1.00 33.11 346 LEU B N 1
ATOM 6647 C CA . LEU B 1 346 ? 0.855 42.597 -39.179 1.00 32.40 346 LEU B CA 1
ATOM 6648 C C . LEU B 1 346 ? -0.307 43.462 -38.657 1.00 33.35 346 LEU B C 1
ATOM 6649 O O . LEU B 1 346 ? -0.096 44.586 -38.201 1.00 34.01 346 LEU B O 1
ATOM 6654 N N . ASP B 1 347 ? -1.526 42.933 -38.727 1.00 32.87 347 ASP B N 1
ATOM 6655 C CA . ASP B 1 347 ? -2.717 43.656 -38.285 1.00 33.70 347 ASP B CA 1
ATOM 6656 C C . ASP B 1 347 ? -3.635 42.824 -37.401 1.00 33.96 347 ASP B C 1
ATOM 6657 O O . ASP B 1 347 ? -4.695 42.391 -37.848 1.00 35.02 347 ASP B O 1
ATOM 6662 N N . PRO B 1 348 ? -3.262 42.617 -36.124 1.00 33.39 348 PRO B N 1
ATOM 6663 C CA . PRO B 1 348 ? -4.087 41.826 -35.201 1.00 35.16 348 PRO B CA 1
ATOM 6664 C C . PRO B 1 348 ? -5.411 42.536 -34.969 1.00 35.17 348 PRO B C 1
ATOM 6665 O O . PRO B 1 348 ? -5.500 43.753 -35.155 1.00 35.14 348 PRO B O 1
ATOM 6669 N N . GLU B 1 349 ? -6.433 41.789 -34.570 1.00 37.91 349 GLU B N 1
ATOM 6670 C CA . GLU B 1 349 ? -7.767 42.373 -34.370 1.00 41.12 349 GLU B CA 1
ATOM 6671 C C . GLU B 1 349 ? -7.771 43.537 -33.381 1.00 43.43 349 GLU B C 1
ATOM 6672 O O . GLU B 1 349 ? -8.594 44.465 -33.497 1.00 43.54 349 GLU B O 1
ATOM 6678 N N . ARG B 1 350 ? -6.851 43.474 -32.417 1.00 45.01 350 ARG B N 1
ATOM 6679 C CA . ARG B 1 350 ? -6.658 44.510 -31.403 1.00 47.67 350 ARG B CA 1
ATOM 6680 C C . ARG B 1 350 ? -5.190 44.972 -31.518 1.00 47.23 350 ARG B C 1
ATOM 6681 O O . ARG B 1 350 ? -4.308 44.171 -31.839 1.00 46.44 350 ARG B O 1
ATOM 6689 N N . LYS B 1 351 ? -4.936 46.253 -31.260 1.00 47.18 351 LYS B N 1
ATOM 6690 C CA . LYS B 1 351 ? -3.581 46.827 -31.344 1.00 47.07 351 LYS B CA 1
ATOM 6691 C C . LYS B 1 351 ? -2.501 46.081 -30.541 1.00 45.69 351 LYS B C 1
ATOM 6692 O O . LYS B 1 351 ? -2.751 45.586 -29.433 1.00 44.95 351 LYS B O 1
ATOM 6698 N N . SER B 1 352 ? -1.290 46.011 -31.091 1.00 44.71 352 SER B N 1
ATOM 6699 C CA . SER B 1 352 ? -0.212 45.301 -30.405 1.00 43.11 352 SER B CA 1
ATOM 6700 C C . SER B 1 352 ? 0.231 46.035 -29.155 1.00 40.60 352 SER B C 1
ATOM 6701 O O . SER B 1 352 ? 0.524 45.419 -28.126 1.00 40.37 352 SER B O 1
ATOM 6704 N N . GLY B 1 353 ? 0.279 47.357 -29.242 1.00 38.21 353 GLY B N 1
ATOM 6705 C CA . GLY B 1 353 ? 0.736 48.133 -28.103 1.00 35.55 353 GLY B CA 1
ATOM 6706 C C . GLY B 1 353 ? 2.259 48.270 -28.027 1.00 33.53 353 GLY B C 1
ATOM 6707 O O . GLY B 1 353 ? 2.754 48.904 -27.098 1.00 32.43 353 GLY B O 1
ATOM 6708 N N . GLU B 1 354 ? 3.005 47.696 -28.980 1.00 30.95 354 GLU B N 1
ATOM 6709 C CA . GLU B 1 354 ? 4.470 47.831 -28.966 1.00 28.82 354 GLU B CA 1
ATOM 6710 C C . GLU B 1 354 ? 4.768 49.334 -28.846 1.00 28.30 354 GLU B C 1
ATOM 6711 O O . GLU B 1 354 ? 4.158 50.156 -29.533 1.00 29.55 354 GLU B O 1
ATOM 6717 N N . GLN B 1 355 ? 5.700 49.689 -27.976 1.00 25.14 355 GLN B N 1
ATOM 6718 C CA . GLN B 1 355 ? 6.014 51.099 -27.723 1.00 25.73 355 GLN B CA 1
ATOM 6719 C C . GLN B 1 355 ? 7.142 51.725 -28.517 1.00 24.67 355 GLN B C 1
ATOM 6720 O O . GLN B 1 355 ? 7.323 52.937 -28.468 1.00 24.23 355 GLN B O 1
ATOM 6726 N N . HIS B 1 356 ? 7.917 50.918 -29.228 1.00 24.44 356 HIS B N 1
ATOM 6727 C CA . HIS B 1 356 ? 9.053 51.474 -29.974 1.00 25.98 356 HIS B CA 1
ATOM 6728 C C . HIS B 1 356 ? 8.699 52.557 -30.984 1.00 25.98 356 HIS B C 1
ATOM 6729 O O . HIS B 1 356 ? 9.253 53.659 -30.938 1.00 24.78 356 HIS B O 1
ATOM 6736 N N . ILE B 1 357 ? 7.780 52.253 -31.897 1.00 25.69 357 ILE B N 1
ATOM 6737 C CA . ILE B 1 357 ? 7.419 53.249 -32.894 1.00 26.90 357 ILE B CA 1
ATOM 6738 C C . ILE B 1 357 ? 6.783 54.497 -32.277 1.00 27.02 357 ILE B C 1
ATOM 6739 O O . ILE B 1 357 ? 7.184 55.612 -32.600 1.00 28.15 357 ILE B O 1
ATOM 6744 N N . PRO B 1 358 ? 5.803 54.332 -31.370 1.00 28.31 358 PRO B N 1
ATOM 6745 C CA . PRO B 1 358 ? 5.168 55.505 -30.741 1.00 28.25 358 PRO B CA 1
ATOM 6746 C C . PRO B 1 358 ? 6.235 56.367 -30.052 1.00 29.57 358 PRO B C 1
ATOM 6747 O O . PRO B 1 358 ? 6.178 57.608 -30.090 1.00 26.73 358 PRO B O 1
ATOM 6751 N N . PHE B 1 359 ? 7.217 55.699 -29.420 1.00 27.25 359 PHE B N 1
ATOM 6752 C CA . PHE B 1 359 ? 8.287 56.408 -28.713 1.00 29.20 359 PHE B CA 1
ATOM 6753 C C . PHE B 1 359 ? 9.079 57.313 -29.655 1.00 29.79 359 PHE B C 1
ATOM 6754 O O . PHE B 1 359 ? 9.353 58.475 -29.336 1.00 30.41 359 PHE B O 1
ATOM 6762 N N . ILE B 1 360 ? 9.455 56.762 -30.806 1.00 30.80 360 ILE B N 1
ATOM 6763 C CA . ILE B 1 360 ? 10.209 57.497 -31.810 1.00 31.86 360 ILE B CA 1
ATOM 6764 C C . ILE B 1 360 ? 9.354 58.641 -32.315 1.00 32.35 360 ILE B C 1
ATOM 6765 O O . ILE B 1 360 ? 9.821 59.769 -32.423 1.00 33.64 360 ILE B O 1
ATOM 6770 N N . ASP B 1 361 ? 8.081 58.373 -32.580 1.00 33.13 361 ASP B N 1
ATOM 6771 C CA . ASP B 1 361 ? 7.203 59.442 -33.067 1.00 33.15 361 ASP B CA 1
ATOM 6772 C C . ASP B 1 361 ? 7.061 60.520 -31.992 1.00 33.18 361 ASP B C 1
ATOM 6773 O O . ASP B 1 361 ? 7.068 61.723 -32.294 1.00 33.70 361 ASP B O 1
ATOM 6778 N N . ALA B 1 362 ? 6.950 60.100 -30.736 1.00 32.37 362 ALA B N 1
ATOM 6779 C CA . ALA B 1 362 ? 6.845 61.056 -29.647 1.00 33.10 362 ALA B CA 1
ATOM 6780 C C . ALA B 1 362 ? 8.055 61.988 -29.627 1.00 33.52 362 ALA B C 1
ATOM 6781 O O . ALA B 1 362 ? 7.909 63.211 -29.561 1.00 34.72 362 ALA B O 1
ATOM 6783 N N . LEU B 1 363 ? 9.252 61.410 -29.676 1.00 32.43 363 LEU B N 1
ATOM 6784 C CA . LEU B 1 363 ? 10.487 62.203 -29.617 1.00 33.96 363 LEU B CA 1
ATOM 6785 C C . LEU B 1 363 ? 10.737 63.115 -30.817 1.00 35.05 363 LEU B C 1
ATOM 6786 O O . LEU B 1 363 ? 11.123 64.272 -30.655 1.00 33.45 363 LEU B O 1
ATOM 6791 N N . LEU B 1 364 ? 10.523 62.588 -32.015 1.00 36.58 364 LEU B N 1
ATOM 6792 C CA . LEU B 1 364 ? 10.773 63.353 -33.233 1.00 38.88 364 LEU B CA 1
ATOM 6793 C C . LEU B 1 364 ? 9.671 64.328 -33.606 1.00 38.86 364 LEU B C 1
ATOM 6794 O O . LEU B 1 364 ? 9.958 65.444 -34.037 1.00 39.95 364 LEU B O 1
ATOM 6799 N N . ASN B 1 365 ? 8.416 63.932 -33.429 1.00 37.55 365 ASN B N 1
ATOM 6800 C CA . ASN B 1 365 ? 7.311 64.798 -33.838 1.00 37.27 365 ASN B CA 1
ATOM 6801 C C . ASN B 1 365 ? 6.508 65.383 -32.710 1.00 37.30 365 ASN B C 1
ATOM 6802 O O . ASN B 1 365 ? 5.477 66.031 -32.932 1.00 37.59 365 ASN B O 1
ATOM 6807 N N . ASP B 1 366 ? 6.978 65.175 -31.490 1.00 35.85 366 ASP B N 1
ATOM 6808 C CA . ASP B 1 366 ? 6.271 65.704 -30.336 1.00 37.57 366 ASP B CA 1
ATOM 6809 C C . ASP B 1 366 ? 4.819 65.194 -30.235 1.00 36.37 366 ASP B C 1
ATOM 6810 O O . ASP B 1 366 ? 3.953 65.892 -29.721 1.00 35.68 366 ASP B O 1
ATOM 6815 N N . ASN B 1 367 ? 4.551 63.985 -30.731 1.00 34.97 367 ASN B N 1
ATOM 6816 C CA . ASN B 1 367 ? 3.215 63.406 -30.596 1.00 36.08 367 ASN B CA 1
ATOM 6817 C C . ASN B 1 367 ? 3.309 62.683 -29.252 1.00 36.27 367 ASN B C 1
ATOM 6818 O O . ASN B 1 367 ? 3.501 61.465 -29.201 1.00 34.53 367 ASN B O 1
ATOM 6823 N N . LYS B 1 368 ? 3.187 63.458 -28.175 1.00 35.64 368 LYS B N 1
ATOM 6824 C CA . LYS B 1 368 ? 3.336 62.951 -26.823 1.00 35.58 368 LYS B CA 1
ATOM 6825 C C . LYS B 1 368 ? 2.353 61.929 -26.298 1.00 34.49 368 LYS B C 1
ATOM 6826 O O . LYS B 1 368 ? 1.163 61.972 -26.583 1.00 33.10 368 LYS B O 1
ATOM 6832 N N . ALA B 1 369 ? 2.882 61.006 -25.503 1.00 31.83 369 ALA B N 1
ATOM 6833 C CA . ALA B 1 369 ? 2.072 59.959 -24.905 1.00 29.63 369 ALA B CA 1
ATOM 6834 C C . ALA B 1 369 ? 2.744 59.419 -23.645 1.00 29.36 369 ALA B C 1
ATOM 6835 O O . ALA B 1 369 ? 3.916 59.730 -23.340 1.00 27.75 369 ALA B O 1
ATOM 6837 N N . ARG B 1 370 ? 1.983 58.581 -22.949 1.00 27.28 370 ARG B N 1
ATOM 6838 C CA . ARG B 1 370 ? 2.423 57.951 -21.719 1.00 25.77 370 ARG B CA 1
ATOM 6839 C C . ARG B 1 370 ? 3.035 56.616 -22.098 1.00 26.38 370 ARG B C 1
ATOM 6840 O O . ARG B 1 370 ? 2.435 55.836 -22.859 1.00 23.18 370 ARG B O 1
ATOM 6848 N N . PHE B 1 371 ? 4.225 56.355 -21.551 1.00 25.09 371 PHE B N 1
ATOM 6849 C CA . PHE B 1 371 ? 4.941 55.122 -21.820 1.00 24.21 371 PHE B CA 1
ATOM 6850 C C . PHE B 1 371 ? 5.358 54.451 -20.515 1.00 23.67 371 PHE B C 1
ATOM 6851 O O . PHE B 1 371 ? 5.372 55.091 -19.478 1.00 23.09 371 PHE B O 1
ATOM 6859 N N . VAL B 1 372 ? 5.664 53.154 -20.566 1.00 22.71 372 VAL B N 1
ATOM 6860 C CA . VAL B 1 372 ? 6.199 52.456 -19.381 1.00 22.20 372 VAL B CA 1
ATOM 6861 C C . VAL B 1 372 ? 7.599 52.099 -19.888 1.00 23.49 372 VAL B C 1
ATOM 6862 O O . VAL B 1 372 ? 7.76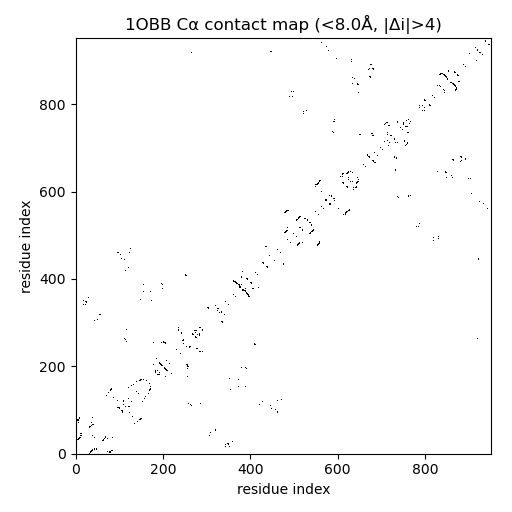1 51.241 -20.774 1.00 24.25 372 VAL B O 1
ATOM 6866 N N . VAL B 1 373 ? 8.586 52.805 -19.347 1.00 22.83 373 VAL B N 1
ATOM 6867 C CA . VAL B 1 373 ? 9.971 52.686 -19.763 1.00 22.47 373 VAL B CA 1
ATOM 6868 C C . VAL B 1 373 ? 10.920 52.205 -18.698 1.00 22.61 373 VAL B C 1
ATOM 6869 O O . VAL B 1 373 ? 10.675 52.356 -17.513 1.00 19.72 373 VAL B O 1
ATOM 6873 N N . ASN B 1 374 ? 12.044 51.679 -19.149 1.00 22.65 374 ASN B N 1
ATOM 6874 C CA . ASN B 1 374 ? 13.089 51.230 -18.250 1.00 22.41 374 ASN B CA 1
ATOM 6875 C C . ASN B 1 374 ? 14.191 52.273 -18.352 1.00 23.04 374 ASN B C 1
ATOM 6876 O O . ASN B 1 374 ? 14.825 52.419 -19.408 1.00 22.32 374 ASN B O 1
ATOM 6881 N N . ILE B 1 375 ? 14.400 52.996 -17.259 1.00 22.21 375 ILE B N 1
ATOM 6882 C CA . ILE B 1 375 ? 15.402 54.067 -17.206 1.00 23.91 375 ILE B CA 1
ATOM 6883 C C . ILE B 1 375 ? 16.120 54.080 -15.873 1.00 23.61 375 ILE B C 1
ATOM 6884 O O . ILE B 1 375 ? 15.622 53.518 -14.879 1.00 22.46 375 ILE B O 1
ATOM 6889 N N . PRO B 1 376 ? 17.313 54.718 -15.820 1.00 23.84 376 PRO B N 1
ATOM 6890 C CA . PRO B 1 376 ? 18.035 54.762 -14.542 1.00 22.44 376 PRO B CA 1
ATOM 6891 C C . PRO B 1 376 ? 17.096 55.368 -13.489 1.00 23.98 376 PRO B C 1
ATOM 6892 O O . PRO B 1 376 ? 16.403 56.354 -13.756 1.00 23.21 376 PRO B O 1
ATOM 6896 N N . ASN B 1 377 ? 17.033 54.746 -12.314 1.00 24.31 377 ASN B N 1
ATOM 6897 C CA . ASN B 1 377 ? 16.145 55.205 -11.250 1.00 24.98 377 ASN B CA 1
ATOM 6898 C C . ASN B 1 377 ? 16.319 56.675 -10.835 1.00 26.74 377 ASN B C 1
ATOM 6899 O O . ASN B 1 377 ? 15.346 57.439 -10.775 1.00 27.55 377 ASN B O 1
ATOM 6904 N N . LYS B 1 378 ? 17.549 57.072 -10.521 1.00 25.72 378 LYS B N 1
ATOM 6905 C CA . LYS B 1 378 ? 17.788 58.461 -10.099 1.00 27.72 378 LYS B CA 1
ATOM 6906 C C . LYS B 1 378 ? 16.714 59.010 -9.144 1.00 27.63 378 LYS B C 1
ATOM 6907 O O . LYS B 1 378 ? 16.168 60.089 -9.367 1.00 27.14 378 LYS B O 1
ATOM 6913 N N . GLY B 1 379 ? 16.422 58.261 -8.086 1.00 26.51 379 GLY B N 1
ATOM 6914 C CA . GLY B 1 379 ? 15.449 58.700 -7.096 1.00 26.12 379 GLY B CA 1
ATOM 6915 C C . GLY B 1 379 ? 13.965 58.542 -7.397 1.00 25.33 379 GLY B C 1
ATOM 6916 O O . GLY B 1 379 ? 13.147 58.887 -6.550 1.00 26.88 379 GLY B O 1
ATOM 6917 N N . ILE B 1 380 ? 13.587 58.046 -8.570 1.00 25.01 380 ILE B N 1
ATOM 6918 C CA . ILE B 1 380 ? 12.152 57.893 -8.860 1.00 25.59 380 ILE B CA 1
ATOM 6919 C C . ILE B 1 380 ? 11.524 56.937 -7.843 1.00 25.72 380 ILE B C 1
ATOM 6920 O O . ILE B 1 380 ? 10.503 57.271 -7.213 1.00 24.61 380 ILE B O 1
ATOM 6925 N N . ILE B 1 381 ? 12.114 55.752 -7.685 1.00 24.96 381 ILE B N 1
ATOM 6926 C CA . ILE B 1 381 ? 11.622 54.806 -6.690 1.00 25.21 381 ILE B CA 1
ATOM 6927 C C . ILE B 1 381 ? 12.493 54.946 -5.442 1.00 26.66 381 ILE B C 1
ATOM 6928 O O . ILE B 1 381 ? 13.711 54.776 -5.498 1.00 25.06 381 ILE B O 1
ATOM 6933 N N . HIS B 1 382 ? 11.875 55.294 -4.317 1.00 28.47 382 HIS B N 1
ATOM 6934 C CA . HIS B 1 382 ? 12.622 55.458 -3.064 1.00 31.14 382 HIS B CA 1
ATOM 6935 C C . HIS B 1 382 ? 13.212 54.135 -2.567 1.00 29.43 382 HIS B C 1
ATOM 6936 O O . HIS B 1 382 ? 12.596 53.089 -2.685 1.00 28.59 382 HIS B O 1
ATOM 6943 N N . GLY B 1 383 ? 14.427 54.178 -2.027 1.00 29.32 383 GLY B N 1
ATOM 6944 C CA . GLY B 1 383 ? 15.024 52.959 -1.506 1.00 27.13 383 GLY B CA 1
ATOM 6945 C C . GLY B 1 383 ? 15.862 52.149 -2.491 1.00 26.96 383 GLY B C 1
ATOM 6946 O O . GLY B 1 383 ? 16.410 51.127 -2.117 1.00 28.73 383 GLY B O 1
ATOM 6947 N N . ILE B 1 384 ? 15.952 52.592 -3.738 1.00 26.46 384 ILE B N 1
ATOM 6948 C CA . ILE B 1 384 ? 16.747 51.901 -4.760 1.00 25.29 384 ILE B CA 1
ATOM 6949 C C . ILE B 1 384 ? 17.856 52.842 -5.231 1.00 25.74 384 ILE B C 1
ATOM 6950 O O . ILE B 1 384 ? 17.598 54.031 -5.403 1.00 24.14 384 ILE B O 1
ATOM 6955 N N . ASP B 1 385 ? 19.064 52.326 -5.488 1.00 25.25 385 ASP B N 1
ATOM 6956 C CA . ASP B 1 385 ? 20.146 53.189 -5.949 1.00 26.24 385 ASP B CA 1
ATOM 6957 C C . ASP B 1 385 ? 19.855 53.926 -7.260 1.00 26.23 385 ASP B C 1
ATOM 6958 O O . ASP B 1 385 ? 19.122 53.430 -8.098 1.00 25.49 385 ASP B O 1
ATOM 6963 N N . ASP B 1 386 ? 20.459 55.105 -7.436 1.00 26.74 386 ASP B N 1
ATOM 6964 C CA . ASP B 1 386 ? 20.240 55.942 -8.626 1.00 28.14 386 ASP B CA 1
ATOM 6965 C C . ASP B 1 386 ? 20.618 55.297 -9.942 1.00 25.64 386 ASP B C 1
ATOM 6966 O O . ASP B 1 386 ? 20.088 55.668 -10.983 1.00 25.16 386 ASP B O 1
ATOM 6971 N N . ASP B 1 387 ? 21.530 54.338 -9.895 1.00 23.82 387 ASP B N 1
ATOM 6972 C CA . ASP B 1 387 ? 21.997 53.723 -11.114 1.00 23.91 387 ASP B CA 1
ATOM 6973 C C . ASP B 1 387 ? 21.421 52.349 -11.421 1.00 22.68 387 ASP B C 1
ATOM 6974 O O . ASP B 1 387 ? 21.917 51.647 -12.288 1.00 23.66 387 ASP B O 1
ATOM 6979 N N . VAL B 1 388 ? 20.354 51.980 -10.712 1.00 22.40 388 VAL B N 1
ATOM 6980 C CA . VAL B 1 388 ? 19.668 50.727 -10.975 1.00 21.94 388 VAL B CA 1
ATOM 6981 C C . VAL B 1 388 ? 18.578 51.125 -11.985 1.00 22.10 388 VAL B C 1
ATOM 6982 O O . VAL B 1 388 ? 17.887 52.130 -11.786 1.00 21.38 388 VAL B O 1
ATOM 6986 N N . VAL B 1 389 ? 18.450 50.399 -13.081 1.00 21.60 389 VAL B N 1
ATOM 6987 C CA . VAL B 1 389 ? 17.392 50.740 -14.040 1.00 22.92 389 VAL B CA 1
ATOM 6988 C C . VAL B 1 389 ? 16.030 50.201 -13.589 1.00 22.13 389 VAL B C 1
ATOM 6989 O O . VAL B 1 389 ? 15.882 49.006 -13.323 1.00 22.48 389 VAL B O 1
ATOM 6993 N N . VAL B 1 390 ? 15.045 51.097 -13.488 1.00 19.05 390 VAL B N 1
ATOM 6994 C CA . VAL B 1 390 ? 13.701 50.730 -13.075 1.00 18.30 390 VAL B CA 1
ATOM 6995 C C . VAL B 1 390 ? 12.708 50.865 -14.220 1.00 19.41 390 VAL B C 1
ATOM 6996 O O . VAL B 1 390 ? 12.990 51.501 -15.226 1.00 21.82 390 VAL B O 1
ATOM 7000 N N . GLU B 1 391 ? 11.545 50.246 -14.058 1.00 19.64 391 GLU B N 1
ATOM 7001 C CA . GLU B 1 391 ? 10.498 50.280 -15.046 1.00 18.45 391 GLU B CA 1
ATOM 7002 C C . GLU B 1 391 ? 9.365 51.121 -14.421 1.00 20.65 391 GLU B C 1
ATOM 7003 O O . GLU B 1 391 ? 8.722 50.709 -13.441 1.00 19.74 391 GLU B O 1
ATOM 7009 N N . VAL B 1 392 ? 9.155 52.310 -14.966 1.00 21.10 392 VAL B N 1
ATOM 7010 C CA . VAL B 1 392 ? 8.141 53.227 -14.416 1.00 20.13 392 VAL B CA 1
ATOM 7011 C C . VAL B 1 392 ? 7.446 53.945 -15.559 1.00 19.26 392 VAL B C 1
ATOM 7012 O O . VAL B 1 392 ? 7.900 53.890 -16.680 1.00 22.51 392 VAL B O 1
ATOM 7016 N N . PRO B 1 393 ? 6.336 54.645 -15.275 1.00 20.38 393 PRO B N 1
ATOM 7017 C CA . PRO B 1 393 ? 5.646 55.343 -16.363 1.00 21.62 393 PRO B CA 1
ATOM 7018 C C . PRO B 1 393 ? 6.262 56.729 -16.580 1.00 22.59 393 PRO B C 1
ATOM 7019 O O . PRO B 1 393 ? 6.816 57.322 -15.662 1.00 22.82 393 PRO B O 1
ATOM 7023 N N . ALA B 1 394 ? 6.190 57.215 -17.810 1.00 21.25 394 ALA B N 1
ATOM 7024 C CA . ALA B 1 394 ? 6.732 58.525 -18.127 1.00 22.79 394 ALA B CA 1
ATOM 7025 C C . ALA B 1 394 ? 6.025 59.145 -19.322 1.00 24.15 394 ALA B C 1
ATOM 7026 O O . ALA B 1 394 ? 5.484 58.447 -20.190 1.00 24.25 394 ALA B O 1
ATOM 7028 N N . LEU B 1 395 ? 6.045 60.467 -19.360 1.00 24.02 395 LEU B N 1
ATOM 7029 C CA . LEU B 1 395 ? 5.472 61.198 -20.490 1.00 26.58 395 LEU B CA 1
ATOM 7030 C C . LEU B 1 395 ? 6.688 61.365 -21.400 1.00 24.64 395 LEU B C 1
ATOM 7031 O O . LEU B 1 395 ? 7.763 61.668 -20.918 1.00 27.30 395 LEU B O 1
ATOM 7036 N N . VAL B 1 396 ? 6.539 61.113 -22.691 1.00 25.33 396 VAL B N 1
ATOM 7037 C CA . VAL B 1 396 ? 7.631 61.300 -23.639 1.00 25.84 396 VAL B CA 1
ATOM 7038 C C . VAL B 1 396 ? 7.111 62.306 -24.686 1.00 28.38 396 VAL B C 1
ATOM 7039 O O . VAL B 1 396 ? 5.973 62.181 -25.166 1.00 28.02 396 VAL B O 1
ATOM 7043 N N . ASP B 1 397 ? 7.933 63.310 -24.989 1.00 29.47 397 ASP B N 1
ATOM 7044 C CA . ASP B 1 397 ? 7.619 64.340 -26.000 1.00 33.23 397 ASP B CA 1
ATOM 7045 C C . ASP B 1 397 ? 8.912 64.820 -26.682 1.00 34.63 397 ASP B C 1
ATOM 7046 O O . ASP B 1 397 ? 9.960 64.177 -26.579 1.00 33.08 397 ASP B O 1
ATOM 7051 N N . LYS B 1 398 ? 8.841 65.958 -27.375 1.00 36.51 398 LYS B N 1
ATOM 7052 C CA . LYS B 1 398 ? 10.020 66.499 -28.067 1.00 38.79 398 LYS B CA 1
ATOM 7053 C C . LYS B 1 398 ? 11.203 66.681 -27.118 1.00 37.30 398 LYS B C 1
ATOM 7054 O O . LYS B 1 398 ? 12.356 66.506 -27.506 1.00 37.41 398 LYS B O 1
ATOM 7060 N N . ASN B 1 399 ? 10.924 67.041 -25.873 1.00 36.69 399 ASN B N 1
ATOM 7061 C CA . ASN B 1 399 ? 11.996 67.242 -24.912 1.00 36.52 399 ASN B CA 1
ATOM 7062 C C . ASN B 1 399 ? 12.520 65.967 -24.243 1.00 35.56 399 ASN B C 1
ATOM 7063 O O . ASN B 1 399 ? 13.357 66.030 -23.347 1.00 37.08 399 ASN B O 1
ATOM 7068 N N . GLY B 1 400 ? 12.040 64.802 -24.673 1.00 34.56 400 GLY B N 1
ATOM 7069 C CA . GLY B 1 400 ? 12.544 63.563 -24.095 1.00 31.57 400 GLY B CA 1
ATOM 7070 C C . GLY B 1 400 ? 11.636 62.825 -23.119 1.00 30.67 400 GLY B C 1
ATOM 7071 O O . GLY B 1 400 ? 10.412 62.910 -23.191 1.00 28.73 400 GLY B O 1
ATOM 7072 N N . ILE B 1 401 ? 12.254 62.093 -22.198 1.00 29.05 401 ILE B N 1
ATOM 7073 C CA . ILE B 1 401 ? 11.524 61.298 -21.229 1.00 27.56 401 ILE B CA 1
ATOM 7074 C C . ILE B 1 401 ? 11.247 62.046 -19.949 1.00 27.22 401 ILE B C 1
ATOM 7075 O O . ILE B 1 401 ? 12.152 62.600 -19.348 1.00 28.61 401 ILE B O 1
ATOM 7080 N N . HIS B 1 402 ? 9.994 62.057 -19.517 1.00 27.59 402 HIS B N 1
ATOM 7081 C CA . HIS B 1 402 ? 9.648 62.776 -18.297 1.00 27.11 402 HIS B CA 1
ATOM 7082 C C . HIS B 1 402 ? 8.981 61.824 -17.315 1.00 26.72 402 HIS B C 1
ATOM 7083 O O . HIS B 1 402 ? 7.753 61.646 -17.327 1.00 23.45 402 HIS B O 1
ATOM 7090 N N . PRO B 1 403 ? 9.789 61.223 -16.428 1.00 27.13 403 PRO B N 1
ATOM 7091 C CA . PRO B 1 403 ? 9.273 60.272 -15.439 1.00 27.41 403 PRO B CA 1
ATOM 7092 C C . PRO B 1 403 ? 8.201 60.834 -14.535 1.00 27.36 403 PRO B C 1
ATOM 7093 O O . PRO B 1 403 ? 8.287 61.979 -14.061 1.00 23.90 403 PRO B O 1
ATOM 7097 N N . GLU B 1 404 ? 7.200 60.005 -14.277 1.00 26.58 404 GLU B N 1
ATOM 7098 C CA . GLU B 1 404 ? 6.128 60.367 -13.372 1.00 25.72 404 GLU B CA 1
ATOM 7099 C C . GLU B 1 404 ? 6.625 60.222 -11.949 1.00 26.60 404 GLU B C 1
ATOM 7100 O O . GLU B 1 404 ? 7.607 59.518 -11.675 1.00 26.37 404 GLU B O 1
ATOM 7106 N N . LYS B 1 405 ? 5.951 60.915 -11.042 1.00 25.06 405 LYS B N 1
ATOM 7107 C CA . LYS B 1 405 ? 6.229 60.800 -9.626 1.00 25.24 405 LYS B CA 1
ATOM 7108 C C . LYS B 1 405 ? 5.453 59.521 -9.218 1.00 22.73 405 LYS B C 1
ATOM 7109 O O . LYS B 1 405 ? 4.282 59.375 -9.568 1.00 22.64 405 LYS B O 1
ATOM 7115 N N . ILE B 1 406 ? 6.083 58.609 -8.489 1.00 21.98 406 ILE B N 1
ATOM 7116 C CA . ILE B 1 406 ? 5.393 57.388 -8.064 1.00 21.43 406 ILE B CA 1
ATOM 7117 C C . ILE B 1 406 ? 4.500 57.683 -6.851 1.00 20.39 406 ILE B C 1
ATOM 7118 O O . ILE B 1 406 ? 4.985 57.984 -5.777 1.00 21.45 406 ILE B O 1
ATOM 7123 N N . GLU B 1 407 ? 3.191 57.588 -7.012 1.00 20.86 407 GLU B N 1
ATOM 7124 C CA . GLU B 1 407 ? 2.315 57.881 -5.903 1.00 23.89 407 GLU B CA 1
ATOM 7125 C C . GLU B 1 407 ? 1.001 57.125 -6.039 1.00 21.99 407 GLU B C 1
ATOM 7126 O O . GLU B 1 407 ? 0.404 57.093 -7.093 1.00 22.56 407 GLU B O 1
ATOM 7132 N N . PRO B 1 408 ? 0.592 56.401 -4.991 1.00 23.84 408 PRO B N 1
ATOM 7133 C CA . PRO B 1 408 ? 1.277 56.232 -3.710 1.00 23.38 408 PRO B CA 1
ATOM 7134 C C . PRO B 1 408 ? 2.621 55.498 -3.954 1.00 23.59 408 PRO B C 1
ATOM 7135 O O . PRO B 1 408 ? 2.795 54.824 -4.984 1.00 23.15 408 PRO B O 1
ATOM 7139 N N . PRO B 1 409 ? 3.579 55.623 -3.020 1.00 23.55 409 PRO B N 1
ATOM 7140 C CA . PRO B 1 409 ? 4.872 54.931 -3.184 1.00 23.39 409 PRO B CA 1
ATOM 7141 C C . PRO B 1 409 ? 4.601 53.423 -3.158 1.00 20.29 409 PRO B C 1
ATOM 7142 O O . PRO B 1 409 ? 3.568 52.998 -2.659 1.00 19.06 409 PRO B O 1
ATOM 7146 N N . LEU B 1 410 ? 5.522 52.629 -3.683 1.00 19.98 410 LEU B N 1
ATOM 7147 C CA . LEU B 1 410 ? 5.366 51.162 -3.610 1.00 19.68 410 LEU B CA 1
ATOM 7148 C C . LEU B 1 410 ? 5.378 50.815 -2.126 1.00 20.58 410 LEU B C 1
ATOM 7149 O O . LEU B 1 410 ? 6.062 51.475 -1.330 1.00 19.96 410 LEU B O 1
ATOM 7154 N N . PRO B 1 411 ? 4.596 49.813 -1.713 1.00 20.09 411 PRO B N 1
ATOM 7155 C CA . PRO B 1 411 ? 4.600 49.450 -0.292 1.00 20.15 411 PRO B CA 1
ATOM 7156 C C . PRO B 1 411 ? 5.998 49.018 0.143 1.00 18.73 411 PRO B C 1
ATOM 7157 O O . PRO B 1 411 ? 6.764 48.466 -0.662 1.00 19.67 411 PRO B O 1
ATOM 7161 N N . ASP B 1 412 ? 6.326 49.241 1.410 1.00 17.20 412 ASP B N 1
ATOM 7162 C CA . ASP B 1 412 ? 7.654 48.866 1.922 1.00 18.05 412 ASP B CA 1
ATOM 7163 C C . ASP B 1 412 ? 7.937 47.372 1.713 1.00 17.98 412 ASP B C 1
ATOM 7164 O O . ASP B 1 412 ? 9.080 46.976 1.425 1.00 17.46 412 ASP B O 1
ATOM 7169 N N . ARG B 1 413 ? 6.904 46.537 1.843 1.00 15.87 413 ARG B N 1
ATOM 7170 C CA . ARG B 1 413 ? 7.140 45.102 1.666 1.00 18.74 413 ARG B CA 1
ATOM 7171 C C . ARG B 1 413 ? 7.658 44.809 0.280 1.00 17.66 413 ARG B C 1
ATOM 7172 O O . ARG B 1 413 ? 8.480 43.913 0.111 1.00 17.96 413 ARG B O 1
ATOM 7180 N N . VAL B 1 414 ? 7.185 45.547 -0.721 1.00 17.73 414 VAL B N 1
ATOM 7181 C CA . VAL B 1 414 ? 7.659 45.292 -2.081 1.00 18.83 414 VAL B CA 1
ATOM 7182 C C . VAL B 1 414 ? 9.131 45.674 -2.246 1.00 19.26 414 VAL B C 1
ATOM 7183 O O . VAL B 1 414 ? 9.937 44.915 -2.852 1.00 19.02 414 VAL B O 1
ATOM 7187 N N . VAL B 1 415 ? 9.494 46.853 -1.725 1.00 19.59 415 VAL B N 1
ATOM 7188 C CA . VAL B 1 415 ? 10.875 47.301 -1.830 1.00 18.85 415 VAL B CA 1
ATOM 7189 C C . VAL B 1 415 ? 11.836 46.411 -1.006 1.00 19.75 415 VAL B C 1
ATOM 7190 O O . VAL B 1 415 ? 12.878 45.958 -1.510 1.00 19.05 415 VAL B O 1
ATOM 7194 N N . LYS B 1 416 ? 11.458 46.105 0.228 1.00 17.74 416 LYS B N 1
ATOM 7195 C CA . LYS B 1 416 ? 12.341 45.349 1.112 1.00 19.47 416 LYS B CA 1
ATOM 7196 C C . LYS B 1 416 ? 12.454 43.852 0.830 1.00 16.93 416 LYS B C 1
ATOM 7197 O O . LYS B 1 416 ? 13.530 43.295 0.868 1.00 16.77 416 LYS B O 1
ATOM 7203 N N . TYR B 1 417 ? 11.338 43.223 0.524 1.00 16.35 417 TYR B N 1
ATOM 7204 C CA . TYR B 1 417 ? 11.298 41.760 0.339 1.00 17.54 417 TYR B CA 1
ATOM 7205 C C . TYR B 1 417 ? 11.245 41.228 -1.086 1.00 17.70 417 TYR B C 1
ATOM 7206 O O . TYR B 1 417 ? 11.435 40.016 -1.313 1.00 19.12 417 TYR B O 1
ATOM 7215 N N . TYR B 1 418 ? 10.952 42.100 -2.053 1.00 18.02 418 TYR B N 1
ATOM 7216 C CA . TYR B 1 418 ? 10.935 41.682 -3.446 1.00 16.61 418 TYR B CA 1
ATOM 7217 C C . TYR B 1 418 ? 12.004 42.364 -4.287 1.00 18.57 418 TYR B C 1
ATOM 7218 O O . TYR B 1 418 ? 12.906 41.681 -4.803 1.00 17.68 418 TYR B O 1
ATOM 7227 N N . LEU B 1 419 ? 11.958 43.694 -4.405 1.00 16.79 419 LEU B N 1
ATOM 7228 C CA . LEU B 1 419 ? 12.941 44.420 -5.213 1.00 16.95 419 LEU B CA 1
ATOM 7229 C C . LEU B 1 419 ? 14.388 44.301 -4.741 1.00 18.89 419 LEU B C 1
ATOM 7230 O O . LEU B 1 419 ? 15.274 44.042 -5.539 1.00 18.98 419 LEU B O 1
ATOM 7235 N N . ARG B 1 420 ? 14.638 44.479 -3.453 1.00 18.95 420 ARG B N 1
ATOM 7236 C CA . ARG B 1 420 ? 16.008 44.391 -2.955 1.00 20.29 420 ARG B CA 1
ATOM 7237 C C . ARG B 1 420 ? 16.692 43.060 -3.253 1.00 17.84 420 ARG B C 1
ATOM 7238 O O . ARG B 1 420 ? 17.823 43.065 -3.720 1.00 16.83 420 ARG B O 1
ATOM 7246 N N . PRO B 1 421 ? 16.035 41.917 -2.999 1.00 15.47 421 PRO B N 1
ATOM 7247 C CA . PRO B 1 421 ? 16.699 40.640 -3.307 1.00 18.11 421 PRO B CA 1
ATOM 7248 C C . PRO B 1 421 ? 16.901 40.486 -4.840 1.00 19.06 421 PRO B C 1
ATOM 7249 O O . PRO B 1 421 ? 17.922 39.947 -5.315 1.00 18.53 421 PRO B O 1
ATOM 7253 N N . ARG B 1 422 ? 15.898 40.941 -5.603 1.00 18.04 422 ARG B N 1
ATOM 7254 C CA . ARG B 1 422 ? 15.940 40.868 -7.061 1.00 18.18 422 ARG B CA 1
ATOM 7255 C C . ARG B 1 422 ? 17.107 41.707 -7.564 1.00 18.39 422 ARG B C 1
ATOM 7256 O O . ARG B 1 422 ? 17.887 41.276 -8.439 1.00 19.67 422 ARG B O 1
ATOM 7264 N N . ILE B 1 423 ? 17.247 42.900 -7.005 1.00 18.28 423 ILE B N 1
ATOM 7265 C CA . ILE B 1 423 ? 18.344 43.790 -7.375 1.00 17.22 423 ILE B CA 1
ATOM 7266 C C . ILE B 1 423 ? 19.694 43.176 -6.983 1.00 19.81 423 ILE B C 1
ATOM 7267 O O . ILE B 1 423 ? 20.666 43.236 -7.762 1.00 19.00 423 ILE B O 1
ATOM 7272 N N . MET B 1 424 ? 19.765 42.543 -5.813 1.00 18.77 424 MET B N 1
ATOM 7273 C CA . MET B 1 424 ? 21.040 41.923 -5.450 1.00 21.39 424 MET B CA 1
ATOM 7274 C C . MET B 1 424 ? 21.497 40.930 -6.533 1.00 19.96 424 MET B C 1
ATOM 7275 O O . MET B 1 424 ? 22.673 40.890 -6.880 1.00 18.58 424 MET B O 1
ATOM 7280 N N . ARG B 1 425 ? 20.580 40.115 -7.048 1.00 20.41 425 ARG B N 1
ATOM 7281 C CA . ARG B 1 425 ? 20.973 39.152 -8.088 1.00 20.96 425 ARG B CA 1
ATOM 7282 C C . ARG B 1 425 ? 21.314 39.821 -9.412 1.00 21.49 425 ARG B C 1
ATOM 7283 O O . ARG B 1 425 ? 22.131 39.296 -10.186 1.00 22.23 425 ARG B O 1
ATOM 7291 N N . MET B 1 426 ? 20.720 40.987 -9.677 1.00 20.64 426 MET B N 1
ATOM 7292 C CA . MET B 1 426 ? 21.101 41.735 -10.884 1.00 19.72 426 MET B CA 1
ATOM 7293 C C . MET B 1 426 ? 22.547 42.213 -10.654 1.00 20.26 426 MET B C 1
ATOM 7294 O O . MET B 1 426 ? 23.387 42.151 -11.576 1.00 21.93 426 MET B O 1
ATOM 7299 N N . GLU B 1 427 ? 22.846 42.683 -9.438 1.00 19.05 427 GLU B N 1
ATOM 7300 C CA . GLU B 1 427 ? 24.206 43.156 -9.101 1.00 18.92 427 GLU B CA 1
ATOM 7301 C C . GLU B 1 427 ? 25.202 42.006 -9.251 1.00 19.69 427 GLU B C 1
ATOM 7302 O O . GLU B 1 427 ? 26.302 42.209 -9.755 1.00 22.06 427 GLU B O 1
ATOM 7308 N N . MET B 1 428 ? 24.842 40.805 -8.814 1.00 19.60 428 MET B N 1
ATOM 7309 C CA . MET B 1 428 ? 25.756 39.655 -9.000 1.00 20.34 428 MET B CA 1
ATOM 7310 C C . MET B 1 428 ? 26.033 39.413 -10.495 1.00 22.12 428 MET B C 1
ATOM 7311 O O . MET B 1 428 ? 27.196 39.231 -10.924 1.00 22.01 428 MET B O 1
ATOM 7316 N N . ALA B 1 429 ? 24.962 39.411 -11.294 1.00 20.67 429 ALA B N 1
ATOM 7317 C CA . ALA B 1 429 ? 25.075 39.210 -12.737 1.00 20.73 429 ALA B CA 1
ATOM 7318 C C . ALA B 1 429 ? 25.985 40.221 -13.376 1.00 21.21 429 ALA B C 1
ATOM 7319 O O . ALA B 1 429 ? 26.838 39.883 -14.212 1.00 22.67 429 ALA B O 1
ATOM 7321 N N . LEU B 1 430 ? 25.820 41.474 -13.002 1.00 20.36 430 LEU B N 1
ATOM 7322 C CA . LEU B 1 430 ? 26.645 42.486 -13.606 1.00 21.93 430 LEU B CA 1
ATOM 7323 C C . LEU B 1 430 ? 28.084 42.400 -13.098 1.00 23.58 430 LEU B C 1
ATOM 7324 O O . LEU B 1 430 ? 29.036 42.559 -13.889 1.00 22.26 430 LEU B O 1
ATOM 7329 N N . GLU B 1 431 ? 28.266 42.159 -11.798 1.00 22.17 431 GLU B N 1
ATOM 7330 C CA . GLU B 1 431 ? 29.636 42.079 -11.296 1.00 22.36 431 GLU B CA 1
ATOM 7331 C C . GLU B 1 431 ? 30.378 40.896 -11.951 1.00 22.85 431 GLU B C 1
ATOM 7332 O O . GLU B 1 431 ? 31.527 41.051 -12.386 1.00 24.40 431 GLU B O 1
ATOM 7338 N N . ALA B 1 432 ? 29.732 39.730 -12.044 1.00 22.10 432 ALA B N 1
ATOM 7339 C CA . ALA B 1 432 ? 30.378 38.578 -12.682 1.00 24.64 432 ALA B CA 1
ATOM 7340 C C . ALA B 1 432 ? 30.794 38.976 -14.113 1.00 26.20 432 ALA B C 1
ATOM 7341 O O . ALA B 1 432 ? 31.970 38.841 -14.506 1.00 26.01 432 ALA B O 1
ATOM 7343 N N . PHE B 1 433 ? 29.844 39.506 -14.890 1.00 26.81 433 PHE B N 1
ATOM 7344 C CA . PHE B 1 433 ? 30.161 39.918 -16.256 1.00 27.48 433 PHE B CA 1
ATOM 7345 C C . PHE B 1 433 ? 31.299 40.954 -16.360 1.00 28.22 433 PHE B C 1
ATOM 7346 O O . PHE B 1 433 ? 32.200 40.802 -17.183 1.00 27.36 433 PHE B O 1
ATOM 7354 N N . LEU B 1 434 ? 31.257 42.002 -15.544 1.00 27.71 434 LEU B N 1
ATOM 7355 C CA . LEU B 1 434 ? 32.273 43.038 -15.607 1.00 29.07 434 LEU B CA 1
ATOM 7356 C C . LEU B 1 434 ? 33.658 42.650 -15.051 1.00 29.06 434 LEU B C 1
ATOM 7357 O O . LEU B 1 434 ? 34.667 43.047 -15.608 1.00 28.35 434 LEU B O 1
ATOM 7362 N N . THR B 1 435 ? 33.713 41.850 -13.993 1.00 28.67 435 THR B N 1
ATOM 7363 C CA . THR B 1 435 ? 35.013 41.488 -13.404 1.00 28.44 435 THR B CA 1
ATOM 7364 C C . THR B 1 435 ? 35.608 40.174 -13.888 1.00 28.99 435 THR B C 1
ATOM 7365 O O . THR B 1 435 ? 36.825 39.954 -13.804 1.00 29.91 435 THR B O 1
ATOM 7369 N N . GLY B 1 436 ? 34.752 39.282 -14.349 1.00 28.37 436 GLY B N 1
ATOM 7370 C CA . GLY B 1 436 ? 35.218 37.990 -14.789 1.00 27.81 436 GLY B CA 1
ATOM 7371 C C . GLY B 1 436 ? 35.543 37.114 -13.583 1.00 28.80 436 GLY B C 1
ATOM 7372 O O . GLY B 1 436 ? 36.272 36.132 -13.723 1.00 27.50 436 GLY B O 1
ATOM 7373 N N . ASP B 1 437 ? 35.031 37.458 -12.401 1.00 27.90 437 ASP B N 1
ATOM 7374 C CA . ASP B 1 437 ? 35.296 36.639 -11.215 1.00 26.78 437 ASP B CA 1
ATOM 7375 C C . ASP B 1 437 ? 34.249 35.544 -11.095 1.00 28.45 437 ASP B C 1
ATOM 7376 O O . ASP B 1 437 ? 33.114 35.785 -10.637 1.00 25.69 437 ASP B O 1
ATOM 7381 N N . ILE B 1 438 ? 34.626 34.332 -11.497 1.00 26.42 438 ILE B N 1
ATOM 7382 C CA . ILE B 1 438 ? 33.703 33.213 -11.443 1.00 27.30 438 ILE B CA 1
ATOM 7383 C C . ILE B 1 438 ? 33.150 32.983 -10.031 1.00 25.61 438 ILE B C 1
ATOM 7384 O O . ILE B 1 438 ? 32.078 32.410 -9.892 1.00 26.40 438 ILE B O 1
ATOM 7389 N N . ARG B 1 439 ? 33.852 33.438 -8.986 1.00 27.13 439 ARG B N 1
ATOM 7390 C CA . ARG B 1 439 ? 33.348 33.219 -7.625 1.00 26.32 439 ARG B CA 1
ATOM 7391 C C . ARG B 1 439 ? 31.995 33.887 -7.381 1.00 26.11 439 ARG B C 1
ATOM 7392 O O . ARG B 1 439 ? 31.285 33.510 -6.466 1.00 26.22 439 ARG B O 1
ATOM 7400 N N . ILE B 1 440 ? 31.633 34.865 -8.203 1.00 26.52 440 ILE B N 1
ATOM 7401 C CA . ILE B 1 440 ? 30.319 35.504 -8.052 1.00 25.75 440 ILE B CA 1
ATOM 7402 C C . ILE B 1 440 ? 29.249 34.502 -8.453 1.00 25.07 440 ILE B C 1
ATOM 7403 O O . ILE B 1 440 ? 28.241 34.325 -7.763 1.00 22.63 440 ILE B O 1
ATOM 7408 N N . ILE B 1 441 ? 29.461 33.840 -9.587 1.00 26.15 441 ILE B N 1
ATOM 7409 C CA . ILE B 1 441 ? 28.489 32.854 -10.034 1.00 25.70 441 ILE B CA 1
ATOM 7410 C C . ILE B 1 441 ? 28.478 31.655 -9.089 1.00 25.06 441 ILE B C 1
ATOM 7411 O O . ILE B 1 441 ? 27.431 31.070 -8.828 1.00 25.11 441 ILE B O 1
ATOM 7416 N N . LYS B 1 442 ? 29.640 31.255 -8.585 1.00 25.09 442 LYS B N 1
ATOM 7417 C CA . LYS B 1 442 ? 29.620 30.151 -7.628 1.00 24.79 442 LYS B CA 1
ATOM 7418 C C . LYS B 1 442 ? 28.818 30.559 -6.371 1.00 24.02 442 LYS B C 1
ATOM 7419 O O . LYS B 1 442 ? 28.102 29.738 -5.785 1.00 23.51 442 LYS B O 1
ATOM 7425 N N . GLU B 1 443 ? 28.944 31.825 -5.956 1.00 22.86 443 GLU B N 1
ATOM 7426 C CA . GLU B 1 443 ? 28.248 32.330 -4.756 1.00 24.61 443 GLU B CA 1
ATOM 7427 C C . GLU B 1 443 ? 26.737 32.276 -4.931 1.00 22.81 443 GLU B C 1
ATOM 7428 O O . GLU B 1 443 ? 26.018 31.856 -4.030 1.00 23.98 443 GLU B O 1
ATOM 7434 N N . LEU B 1 444 ? 26.260 32.691 -6.107 1.00 22.75 444 LEU B N 1
ATOM 7435 C CA . LEU B 1 444 ? 24.835 32.619 -6.406 1.00 21.98 444 LEU B CA 1
ATOM 7436 C C . LEU B 1 444 ? 24.383 31.164 -6.178 1.00 24.50 444 LEU B C 1
ATOM 7437 O O . LEU B 1 444 ? 23.382 30.904 -5.498 1.00 22.49 444 LEU B O 1
ATOM 7442 N N . LEU B 1 445 ? 25.126 30.219 -6.749 1.00 23.65 445 LEU B N 1
ATOM 7443 C CA . LEU B 1 445 ? 24.773 28.796 -6.597 1.00 26.09 445 LEU B CA 1
ATOM 7444 C C . LEU B 1 445 ? 24.971 28.235 -5.181 1.00 24.40 445 LEU B C 1
ATOM 7445 O O . LEU B 1 445 ? 24.201 27.377 -4.755 1.00 22.31 445 LEU B O 1
ATOM 7450 N N . TYR B 1 446 ? 25.984 28.713 -4.447 1.00 24.66 446 TYR B N 1
ATOM 7451 C CA . TYR B 1 446 ? 26.140 28.245 -3.064 1.00 26.04 446 TYR B CA 1
ATOM 7452 C C . TYR B 1 446 ? 24.893 28.596 -2.259 1.00 24.75 446 TYR B C 1
ATOM 7453 O O . TYR B 1 446 ? 24.500 27.865 -1.347 1.00 22.23 446 TYR B O 1
ATOM 7462 N N . ARG B 1 447 ? 24.268 29.726 -2.596 1.00 25.00 447 ARG B N 1
ATOM 7463 C CA . ARG B 1 447 ? 23.062 30.160 -1.870 1.00 24.67 447 ARG B CA 1
ATOM 7464 C C . ARG B 1 447 ? 21.746 29.605 -2.437 1.00 25.82 447 ARG B C 1
ATOM 7465 O O . ARG B 1 447 ? 20.696 29.710 -1.810 1.00 29.46 447 ARG B O 1
ATOM 7473 N N . ASP B 1 448 ? 21.803 29.011 -3.616 1.00 24.58 448 ASP B N 1
ATOM 7474 C CA . ASP B 1 448 ? 20.621 28.469 -4.282 1.00 26.10 448 ASP B CA 1
ATOM 7475 C C . ASP B 1 448 ? 20.028 27.307 -3.482 1.00 24.85 448 ASP B C 1
ATOM 7476 O O . ASP B 1 448 ? 20.764 26.404 -3.064 1.00 25.78 448 ASP B O 1
ATOM 7481 N N . PRO B 1 449 ? 18.699 27.296 -3.259 1.00 25.80 449 PRO B N 1
ATOM 7482 C CA . PRO B 1 449 ? 18.100 26.191 -2.490 1.00 26.25 449 PRO B CA 1
ATOM 7483 C C . PRO B 1 449 ? 18.291 24.803 -3.109 1.00 28.67 449 PRO B C 1
ATOM 7484 O O . PRO B 1 449 ? 18.228 23.785 -2.404 1.00 29.14 449 PRO B O 1
ATOM 7488 N N . ARG B 1 450 ? 18.553 24.765 -4.413 1.00 28.77 450 ARG B N 1
ATOM 7489 C CA . ARG B 1 450 ? 18.749 23.493 -5.125 1.00 28.31 450 ARG B CA 1
ATOM 7490 C C . ARG B 1 450 ? 20.165 22.928 -4.980 1.00 29.88 450 ARG B C 1
ATOM 7491 O O . ARG B 1 450 ? 20.427 21.777 -5.331 1.00 29.75 450 ARG B O 1
ATOM 7499 N N . THR B 1 451 ? 21.088 23.739 -4.471 1.00 28.58 451 THR B N 1
ATOM 7500 C CA . THR B 1 451 ? 22.464 23.295 -4.328 1.00 31.50 451 THR B CA 1
ATOM 7501 C C . THR B 1 451 ? 22.653 22.416 -3.090 1.00 33.32 451 THR B C 1
ATOM 7502 O O . THR B 1 451 ? 22.206 22.756 -1.987 1.00 34.14 451 THR B O 1
ATOM 7506 N N . LYS B 1 452 ? 23.315 21.281 -3.290 1.00 34.03 452 LYS B N 1
ATOM 7507 C CA . LYS B 1 452 ? 23.538 20.317 -2.219 1.00 33.26 452 LYS B CA 1
ATOM 7508 C C . LYS B 1 452 ? 25.009 20.147 -1.900 1.00 33.22 452 LYS B C 1
ATOM 7509 O O . LYS B 1 452 ? 25.361 19.629 -0.845 1.00 34.03 452 LYS B O 1
ATOM 7515 N N . SER B 1 453 ? 25.879 20.552 -2.808 1.00 32.15 453 SER B N 1
ATOM 7516 C CA . SER B 1 453 ? 27.308 20.372 -2.554 1.00 33.60 453 SER B CA 1
ATOM 7517 C C . SER B 1 453 ? 28.135 21.270 -3.442 1.00 32.08 453 SER B C 1
ATOM 7518 O O . SER B 1 453 ? 27.644 21.753 -4.459 1.00 31.98 453 SER B O 1
ATOM 7521 N N . ASP B 1 454 ? 29.391 21.472 -3.054 1.00 31.71 454 ASP B N 1
ATOM 7522 C CA . ASP B 1 454 ? 30.332 22.270 -3.822 1.00 32.35 454 ASP B CA 1
ATOM 7523 C C . ASP B 1 454 ? 30.671 21.624 -5.175 1.00 33.22 454 ASP B C 1
ATOM 7524 O O . ASP B 1 454 ? 30.865 22.318 -6.173 1.00 32.30 454 ASP B O 1
ATOM 7529 N N . GLU B 1 455 ? 30.773 20.295 -5.203 1.00 33.28 455 GLU B N 1
ATOM 7530 C CA . GLU B 1 455 ? 31.100 19.589 -6.444 1.00 33.83 455 GLU B CA 1
ATOM 7531 C C . GLU B 1 455 ? 30.017 19.802 -7.512 1.00 32.16 455 GLU B C 1
ATOM 7532 O O . GLU B 1 455 ? 30.324 19.913 -8.695 1.00 32.97 455 GLU B O 1
ATOM 7538 N N . GLN B 1 456 ? 28.759 19.835 -7.094 1.00 31.32 456 GLN B N 1
ATOM 7539 C CA . GLN B 1 456 ? 27.621 20.066 -8.006 1.00 30.66 456 GLN B CA 1
ATOM 7540 C C . GLN B 1 456 ? 27.777 21.453 -8.637 1.00 30.73 456 GLN B C 1
ATOM 7541 O O . GLN B 1 456 ? 27.598 21.633 -9.840 1.00 30.76 456 GLN B O 1
ATOM 7547 N N . VAL B 1 457 ? 28.124 22.440 -7.819 1.00 31.24 457 VAL B N 1
ATOM 7548 C CA . VAL B 1 457 ? 28.334 23.793 -8.326 1.00 29.94 457 VAL B CA 1
ATOM 7549 C C . VAL B 1 457 ? 29.497 23.853 -9.318 1.00 31.41 457 VAL B C 1
ATOM 7550 O O . VAL B 1 457 ? 29.380 24.460 -10.383 1.00 30.08 457 VAL B O 1
ATOM 7554 N N . GLU B 1 458 ? 30.627 23.245 -8.967 1.00 30.08 458 GLU B N 1
ATOM 7555 C CA . GLU B 1 458 ? 31.785 23.268 -9.847 1.00 31.11 458 GLU B CA 1
ATOM 7556 C C . GLU B 1 458 ? 31.513 22.645 -11.206 1.00 29.50 458 GLU B C 1
ATOM 7557 O O . GLU B 1 458 ? 31.921 23.181 -12.223 1.00 29.96 458 GLU B O 1
ATOM 7563 N N . LYS B 1 459 ? 30.842 21.506 -11.208 1.00 28.91 459 LYS B N 1
ATOM 7564 C CA . LYS B 1 459 ? 30.585 20.795 -12.448 1.00 31.68 459 LYS B CA 1
ATOM 7565 C C . LYS B 1 459 ? 29.553 21.417 -13.362 1.00 30.10 459 LYS B C 1
ATOM 7566 O O . LYS B 1 459 ? 29.726 21.395 -14.576 1.00 27.83 459 LYS B O 1
ATOM 7572 N N . VAL B 1 460 ? 28.479 21.974 -12.803 1.00 29.47 460 VAL B N 1
ATOM 7573 C CA . VAL B 1 460 ? 27.498 22.566 -13.695 1.00 29.35 460 VAL B CA 1
ATOM 7574 C C . VAL B 1 460 ? 28.144 23.783 -14.336 1.00 28.69 460 VAL B C 1
ATOM 7575 O O . VAL B 1 460 ? 27.930 24.053 -15.510 1.00 31.87 460 VAL B O 1
ATOM 7579 N N . ILE B 1 461 ? 28.966 24.508 -13.584 1.00 29.41 461 ILE B N 1
ATOM 7580 C CA . ILE B 1 461 ? 29.606 25.685 -14.152 1.00 29.23 461 ILE B CA 1
ATOM 7581 C C . ILE B 1 461 ? 30.637 25.270 -15.203 1.00 30.90 461 ILE B C 1
ATOM 7582 O O . ILE B 1 461 ? 30.719 25.858 -16.288 1.00 30.28 461 ILE B O 1
ATOM 7587 N N . GLU B 1 462 ? 31.419 24.246 -14.891 1.00 31.53 462 GLU B N 1
ATOM 7588 C CA . GLU B 1 462 ? 32.424 23.804 -15.847 1.00 32.70 462 GLU B CA 1
ATOM 7589 C C . GLU B 1 462 ? 31.802 23.379 -17.195 1.00 30.55 462 GLU B C 1
ATOM 7590 O O . GLU B 1 462 ? 32.291 23.785 -18.241 1.00 29.75 462 GLU B O 1
ATOM 7596 N N . GLU B 1 463 ? 30.727 22.592 -17.161 1.00 29.88 463 GLU B N 1
ATOM 7597 C CA . GLU B 1 463 ? 30.088 22.123 -18.391 1.00 32.40 463 GLU B CA 1
ATOM 7598 C C . GLU B 1 463 ? 29.509 23.248 -19.246 1.00 32.30 463 GLU B C 1
ATOM 7599 O O . GLU B 1 463 ? 29.578 23.213 -20.477 1.00 30.78 463 GLU B O 1
ATOM 7605 N N . ILE B 1 464 ? 28.935 24.253 -18.596 1.00 31.59 464 ILE B N 1
ATOM 7606 C CA . ILE B 1 464 ? 28.421 25.405 -19.326 1.00 31.59 464 ILE B CA 1
ATOM 7607 C C . ILE B 1 464 ? 29.603 26.157 -19.926 1.00 31.76 464 ILE B C 1
ATOM 7608 O O . ILE B 1 464 ? 29.551 26.610 -21.078 1.00 33.29 464 ILE B O 1
ATOM 7613 N N . LEU B 1 465 ? 30.679 26.306 -19.160 1.00 31.39 465 LEU B N 1
ATOM 7614 C CA . LEU B 1 465 ? 31.837 27.031 -19.678 1.00 32.90 465 LEU B CA 1
ATOM 7615 C C . LEU B 1 465 ? 32.575 26.283 -20.809 1.00 33.51 465 LEU B C 1
ATOM 7616 O O . LEU B 1 465 ? 33.317 26.899 -21.580 1.00 31.65 465 LEU B O 1
ATOM 7621 N N . ALA B 1 466 ? 32.370 24.972 -20.892 1.00 34.51 466 ALA B N 1
ATOM 7622 C CA . ALA B 1 466 ? 33.033 24.141 -21.912 1.00 35.74 466 ALA B CA 1
ATOM 7623 C C . ALA B 1 466 ? 32.246 24.020 -23.227 1.00 36.35 466 ALA B C 1
ATOM 7624 O O . ALA B 1 466 ? 32.691 23.344 -24.163 1.00 36.72 466 ALA B O 1
ATOM 7626 N N . LEU B 1 467 ? 31.073 24.651 -23.308 1.00 35.86 467 LEU B N 1
ATOM 7627 C CA . LEU B 1 467 ? 30.308 24.588 -24.555 1.00 35.00 467 LEU B CA 1
ATOM 7628 C C . LEU B 1 467 ? 31.162 25.320 -25.580 1.00 34.17 467 LEU B C 1
ATOM 7629 O O . LEU B 1 467 ? 31.859 26.273 -25.253 1.00 32.00 467 LEU B O 1
ATOM 7634 N N . PRO B 1 468 ? 31.127 24.881 -26.847 1.00 36.04 468 PRO B N 1
ATOM 7635 C CA . PRO B 1 468 ? 31.941 25.542 -27.872 1.00 35.89 468 PRO B CA 1
ATOM 7636 C C . PRO B 1 468 ? 31.601 27.015 -28.085 1.00 35.13 468 PRO B C 1
ATOM 7637 O O . PRO B 1 468 ? 32.482 27.818 -28.378 1.00 33.55 468 PRO B O 1
ATOM 7641 N N . GLU B 1 469 ? 30.326 27.382 -27.929 1.00 35.03 469 GLU B N 1
ATOM 7642 C CA . GLU B 1 469 ? 29.948 28.790 -28.118 1.00 35.07 469 GLU B CA 1
ATOM 7643 C C . GLU B 1 469 ? 30.537 29.665 -27.020 1.00 33.28 469 GLU B C 1
ATOM 7644 O O . GLU B 1 469 ? 30.575 30.895 -27.140 1.00 33.79 469 GLU B O 1
ATOM 7650 N N . ASN B 1 470 ? 30.983 29.037 -25.940 1.00 32.83 470 ASN B N 1
ATOM 7651 C CA . ASN B 1 470 ? 31.482 29.794 -24.802 1.00 32.88 470 ASN B CA 1
ATOM 7652 C C . ASN B 1 470 ? 32.972 29.881 -24.569 1.00 33.70 470 ASN B C 1
ATOM 7653 O O . ASN B 1 470 ? 33.387 30.032 -23.429 1.00 31.09 470 ASN B O 1
ATOM 7658 N N . GLU B 1 471 ? 33.780 29.814 -25.622 1.00 35.36 471 GLU B N 1
ATOM 7659 C CA . GLU B 1 471 ? 35.219 29.883 -25.425 1.00 37.00 471 GLU B CA 1
ATOM 7660 C C . GLU B 1 471 ? 35.655 31.235 -24.856 1.00 37.10 471 GLU B C 1
ATOM 7661 O O . GLU B 1 471 ? 36.480 31.287 -23.942 1.00 36.69 471 GLU B O 1
ATOM 7667 N N . GLU B 1 472 ? 35.117 32.337 -25.371 1.00 35.01 472 GLU B N 1
ATOM 7668 C CA . GLU B 1 472 ? 35.525 33.613 -24.808 1.00 36.24 472 GLU B CA 1
ATOM 7669 C C . GLU B 1 472 ? 34.964 33.731 -23.380 1.00 34.73 472 GLU B C 1
ATOM 7670 O O . GLU B 1 472 ? 35.629 34.270 -22.498 1.00 33.75 472 GLU B O 1
ATOM 7676 N N . MET B 1 473 ? 33.765 33.207 -23.147 1.00 34.19 473 MET B N 1
ATOM 7677 C CA . MET B 1 473 ? 33.179 33.259 -21.800 1.00 33.42 473 MET B CA 1
ATOM 7678 C C . MET B 1 473 ? 34.112 32.539 -20.803 1.00 34.83 473 MET B C 1
ATOM 7679 O O . MET B 1 473 ? 34.393 33.050 -19.715 1.00 33.36 473 MET B O 1
ATOM 7684 N N . ARG B 1 474 ? 34.581 31.351 -21.190 1.00 34.31 474 ARG B N 1
ATOM 7685 C CA . ARG B 1 474 ? 35.488 30.554 -20.349 1.00 36.09 474 ARG B CA 1
ATOM 7686 C C . ARG B 1 474 ? 36.782 31.327 -20.096 1.00 34.74 474 ARG B C 1
ATOM 7687 O O . ARG B 1 474 ? 37.299 31.368 -18.979 1.00 33.92 474 ARG B O 1
ATOM 7695 N N . LYS B 1 475 ? 37.300 31.955 -21.136 1.00 34.20 475 LYS B N 1
ATOM 7696 C CA . LYS B 1 475 ? 38.533 32.723 -21.012 1.00 35.89 475 LYS B CA 1
ATOM 7697 C C . LYS B 1 475 ? 38.323 33.896 -20.067 1.00 35.58 475 LYS B C 1
ATOM 7698 O O . LYS B 1 475 ? 39.162 34.197 -19.200 1.00 33.84 475 LYS B O 1
ATOM 7704 N N . HIS B 1 476 ? 37.194 34.572 -20.254 1.00 33.54 476 HIS B N 1
ATOM 7705 C CA . HIS B 1 476 ? 36.838 35.728 -19.436 1.00 32.77 476 HIS B CA 1
ATOM 7706 C C . HIS B 1 476 ? 36.776 35.375 -17.940 1.00 31.37 476 HIS B C 1
ATOM 7707 O O . HIS B 1 476 ? 37.157 36.172 -17.093 1.00 32.19 476 HIS B O 1
ATOM 7714 N N . TYR B 1 477 ? 36.285 34.187 -17.619 1.00 30.93 477 TYR B N 1
ATOM 7715 C CA . TYR B 1 477 ? 36.152 33.791 -16.220 1.00 34.20 477 TYR B CA 1
ATOM 7716 C C . TYR B 1 477 ? 37.339 33.016 -15.637 1.00 36.18 477 TYR B C 1
ATOM 7717 O O . TYR B 1 477 ? 37.265 32.509 -14.523 1.00 37.42 477 TYR B O 1
ATOM 7726 N N . LEU B 1 478 ? 38.431 32.933 -16.388 1.00 39.95 478 LEU B N 1
ATOM 7727 C CA . LEU B 1 478 ? 39.615 32.194 -15.945 1.00 43.62 478 LEU B CA 1
ATOM 7728 C C . LEU B 1 478 ? 40.451 32.979 -14.927 1.00 45.84 478 LEU B C 1
ATOM 7729 O O . LEU B 1 478 ? 40.369 34.207 -14.850 1.00 44.02 478 LEU B O 1
ATOM 7734 N N . LYS B 1 479 ? 41.258 32.242 -14.162 1.00 49.11 479 LYS B N 1
ATOM 7735 C CA . LYS B 1 479 ? 42.194 32.784 -13.156 1.00 52.39 479 LYS B CA 1
ATOM 7736 C C . LYS B 1 479 ? 41.600 33.353 -11.886 1.00 53.41 479 LYS B C 1
ATOM 7737 O O . LYS B 1 479 ? 41.178 32.545 -11.026 1.00 54.99 479 LYS B O 1
ATOM 7743 N N . ARG B 1 480 ? 41.590 34.601 -11.765 1.00 55.49 480 ARG B N 1
#

Solvent-accessible surface area: 37734 Å² total

B-factor: mean 32.45, std 10.67, range [13.91, 110.85]

Nearest PDB structures (foldseek):
  1obb-assembly1_B  TM=9.724E-01  e=4.167E-85  Thermotoga maritima MSB8
  3u95-assembly1_A  TM=9.445E-01  e=3.586E-54  Thermotoga neapolitana DSM 4359
  1vjt-assembly1_A  TM=9.540E-01  e=3.894E-52  Thermotoga maritima
  3u95-assembly3_E  TM=9.535E-01  e=2.397E-52  Thermotoga neapolitana DSM 4359
  3u95-assembly2_C  TM=9.324E-01  e=1.256E-52  Thermotoga neapolitana DSM 4359

InterPro domains:
  IPR001088 Glycoside hydrolase, family 4 [PF02056] (5-188)
  IPR001088 Glycoside hydrolase, family 4 [PR00732] (5-20)
  IPR001088 Glycoside hydrolase, family 4 [PR00732] (74-90)
  IPR001088 Glycoside hydrolase, family 4 [PR00732] (144-161)
  IPR001088 Glycoside hydrolase, family 4 [PR00732] (169-180)
  IPR001088 Glycoside hydrolase, family 4 [PR00732] (194-206)
  IPR001088 Glycoside hydrolase, family 4 [PTHR32092] (2-477)
  IPR015955 Lactate dehydrogenase/glycoside hydrolase, family 4, C-terminal [SSF56327] (173-477)
  IPR019802 Glycoside hydrolase, family 4, conserved site [PS01324] (144-174)
  IPR022616 Glycosyl hydrolase, family 4, C-terminal [PF11975] (198-451)
  IPR036291 NAD(P)-binding domain superfamily [SSF51735] (3-172)
  IPR053487 Alpha-glycosidase [NF041089] (4-467)
  IPR053715 Glycosyl Hydrolase 4 Enzyme Superfamily [G3DSA:3.90.1820.10] (1-480)

Foldseek 3Di:
DAAEEEEEQCLLQLVVLLLLLQQQLDVVRFQHEYEYEYQDVLSQLLNVLVSVQLCVLQVTNYHYHYDPDLLVRQAPHQEYEYADDVPPVVLLVVQQVLQVVLFRHLHPQCAQLRLPSSQRQALPLVRLVVLQVSLVSNCVRPQAHEYEYAYHPQQLNQLLSVVPHPHHYWYAFFQCQVVVLCVLLVHDPVQWDWWWKAAVLQIWTLQTDGPPGGCVVSVVVCCVPPLVVDAAPAQQRQQSWQLQVVVCVVQVTTGTGSSSVNHGCQCPVDQVSLCNGRHPDGSHCNHPRNVVVVVVLSVLQSVVSSQVSVCCVVPVVDHLLCQPVSDPDDPSRVVVNVSSVQSSPSVHRPSTCVVVLVCQQPVVPKDKGFMWAQPCPQAPPDDRSRTMTTIFIQHNVGTGGDRRPPHRGVCSNPPPRVVVVVVSVLSSCCSVQLACVSVLVSLVPGPSDDDSVSSVSSVVVSCPPPVNVVNVVSNDD/DEEEEEACLQQLVNLQLLLVCQVQVLNFQY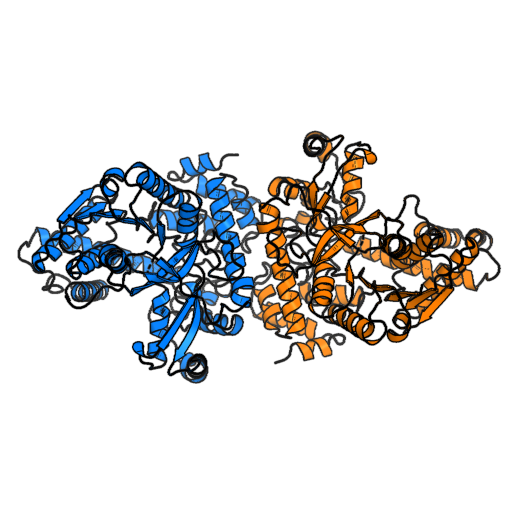EYEYEYQPVQSRLLSQLVSVLVCVVSVTRYHYYYDPDLLVSQAPAQEYEYADDPPPVVLLVVLQVLQVVLFNHLHPQCAQLRLPSQARQALRLVRLVVLQVSLVSNCVRPQNHEYEYAYHPQQLNVLLSVVPHPHHYWYAPFQCLVVVLCVVLPHDVVQWDWWWKAAVLQIWTLATDGVRHGCVVSVVVCVVPPLVVDAAPAQQRQQSWQQQVVCCVVQVTGGTGSSSVNHGCQCPVDQVSLCNGRHPDGSHCNHPRNVVVVVVVSVVSSVLSSLLSVLCVVCVVDRLVCSLVPVPPDVVSVVSSVVSVCSSPPPDRPPTCPVVLVCQQPVFPKDKGFMWAQPLPQAPPDDRSRTMTTIFIQHNVGTGGDRDPPHRGPCSNPPPRVVVVVVSVLSSCCSVQLACVSVLVSLVPGPSDDDSVSSVVSVVVSCPDVVNVVNVVSNDD

Organism: Thermotoga maritima (strain ATCC 43589 / DSM 3109 / JCM 10099 / NBRC 100826 / MSB8) (NCBI:txid243274)

Secondary structure (P-SEA, 3-state):
cbbbbbbccccccaaaaaaaaaaaaccccccbbbbbbcccaaaaaaaaaaaaaaaaaaccbbbbbbbcccccccccccbbbbccccccaaaaaaaaaaaaaacccccccccccccccccccccaaaaaaaaaaaaaaaacccccbbbbbcccaaaaaaaaaaaccccccccccccaaaaaaaaaacccccccccccccccccccccbbbcccccaaaaaaaaaacccccccccccccccccaaaaaaaaaacccccccccccccccccccaaaaaacccccccccccaaaaaaaaaaaaaaaaaaaaaaaaaaaccccccccccccccccaaaaaaaaaaaaaaccccccccaaaaaaaaaacccbbbbbcccccccccccccccbbbbbbbbbccccccccccccccccccccccaaaaaaaaaaaaaaaacccaaaaaaaaaaccccccaaaaaaaaaaaaaccccaaaaaaacc/cbbbbccccaaaaaaaaaaaaaacccccbbbbbbbbcaaaaaaaaaaaaaaaaaaaccbbbbbbbcccccccccccbbbbccccccaaaaaaaaaaaaaacccccccccccccccccccccaaaaaaaaaaaaaaaacccccbbbbbcccaaaaaaaaaaaccccccccccccaaaaaaaaaacccccccccccccccccccccbbbcccccaaaaaaaaaacccccccccccccccccaaaaaaaaaccccccccccccccccccccaaaaaaaccccccccccaaaaaaaaaaaaaaaaaaaaaaaaaaaccccccccccccccccaaaaaaaaaaaaaacccccccccaaaaaaaaacccbbbbbcccccccccccccccbbbbbbbbbccccccccccccccccccccccaaaaaaaaaaaaaaaacccaaaaaaaaaaccccccaaaaaaaaaaaaaccccaaaaaaacc